Protein 7ZGH (pdb70)

Solvent-accessible surface area: 33742 Å² total; per-residue (Å²): 78,38,73,26,5,7,20,61,12,2,12,41,52,102,32,63,41,208,58,20,5,82,52,20,132,56,26,46,0,17,2,0,0,0,0,0,8,3,0,0,22,0,14,62,144,22,85,13,0,34,40,0,24,116,24,20,34,116,0,114,106,71,102,32,20,34,107,48,0,109,64,0,0,74,11,0,99,55,0,68,63,21,0,75,183,43,20,60,4,59,17,3,23,51,0,122,99,14,0,32,16,0,0,16,43,0,25,159,24,0,81,54,1,7,91,59,3,84,156,92,68,13,43,0,11,2,14,4,0,47,130,98,29,52,2,20,46,0,3,118,31,0,22,59,75,1,13,73,72,22,96,57,0,54,115,30,25,77,149,62,85,58,54,78,68,11,0,31,0,34,120,25,163,87,0,110,63,10,82,69,23,36,121,88,46,128,100,19,76,98,0,22,135,110,0,136,94,59,141,17,25,108,78,0,0,22,38,0,0,72,30,0,0,34,81,55,6,1,118,152,19,106,85,79,19,5,34,116,0,0,70,11,0,6,64,8,11,8,4,16,35,0,0,54,78,60,24,112,27,111,4,80,99,0,0,36,45,34,0,2,14,39,6,3,20,16,34,3,0,58,19,0,1,90,55,0,2,2,6,95,83,33,76,50,3,21,42,12,0,41,44,0,17,69,16,1,0,125,33,1,64,53,6,194,56,39,157,44,2,1,5,0,0,0,0,21,11,13,0,2,3,0,1,1,4,40,3,93,5,65,16,3,92,92,42,4,57,54,136,100,33,1,53,80,55,32,5,59,1,63,2,40,60,0,0,7,0,0,0,0,2,1,0,0,0,2,71,63,64,132,31,40,0,0,6,0,0,13,8,0,108,7,6,65,10,28,102,86,4,85,42,64,28,19,18,5,34,2,3,92,18,64,26,0,5,92,12,39,66,93,71,76,213,83,30,85,27,5,9,20,54,11,2,13,42,52,101,31,66,23,192,57,18,5,86,48,21,124,59,19,74,1,17,1,0,0,0,0,0,8,4,0,0,23,0,13,57,139,14,98,22,0,55,66,0,27,130,21,20,32,115,0,119,111,80,103,31,21,36,104,46,0,106,64,0,0,68,12,0,96,55,0,74,59,14,0,79,175,44,17,64,5,60,17,4,9,48,0,113,105,13,0,45,16,0,0,43,37,1,18,143,25,0,73,60,1,6,102,83,2,63,183,71,67,18,43,0,12,3,15,3,0,40,139,105,26,52,2,21,63,0,3,134,27,0,18,47,65,1,14,78,82,22,93,58,0,51,114,31,26,84,149,68,85,65,53,76,57,11,0,47,0,30,111,30,125,104,0,109,65,11,55,78,26,29,130,99,47,124,91,18,84,88,0,24,134,104,1,130,91,61,137,21,18,167,80,0,0,28,36,0,0,88,28,0,0,29,82,51,7,6,146,166,24,115,94,62,20,10,53,124,0,0,60,12,0,7,67,8,7,7,5,20,35,0,0,56,81,63,27,110,36,109,4,78,103,0,0,36,50,34,0,1,13,38,5,3,21,14,35,4,0,52,16,0,1,92,54,0,2,2,4,96,84,32,79,46,3,25,42,11,0,42,31,0,16,49,24,0,0,119,42,0,56,61,6,91,76,26,146,47,2,1,4,0,0,0,0,25,12,12,0,2,4,0,2,1,4,43,2,91,5,66,15,4,90,98,44,5,56,50,140,103,32,2,54,81,54,34,5,60,1,63,2,37,60,0,0,8,0,0,0,0,2,0,0,1,0,2,106,59,48,125,32,15,0,0,6,0,0,12,8,0,107,5,6,65,8,30,101,84,4,85,48,62,30,20,18,5,28,2,4,103,1,69,28,0,13,82,10,36,67,87,63,101,237

Sequence (826 aa):
TAQQYSTSSKTPYSPQQDIRTYQPPPPGFTAVFTELLVSRHGSRTPTKIDGADLLLQLWAKARDESELTSAGQDFGPTMEESYRAAIQKVGLGQETGRGRQELQGMADRMQRRLPELFEKIKKKDATPIAVVLSQQTGRIADTAKFFTARLGATDPALAPLIQQPVVDQDLLYFHKTERGKAYRDYLENDQRYQETVKRIKNRDGTREAATDILKTIFTPAFVERMEPSAVTKAAQALYDLDAIAPDLSVEGNWHLDRFVPRHAAAWFASIDDAKSFYKKGPGFEGSDITFAMASILLDDFFKQAEEAARAGKLGADLRFTHAEEIIPLAALMQLPGSEKKQADPDEDYTYANNPWRGASSVSSPMAANLQWDIYRNGTTYLVRMLYQEKEIPFKPDCTPFTPGSHYYRRLDELSSRCFGRTARTAQYSTSSKTPYSPQQDIRTYQPPPPGFTAVFTELVSRHGSRTPTKIDGADLLLQLWAKARDESELTSAGQDFGPTMMESYRAAIQKVGLGQETGRGRQELQGMADRMQRRLPELFEKIKKDATPIAVVLSQQTGRIADTAKFFTARLGATDPALAPLIQQPVVDQDLLYFHKTERGKAYRDYLENDQRYQETVKRIKNRDGTREAATDILKTIFTPAFVERMEPSAVTKAAQALYDLDAIAPDLSVEGNWHLDRFVPRHAAAWFASIDDAKSFYKKGPGFEGSDITFAMASILLDDDFFKQAEAARAGKLGADLRFTHAEEIIPLAALMQLPGSEKQADPDEDYTYANNPWRGASSVSSPMAANLQWDIYRNGTTYLVRMLYQEKEIPFKPDCTPFTPGSHYYRLDELSSRCFGRTAR

Structure (mmCIF, N/CA/C/O backbone):
data_7ZGH
#
_entry.id   7ZGH
#
_cell.length_a   67.840
_cell.length_b   86.420
_cell.length_c   70.110
_cell.angle_alpha   90.000
_cell.angle_beta   98.290
_cell.angle_gamma   90.000
#
_symmetry.space_group_name_H-M   'P 1 21 1'
#
loop_
_entity.id
_entity.type
_entity.pdbx_description
1 polymer 'Multiple inositol-polyphosphate phosphatase'
2 non-polymer D-MYO-INOSITOL-HEXASULPHATE
3 non-polymer GLYCEROL
4 water water
#
loop_
_atom_site.group_PDB
_atom_site.id
_atom_site.type_symbol
_atom_site.label_atom_id
_atom_site.label_alt_id
_atom_site.label_comp_id
_atom_site.label_asym_id
_atom_site.label_entity_id
_atom_site.label_seq_id
_atom_site.pdbx_PDB_ins_code
_atom_site.Cartn_x
_atom_site.Cartn_y
_atom_site.Cartn_z
_atom_site.occupancy
_atom_site.B_iso_or_equiv
_atom_site.auth_seq_id
_atom_site.auth_comp_id
_atom_site.auth_asym_id
_atom_site.auth_atom_id
_atom_site.pdbx_PDB_model_num
ATOM 1 N N . THR A 1 5 ? 73.01190 -9.22159 14.92730 1.000 34.65104 5 THR A N 1
ATOM 2 C CA . THR A 1 5 ? 73.01713 -10.08649 13.74953 1.000 34.87117 5 THR A CA 1
ATOM 3 C C . THR A 1 5 ? 74.38037 -10.12526 13.06401 1.000 34.26550 5 THR A C 1
ATOM 4 O O . THR A 1 5 ? 74.61225 -10.94417 12.17444 1.000 36.61162 5 THR A O 1
ATOM 8 N N . ALA A 1 6 ? 75.27706 -9.23407 13.48492 1.000 30.19213 6 ALA A N 1
ATOM 9 C CA . ALA A 1 6 ? 76.59884 -9.08718 12.88305 1.000 27.20933 6 ALA A CA 1
ATOM 10 C C . ALA A 1 6 ? 77.25381 -7.88054 13.53626 1.000 22.93272 6 ALA A C 1
ATOM 11 O O . ALA A 1 6 ? 76.56387 -6.91753 13.88195 1.000 25.16963 6 ALA A O 1
ATOM 13 N N A GLN A 1 7 ? 78.57608 -7.91135 13.68997 0.531 18.68161 7 GLN A N 1
ATOM 14 N N B GLN A 1 7 ? 78.57292 -7.92052 13.73993 0.469 19.40527 7 GLN A N 1
ATOM 15 C CA A GLN A 1 7 ? 79.24772 -6.91687 14.51245 0.531 17.98876 7 GLN A CA 1
ATOM 16 C CA B GLN A 1 7 ? 79.22194 -6.87670 14.52657 0.469 18.66437 7 GLN A CA 1
ATOM 17 C C A GLN A 1 7 ? 79.79051 -5.74309 13.70836 0.531 16.02707 7 GLN A C 1
ATOM 18 C C B GLN A 1 7 ? 79.74709 -5.71939 13.68464 0.469 16.31304 7 GLN A C 1
ATOM 19 O O A GLN A 1 7 ? 79.75699 -4.60279 14.17859 0.531 16.77715 7 GLN A O 1
ATOM 20 O O B GLN A 1 7 ? 79.65561 -4.56250 14.10460 0.469 16.91845 7 GLN A O 1
ATOM 31 N N . TYR A 1 8 ? 80.31368 -6.00219 12.51749 1.000 13.76855 8 TYR A N 1
ATOM 32 C CA . TYR A 1 8 ? 81.03784 -5.00651 11.73576 1.000 12.36016 8 TYR A CA 1
ATOM 33 C C . TYR A 1 8 ? 80.49662 -4.87655 10.32297 1.000 11.07744 8 TYR A C 1
ATOM 34 O O . TYR A 1 8 ? 81.24928 -4.63226 9.37549 1.000 13.59043 8 TYR A O 1
ATOM 43 N N . SER A 1 9 ? 79.18387 -5.02437 10.15073 1.000 10.59779 9 SER A N 1
ATOM 44 C CA . SER A 1 9 ? 78.59138 -5.08662 8.82184 1.000 11.63949 9 SER A CA 1
ATOM 45 C C . SER A 1 9 ? 77.97204 -3.76586 8.37341 1.000 10.89266 9 SER A C 1
ATOM 46 O O . SER A 1 9 ? 77.45340 -3.69449 7.25706 1.000 11.30718 9 SER A O 1
ATOM 49 N N . THR A 1 10 ? 78.02209 -2.72014 9.20611 1.000 11.06990 10 THR A N 1
ATOM 50 C CA . THR A 1 10 ? 77.44468 -1.41838 8.86357 1.000 11.27229 10 THR A CA 1
ATOM 51 C C . THR A 1 10 ? 76.08709 -1.53896 8.16507 1.000 10.91419 10 THR A C 1
ATOM 52 O O . THR A 1 10 ? 75.17094 -2.16528 8.70903 1.000 11.45384 10 THR A O 1
ATOM 56 N N A SER A 1 11 ? 75.96317 -0.95481 6.96403 0.642 12.25513 11 SER A N 1
ATOM 57 N N B SER A 1 11 ? 75.92170 -0.93783 6.98782 0.358 11.37738 11 SER A N 1
ATOM 58 C CA A SER A 1 11 ? 74.71730 -0.92161 6.20244 0.642 13.06590 11 SER A CA 1
ATOM 59 C CA B SER A 1 11 ? 74.61319 -0.96526 6.34098 0.358 11.49901 11 SER A CA 1
ATOM 60 C C A SER A 1 11 ? 74.32938 -2.28005 5.62494 0.642 13.01553 11 SER A C 1
ATOM 61 C C B SER A 1 11 ? 74.31407 -2.28627 5.63031 0.358 11.86097 11 SER A C 1
ATOM 62 O O A SER A 1 11 ? 73.25115 -2.40413 5.03176 0.642 12.23592 11 SER A O 1
ATOM 63 O O B SER A 1 11 ? 73.28854 -2.39111 4.94562 0.358 11.25430 11 SER A O 1
ATOM 68 N N . LYS A 1 12 ? 75.17284 -3.29158 5.78245 1.000 11.31260 12 LYS A N 1
ATOM 69 C CA . LYS A 1 12 ? 74.84193 -4.65253 5.37081 1.000 11.84898 12 LYS A CA 1
ATOM 70 C C . LYS A 1 12 ? 74.35104 -5.50553 6.53470 1.000 10.45734 12 LYS A C 1
ATOM 71 O O . LYS A 1 12 ? 74.07583 -6.69513 6.34351 1.000 11.03200 12 LYS A O 1
ATOM 77 N N . THR A 1 13 ? 74.21698 -4.93062 7.71945 1.000 9.81225 13 THR A N 1
ATOM 78 C CA . THR A 1 13 ? 73.78776 -5.69257 8.88415 1.000 11.03408 13 THR A CA 1
ATOM 79 C C . THR A 1 13 ? 72.36986 -6.22719 8.66838 1.000 11.49925 13 THR A C 1
ATOM 80 O O . THR A 1 13 ? 71.46150 -5.44617 8.35382 1.000 12.52367 13 THR A O 1
ATOM 84 N N . PRO A 1 14 ? 72.12994 -7.53292 8.83356 1.000 10.76644 14 PRO A N 1
ATOM 85 C CA . PRO A 1 14 ? 70.76154 -8.03755 8.68744 1.000 10.67212 14 PRO A CA 1
ATOM 86 C C . PRO A 1 14 ? 69.83772 -7.40914 9.72274 1.000 11.78123 14 PRO A C 1
ATOM 87 O O . PRO A 1 14 ? 70.26197 -6.96006 10.79275 1.000 11.82540 14 PRO A O 1
ATOM 91 N N . TYR A 1 15 ? 68.54758 -7.39663 9.39580 1.000 10.89537 15 TYR A N 1
ATOM 92 C CA . TYR A 1 15 ? 67.56104 -6.75136 10.25027 1.000 11.29265 15 TYR A CA 1
ATOM 93 C C . TYR A 1 15 ? 67.27623 -7.57527 11.49565 1.000 12.53573 15 TYR A C 1
ATOM 94 O O . TYR A 1 15 ? 67.16405 -8.80386 11.43879 1.000 14.73776 15 TYR A O 1
ATOM 103 N N . SER A 1 16 ? 67.07350 -6.87657 12.61274 1.000 13.56391 16 SER A N 1
ATOM 104 C CA . SER A 1 16 ? 66.40114 -7.48366 13.74057 1.000 15.70283 16 SER A CA 1
ATOM 105 C C . SER A 1 16 ? 65.57247 -6.40035 14.40905 1.000 14.11770 16 SER A C 1
ATOM 106 O O . SER A 1 16 ? 66.04353 -5.25520 14.54031 1.000 14.02200 16 SER A O 1
ATOM 109 N N . PRO A 1 17 ? 64.33933 -6.70697 14.81053 1.000 13.47977 17 PRO A N 1
ATOM 110 C CA . PRO A 1 17 ? 63.53800 -5.69571 15.50803 1.000 13.37535 17 PRO A CA 1
ATOM 111 C C . PRO A 1 17 ? 64.20611 -5.33367 16.82199 1.000 14.26442 17 PRO A C 1
ATOM 112 O O . PRO A 1 17 ? 64.76443 -6.18475 17.51298 1.000 15.13448 17 PRO A O 1
ATOM 116 N N . GLN A 1 18 ? 64.17293 -4.04442 17.15268 1.000 13.27757 18 GLN A N 1
ATOM 117 C CA . GLN A 1 18 ? 64.94062 -3.53741 18.27635 1.000 13.44839 18 GLN A CA 1
ATOM 118 C C . GLN A 1 18 ? 64.13378 -3.41162 19.56057 1.000 14.42156 18 GLN A C 1
ATOM 119 O O . GLN A 1 18 ? 64.64099 -2.86220 20.54491 1.000 17.70768 18 GLN A O 1
ATOM 125 N N . GLN A 1 19 ? 62.89871 -3.90231 19.57909 1.000 12.64311 19 GLN A N 1
ATOM 126 C CA . GLN A 1 19 ? 62.11039 -3.92739 20.80348 1.000 12.85822 19 GLN A CA 1
ATOM 127 C C . GLN A 1 19 ? 61.08518 -5.03925 20.66931 1.000 14.24901 19 GLN A C 1
ATOM 128 O O . GLN A 1 19 ? 60.63191 -5.34593 19.56573 1.000 16.47939 19 GLN A O 1
ATOM 134 N N . ASP A 1 20 ? 60.72542 -5.64999 21.79625 1.000 15.29993 20 ASP A N 1
ATOM 135 C CA . ASP A 1 20 ? 59.65674 -6.64175 21.79626 1.000 18.09982 20 ASP A CA 1
ATOM 136 C C . ASP A 1 20 ? 58.33087 -5.89895 21.85507 1.000 16.17978 20 ASP A C 1
ATOM 137 O O . ASP A 1 20 ? 58.17344 -4.97834 22.66520 1.000 15.29819 20 ASP A O 1
ATOM 142 N N . ILE A 1 21 ? 57.38390 -6.27623 20.98676 1.000 16.19626 21 ILE A N 1
ATOM 143 C CA . ILE A 1 21 ? 56.14090 -5.51121 20.89912 1.000 17.31137 21 ILE A CA 1
ATOM 144 C C . ILE A 1 21 ? 55.33181 -5.58466 22.18711 1.000 17.69609 21 ILE A C 1
ATOM 145 O O . ILE A 1 21 ? 54.48362 -4.71561 22.43271 1.000 18.68499 21 ILE A O 1
ATOM 150 N N . ARG A 1 22 ? 55.55015 -6.61094 23.01579 1.000 18.10099 22 ARG A N 1
ATOM 151 C CA . ARG A 1 22 ? 54.84116 -6.67557 24.28650 1.000 19.61949 22 ARG A CA 1
ATOM 152 C C . ARG A 1 22 ? 55.23812 -5.56433 25.24729 1.000 18.78112 22 ARG A C 1
ATOM 153 O O . ARG A 1 22 ? 54.53811 -5.35289 26.24309 1.000 19.66912 22 ARG A O 1
ATOM 161 N N . THR A 1 23 ? 56.33312 -4.85692 24.98019 1.000 17.21702 23 THR A N 1
ATOM 162 C CA . THR A 1 23 ? 56.81506 -3.81372 25.87318 1.000 16.13215 23 THR A CA 1
ATOM 163 C C . THR A 1 23 ? 56.58719 -2.40517 25.33314 1.000 14.53907 23 THR A C 1
ATOM 164 O O . THR A 1 23 ? 57.04500 -1.43862 25.95320 1.000 16.02445 23 THR A O 1
ATOM 168 N N . TYR A 1 24 ? 55.90399 -2.25552 24.20070 1.000 13.36464 24 TYR A N 1
ATOM 169 C CA . TYR A 1 24 ? 55.50726 -0.92192 23.77130 1.000 13.45735 24 TYR A CA 1
ATOM 170 C C . TYR A 1 24 ? 54.56451 -0.31265 24.80826 1.000 13.37493 24 TYR A C 1
ATOM 171 O O . TYR A 1 24 ? 53.83135 -1.01783 25.50908 1.000 14.82997 24 TYR A O 1
ATOM 180 N N . GLN A 1 25 ? 54.56021 1.01288 24.90010 1.000 14.15353 25 GLN A N 1
ATOM 181 C CA . GLN A 1 25 ? 53.56408 1.63378 25.75946 1.000 13.99708 25 GLN A CA 1
ATOM 182 C C . GLN A 1 25 ? 52.17044 1.35775 25.20151 1.000 15.10829 25 GLN A C 1
ATOM 183 O O . GLN A 1 25 ? 51.95878 1.43641 23.98667 1.000 16.20935 25 GLN A O 1
ATOM 189 N N . PRO A 1 26 ? 51.19582 1.04356 26.05179 1.000 17.11641 26 PRO A N 1
ATOM 190 C CA . PRO A 1 26 ? 49.85769 0.76920 25.54602 1.000 18.43832 26 PRO A CA 1
ATOM 191 C C . PRO A 1 26 ? 49.19530 2.05844 25.07498 1.000 19.07791 26 PRO A C 1
ATOM 192 O O . PRO A 1 26 ? 49.52902 3.15077 25.55767 1.000 18.82393 26 PRO A O 1
ATOM 196 N N . PRO A 1 27 ? 48.25380 1.96638 24.14633 1.000 18.75662 27 PRO A N 1
ATOM 197 C CA . PRO A 1 27 ? 47.53941 3.16333 23.70752 1.000 19.67900 27 PRO A CA 1
ATOM 198 C C . PRO A 1 27 ? 46.83819 3.80470 24.88754 1.000 19.08368 27 PRO A C 1
ATOM 199 O O . PRO A 1 27 ? 46.32319 3.09565 25.76307 1.000 19.79940 27 PRO A O 1
ATOM 203 N N . PRO A 1 28 ? 46.81222 5.13238 24.96701 1.000 18.38151 28 PRO A N 1
ATOM 204 C CA . PRO A 1 28 ? 46.11709 5.77139 26.08109 1.000 18.62123 28 PRO A CA 1
ATOM 205 C C . PRO A 1 28 ? 44.67374 5.32871 26.11779 1.000 18.80117 28 PRO A C 1
ATOM 206 O O . PRO A 1 28 ? 44.08857 4.95286 25.08302 1.000 18.23156 28 PRO A O 1
ATOM 210 N N . PRO A 1 29 ? 44.04822 5.35240 27.28852 1.000 21.38085 29 PRO A N 1
ATOM 211 C CA . PRO A 1 29 ? 42.67619 4.84726 27.40378 1.000 22.76830 29 PRO A CA 1
ATOM 212 C C . PRO A 1 29 ? 41.74008 5.51803 26.40601 1.000 23.02789 29 PRO A C 1
ATOM 213 O O . PRO A 1 29 ? 41.76128 6.74037 26.22598 1.000 23.04200 29 PRO A O 1
ATOM 217 N N . GLY A 1 30 ? 40.92474 4.70060 25.73643 1.000 22.87013 30 GLY A N 1
ATOM 218 C CA . GLY A 1 30 ? 39.95447 5.17996 24.77706 1.000 21.74913 30 GLY A CA 1
ATOM 219 C C . GLY A 1 30 ? 40.44209 5.25819 23.34726 1.000 20.84749 30 GLY A C 1
ATOM 220 O O . GLY A 1 30 ? 39.61885 5.44266 22.44198 1.000 23.30185 30 GLY A O 1
ATOM 221 N N . PHE A 1 31 ? 41.74487 5.11864 23.10963 1.000 19.54008 31 PHE A N 1
ATOM 222 C CA . PHE A 1 31 ? 42.30377 5.28782 21.77514 1.000 17.69590 31 PHE A CA 1
ATOM 223 C C . PHE A 1 31 ? 42.40632 3.95451 21.05910 1.000 19.24783 31 PHE A C 1
ATOM 224 O O . PHE A 1 31 ? 42.80062 2.94649 21.65136 1.000 20.73010 31 PHE A O 1
ATOM 232 N N . THR A 1 32 ? 42.05104 3.95988 19.77562 1.000 17.86579 32 THR A N 1
ATOM 233 C CA . THR A 1 32 ? 42.06738 2.75889 18.95486 1.000 18.42753 32 THR A CA 1
ATOM 234 C C . THR A 1 32 ? 42.79453 3.07225 17.65174 1.000 17.38845 32 THR A C 1
ATOM 235 O O . THR A 1 32 ? 42.70768 4.19093 17.13468 1.000 17.44830 32 THR A O 1
ATOM 239 N N . ALA A 1 33 ? 43.52073 2.08748 17.12891 1.000 15.97137 33 ALA A N 1
ATOM 240 C CA . ALA A 1 33 ? 44.30857 2.29416 15.91810 1.000 15.83731 33 ALA A CA 1
ATOM 241 C C . ALA A 1 33 ? 43.40138 2.39411 14.70004 1.000 15.25879 33 ALA A C 1
ATOM 242 O O . ALA A 1 33 ? 42.54399 1.53113 14.47705 1.000 16.66824 33 ALA A O 1
ATOM 244 N N . VAL A 1 34 ? 43.59131 3.44697 13.90747 1.000 14.50602 34 VAL A N 1
ATOM 245 C CA . VAL A 1 34 ? 42.77457 3.68181 12.72067 1.000 13.97940 34 VAL A CA 1
ATOM 246 C C . VAL A 1 34 ? 43.57395 3.73537 11.42768 1.000 13.17305 34 VAL A C 1
ATOM 247 O O . VAL A 1 34 ? 42.97182 3.70590 10.34512 1.000 14.22106 34 VAL A O 1
ATOM 251 N N . PHE A 1 35 ? 44.89957 3.80180 11.48958 1.000 11.93620 35 PHE A N 1
ATOM 252 C CA . PHE A 1 35 ? 45.69858 3.87237 10.27863 1.000 12.88349 35 PHE A CA 1
ATOM 253 C C . PHE A 1 35 ? 47.13300 3.56909 10.66812 1.000 12.75755 35 PHE A C 1
ATOM 254 O O . PHE A 1 35 ? 47.54410 3.84268 11.79678 1.000 15.11532 35 PHE A O 1
ATOM 262 N N . THR A 1 36 ? 47.89040 2.99791 9.73240 1.000 11.55121 36 THR A N 1
ATOM 263 C CA . THR A 1 36 ? 49.32031 2.81564 9.94312 1.000 10.65147 36 THR A CA 1
ATOM 264 C C . THR A 1 36 ? 50.03675 3.08595 8.63651 1.000 10.90955 36 THR A C 1
ATOM 265 O O . THR A 1 36 ? 49.46663 2.93030 7.55604 1.000 11.87401 36 THR A O 1
ATOM 269 N N . GLU A 1 37 ? 51.29501 3.47838 8.74650 1.000 10.35753 37 GLU A N 1
ATOM 270 C CA . GLU A 1 37 ? 52.06814 3.77262 7.54651 1.000 10.35330 37 GLU A CA 1
ATOM 271 C C . GLU A 1 37 ? 53.52412 3.41842 7.79052 1.000 11.15156 37 GLU A C 1
ATOM 272 O O . GLU A 1 37 ? 54.04465 3.56062 8.89733 1.000 12.30621 37 GLU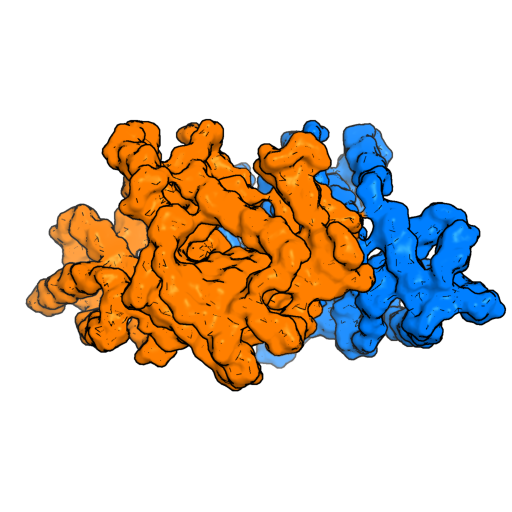 A O 1
ATOM 278 N N . LEU A 1 38 ? 54.18658 2.98407 6.72409 1.000 11.35838 38 LEU A N 1
ATOM 279 C CA A LEU A 1 38 ? 55.51131 2.40843 6.83024 0.588 11.90692 38 LEU A CA 1
ATOM 280 C CA B LEU A 1 38 ? 55.50650 2.37960 6.81031 0.412 10.97837 38 LEU A CA 1
ATOM 281 C C . LEU A 1 38 ? 56.35649 2.88355 5.65680 1.000 10.19206 38 LEU A C 1
ATOM 282 O O . LEU A 1 38 ? 55.85166 3.09612 4.55215 1.000 11.21194 38 LEU A O 1
ATOM 291 N N . VAL A 1 39 ? 57.65181 3.07483 5.91201 1.000 9.48272 39 VAL A N 1
ATOM 292 C CA . VAL A 1 39 ? 58.64178 3.11020 4.83697 1.000 10.14922 39 VAL A CA 1
ATOM 293 C C . VAL A 1 39 ? 59.75906 2.15564 5.22945 1.000 10.10555 39 VAL A C 1
ATOM 294 O O . VAL A 1 39 ? 60.26458 2.21438 6.35372 1.000 10.42793 39 VAL A O 1
ATOM 298 N N . SER A 1 40 ? 60.10208 1.24373 4.32455 1.000 10.53203 40 SER A N 1
ATOM 299 C CA . SER A 1 40 ? 61.09063 0.22316 4.63125 1.000 11.10745 40 SER A CA 1
ATOM 300 C C . SER A 1 40 ? 62.06518 0.07687 3.47906 1.000 10.63882 40 SER A C 1
ATOM 301 O O . SER A 1 40 ? 61.66693 0.04379 2.30863 1.000 10.40551 40 SER A O 1
ATOM 304 N N . ARG A 1 41 ? 63.34136 -0.04596 3.83339 1.000 10.13542 41 ARG A N 1
ATOM 305 C CA . ARG A 1 41 ? 64.33081 -0.53289 2.89392 1.000 9.40742 41 ARG A CA 1
ATOM 306 C C . ARG A 1 41 ? 64.02576 -1.97932 2.51973 1.000 9.41662 41 ARG A C 1
ATOM 307 O O . ARG A 1 41 ? 63.33687 -2.71140 3.23795 1.000 11.31405 41 ARG A O 1
ATOM 315 N N . HIS A 1 42 ? 64.55224 -2.39648 1.37692 1.000 9.73474 42 HIS A N 1
ATOM 316 C CA . HIS A 1 42 ? 64.52070 -3.81231 1.04278 1.000 10.36926 42 HIS A CA 1
ATOM 317 C C . HIS A 1 42 ? 65.20115 -4.62248 2.13519 1.000 10.25463 42 HIS A C 1
ATOM 318 O O . HIS A 1 42 ? 66.01481 -4.11641 2.91189 1.000 10.88874 42 HIS A O 1
ATOM 325 N N . GLY A 1 43 ? 64.86954 -5.91825 2.17688 1.000 10.55796 43 GLY A N 1
ATOM 326 C CA . GLY A 1 43 ? 65.51359 -6.83586 3.09019 1.000 11.20476 43 GLY A CA 1
ATOM 327 C C . GLY A 1 43 ? 66.93597 -7.19651 2.67487 1.000 10.27725 43 GLY A C 1
ATOM 328 O O . GLY A 1 43 ? 67.45433 -6.77473 1.63682 1.000 11.02600 43 GLY A O 1
ATOM 329 N N . SER A 1 44 ? 67.56016 -8.03186 3.51015 1.000 10.32542 44 SER A N 1
ATOM 330 C CA . SER A 1 44 ? 68.88172 -8.59516 3.21823 1.000 11.36894 44 SER A CA 1
ATOM 331 C C . SER A 1 44 ? 68.99738 -9.06146 1.76543 1.000 10.98484 44 SER A C 1
ATOM 332 O O . SER A 1 44 ? 68.05584 -9.61027 1.18216 1.000 10.50916 44 SER A O 1
ATOM 335 N N . ARG A 1 45 ? 70.19114 -8.86914 1.18853 1.000 10.25381 45 ARG A N 1
ATOM 336 C CA . ARG A 1 45 ? 70.39272 -9.08112 -0.23826 1.000 9.93042 45 ARG A CA 1
ATOM 337 C C . ARG A 1 45 ? 71.80950 -9.58035 -0.47920 1.000 10.63632 45 ARG A C 1
ATOM 338 O O . ARG A 1 45 ? 72.66598 -9.53860 0.40269 1.000 11.24178 45 ARG A O 1
ATOM 346 N N . THR A 1 46 ? 72.03976 -10.07399 -1.70372 1.000 11.20102 46 THR A N 1
ATOM 347 C CA . THR A 1 46 ? 73.38775 -10.38131 -2.13877 1.000 10.97101 46 THR A CA 1
ATOM 348 C C . THR A 1 46 ? 74.14379 -9.09437 -2.46523 1.000 10.51587 46 THR A C 1
ATOM 349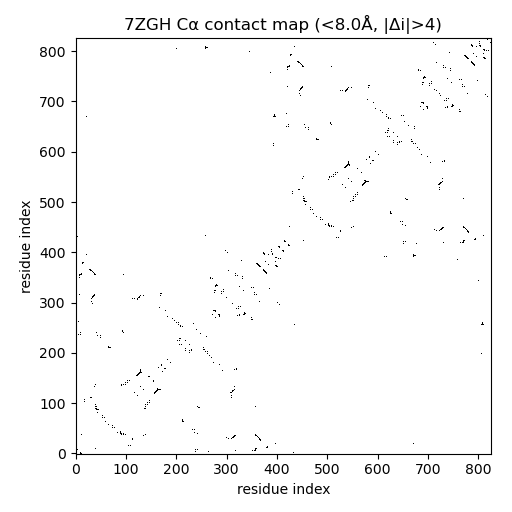 O O . THR A 1 46 ? 73.54189 -8.02920 -2.63928 1.000 11.83339 46 THR A O 1
ATOM 353 N N . PRO A 1 47 ? 75.47286 -9.16795 -2.57698 1.000 11.44239 47 PRO A N 1
ATOM 354 C CA . PRO A 1 47 ? 76.23430 -7.99525 -3.02110 1.000 12.27740 47 PRO A CA 1
ATOM 355 C C . PRO A 1 47 ? 75.81149 -7.55046 -4.41006 1.000 11.22964 47 PRO A C 1
ATOM 356 O O . PRO A 1 47 ? 75.27046 -8.32371 -5.19794 1.000 11.83855 47 PRO A O 1
ATOM 360 N N . THR A 1 48 ? 76.07226 -6.27587 -4.70720 1.000 12.57993 48 THR A N 1
ATOM 361 C CA . THR A 1 48 ? 75.68236 -5.73594 -6.00115 1.000 13.34778 48 THR A CA 1
ATOM 362 C C . THR A 1 48 ? 76.69010 -6.04392 -7.08887 1.000 13.30586 48 THR A C 1
ATOM 363 O O . THR A 1 48 ? 76.34073 -5.96141 -8.26751 1.000 15.23608 48 THR A O 1
ATOM 367 N N . LYS A 1 49 ? 77.92722 -6.35904 -6.71555 1.000 13.03567 49 LYS A N 1
ATOM 368 C CA . LYS A 1 49 ? 79.01146 -6.57179 -7.66136 1.000 14.25685 49 LYS A CA 1
ATOM 369 C C . LYS A 1 49 ? 79.80427 -7.79547 -7.23820 1.000 14.76341 49 LYS A C 1
ATOM 370 O O . LYS A 1 49 ? 79.96172 -8.07570 -6.04669 1.000 15.16825 49 LYS A O 1
ATOM 376 N N . ILE A 1 50 ? 80.31341 -8.52001 -8.22786 1.000 15.01280 50 ILE A N 1
ATOM 377 C CA . ILE A 1 50 ? 81.05354 -9.74923 -7.98326 1.000 15.59449 50 ILE A CA 1
ATOM 378 C C . ILE A 1 50 ? 82.54767 -9.60582 -8.26561 1.000 15.11361 50 ILE A C 1
ATOM 379 O O . ILE A 1 50 ? 83.31369 -10.55116 -8.01605 1.000 14.35133 50 ILE A O 1
ATOM 384 N N . ASP A 1 51 ? 82.99331 -8.44790 -8.76058 1.000 14.78925 51 ASP A N 1
ATOM 385 C CA . ASP A 1 51 ? 84.38454 -8.33142 -9.18069 1.000 15.85207 51 ASP A CA 1
ATOM 386 C C . ASP A 1 51 ? 85.35145 -8.48537 -8.01311 1.000 14.35490 51 ASP A C 1
ATOM 387 O O . ASP A 1 51 ? 86.49117 -8.91388 -8.21713 1.000 14.31998 51 ASP A O 1
ATOM 392 N N . GLY A 1 52 ? 84.92717 -8.14611 -6.79251 1.000 13.30643 52 GLY A N 1
ATOM 393 C CA . GLY A 1 52 ? 85.80902 -8.33878 -5.65056 1.000 14.36044 52 GLY A CA 1
ATOM 394 C C . GLY A 1 52 ? 86.04973 -9.80758 -5.36478 1.000 12.49619 52 GLY A C 1
ATOM 395 O O . GLY A 1 52 ? 87.17695 -10.22028 -5.06901 1.000 12.63760 52 GLY A O 1
ATOM 396 N N . ALA A 1 53 ? 84.99444 -10.61659 -5.45124 1.000 12.19313 53 ALA A N 1
ATOM 397 C CA . ALA A 1 53 ? 85.16004 -12.06051 -5.32106 1.000 12.62538 53 ALA A CA 1
ATOM 398 C C . ALA A 1 53 ? 86.12289 -12.59076 -6.37601 1.000 12.66571 53 ALA A C 1
ATOM 399 O O . ALA A 1 53 ? 86.98315 -13.43223 -6.08489 1.000 12.98277 53 ALA A O 1
ATOM 401 N N . ASP A 1 54 ? 86.01012 -12.08929 -7.60806 1.000 13.33901 54 ASP A N 1
ATOM 402 C CA . ASP A 1 54 ? 86.88426 -12.56431 -8.67067 1.000 13.29557 54 ASP A CA 1
ATOM 403 C C . ASP A 1 54 ? 88.32404 -12.11527 -8.47572 1.000 13.13511 54 ASP A C 1
ATOM 404 O O . ASP A 1 54 ? 89.25532 -12.89001 -8.73200 1.000 14.53042 54 ASP A O 1
ATOM 409 N N . LEU A 1 55 ? 88.53535 -10.87229 -8.04069 1.000 11.51998 55 LEU A N 1
ATOM 410 C CA . LEU A 1 55 ? 89.89245 -10.44094 -7.71932 1.000 13.48292 55 LEU A CA 1
ATOM 411 C C . LEU A 1 55 ? 90.53343 -11.38443 -6.70203 1.000 13.50050 55 LEU A C 1
ATOM 412 O O . LEU A 1 55 ? 91.68263 -11.81367 -6.86745 1.000 14.41654 55 LEU A O 1
ATOM 417 N N . LEU A 1 56 ? 89.79099 -11.72412 -5.64272 1.000 12.58730 56 LEU A N 1
ATOM 418 C CA . LEU A 1 56 ? 90.32007 -12.61198 -4.60850 1.000 11.83371 56 LEU A CA 1
ATOM 419 C C . LEU A 1 56 ? 90.56551 -14.02026 -5.15103 1.000 11.70548 56 LEU A C 1
ATOM 420 O O . LEU A 1 56 ? 91.58670 -14.63673 -4.84456 1.000 12.07906 56 LEU A O 1
ATOM 425 N N . LEU A 1 57 ? 89.63979 -14.54125 -5.95388 1.000 11.88626 57 LEU A N 1
ATOM 426 C CA . LEU A 1 57 ? 89.83831 -15.86705 -6.53557 1.000 11.39187 57 LEU A CA 1
ATOM 427 C C . LEU A 1 57 ? 91.04486 -15.90095 -7.46762 1.000 13.20839 57 LEU A C 1
ATOM 428 O O . LEU A 1 57 ? 91.75592 -16.91546 -7.52429 1.000 13.24851 57 LEU A O 1
ATOM 433 N N . GLN A 1 58 ? 91.30372 -14.80915 -8.18973 1.000 12.92591 58 GLN A N 1
ATOM 434 C CA . GLN A 1 58 ? 92.46102 -14.78673 -9.08581 1.000 14.32534 58 GLN A CA 1
ATOM 435 C C . GLN A 1 58 ? 93.75924 -14.75489 -8.29271 1.000 14.06487 58 GLN A C 1
ATOM 436 O O . GLN A 1 58 ? 94.73273 -15.44395 -8.63819 1.000 14.59335 58 GLN A O 1
ATOM 442 N N . LEU A 1 59 ? 93.80577 -13.94077 -7.23429 1.000 13.33902 59 LEU A N 1
ATOM 443 C CA . LEU A 1 59 ? 94.98809 -13.92575 -6.37664 1.000 13.94646 59 LEU A CA 1
ATOM 444 C C . LEU A 1 59 ? 95.18124 -15.28207 -5.70985 1.000 14.21626 59 LEU A C 1
ATOM 445 O O . LEU A 1 59 ? 96.30941 -15.76925 -5.57407 1.000 14.36098 59 LEU A O 1
ATOM 450 N N . TRP A 1 60 ? 94.08326 -15.90177 -5.27744 1.000 12.94152 60 TRP A N 1
ATOM 451 C CA . TRP A 1 60 ? 94.18145 -17.20244 -4.63007 1.000 13.17006 60 TRP A CA 1
ATOM 452 C C . TRP A 1 60 ? 94.76053 -18.24345 -5.57622 1.000 14.83136 60 TRP A C 1
ATOM 453 O O . TRP A 1 60 ? 95.62390 -19.03748 -5.18605 1.000 15.46674 60 TRP A O 1
ATOM 464 N N . ALA A 1 61 ? 94.29661 -18.25810 -6.83014 1.000 14.38641 61 ALA A N 1
ATOM 465 C CA . ALA A 1 61 ? 94.79178 -19.26135 -7.76924 1.000 16.07374 61 ALA A CA 1
ATOM 466 C C . ALA A 1 61 ? 96.27812 -19.06549 -8.03351 1.000 16.20620 61 ALA A C 1
ATOM 467 O O . ALA A 1 61 ? 97.02710 -20.03782 -8.18246 1.000 17.86276 61 ALA A O 1
ATOM 469 N N . LYS A 1 62 ? 96.72086 -17.81038 -8.07494 1.000 16.11155 62 LYS A N 1
ATOM 470 C CA . LYS A 1 62 ? 98.13614 -17.51632 -8.27514 1.000 16.79983 62 LYS A CA 1
ATOM 471 C C . LYS A 1 62 ? 98.96173 -17.99205 -7.08687 1.000 16.45613 62 LYS A C 1
ATOM 472 O O . LYS A 1 62 ? 100.01078 -18.62935 -7.25812 1.000 18.08465 62 LYS A O 1
ATOM 478 N N . ALA A 1 63 ? 98.50394 -17.68318 -5.86825 1.000 15.46205 63 ALA A N 1
ATOM 479 C CA . ALA A 1 63 ? 99.20709 -18.14197 -4.67500 1.000 16.78666 63 ALA A CA 1
ATOM 480 C C . ALA A 1 63 ? 99.20541 -19.66016 -4.59390 1.000 18.57163 63 ALA A C 1
ATOM 481 O O . ALA A 1 63 ? 100.21394 -20.27321 -4.21780 1.000 18.66095 63 ALA A O 1
ATOM 483 N N . ARG A 1 64 ? 98.08900 -20.28646 -4.96187 1.000 17.77937 64 ARG A N 1
ATOM 484 C CA . ARG A 1 64 ? 98.04601 -21.74181 -4.97645 1.000 19.40670 64 ARG A CA 1
ATOM 485 C C . ARG A 1 64 ? 99.12866 -22.29262 -5.89027 1.000 20.38131 64 ARG A C 1
ATOM 486 O O . ARG A 1 64 ? 99.89565 -23.18181 -5.50304 1.000 21.13173 64 ARG A O 1
ATOM 494 N N . ASP A 1 65 ? 99.22149 -21.74852 -7.10592 1.000 19.81305 65 ASP A N 1
ATOM 495 C CA . ASP A 1 65 ? 100.21179 -22.22424 -8.06577 1.000 21.95094 65 ASP A CA 1
ATOM 496 C C . ASP A 1 65 ? 101.63054 -22.01939 -7.55364 1.000 22.88303 65 ASP A C 1
ATOM 497 O O . ASP A 1 65 ? 102.53015 -22.79745 -7.89262 1.000 25.56583 65 ASP A O 1
ATOM 502 N N . GLU A 1 66 ? 101.85028 -20.98568 -6.74252 1.000 21.80668 66 GLU A N 1
ATOM 503 C CA . GLU A 1 66 ? 103.16902 -20.64672 -6.22739 1.000 23.27607 66 GLU A CA 1
ATOM 504 C C . GLU A 1 66 ? 103.46578 -21.29075 -4.88267 1.000 23.55989 66 GLU A C 1
ATOM 505 O O . GLU A 1 66 ? 104.52994 -21.03062 -4.31027 1.000 24.45973 66 GLU A O 1
ATOM 511 N N . SER A 1 67 ? 102.55655 -22.12181 -4.36497 1.000 22.78764 67 SER A N 1
ATOM 512 C CA . SER A 1 67 ? 102.71408 -22.72660 -3.04189 1.000 22.75465 67 SER A CA 1
ATOM 513 C C . SER A 1 67 ? 102.88431 -21.65868 -1.96503 1.000 21.57596 67 SER A C 1
ATOM 514 O O . SER A 1 67 ? 103.72492 -21.77470 -1.06938 1.000 22.43216 67 SER A O 1
ATOM 517 N N . GLU A 1 68 ? 102.07642 -20.60486 -2.05270 1.000 18.21893 68 GLU A N 1
ATOM 518 C CA . GLU A 1 68 ? 102.15051 -19.48450 -1.12331 1.000 17.18411 68 GLU A CA 1
ATOM 519 C C . GLU A 1 68 ? 100.83375 -19.25357 -0.39148 1.000 16.80976 68 GLU A C 1
ATOM 520 O O . GLU A 1 68 ? 100.45533 -18.12176 -0.09857 1.000 16.84623 68 GLU A O 1
ATOM 526 N N . LEU A 1 69 ? 100.14046 -20.33661 -0.06047 1.000 16.29007 69 LEU A N 1
ATOM 527 C CA . LEU A 1 69 ? 98.94400 -20.28337 0.76927 1.000 15.87563 69 LEU A CA 1
ATOM 528 C C . LEU A 1 69 ? 99.27569 -20.68567 2.20229 1.000 17.24982 69 LEU A C 1
ATOM 529 O O . LEU A 1 69 ? 100.14897 -21.52463 2.44951 1.000 18.94765 69 LEU A O 1
ATOM 534 N N . THR A 1 70 ? 98.58285 -20.06011 3.15190 1.000 15.86334 70 THR A N 1
ATOM 535 C CA . THR A 1 70 ? 98.58419 -20.53028 4.52533 1.000 16.47853 70 THR A CA 1
ATOM 536 C C . THR A 1 70 ? 97.73882 -21.79844 4.63281 1.000 17.62863 70 THR A C 1
ATOM 537 O O . THR A 1 70 ? 97.02319 -22.18755 3.70453 1.000 18.03884 70 THR A O 1
ATOM 541 N N . SER A 1 71 ? 97.82674 -22.45133 5.79472 1.000 18.99089 71 SER A N 1
ATOM 542 C CA . SER A 1 71 ? 96.99747 -23.62882 6.03928 1.000 21.21038 71 SER A CA 1
ATOM 543 C C . SER A 1 71 ? 95.52013 -23.30356 5.85728 1.000 20.28451 71 SER A C 1
ATOM 544 O O . SER A 1 71 ? 94.79418 -24.00663 5.14276 1.000 20.40886 71 SER A O 1
ATOM 547 N N . ALA A 1 72 ? 95.04991 -22.24151 6.51244 1.000 20.32599 72 ALA A N 1
ATOM 548 C CA . ALA A 1 72 ? 93.64793 -21.85661 6.37505 1.000 19.97706 72 ALA A CA 1
ATOM 549 C C . ALA A 1 72 ? 93.34005 -21.42140 4.94942 1.000 17.64448 72 ALA A C 1
ATOM 550 O O . ALA A 1 72 ? 92.23406 -21.64715 4.44418 1.000 17.90623 72 ALA A O 1
ATOM 552 N N . GLY A 1 73 ? 94.30767 -20.79078 4.28606 1.000 15.96943 73 GLY A N 1
ATOM 553 C CA . GLY A 1 73 ? 94.10817 -20.33391 2.92223 1.000 14.90765 73 GLY A CA 1
ATOM 554 C C . GLY A 1 73 ? 93.89411 -21.44546 1.91524 1.000 14.59886 73 GLY A C 1
ATOM 555 O O . GLY A 1 73 ? 93.37060 -21.17923 0.82929 1.000 14.83662 73 GLY A O 1
ATOM 556 N N . GLN A 1 74 ? 94.29442 -22.67920 2.24152 1.000 15.90805 74 GLN A N 1
ATOM 557 C CA . GLN A 1 74 ? 94.01048 -23.78852 1.33758 1.000 16.58664 74 GLN A CA 1
ATOM 558 C C . GLN A 1 74 ? 92.51533 -23.90683 1.06698 1.000 15.48489 74 GLN A C 1
ATOM 559 O O . GLN A 1 74 ? 92.10630 -24.23920 -0.04987 1.000 17.88423 74 GLN A O 1
ATOM 565 N N . ASP A 1 75 ? 91.68459 -23.63187 2.07364 1.000 13.11716 75 ASP A N 1
ATOM 566 C CA . ASP A 1 75 ? 90.24012 -23.72055 1.91437 1.000 12.75558 75 ASP A CA 1
ATOM 567 C C . ASP A 1 75 ? 89.60571 -22.42724 1.40000 1.000 12.44709 75 ASP A C 1
ATOM 568 O O . ASP A 1 75 ? 88.38881 -22.39751 1.17643 1.000 13.08074 75 ASP A O 1
ATOM 573 N N . PHE A 1 76 ? 90.38372 -21.37270 1.15192 1.000 12.42707 76 PHE A N 1
ATOM 574 C CA . PHE A 1 76 ? 89.75853 -20.12658 0.72316 1.000 12.26113 76 PHE A CA 1
ATOM 575 C C . PHE A 1 76 ? 89.15785 -20.24535 -0.67566 1.000 12.51268 76 PHE A C 1
ATOM 576 O O . PHE A 1 76 ? 88.03958 -19.77823 -0.92452 1.000 13.56645 76 PHE A O 1
ATOM 584 N N . GLY A 1 77 ? 89.88347 -20.85805 -1.60598 1.000 12.56017 77 GLY A N 1
ATOM 585 C CA . GLY A 1 77 ? 89.38332 -21.06622 -2.94795 1.000 12.37390 77 GLY A CA 1
ATOM 586 C C . GLY A 1 77 ? 88.04290 -21.78118 -2.97003 1.000 11.64983 77 GLY A C 1
ATOM 587 O O . GLY A 1 77 ? 87.04927 -21.28315 -3.52174 1.000 11.49756 77 GLY A O 1
ATOM 588 N N . PRO A 1 78 ? 87.98312 -22.97413 -2.37564 1.000 11.98523 78 PRO A N 1
ATOM 589 C CA . PRO A 1 78 ? 86.69813 -23.69181 -2.37430 1.000 13.24920 78 PRO A CA 1
ATOM 590 C C . PRO A 1 78 ? 85.59850 -22.92210 -1.66443 1.000 12.09668 78 PRO A C 1
ATOM 591 O O . PRO A 1 78 ? 84.43441 -22.97885 -2.08761 1.000 12.15021 78 PRO A O 1
ATOM 595 N N . THR A 1 79 ? 85.93666 -22.18170 -0.60834 1.000 12.63396 79 THR A N 1
ATOM 596 C CA . THR A 1 79 ? 84.91826 -21.42884 0.11255 1.000 11.49496 79 THR A CA 1
ATOM 597 C C . THR A 1 79 ? 84.38320 -20.29740 -0.74684 1.000 11.13923 79 THR A C 1
ATOM 598 O O . THR A 1 79 ? 83.16822 -20.12435 -0.87896 1.000 12.73681 79 THR A O 1
ATOM 602 N N . MET A 1 80 ? 85.28872 -19.52363 -1.34785 1.000 11.34135 80 MET A N 1
ATOM 603 C CA . MET A 1 80 ? 84.88517 -18.37934 -2.16819 1.000 11.16848 80 MET A CA 1
ATOM 604 C C . MET A 1 80 ? 84.18072 -18.77929 -3.44708 1.000 11.90347 80 MET A C 1
ATOM 605 O O . MET A 1 80 ? 83.26119 -18.08559 -3.87922 1.000 11.26653 80 MET A O 1
ATOM 610 N N A GLU A 1 81 ? 84.57936 -19.89418 -4.05758 0.387 12.36210 81 GLU A N 1
ATOM 611 N N B GLU A 1 81 ? 84.58582 -19.89480 -4.05457 0.613 11.70398 81 GLU A N 1
ATOM 612 C CA A GLU A 1 81 ? 83.85742 -20.37569 -5.23095 0.387 12.39758 81 GLU A CA 1
ATOM 613 C CA B GLU A 1 81 ? 83.87607 -20.40940 -5.22188 0.613 10.73250 81 GLU A CA 1
ATOM 614 C C A GLU A 1 81 ? 82.43004 -20.76254 -4.87207 0.387 11.64188 81 GLU A C 1
ATOM 615 C C B GLU A 1 81 ? 82.43929 -20.76297 -4.86986 0.613 10.66243 81 GLU A C 1
ATOM 616 O O A GLU A 1 81 ? 81.48946 -20.45652 -5.61625 0.387 12.06106 81 GLU A O 1
ATOM 617 O O B GLU A 1 81 ? 81.50155 -20.44263 -5.61244 0.613 11.32762 81 GLU A O 1
ATOM 628 N N . SER A 1 82 ? 82.25391 -21.44179 -3.73450 1.000 11.28818 82 SER A N 1
ATOM 629 C CA . SER A 1 82 ? 80.91517 -21.80193 -3.27398 1.000 11.37008 82 SER A CA 1
ATOM 630 C C . SER A 1 82 ? 80.08007 -20.56053 -2.99759 1.000 11.52265 82 SER A C 1
ATOM 631 O O . SER A 1 82 ? 78.91305 -20.47826 -3.39608 1.000 12.89425 82 SER A O 1
ATOM 634 N N . TYR A 1 83 ? 80.66360 -19.59039 -2.29327 1.000 11.17239 83 TYR A N 1
ATOM 635 C CA . TYR A 1 83 ? 79.95899 -18.35253 -1.96445 1.000 11.00351 83 TYR A CA 1
ATOM 636 C C . TYR A 1 83 ? 79.57323 -17.58976 -3.22762 1.000 11.45845 83 TYR A C 1
ATOM 637 O O . TYR A 1 83 ? 78.42592 -17.14610 -3.36951 1.000 11.98149 83 TYR A O 1
ATOM 646 N N . ARG A 1 84 ? 80.51585 -17.45440 -4.17191 1.000 10.74912 84 ARG A N 1
ATOM 647 C CA . ARG A 1 84 ? 80.22385 -16.80709 -5.45205 1.000 10.86230 84 ARG A CA 1
ATOM 648 C C . ARG A 1 84 ? 79.05997 -17.49000 -6.16292 1.000 11.37311 84 ARG A C 1
ATOM 649 O O . ARG A 1 84 ? 78.14209 -16.82600 -6.66649 1.000 11.85952 84 ARG A O 1
ATOM 657 N N . ALA A 1 85 ? 79.06969 -18.82506 -6.20225 1.000 10.95277 85 ALA A N 1
ATOM 658 C CA . ALA A 1 85 ? 78.00830 -19.53556 -6.90602 1.000 11.17554 85 ALA A CA 1
ATOM 659 C C . ALA A 1 85 ? 76.65430 -19.33303 -6.23389 1.000 11.13167 85 ALA A C 1
ATOM 660 O O . ALA A 1 85 ? 75.62871 -19.22614 -6.92205 1.000 12.23675 85 ALA A O 1
ATOM 662 N N . ALA A 1 86 ? 76.62354 -19.30354 -4.88815 1.000 11.17270 86 ALA A N 1
ATOM 663 C CA . ALA A 1 86 ? 75.36563 -19.05765 -4.19206 1.000 11.63285 86 ALA A CA 1
ATOM 664 C C . ALA A 1 86 ? 74.86460 -17.64235 -4.46399 1.000 10.85085 86 ALA A C 1
ATOM 665 O O . ALA A 1 86 ? 73.65659 -17.42165 -4.64259 1.000 12.47030 86 ALA A O 1
ATOM 667 N N . ILE A 1 87 ? 75.78089 -16.67283 -4.51694 1.000 10.90883 87 ILE A N 1
ATOM 668 C CA . ILE A 1 87 ? 75.40682 -15.30224 -4.85287 1.000 10.92108 87 ILE A CA 1
ATOM 669 C C . ILE A 1 87 ? 74.80429 -15.24252 -6.24900 1.000 11.67940 87 ILE A C 1
ATOM 670 O O . ILE A 1 87 ? 73.76995 -14.60581 -6.47049 1.000 12.52474 87 ILE A O 1
ATOM 675 N N . GLN A 1 88 ? 75.43490 -15.92876 -7.20878 1.000 12.04306 88 GLN A N 1
ATOM 676 C CA . GLN A 1 88 ? 74.95193 -15.88261 -8.58310 1.000 12.89144 88 GLN A CA 1
ATOM 677 C C . GLN A 1 88 ? 73.62771 -16.61103 -8.73863 1.000 13.50153 88 GLN A C 1
ATOM 678 O O . GLN A 1 88 ? 72.81833 -16.24379 -9.59698 1.000 15.57644 88 GLN A O 1
ATOM 684 N N . LYS A 1 89 ? 73.38517 -17.63758 -7.92085 1.000 13.22032 89 LYS A N 1
ATOM 685 C CA . LYS A 1 89 ? 72.11530 -18.35034 -8.00462 1.000 14.60024 89 LYS A CA 1
ATOM 686 C C . LYS A 1 89 ? 70.96499 -17.44979 -7.56792 1.000 14.27608 89 LYS A C 1
ATOM 687 O O . LYS A 1 89 ? 69.89768 -17.44391 -8.19627 1.000 16.65101 89 LYS A O 1
ATOM 693 N N . VAL A 1 90 ? 71.17782 -16.66028 -6.50977 1.000 13.08738 90 VAL A N 1
ATOM 694 C CA . VAL A 1 90 ? 70.17353 -15.68308 -6.10286 1.000 12.89501 90 VAL A CA 1
ATOM 695 C C . VAL A 1 90 ? 70.10879 -14.54596 -7.11099 1.000 13.78030 90 VAL A C 1
ATOM 696 O O . VAL A 1 90 ? 69.02275 -14.05658 -7.44764 1.000 14.87586 90 VAL A O 1
ATOM 700 N N . GLY A 1 91 ? 71.25834 -14.12552 -7.61607 1.000 12.72946 91 GLY A N 1
ATOM 701 C CA . GLY A 1 91 ? 71.36226 -12.97853 -8.49804 1.000 12.12233 91 GLY A CA 1
ATOM 702 C C . GLY A 1 91 ? 71.96457 -11.81365 -7.72851 1.000 11.67804 91 GLY A C 1
ATOM 703 O O . GLY A 1 91 ? 71.63958 -11.59035 -6.55717 1.000 12.27498 91 GLY A O 1
ATOM 704 N N . LEU A 1 92 ? 72.86942 -11.07929 -8.37744 1.000 11.91300 92 LEU A N 1
ATOM 705 C CA . LEU A 1 92 ? 73.47397 -9.91448 -7.74149 1.000 12.10996 92 LEU A CA 1
ATOM 706 C C . LEU A 1 92 ? 72.42255 -8.86506 -7.39900 1.000 12.34389 92 LEU A C 1
ATOM 707 O O . LEU A 1 92 ? 71.52880 -8.57092 -8.19743 1.000 14.44160 92 LEU A O 1
ATOM 712 N N . GLY A 1 93 ? 72.53343 -8.29663 -6.19718 1.000 12.14897 93 GLY A N 1
ATOM 713 C CA . GLY A 1 93 ? 71.62828 -7.23271 -5.79367 1.000 12.78202 93 GLY A CA 1
ATOM 714 C C . GLY A 1 93 ? 70.19976 -7.66926 -5.54679 1.000 13.42968 93 GLY A C 1
ATOM 715 O O . GLY A 1 93 ? 69.28575 -6.83290 -5.56473 1.000 16.80004 93 GLY A O 1
ATOM 716 N N . GLN A 1 94 ? 69.97899 -8.95200 -5.29834 1.000 12.60600 94 GLN A N 1
ATOM 717 C CA . GLN A 1 94 ? 68.64229 -9.51115 -5.14206 1.000 11.78324 94 GLN A CA 1
ATOM 718 C C . GLN A 1 94 ? 68.40605 -9.96025 -3.70793 1.000 11.74872 94 GLN A C 1
ATOM 719 O O . GLN A 1 94 ? 69.34769 -10.24290 -2.96608 1.000 11.12750 94 GLN A O 1
ATOM 725 N N . GLU A 1 95 ? 67.12387 -10.02232 -3.33940 1.000 10.09785 95 GLU A N 1
ATOM 726 C CA . GLU A 1 95 ? 66.73141 -10.45484 -2.00339 1.000 10.47702 95 GLU A CA 1
ATOM 727 C C . GLU A 1 95 ? 67.15572 -11.89620 -1.74087 1.000 11.46043 95 GLU A C 1
ATOM 728 O O . GLU A 1 95 ? 67.01751 -12.77814 -2.59772 1.000 12.48236 95 GLU A O 1
ATOM 734 N N . THR A 1 96 ? 67.61994 -12.14486 -0.52134 1.000 11.10546 96 THR A N 1
ATOM 735 C CA . THR A 1 96 ? 67.95129 -13.49117 -0.07081 1.000 10.67969 96 THR A CA 1
ATOM 736 C C . THR A 1 96 ? 66.78166 -14.07832 0.71154 1.000 11.77806 96 THR A C 1
ATOM 737 O O . THR A 1 96 ? 65.78386 -13.41487 0.99834 1.000 11.94604 96 THR A O 1
ATOM 741 N N . GLY A 1 97 ? 66.92770 -15.34966 1.09206 1.000 11.56820 97 GLY A N 1
ATOM 742 C CA . GLY A 1 97 ? 65.92002 -15.96956 1.93425 1.000 11.54952 97 GLY A CA 1
ATOM 743 C C . GLY A 1 97 ? 65.77184 -15.25951 3.26600 1.000 12.02746 97 GLY A C 1
ATOM 744 O O . GLY A 1 97 ? 64.66886 -15.15566 3.80509 1.000 12.60931 97 GLY A O 1
ATOM 745 N N . ARG A 1 98 ? 66.88034 -14.76457 3.81965 1.000 11.72365 98 ARG A N 1
ATOM 746 C CA . ARG A 1 98 ? 66.79215 -14.00118 5.06274 1.000 10.53615 98 ARG A CA 1
ATOM 747 C C . ARG A 1 98 ? 66.01799 -12.70201 4.86145 1.000 10.73241 98 ARG A C 1
ATOM 748 O O . ARG A 1 98 ? 65.25725 -12.28607 5.74812 1.000 12.34145 98 ARG A O 1
ATOM 756 N N . GLY A 1 99 ? 66.19299 -12.04480 3.71381 1.000 13.01632 99 GLY A N 1
ATOM 757 C CA . GLY A 1 99 ? 65.42497 -10.83627 3.45160 1.000 12.31741 99 GLY A CA 1
ATOM 758 C C . GLY A 1 99 ? 63.93135 -11.10776 3.44642 1.000 11.20069 99 GLY A C 1
ATOM 759 O O . GLY A 1 99 ? 63.13969 -10.32285 3.98394 1.000 12.18358 99 GLY A O 1
ATOM 760 N N . ARG A 1 100 ? 63.52938 -12.23729 2.86568 1.000 11.46831 100 ARG A N 1
ATOM 761 C CA . ARG A 1 100 ? 62.12321 -12.61364 2.89596 1.000 12.09290 100 ARG A CA 1
ATOM 762 C C . ARG A 1 100 ? 61.66364 -12.82149 4.33102 1.000 12.31784 100 ARG A C 1
ATOM 763 O O . ARG A 1 100 ? 60.59110 -12.34386 4.72390 1.000 12.56499 100 ARG A O 1
ATOM 771 N N . GLN A 1 101 ? 62.46432 -13.52816 5.13482 1.000 11.58611 101 GLN A N 1
ATOM 772 C CA . GLN A 1 101 ? 62.08432 -13.74671 6.52813 1.000 12.17211 101 GLN A CA 1
ATOM 773 C C . GLN A 1 101 ? 61.96727 -12.42731 7.28539 1.000 12.47270 101 GLN A C 1
ATOM 774 O O . GLN A 1 101 ? 61.08626 -12.26989 8.14055 1.000 12.39914 101 GLN A O 1
ATOM 780 N N . GLU A 1 102 ? 62.85408 -11.47289 6.99693 1.000 11.94366 102 GLU A N 1
ATOM 781 C CA . GLU A 1 102 ? 62.81178 -10.19338 7.70171 1.000 11.33867 102 GLU A CA 1
ATOM 782 C C . GLU A 1 102 ? 61.47587 -9.50384 7.47970 1.000 11.43224 102 GLU A C 1
ATOM 783 O O . GLU A 1 102 ? 60.83611 -9.03037 8.43122 1.000 12.21015 102 GLU A O 1
ATOM 789 N N . LEU A 1 103 ? 61.04740 -9.42207 6.22062 1.000 11.57571 103 LEU A N 1
ATOM 790 C CA . LEU A 1 103 ? 59.81335 -8.71718 5.90163 1.000 11.54959 103 LEU A CA 1
ATOM 791 C C . LEU A 1 103 ? 58.60119 -9.47654 6.40018 1.000 12.40578 103 LEU A C 1
ATOM 792 O O . LEU A 1 103 ? 57.61342 -8.86106 6.81251 1.000 12.57876 103 LEU A O 1
ATOM 797 N N . GLN A 1 104 ? 58.65857 -10.81015 6.39656 1.000 12.65320 104 GLN A N 1
ATOM 798 C CA . GLN A 1 104 ? 57.55407 -11.57777 6.96109 1.000 12.13841 104 GLN A CA 1
ATOM 799 C C . GLN A 1 104 ? 57.38881 -11.27484 8.44092 1.000 11.43602 104 GLN A C 1
ATOM 800 O O . GLN A 1 104 ? 56.26291 -11.10594 8.92019 1.000 12.81938 104 GLN A O 1
ATOM 806 N N . GLY A 1 105 ? 58.50390 -11.19261 9.18130 1.000 12.08477 105 GLY A N 1
ATOM 807 C CA . GLY A 1 105 ? 58.41697 -10.87485 10.59706 1.000 11.60806 105 GLY A CA 1
ATOM 808 C C . GLY A 1 105 ? 57.85237 -9.48495 10.84549 1.000 12.29682 105 GLY A C 1
ATOM 809 O O . GLY A 1 105 ? 57.05958 -9.27713 11.77022 1.000 13.40350 105 GLY A O 1
ATOM 810 N N . MET A 1 106 ? 58.25246 -8.51354 10.02394 1.000 11.94171 106 MET A N 1
ATOM 811 C CA . MET A 1 106 ? 57.67028 -7.17079 10.10035 1.000 10.96646 106 MET A CA 1
ATOM 812 C C . MET A 1 106 ? 56.16049 -7.17557 9.86611 1.000 10.85216 106 MET A C 1
ATOM 813 O O . MET A 1 106 ? 55.40915 -6.48776 10.57987 1.000 11.88566 106 MET A O 1
ATOM 818 N N . ALA A 1 107 ? 55.69318 -7.93300 8.87704 1.000 11.19256 107 ALA A N 1
ATOM 819 C CA . ALA A 1 107 ? 54.25333 -7.98179 8.64016 1.000 11.92778 107 ALA A CA 1
ATOM 820 C C . ALA A 1 107 ? 53.53508 -8.66324 9.79822 1.000 13.75894 107 ALA A C 1
ATOM 821 O O . ALA A 1 107 ? 52.44553 -8.23996 10.19662 1.000 14.09929 107 ALA A O 1
ATOM 823 N N . ASP A 1 108 ? 54.13927 -9.71861 10.35393 1.000 13.76494 108 ASP A N 1
ATOM 824 C CA . ASP A 1 108 ? 53.52491 -10.41274 11.48232 1.000 14.77322 108 ASP A CA 1
ATOM 825 C C . ASP A 1 108 ? 53.34067 -9.46352 12.65556 1.000 14.05740 108 ASP A C 1
ATOM 826 O O . ASP A 1 108 ? 52.28383 -9.43994 13.30415 1.000 13.99118 108 ASP A O 1
ATOM 831 N N . ARG A 1 109 ? 54.38222 -8.69376 12.96724 1.000 13.86557 109 ARG A N 1
ATOM 832 C CA . ARG A 1 109 ? 54.33036 -7.83931 14.14345 1.000 12.09393 109 ARG A CA 1
ATOM 833 C C . ARG A 1 109 ? 53.41067 -6.64713 13.93107 1.000 12.34854 109 ARG A C 1
ATOM 834 O O . ARG A 1 109 ? 52.75583 -6.21575 14.88082 1.000 13.16719 109 ARG A O 1
ATOM 842 N N . MET A 1 110 ? 53.34325 -6.10859 12.71109 1.000 12.00706 110 MET A N 1
ATOM 843 C CA . MET A 1 110 ? 52.34023 -5.08906 12.40286 1.000 12.91312 110 MET A CA 1
ATOM 844 C C . MET A 1 110 ? 50.93699 -5.58527 12.74060 1.000 12.93880 110 MET A C 1
ATOM 845 O O . MET A 1 110 ? 50.13158 -4.87629 13.34786 1.000 13.22519 110 MET A O 1
ATOM 850 N N . GLN A 1 111 ? 50.59229 -6.78509 12.27229 1.000 13.07869 111 GLN A N 1
ATOM 851 C CA . GLN A 1 111 ? 49.26208 -7.32600 12.53869 1.000 14.47922 111 GLN A CA 1
ATOM 852 C C . GLN A 1 111 ? 49.03735 -7.59863 14.02468 1.000 14.92443 111 GLN A C 1
ATOM 853 O O . GLN A 1 111 ? 47.92309 -7.40725 14.53731 1.000 16.26748 111 GLN A O 1
ATOM 859 N N . ARG A 1 112 ? 50.06795 -8.07482 14.72498 1.000 14.10652 112 ARG A N 1
ATOM 860 C CA . ARG A 1 112 ? 49.91062 -8.42185 16.13429 1.000 14.18067 112 ARG A CA 1
ATOM 861 C C . ARG A 1 112 ? 49.80854 -7.17554 17.00032 1.000 14.20453 112 ARG A C 1
ATOM 862 O O . ARG A 1 112 ? 49.14339 -7.19185 18.04761 1.000 14.52541 112 ARG A O 1
ATOM 870 N N . ARG A 1 113 ? 50.44971 -6.08895 16.57284 1.000 13.93908 113 ARG A N 1
ATOM 871 C CA . ARG A 1 113 ? 50.46613 -4.85094 17.33801 1.000 14.33093 113 ARG A CA 1
ATOM 872 C C . ARG A 1 113 ? 49.21262 -4.00471 17.11252 1.000 13.24096 113 ARG A C 1
ATOM 873 O O . ARG A 1 113 ? 48.84578 -3.22083 17.99982 1.000 13.57840 113 ARG A O 1
ATOM 881 N N . LEU A 1 114 ? 48.52560 -4.18554 15.96997 1.000 12.67615 114 LEU A N 1
ATOM 882 C CA . LEU A 1 114 ? 47.36440 -3.37409 15.58941 1.000 13.06030 114 LEU A CA 1
ATOM 883 C C . LEU A 1 114 ? 46.16827 -4.24966 15.21650 1.000 13.18319 114 LEU A C 1
ATOM 884 O O . LEU A 1 114 ? 45.53443 -4.03895 14.18355 1.000 12.95292 114 LEU A O 1
ATOM 889 N N . PRO A 1 115 ? 45.81091 -5.23481 16.04697 1.000 14.57874 115 PRO A N 1
ATOM 890 C CA . PRO A 1 115 ? 44.70270 -6.11987 15.65059 1.000 15.20780 115 PRO A CA 1
ATOM 891 C C . PRO A 1 115 ? 43.41439 -5.37506 15.38375 1.000 16.56581 115 PRO A C 1
ATOM 892 O O . PRO A 1 115 ? 42.65381 -5.76823 14.48591 1.000 16.49339 115 PRO A O 1
ATOM 896 N N . GLU A 1 116 ? 43.14856 -4.30318 16.13487 1.000 16.40773 116 GLU A N 1
ATOM 897 C CA . GLU A 1 116 ? 41.89873 -3.57946 15.94451 1.000 16.33933 116 GLU A CA 1
ATOM 898 C C . GLU A 1 116 ? 41.89309 -2.80784 14.62928 1.000 15.20441 116 GLU A C 1
ATOM 899 O O . GLU A 1 116 ? 40.82317 -2.58283 14.04339 1.000 17.01372 116 GLU A O 1
ATOM 905 N N . LEU A 1 117 ? 43.06656 -2.41245 14.13482 1.000 13.63754 117 LEU A N 1
ATOM 906 C CA . LEU A 1 117 ? 43.10813 -1.73952 12.84224 1.000 13.33071 117 LEU A CA 1
ATOM 907 C C . LEU A 1 117 ? 42.73752 -2.70767 11.72577 1.000 14.01554 117 LEU A C 1
ATOM 908 O O . LEU A 1 117 ? 41.91572 -2.39185 10.85907 1.000 14.57315 117 LEU A O 1
ATOM 913 N N . PHE A 1 118 ? 43.31985 -3.90935 11.74005 1.000 13.07077 118 PHE A N 1
ATOM 914 C CA . PHE A 1 118 ? 43.02533 -4.84106 10.65906 1.000 13.06795 118 PHE A CA 1
ATOM 915 C C . PHE A 1 118 ? 41.59997 -5.34454 10.72158 1.000 13.80527 118 PHE A C 1
ATOM 916 O O . PHE A 1 118 ? 40.98383 -5.58409 9.67713 1.000 14.48015 118 PHE A O 1
ATOM 924 N N . GLU A 1 119 ? 41.04173 -5.45500 11.92582 1.000 14.91849 119 GLU A N 1
ATOM 925 C CA . GLU A 1 119 ? 39.61955 -5.75619 12.03115 1.000 16.31808 119 GLU A CA 1
ATOM 926 C C . GLU A 1 119 ? 38.78176 -4.65775 11.38481 1.000 15.08818 119 GLU A C 1
ATOM 927 O O . GLU A 1 119 ? 37.84636 -4.93780 10.62548 1.000 15.52811 119 GLU A O 1
ATOM 933 N N . LYS A 1 120 ? 39.11927 -3.38928 11.66219 1.000 14.16208 120 LYS A N 1
ATOM 934 C CA . LYS A 1 120 ? 38.37187 -2.27987 11.07027 1.000 15.21730 120 LYS A CA 1
ATOM 935 C C . LYS A 1 120 ? 38.51211 -2.25504 9.55486 1.000 14.58025 120 LYS A C 1
ATOM 936 O O . LYS A 1 120 ? 37.53337 -2.02905 8.83735 1.000 15.53456 120 LYS A O 1
ATOM 942 N N . ILE A 1 121 ? 39.73294 -2.45544 9.05127 1.000 13.83160 121 ILE A N 1
ATOM 943 C CA . ILE A 1 121 ? 39.96215 -2.52069 7.60728 1.000 14.48829 121 ILE A CA 1
ATOM 944 C C . ILE A 1 121 ? 39.05203 -3.55503 6.95844 1.000 15.63646 121 ILE A C 1
ATOM 945 O O . ILE A 1 121 ? 38.47864 -3.31493 5.88896 1.000 16.48977 121 ILE A O 1
ATOM 950 N N . LYS A 1 122 ? 38.89399 -4.71674 7.60082 1.000 15.00864 122 LYS A N 1
ATOM 951 C CA . LYS A 1 122 ? 38.06488 -5.76844 7.03339 1.000 14.67994 122 LYS A CA 1
ATOM 952 C C . LYS A 1 122 ? 36.57704 -5.45527 7.12853 1.000 15.96323 122 LYS A C 1
ATOM 953 O O . LYS A 1 122 ? 35.81528 -5.83162 6.23217 1.000 18.79242 122 LYS A O 1
ATOM 959 N N A LYS A 1 123 ? 36.14523 -4.77317 8.19154 0.426 16.34427 123 LYS A N 1
ATOM 960 N N B LYS A 1 123 ? 36.14549 -4.78492 8.19991 0.574 15.43267 123 LYS A N 1
ATOM 961 C CA A LYS A 1 123 ? 34.73596 -4.40589 8.30001 0.426 17.61527 123 LYS A CA 1
ATOM 962 C CA B LYS A 1 123 ? 34.74121 -4.39656 8.30908 0.574 16.13363 123 LYS A CA 1
ATOM 963 C C A LYS A 1 123 ? 34.35390 -3.37246 7.24804 0.426 18.01958 123 LYS A C 1
ATOM 964 C C B LYS A 1 123 ? 34.36597 -3.38814 7.23192 0.574 17.46769 123 LYS A C 1
ATOM 965 O O A LYS A 1 123 ? 33.24365 -3.41128 6.70286 0.426 18.10172 123 LYS A O 1
ATOM 966 O O B LYS A 1 123 ? 33.27090 -3.45346 6.65839 0.574 17.69328 123 LYS A O 1
ATOM 977 N N . ASP A 1 124 ? 35.25419 -2.43436 6.95761 1.000 18.04761 124 ASP A N 1
ATOM 978 C CA . ASP A 1 124 ? 34.96797 -1.33795 6.05004 1.000 19.20304 124 ASP A CA 1
ATOM 979 C C . ASP A 1 124 ? 35.47628 -1.57482 4.63632 1.000 18.98219 124 ASP A C 1
ATOM 980 O O . ASP A 1 124 ? 35.27242 -0.71536 3.77420 1.000 19.74017 124 ASP A O 1
ATOM 985 N N . ALA A 1 125 ? 36.13880 -2.70278 4.38210 1.000 18.70744 125 ALA A N 1
ATOM 986 C CA . ALA A 1 125 ? 36.72754 -2.99189 3.07274 1.000 19.03540 125 ALA A CA 1
ATOM 987 C C . ALA A 1 125 ? 37.62961 -1.84735 2.60352 1.000 18.61180 125 ALA A C 1
ATOM 988 O O . ALA A 1 125 ? 37.53872 -1.36486 1.47267 1.000 19.39096 125 ALA A O 1
ATOM 990 N N . THR A 1 126 ? 38.50243 -1.41321 3.48523 1.000 18.28239 126 THR A N 1
ATOM 991 C CA . THR A 1 126 ? 39.36536 -0.26506 3.21590 1.000 18.86420 126 THR A CA 1
ATOM 992 C C . THR A 1 126 ? 40.64032 -0.72445 2.51324 1.000 17.72997 126 THR A C 1
ATOM 993 O O . THR A 1 126 ? 41.25781 -1.70162 2.94611 1.000 18.44491 126 THR A O 1
ATOM 997 N N . PRO A 1 127 ? 41.06071 -0.07316 1.43337 1.000 17.52188 127 PRO A N 1
ATOM 998 C CA . PRO A 1 127 ? 42.26435 -0.52937 0.72170 1.000 17.31063 127 PRO A CA 1
ATOM 999 C C . PRO A 1 127 ? 43.55405 -0.25481 1.48835 1.000 15.98577 127 PRO A C 1
ATOM 1000 O O . PRO A 1 127 ? 43.63769 0.61844 2.35383 1.000 17.18325 127 PRO A O 1
ATOM 1004 N N . ILE A 1 128 ? 44.56988 -1.04839 1.14987 1.000 13.73080 128 ILE A N 1
ATOM 1005 C CA . ILE A 1 128 ? 45.93613 -0.91585 1.64759 1.000 13.16001 128 ILE A CA 1
ATOM 1006 C C . ILE A 1 128 ? 46.80625 -0.56566 0.44642 1.000 13.72341 128 ILE A C 1
ATOM 1007 O O . ILE A 1 128 ? 46.83955 -1.31099 -0.54572 1.000 15.16710 128 ILE A O 1
ATOM 1012 N N . ALA A 1 129 ? 47.48836 0.57426 0.51822 1.000 13.26730 129 ALA A N 1
ATOM 1013 C CA . ALA A 1 129 ? 48.30424 1.04323 -0.59570 1.000 12.69559 129 ALA A CA 1
ATOM 1014 C C . ALA A 1 129 ? 49.73382 0.53166 -0.49033 1.000 13.68101 129 ALA A C 1
ATOM 1015 O O . ALA A 1 129 ? 50.28296 0.37256 0.60585 1.000 12.32302 129 ALA A O 1
ATOM 1017 N N . VAL A 1 130 ? 50.34335 0.30906 -1.65726 1.000 13.30931 130 VAL A N 1
ATOM 1018 C CA . VAL A 1 130 ? 51.73475 -0.11998 -1.76850 1.000 12.20773 130 VAL A CA 1
ATOM 1019 C C . VAL A 1 130 ? 52.45240 0.81120 -2.73793 1.000 11.73619 130 VAL A C 1
ATOM 1020 O O . VAL A 1 130 ? 52.00265 0.99596 -3.87517 1.000 12.63234 130 VAL A O 1
ATOM 1024 N N . VAL A 1 131 ? 53.56787 1.38759 -2.29566 1.000 10.66109 131 VAL A N 1
ATOM 1025 C CA . VAL A 1 131 ? 54.30856 2.36882 -3.08337 1.000 10.98937 131 VAL A CA 1
ATOM 1026 C C . VAL A 1 131 ? 55.77597 1.96817 -3.12848 1.000 11.80897 131 VAL A C 1
ATOM 1027 O O . VAL A 1 131 ? 56.35513 1.58718 -2.10675 1.000 12.22017 131 VAL A O 1
ATOM 1031 N N . LEU A 1 132 ? 56.37797 2.04211 -4.32801 1.000 10.97519 132 LEU A N 1
ATOM 1032 C CA . LEU A 1 132 ? 57.71414 1.52569 -4.57218 1.000 11.87276 132 LEU A CA 1
ATOM 1033 C C . LEU A 1 132 ? 58.60151 2.58336 -5.21375 1.000 12.79634 132 LEU A C 1
ATOM 1034 O O . LEU A 1 132 ? 58.13264 3.45592 -5.94678 1.000 14.01753 132 LEU A O 1
ATOM 1039 N N . SER A 1 133 ? 59.90230 2.47273 -4.96319 1.000 12.77799 133 SER A N 1
ATOM 1040 C CA . SER A 1 133 ? 60.86625 3.29755 -5.69218 1.000 12.86645 133 SER A CA 1
ATOM 1041 C C . SER A 1 133 ? 60.98552 2.87837 -7.15403 1.000 15.23454 133 SER A C 1
ATOM 1042 O O . SER A 1 133 ? 61.29163 3.72067 -8.01379 1.000 16.93655 133 SER A O 1
ATOM 1045 N N . GLN A 1 134 ? 60.80672 1.58723 -7.44187 1.000 16.29645 134 GLN A N 1
ATOM 1046 C CA . GLN A 1 134 ? 61.00704 1.03280 -8.77521 1.000 17.87461 134 GLN A CA 1
ATOM 1047 C C . GLN A 1 134 ? 60.02094 -0.09451 -8.98525 1.000 21.36291 134 GLN A C 1
ATOM 1048 O O . GLN A 1 134 ? 59.57204 -0.73794 -8.03368 1.000 22.27876 134 GLN A O 1
ATOM 1054 N N . GLN A 1 135 ? 59.73078 -0.35135 -10.26187 1.000 24.14721 135 GLN A N 1
ATOM 1055 C CA . GLN A 1 135 ? 58.69772 -1.30386 -10.64546 1.000 26.06665 135 GLN A CA 1
ATOM 1056 C C . GLN A 1 135 ? 59.13504 -2.74983 -10.41531 1.000 25.37701 135 GLN A C 1
ATOM 1057 O O . GLN A 1 135 ? 58.29462 -3.61779 -10.15560 1.000 25.91859 135 GLN A O 1
ATOM 1063 N N . THR A 1 136 ? 60.43426 -3.02710 -10.49593 1.000 23.89438 136 THR A N 1
ATOM 1064 C CA . THR A 1 136 ? 60.95242 -4.38589 -10.43025 1.000 24.77526 136 THR A CA 1
ATOM 1065 C C . THR A 1 136 ? 62.25072 -4.39004 -9.63682 1.000 23.64669 136 THR A C 1
ATOM 1066 O O . THR A 1 136 ? 62.84662 -3.34022 -9.38956 1.000 24.54230 136 THR A O 1
ATOM 1070 N N . GLY A 1 137 ? 62.68611 -5.58146 -9.24228 1.000 22.01272 137 GLY A N 1
ATOM 1071 C CA . GLY A 1 137 ? 63.93711 -5.74740 -8.51880 1.000 19.62592 137 GLY A CA 1
ATOM 1072 C C . GLY A 1 137 ? 63.73772 -6.00008 -7.03506 1.000 17.75395 137 GLY A C 1
ATOM 1073 O O . GLY A 1 137 ? 62.65557 -6.37662 -6.57195 1.000 17.44692 137 GLY A O 1
ATOM 1074 N N . ARG A 1 138 ? 64.81026 -5.75154 -6.26981 1.000 15.81835 138 ARG A N 1
ATOM 1075 C CA . ARG A 1 138 ? 64.78468 -6.07689 -4.84320 1.000 14.48310 138 ARG A CA 1
ATOM 1076 C C . ARG A 1 138 ? 63.71756 -5.28637 -4.09316 1.000 13.78033 138 ARG A C 1
ATOM 1077 O O . ARG A 1 138 ? 63.16811 -5.78026 -3.10020 1.000 13.57773 138 ARG A O 1
ATOM 1085 N N . ILE A 1 139 ? 63.39562 -4.06930 -4.54463 1.000 13.97508 139 ILE A N 1
ATOM 1086 C CA . ILE A 1 139 ? 62.36660 -3.28118 -3.86648 1.000 13.30290 139 ILE A CA 1
ATOM 1087 C C . ILE A 1 139 ? 60.99431 -3.90941 -4.07716 1.000 12.40699 139 ILE A C 1
ATOM 1088 O O . ILE A 1 139 ? 60.20786 -4.06388 -3.12939 1.000 12.75227 139 ILE A O 1
ATOM 1093 N N . ALA A 1 140 ? 60.69290 -4.30256 -5.31792 1.000 14.23933 140 ALA A N 1
ATOM 1094 C CA . ALA A 1 140 ? 59.39420 -4.90782 -5.59509 1.000 14.05600 140 ALA A CA 1
ATOM 1095 C C . ALA A 1 140 ? 59.25654 -6.25920 -4.89573 1.000 13.76418 140 ALA A C 1
ATOM 1096 O O . ALA A 1 140 ? 58.18887 -6.59076 -4.36892 1.000 14.39843 140 ALA A O 1
ATOM 1098 N N . ASP A 1 141 ? 60.33452 -7.05144 -4.87754 1.000 13.13430 141 ASP A N 1
ATOM 1099 C CA . ASP A 1 141 ? 60.28472 -8.33768 -4.18941 1.000 13.74278 141 ASP A CA 1
ATOM 1100 C C . ASP A 1 141 ? 60.07981 -8.15556 -2.69112 1.000 11.93389 141 ASP A C 1
ATOM 1101 O O . ASP A 1 141 ? 59.34743 -8.92758 -2.05698 1.000 12.19963 141 ASP A O 1
ATOM 1106 N N . THR A 1 142 ? 60.72046 -7.13874 -2.10579 1.000 11.45423 142 THR A N 1
ATOM 1107 C CA . THR A 1 142 ? 60.54932 -6.86628 -0.68357 1.000 10.98879 142 THR A CA 1
ATOM 1108 C C . THR A 1 142 ? 59.08523 -6.57378 -0.37533 1.000 11.32548 142 THR A C 1
ATOM 1109 O O . THR A 1 142 ? 58.52393 -7.08978 0.59569 1.000 11.48630 142 THR A O 1
ATOM 1113 N N . ALA A 1 143 ? 58.45762 -5.71305 -1.18253 1.000 11.80869 143 ALA A N 1
ATOM 1114 C CA . ALA A 1 143 ? 57.05104 -5.39244 -0.97363 1.000 11.92544 143 ALA A CA 1
ATOM 1115 C C . ALA A 1 143 ? 56.20044 -6.65013 -1.03076 1.000 12.69624 143 ALA A C 1
ATOM 1116 O O . ALA A 1 143 ? 55.28529 -6.83526 -0.21680 1.000 13.25525 143 ALA A O 1
ATOM 1118 N N . LYS A 1 144 ? 56.49109 -7.52726 -1.98874 1.000 13.04092 144 LYS A N 1
ATOM 1119 C CA . LYS A 1 144 ? 55.68811 -8.73479 -2.13647 1.000 15.14045 144 LYS A CA 1
ATOM 1120 C C . LYS A 1 144 ? 55.86175 -9.67603 -0.94619 1.000 13.80173 144 LYS A C 1
ATOM 1121 O O . LYS A 1 144 ? 54.88723 -10.29462 -0.50187 1.000 13.40514 144 LYS A O 1
ATOM 1127 N N . PHE A 1 145 ? 57.08039 -9.78582 -0.39616 1.000 12.34856 145 PHE A N 1
ATOM 1128 C CA . PHE A 1 145 ? 57.25512 -10.55986 0.83590 1.000 12.54100 145 PHE A CA 1
ATOM 1129 C C . PHE A 1 145 ? 56.28593 -10.07867 1.90950 1.000 11.41584 145 PHE A C 1
ATOM 1130 O O . PHE A 1 145 ? 55.62523 -10.87993 2.58630 1.000 12.89077 145 PHE A O 1
ATOM 1138 N N . PHE A 1 146 ? 56.22105 -8.75667 2.09339 1.000 11.73256 146 PHE A N 1
ATOM 1139 C CA . PHE A 1 146 ? 55.38647 -8.16607 3.14058 1.000 10.78978 146 PHE A CA 1
ATOM 1140 C C . PHE A 1 146 ? 53.89871 -8.38655 2.86601 1.000 12.12361 146 PHE A C 1
ATOM 1141 O O . PHE A 1 146 ? 53.15709 -8.86835 3.73303 1.000 13.24772 146 PHE A O 1
ATOM 1149 N N . THR A 1 147 ? 53.44197 -8.04280 1.65910 1.000 13.19803 147 THR A N 1
ATOM 1150 C CA . THR A 1 147 ? 52.01344 -8.14179 1.36186 1.000 13.74345 147 THR A CA 1
ATOM 1151 C C . THR A 1 147 ? 51.55560 -9.58756 1.23399 1.000 13.47474 147 THR A C 1
ATOM 1152 O O . THR A 1 147 ? 50.40871 -9.90135 1.57301 1.000 14.07936 147 THR A O 1
ATOM 1156 N N . ALA A 1 148 ? 52.41099 -10.47288 0.72916 1.000 13.38793 148 ALA A N 1
ATOM 1157 C CA . ALA A 1 148 ? 52.03668 -11.88454 0.69222 1.000 13.04630 148 ALA A CA 1
ATOM 1158 C C . ALA A 1 148 ? 51.86148 -12.42864 2.09851 1.000 13.25315 148 ALA A C 1
ATOM 1159 O O . ALA A 1 148 ? 50.97226 -13.25201 2.34788 1.000 14.78688 148 ALA A O 1
ATOM 1161 N N . ARG A 1 149 ? 52.69672 -11.97668 3.03058 1.000 12.86263 149 ARG A N 1
ATOM 1162 C CA . ARG A 1 149 ? 52.57373 -12.45078 4.40092 1.000 11.84996 149 ARG A CA 1
ATOM 1163 C C . ARG A 1 149 ? 51.28728 -11.95459 5.04391 1.000 12.97678 149 ARG A C 1
ATOM 1164 O O . ARG A 1 149 ? 50.60726 -12.71431 5.73664 1.000 14.19557 149 ARG A O 1
ATOM 1172 N N . LEU A 1 150 ? 50.94078 -10.67722 4.83409 1.000 13.28674 150 LEU A N 1
ATOM 1173 C CA . LEU A 1 150 ? 49.65989 -10.18277 5.34172 1.000 12.96882 150 LEU A CA 1
ATOM 1174 C C . LEU A 1 150 ? 48.51791 -11.07337 4.87965 1.000 14.34416 150 LEU A C 1
ATOM 1175 O O . LEU A 1 150 ? 47.65002 -11.46151 5.67348 1.000 16.09015 150 LEU A O 1
ATOM 1180 N N . GLY A 1 151 ? 48.50488 -11.40737 3.58724 1.000 15.03630 151 GLY A N 1
ATOM 1181 C CA . GLY A 1 151 ? 47.43513 -12.22949 3.04561 1.000 16.51858 151 GLY A CA 1
ATOM 1182 C C . GLY A 1 151 ? 47.50169 -13.68896 3.45963 1.000 16.07770 151 GLY A C 1
ATOM 1183 O O . GLY A 1 151 ? 46.47396 -14.37797 3.47774 1.000 18.75266 151 GLY A O 1
ATOM 1184 N N . ALA A 1 152 ? 48.69379 -14.18183 3.79943 1.000 15.81407 152 ALA A N 1
ATOM 1185 C CA . ALA A 1 152 ? 48.81158 -15.56461 4.25931 1.000 15.87255 152 ALA A CA 1
ATOM 1186 C C . ALA A 1 152 ? 48.23455 -15.71288 5.65893 1.000 16.87962 152 ALA A C 1
ATOM 1187 O O . ALA A 1 152 ? 47.51254 -16.67518 5.94276 1.000 19.67263 152 ALA A O 1
ATOM 1189 N N . THR A 1 153 ? 48.54256 -14.76697 6.54424 1.000 15.94609 153 THR A N 1
ATOM 1190 C CA . THR A 1 153 ? 48.08236 -14.85944 7.92367 1.000 17.48680 153 THR A CA 1
ATOM 1191 C C . THR A 1 153 ? 46.64098 -14.39935 8.07778 1.000 17.45756 153 THR A C 1
ATOM 1192 O O . THR A 1 153 ? 45.95207 -14.84610 9.00018 1.000 19.86167 153 THR A O 1
ATOM 1196 N N . ASP A 1 154 ? 46.17695 -13.51245 7.20180 1.000 15.59747 154 ASP A N 1
ATOM 1197 C CA . ASP A 1 154 ? 44.83178 -12.93656 7.29126 1.000 14.97252 154 ASP A CA 1
ATOM 1198 C C . ASP A 1 154 ? 44.27809 -12.87244 5.87129 1.000 16.51115 154 ASP A C 1
ATOM 1199 O O . ASP A 1 154 ? 44.37228 -11.84500 5.18786 1.000 15.48533 154 ASP A O 1
ATOM 1204 N N . PRO A 1 155 ? 43.70630 -13.97574 5.37982 1.000 16.81493 155 PRO A N 1
ATOM 1205 C CA . PRO A 1 155 ? 43.36890 -14.04005 3.94578 1.000 18.01517 155 PRO A CA 1
ATOM 1206 C C . PRO A 1 155 ? 42.40400 -12.96611 3.47496 1.000 17.60324 155 PRO A C 1
ATOM 1207 O O . PRO A 1 155 ? 42.42330 -12.61504 2.28798 1.000 18.12861 155 PRO A O 1
ATOM 1211 N N . ALA A 1 156 ? 41.56285 -12.42315 4.36177 1.000 17.20370 156 ALA A N 1
ATOM 1212 C CA . ALA A 1 156 ? 40.64185 -11.37111 3.94420 1.000 15.99911 156 ALA A CA 1
ATOM 1213 C C . ALA A 1 156 ? 41.36268 -10.09436 3.51412 1.000 15.79383 156 ALA A C 1
ATOM 1214 O O . ALA A 1 156 ? 40.77549 -9.28020 2.79342 1.000 15.79287 156 ALA A O 1
ATOM 1216 N N . LEU A 1 157 ? 42.61626 -9.89374 3.93865 1.000 15.06293 157 LEU A N 1
ATOM 1217 C CA . LEU A 1 157 ? 43.34703 -8.69064 3.54504 1.000 15.91937 157 LEU A CA 1
ATOM 1218 C C . LEU A 1 157 ? 43.82005 -8.73969 2.09906 1.000 16.37133 157 LEU A C 1
ATOM 1219 O O . LEU A 1 157 ? 44.02736 -7.68801 1.48607 1.000 17.13598 157 LEU A O 1
ATOM 1224 N N . ALA A 1 158 ? 44.01350 -9.93560 1.54581 1.000 15.76047 158 ALA A N 1
ATOM 1225 C CA . ALA A 1 158 ? 44.62559 -10.03837 0.22275 1.000 15.78516 158 ALA A CA 1
ATOM 1226 C C . ALA A 1 158 ? 43.90910 -9.22243 -0.85008 1.000 15.87204 158 ALA A C 1
ATOM 1227 O O . ALA A 1 158 ? 44.59707 -8.50810 -1.60549 1.000 16.65173 158 ALA A O 1
ATOM 1229 N N . PRO A 1 159 ? 42.57986 -9.27459 -0.98455 1.000 15.79888 159 PRO A N 1
ATOM 1230 C CA . PRO A 1 159 ? 41.92356 -8.47393 -2.03117 1.000 16.93187 159 PRO A CA 1
ATOM 1231 C C . PRO A 1 159 ? 41.99174 -6.98074 -1.78090 1.000 16.78913 159 PRO A C 1
ATOM 1232 O O . PRO A 1 159 ? 41.74973 -6.20630 -2.71533 1.000 18.11486 159 PRO A O 1
ATOM 1236 N N . LEU A 1 160 ? 42.27839 -6.55537 -0.55301 1.000 15.36990 160 LEU A N 1
ATOM 1237 C CA . LEU A 1 160 ? 42.30917 -5.13777 -0.21748 1.000 14.70350 160 LEU A CA 1
ATOM 1238 C C . LEU A 1 160 ? 43.65742 -4.49999 -0.50966 1.000 15.05778 160 LEU A C 1
ATOM 1239 O O . LEU A 1 160 ? 43.75704 -3.26553 -0.55248 1.000 15.33938 160 LEU A O 1
ATOM 1244 N N . ILE A 1 161 ? 44.69472 -5.30085 -0.71725 1.000 14.32737 161 ILE A N 1
ATOM 1245 C CA . ILE A 1 161 ? 46.02796 -4.76238 -0.95488 1.000 15.91279 161 ILE A CA 1
ATOM 1246 C C . ILE A 1 161 ? 46.10629 -4.36681 -2.42171 1.000 16.11583 161 ILE A C 1
ATOM 1247 O O . ILE A 1 161 ? 45.94544 -5.20872 -3.31020 1.000 18.16159 161 ILE A O 1
ATOM 1252 N N . GLN A 1 162 ? 46.32086 -3.07578 -2.67591 1.000 15.97328 162 GLN A N 1
ATOM 1253 C CA . GLN A 1 162 ? 46.31537 -2.56457 -4.03853 1.000 16.10836 162 GLN A CA 1
ATOM 1254 C C . GLN A 1 162 ? 47.58554 -2.95872 -4.79108 1.000 16.38634 162 GLN A C 1
ATOM 1255 O O . GLN A 1 162 ? 48.64576 -3.21674 -4.20489 1.000 16.39783 162 GLN A O 1
ATOM 1261 N N . GLN A 1 163 ? 47.46378 -3.00378 -6.11346 1.000 18.01372 163 GLN A N 1
ATOM 1262 C CA . GLN A 1 163 ? 48.64651 -3.21339 -6.94008 1.000 19.75446 163 GLN A CA 1
ATOM 1263 C C . GLN A 1 163 ? 49.64322 -2.08332 -6.69734 1.000 17.91686 163 GLN A C 1
ATOM 1264 O O . GLN A 1 163 ? 49.23991 -0.93821 -6.47275 1.000 17.16197 163 GLN A O 1
ATOM 1270 N N . PRO A 1 164 ? 50.94306 -2.36639 -6.71127 1.000 17.64605 164 PRO A N 1
ATOM 1271 C CA . PRO A 1 164 ? 51.91457 -1.33288 -6.35347 1.000 17.22981 164 PRO A CA 1
ATOM 1272 C C . PRO A 1 164 ? 51.92045 -0.19042 -7.35818 1.000 18.25647 164 PRO A C 1
ATOM 1273 O O . PRO A 1 164 ? 51.68848 -0.37231 -8.55824 1.000 19.06710 164 PRO A O 1
ATOM 1277 N N . VAL A 1 165 ? 52.18607 1.00155 -6.84454 1.000 16.29484 165 VAL A N 1
ATOM 1278 C CA . VAL A 1 165 ? 52.43709 2.17355 -7.67092 1.000 18.07885 165 VAL A CA 1
ATOM 1279 C C . VAL A 1 165 ? 53.86789 2.62579 -7.43872 1.000 15.65256 165 VAL A C 1
ATOM 1280 O O . VAL A 1 165 ? 54.41268 2.50463 -6.33659 1.000 15.95678 165 VAL A O 1
ATOM 1284 N N . VAL A 1 166 ? 54.48972 3.12807 -8.49662 1.000 14.45002 166 VAL A N 1
ATOM 1285 C CA . VAL A 1 166 ? 55.86618 3.59131 -8.43848 1.000 14.08955 166 VAL A CA 1
ATOM 1286 C C . VAL A 1 166 ? 55.85866 5.10307 -8.27572 1.000 14.36163 166 VAL A C 1
ATOM 1287 O O . VAL A 1 166 ? 55.12137 5.81224 -8.97248 1.000 17.18401 166 VAL A O 1
ATOM 1291 N N . ASP A 1 167 ? 56.67537 5.60277 -7.34974 1.000 13.40205 167 ASP A N 1
ATOM 1292 C CA . ASP A 1 167 ? 56.77085 7.03987 -7.09632 1.000 14.05372 167 ASP A CA 1
ATOM 1293 C C . ASP A 1 167 ? 58.24906 7.34749 -6.85945 1.000 14.70490 167 ASP A C 1
ATOM 1294 O O . ASP A 1 167 ? 58.73836 7.25410 -5.73141 1.000 13.97846 167 ASP A O 1
ATOM 1299 N N . GLN A 1 168 ? 58.96231 7.69581 -7.93150 1.000 14.58132 168 GLN A N 1
ATOM 1300 C CA . GLN A 1 168 ? 60.40920 7.83947 -7.78885 1.000 15.47566 168 GLN A CA 1
ATOM 1301 C C . GLN A 1 168 ? 60.80742 9.11839 -7.05508 1.000 15.22949 168 GLN A C 1
ATOM 1302 O O . GLN A 1 168 ? 61.83858 9.13677 -6.37255 1.000 15.31993 168 GLN A O 1
ATOM 1308 N N . ASP A 1 169 ? 60.01165 10.18287 -7.15166 1.000 14.72553 169 ASP A N 1
ATOM 1309 C CA . ASP A 1 169 ? 60.33930 11.38368 -6.38307 1.000 13.51332 169 ASP A CA 1
ATOM 1310 C C . ASP A 1 169 ? 60.18390 11.13469 -4.88301 1.000 12.75112 169 ASP A C 1
ATOM 1311 O O . ASP A 1 169 ? 60.96376 11.64981 -4.07117 1.000 13.10848 169 ASP A O 1
ATOM 1316 N N . LEU A 1 170 ? 59.17647 10.34985 -4.49824 1.000 13.12563 170 LEU A N 1
ATOM 1317 C CA . LEU A 1 170 ? 58.92240 10.07399 -3.08628 1.000 12.85878 170 LEU A CA 1
ATOM 1318 C C . LEU A 1 170 ? 59.94899 9.10441 -2.50813 1.000 12.78881 170 LEU A C 1
ATOM 1319 O O . LEU A 1 170 ? 60.38485 9.25883 -1.35693 1.000 12.81017 170 LEU A O 1
ATOM 1324 N N . LEU A 1 171 ? 60.34638 8.09329 -3.28868 1.000 11.32459 171 LEU A N 1
ATOM 1325 C CA . LEU A 1 171 ? 61.07141 6.94355 -2.75663 1.000 11.53253 171 LEU A CA 1
ATOM 1326 C C . LEU A 1 171 ? 62.38426 6.69083 -3.47203 1.000 10.96514 171 LEU A C 1
ATOM 1327 O O . LEU A 1 171 ? 63.01909 5.65372 -3.23195 1.000 12.27285 171 LEU A O 1
ATOM 1332 N N . TYR A 1 172 ? 62.80450 7.59228 -4.34409 1.000 11.94406 172 TYR A N 1
ATOM 1333 C CA . TYR A 1 172 ? 64.04123 7.39923 -5.09455 1.000 11.55522 172 TYR A CA 1
ATOM 1334 C C . TYR A 1 172 ? 64.68203 8.75479 -5.35407 1.000 12.74614 172 TYR A C 1
ATOM 1335 O O . TYR A 1 172 ? 65.34782 8.97564 -6.37122 1.000 13.06079 172 TYR A O 1
ATOM 1344 N N . PHE A 1 173 ? 64.50042 9.67876 -4.40289 1.000 12.27965 173 PHE A N 1
ATOM 1345 C CA . PHE A 1 173 ? 64.80642 11.08342 -4.65860 1.000 11.60123 173 PHE A CA 1
ATOM 1346 C C . PHE A 1 173 ? 66.29569 11.33422 -4.87730 1.000 13.11847 173 PHE A C 1
ATOM 1347 O O . PHE A 1 173 ? 66.65573 12.29602 -5.56536 1.000 13.81398 173 PHE A O 1
ATOM 1355 N N . HIS A 1 174 ? 67.17702 10.49478 -4.32612 1.000 13.00429 174 HIS A N 1
ATOM 1356 C CA . HIS A 1 174 ? 68.59799 10.70963 -4.58961 1.000 13.72129 174 HIS A CA 1
ATOM 1357 C C . HIS A 1 174 ? 68.94277 10.55286 -6.06518 1.000 15.04128 174 HIS A C 1
ATOM 1358 O O . HIS A 1 174 ? 70.01062 11.01607 -6.49167 1.000 16.85624 174 HIS A O 1
ATOM 1365 N N . LYS A 1 175 ? 68.06405 9.94484 -6.85856 1.000 15.28548 175 LYS A N 1
ATOM 1366 C CA . LYS A 1 175 ? 68.32249 9.75805 -8.27928 1.000 17.21908 175 LYS A CA 1
ATOM 1367 C C . LYS A 1 175 ? 67.46304 10.62931 -9.18736 1.000 18.31420 175 LYS A C 1
ATOM 1368 O O . LYS A 1 175 ? 67.65758 10.59113 -10.40797 1.000 21.28349 175 LYS A O 1
ATOM 1374 N N . THR A 1 176 ? 66.53320 11.41257 -8.64422 1.000 16.54258 176 THR A N 1
ATOM 1375 C CA . THR A 1 176 ? 65.67266 12.23234 -9.48233 1.000 16.07829 176 THR A CA 1
ATOM 1376 C C . THR A 1 176 ? 66.13483 13.68495 -9.43049 1.000 15.83919 176 THR A C 1
ATOM 1377 O O . THR A 1 176 ? 67.17365 14.01205 -8.84728 1.000 15.75976 176 THR A O 1
ATOM 1381 N N . GLU A 1 177 ? 65.35249 14.57133 -10.05304 1.000 16.97936 177 GLU A N 1
ATOM 1382 C CA . GLU A 1 177 ? 65.66834 15.99510 -9.99387 1.000 19.89781 177 GLU A CA 1
ATOM 1383 C C . GLU A 1 177 ? 65.75633 16.49748 -8.55777 1.000 18.03339 177 GLU A C 1
ATOM 1384 O O . GLU A 1 177 ? 66.47409 17.46558 -8.29151 1.000 18.29311 177 GLU A O 1
ATOM 1390 N N . ARG A 1 178 ? 65.04082 15.86089 -7.61870 1.000 16.33285 178 ARG A N 1
ATOM 1391 C CA . ARG A 1 178 ? 65.11732 16.28601 -6.22087 1.000 15.76581 178 ARG A CA 1
ATOM 1392 C C . ARG A 1 178 ? 66.53208 16.18389 -5.68564 1.000 15.12859 178 ARG A C 1
ATOM 1393 O O . ARG A 1 178 ? 66.89343 16.89454 -4.74090 1.000 15.14930 178 ARG A O 1
ATOM 1401 N N . GLY A 1 179 ? 67.33108 15.28342 -6.24601 1.000 14.08618 179 GLY A N 1
ATOM 1402 C CA . GLY A 1 179 ? 68.68038 15.06687 -5.78011 1.000 14.46717 179 GLY A CA 1
ATOM 1403 C C . GLY A 1 179 ? 69.75334 15.80338 -6.54665 1.000 15.91762 179 GLY A C 1
ATOM 1404 O O . GLY A 1 179 ? 70.93721 15.53090 -6.32034 1.000 16.57659 179 GLY A O 1
ATOM 1405 N N . LYS A 1 180 ? 69.38888 16.74691 -7.42065 1.000 16.54913 180 LYS A N 1
ATOM 1406 C CA . LYS A 1 180 ? 70.38999 17.39166 -8.27264 1.000 17.10592 180 LYS A CA 1
ATOM 1407 C C . LYS A 1 180 ? 71.40786 18.17323 -7.44179 1.000 15.85978 180 LYS A C 1
ATOM 1408 O O . LYS A 1 180 ? 72.62326 18.03335 -7.63803 1.000 15.51956 180 LYS A O 1
ATOM 1414 N N . ALA A 1 181 ? 70.93386 19.00479 -6.50674 1.000 15.34584 181 ALA A N 1
ATOM 1415 C CA . ALA A 1 181 ? 71.86469 19.76635 -5.67622 1.000 15.28853 181 ALA A CA 1
ATOM 1416 C C . ALA A 1 181 ? 72.73070 18.83999 -4.82939 1.000 15.23490 181 ALA A C 1
ATOM 1417 O O . ALA A 1 181 ? 73.92997 19.09105 -4.64786 1.000 15.33376 181 ALA A O 1
ATOM 1419 N N . TYR A 1 182 ? 72.12753 17.77877 -4.27953 1.000 13.70599 182 TYR A N 1
ATOM 1420 C CA . TYR A 1 182 ? 72.86396 16.79314 -3.50076 1.000 12.80003 182 TYR A CA 1
ATOM 1421 C C . TYR A 1 182 ? 73.97155 16.15686 -4.33179 1.000 14.11102 182 TYR A C 1
ATOM 1422 O O . TYR A 1 182 ? 75.12484 16.06908 -3.88902 1.000 14.03685 182 TYR A O 1
ATOM 1431 N N . ARG A 1 183 ? 73.64009 15.70084 -5.54634 1.000 14.78803 183 ARG A N 1
ATOM 1432 C CA . ARG A 1 183 ? 74.65795 15.05552 -6.37098 1.000 15.12739 183 ARG A CA 1
ATOM 1433 C C . ARG A 1 183 ? 75.75552 16.03540 -6.76507 1.000 15.07949 183 ARG A C 1
ATOM 1434 O O . ARG A 1 183 ? 76.93964 15.66948 -6.81059 1.000 17.29550 183 ARG A O 1
ATOM 1442 N N . ASP A 1 184 ? 75.38287 17.28480 -7.05642 1.000 14.95449 184 ASP A N 1
ATOM 1443 C CA . ASP A 1 184 ? 76.38430 18.29874 -7.37331 1.000 16.66359 184 ASP A CA 1
ATOM 1444 C C . ASP A 1 184 ? 77.31578 18.53272 -6.19134 1.000 15.41976 184 ASP A C 1
ATOM 1445 O O . ASP A 1 184 ? 78.52524 18.72919 -6.36392 1.000 14.75347 184 ASP A O 1
ATOM 1450 N N . TYR A 1 185 ? 76.76946 18.51677 -4.98086 1.000 14.03494 185 TYR A N 1
ATOM 1451 C CA . TYR A 1 185 ? 77.58211 18.65028 -3.77828 1.000 13.15343 185 TYR A CA 1
ATOM 1452 C C . TYR A 1 185 ? 78.61622 17.52942 -3.68211 1.000 13.12086 185 TYR A C 1
ATOM 1453 O O . TYR A 1 185 ? 79.81285 17.79087 -3.49756 1.000 14.45258 185 TYR A O 1
ATOM 1462 N N . LEU A 1 186 ? 78.17908 16.26924 -3.82139 1.000 14.71599 186 LEU A N 1
ATOM 1463 C CA . LEU A 1 186 ? 79.11947 15.15341 -3.70109 1.000 14.76751 186 LEU A CA 1
ATOM 1464 C C . LEU A 1 186 ? 80.22941 15.25247 -4.73213 1.000 16.39233 186 LEU A C 1
ATOM 1465 O O . LEU A 1 186 ? 81.37152 14.85374 -4.47009 1.000 18.32919 186 LEU A O 1
ATOM 1470 N N . GLU A 1 187 ? 79.90579 15.75203 -5.91959 1.000 17.44693 187 GLU A N 1
ATOM 1471 C CA . GLU A 1 187 ? 80.85641 15.75885 -7.01771 1.000 21.16491 187 GLU A CA 1
ATOM 1472 C C . GLU A 1 187 ? 81.84440 16.91040 -6.89666 1.000 19.18794 187 GLU A C 1
ATOM 1473 O O . GLU A 1 187 ? 83.00775 16.76825 -7.29034 1.000 21.25946 187 GLU A O 1
ATOM 1479 N N . ASN A 1 188 ? 81.41621 18.04207 -6.32459 1.000 18.73600 188 ASN A N 1
ATOM 1480 C CA . ASN A 1 188 ? 82.16737 19.28237 -6.47453 1.000 18.15991 188 ASN A CA 1
ATOM 1481 C C . ASN A 1 188 ? 82.56407 19.97130 -5.17762 1.000 18.50110 188 ASN A C 1
ATOM 1482 O O . ASN A 1 188 ? 83.45624 20.82990 -5.21621 1.000 19.82325 188 ASN A O 1
ATOM 1487 N N . ASP A 1 189 ? 81.96018 19.63006 -4.04172 1.000 17.65985 189 ASP A N 1
ATOM 1488 C CA . ASP A 1 189 ? 82.22221 20.37625 -2.81749 1.000 16.52691 189 ASP A CA 1
ATOM 1489 C C . ASP A 1 189 ? 83.60961 20.04326 -2.28066 1.000 16.30170 189 ASP A C 1
ATOM 1490 O O . ASP A 1 189 ? 83.90654 18.87861 -1.98937 1.000 15.62894 189 ASP A O 1
ATOM 1495 N N . GLN A 1 190 ? 84.45079 21.06814 -2.12400 1.000 16.78066 190 GLN A N 1
ATOM 1496 C CA . GLN A 1 190 ? 85.84303 20.82389 -1.75590 1.000 17.34523 190 GLN A CA 1
ATOM 1497 C C . GLN A 1 190 ? 85.98637 20.37528 -0.30608 1.000 17.09040 190 GLN A C 1
ATOM 1498 O O . GLN A 1 190 ? 86.81125 19.50179 -0.00720 1.000 17.68068 190 GLN A O 1
ATOM 1504 N N . ARG A 1 191 ? 85.21685 20.96603 0.61560 1.000 17.18070 191 ARG A N 1
ATOM 1505 C CA . ARG A 1 191 ? 85.28802 20.51617 2.00148 1.000 16.14807 191 ARG A CA 1
ATOM 1506 C C . ARG A 1 191 ? 84.91649 19.04792 2.10865 1.000 14.70475 191 ARG A C 1
ATOM 1507 O O . ARG A 1 191 ? 85.57722 18.28142 2.81822 1.000 16.56660 191 ARG A O 1
ATOM 1515 N N . TYR A 1 192 ? 83.84499 18.64412 1.42341 1.000 14.76113 192 TYR A N 1
ATOM 1516 C CA . TYR A 1 192 ? 83.46573 17.23473 1.38782 1.000 14.14245 192 TYR A CA 1
ATOM 1517 C C . TYR A 1 192 ? 84.58883 16.37190 0.82158 1.000 14.78855 192 TYR A C 1
ATOM 1518 O O . TYR A 1 192 ? 84.97412 15.36303 1.42477 1.000 15.66370 192 TYR A O 1
ATOM 1527 N N . GLN A 1 193 ? 85.14136 16.76002 -0.33142 1.000 15.96022 193 GLN A N 1
ATOM 1528 C CA . GLN A 1 193 ? 86.17931 15.93954 -0.95297 1.000 17.88606 193 GLN A CA 1
ATOM 1529 C C . GLN A 1 193 ? 87.39571 15.80200 -0.04594 1.000 18.32428 193 GLN A C 1
ATOM 1530 O O . GLN A 1 193 ? 87.97070 14.71259 0.07213 1.000 18.11248 193 GLN A O 1
ATOM 1536 N N . GLU A 1 194 ? 87.80531 16.89439 0.60081 1.000 18.48419 194 GLU A N 1
ATOM 1537 C CA . GLU A 1 194 ? 88.97191 16.83884 1.47445 1.000 20.51037 194 GLU A CA 1
ATOM 1538 C C . GLU A 1 194 ? 88.71676 15.96618 2.69089 1.000 17.66443 194 GLU A C 1
ATOM 1539 O O . GLU A 1 194 ? 89.61995 15.25871 3.15218 1.000 17.85350 194 GLU A O 1
ATOM 1545 N N . THR A 1 195 ? 87.49678 15.99943 3.21870 1.000 16.86011 195 THR A N 1
ATOM 1546 C CA . THR A 1 195 ? 87.15622 15.15434 4.35562 1.000 17.74556 195 THR A CA 1
ATOM 1547 C C . THR A 1 195 ? 87.18329 13.67865 3.97424 1.000 17.54131 195 THR A C 1
ATOM 1548 O O . THR A 1 195 ? 87.73890 12.85361 4.71290 1.000 17.74823 195 THR A O 1
ATOM 1552 N N . VAL A 1 196 ? 86.59982 13.32569 2.82482 1.000 18.10878 196 VAL A N 1
ATOM 1553 C CA . VAL A 1 196 ? 86.64291 11.93363 2.37624 1.000 19.82707 196 VAL A CA 1
ATOM 1554 C C . VAL A 1 196 ? 88.08492 11.49140 2.16581 1.000 19.32499 196 VAL A C 1
ATOM 1555 O O . VAL A 1 196 ? 88.46088 10.36224 2.50292 1.000 18.46042 196 VAL A O 1
ATOM 1559 N N . LYS A 1 197 ? 88.91836 12.37619 1.61312 1.000 19.34700 197 LYS A N 1
ATOM 1560 C CA . LYS A 1 197 ? 90.32544 12.03450 1.41591 1.000 20.23929 197 LYS A CA 1
ATOM 1561 C C . LYS A 1 197 ? 91.02074 11.75932 2.74368 1.000 18.25318 197 LYS A C 1
ATOM 1562 O O . LYS A 1 197 ? 91.81515 10.81364 2.85523 1.000 18.01281 197 LYS A O 1
ATOM 1568 N N . ARG A 1 198 ? 90.74073 12.57389 3.76457 1.000 17.84162 198 ARG A N 1
ATOM 1569 C CA . ARG A 1 198 ? 91.32931 12.31447 5.07542 1.000 18.46117 198 ARG A CA 1
ATOM 1570 C C . ARG A 1 198 ? 90.90635 10.95346 5.60682 1.000 17.52663 198 ARG A C 1
ATOM 1571 O O . ARG A 1 198 ? 91.71869 10.22594 6.19191 1.000 18.31932 198 ARG A O 1
ATOM 1579 N N . ILE A 1 199 ? 89.63477 10.59641 5.42117 1.000 17.21604 199 ILE A N 1
ATOM 1580 C CA . ILE A 1 199 ? 89.16006 9.30593 5.91379 1.000 17.84497 199 ILE A CA 1
ATOM 1581 C C . ILE A 1 199 ? 89.86728 8.16782 5.19073 1.000 20.14596 199 ILE A C 1
ATOM 1582 O O . ILE A 1 199 ? 90.32497 7.20190 5.81453 1.000 21.78473 199 ILE A O 1
ATOM 1587 N N . LYS A 1 200 ? 89.94437 8.25484 3.85779 1.000 20.32302 200 LYS A N 1
ATOM 1588 C CA . LYS A 1 200 ? 90.59960 7.21073 3.08125 1.000 23.37309 200 LYS A CA 1
ATOM 1589 C C . LYS A 1 200 ? 92.07300 7.08994 3.43189 1.000 22.71839 200 LYS A C 1
ATOM 1590 O O . LYS A 1 200 ? 92.66858 6.02419 3.22847 1.000 25.06078 200 LYS A O 1
ATOM 1596 N N . ASN A 1 201 ? 92.67588 8.14949 3.96133 1.000 21.81743 201 ASN A N 1
ATOM 1597 C CA . ASN A 1 201 ? 94.10645 8.17285 4.22056 1.000 22.20377 201 ASN A CA 1
ATOM 1598 C C . ASN A 1 201 ? 94.44541 7.96352 5.68831 1.000 20.49278 201 ASN A C 1
ATOM 1599 O O . ASN A 1 201 ? 95.60973 8.10019 6.06601 1.000 20.55258 201 ASN A O 1
ATOM 1604 N N . ARG A 1 202 ? 93.46374 7.62827 6.52359 1.000 19.20741 202 ARG A N 1
ATOM 1605 C CA . ARG A 1 202 ? 93.74147 7.43960 7.93880 1.000 18.37865 202 ARG A CA 1
ATOM 1606 C C . ARG A 1 202 ? 94.81768 6.38087 8.12661 1.000 17.29951 202 ARG A C 1
ATOM 1607 O O . ARG A 1 202 ? 94.80885 5.33383 7.46897 1.000 17.81575 202 ARG A O 1
ATOM 1615 N N . ASP A 1 203 ? 95.73902 6.65181 9.03923 1.000 18.39158 203 ASP A N 1
ATOM 1616 C CA . ASP A 1 203 ? 96.79100 5.69240 9.32652 1.000 20.77479 203 ASP A CA 1
ATOM 1617 C C . ASP A 1 203 ? 96.17866 4.46385 9.98614 1.000 18.30542 203 ASP A C 1
ATOM 1618 O O . ASP A 1 203 ? 95.41956 4.57380 10.95694 1.000 19.15851 203 ASP A O 1
ATOM 1623 N N . GLY A 1 204 ? 96.51498 3.28907 9.45628 1.000 17.73605 204 GLY A N 1
ATOM 1624 C CA . GLY A 1 204 ? 95.99319 2.04622 9.98075 1.000 15.86911 204 GLY A CA 1
ATOM 1625 C C . GLY A 1 204 ? 95.41376 1.16439 8.89691 1.000 15.12895 204 GLY A C 1
ATOM 1626 O O . GLY A 1 204 ? 95.37880 -0.05702 9.06313 1.000 15.16940 204 GLY A O 1
ATOM 1627 N N . THR A 1 205 ? 94.95514 1.74799 7.78227 1.000 15.94627 205 THR A N 1
ATOM 1628 C CA . THR A 1 205 ? 94.29210 0.93141 6.76585 1.000 15.37647 205 THR A CA 1
ATOM 1629 C C . THR A 1 205 ? 95.26001 -0.05426 6.12599 1.000 14.76790 205 THR A C 1
ATOM 1630 O O . THR A 1 205 ? 94.90656 -1.22059 5.89987 1.000 15.76948 205 THR A O 1
ATOM 1634 N N . ARG A 1 206 ? 96.48658 0.38251 5.83082 1.000 14.48175 206 ARG A N 1
ATOM 1635 C CA . ARG A 1 206 ? 97.44719 -0.54330 5.23225 1.000 16.38493 206 ARG A CA 1
ATOM 1636 C C . ARG A 1 206 ? 97.68617 -1.74631 6.13724 1.000 14.73235 206 ARG A C 1
ATOM 1637 O O . ARG A 1 206 ? 97.73765 -2.89158 5.66394 1.000 15.35521 206 ARG A O 1
ATOM 1645 N N . GLU A 1 207 ? 97.83665 -1.50891 7.44260 1.000 12.96679 207 GLU A N 1
ATOM 1646 C CA . GLU A 1 207 ? 98.08213 -2.60377 8.37949 1.000 12.91411 207 GLU A CA 1
ATOM 1647 C C . GLU A 1 207 ? 96.87377 -3.52708 8.47875 1.000 11.54654 207 GLU A C 1
ATOM 1648 O O . GLU A 1 207 ? 97.01462 -4.76149 8.47117 1.000 12.12568 207 GLU A O 1
ATOM 1654 N N . ALA A 1 208 ? 95.66909 -2.96070 8.56292 1.000 12.12947 208 ALA A N 1
ATOM 1655 C CA . ALA A 1 208 ? 94.48206 -3.80817 8.58906 1.000 12.43662 208 ALA A CA 1
ATOM 1656 C C . ALA A 1 208 ? 94.36856 -4.63390 7.31123 1.000 13.16045 208 ALA A C 1
ATOM 1657 O O . ALA A 1 208 ? 93.97166 -5.80655 7.34993 1.000 13.11974 208 ALA A O 1
ATOM 1659 N N . ALA A 1 209 ? 94.70897 -4.03891 6.16601 1.000 13.41871 209 ALA A N 1
ATOM 1660 C CA . ALA A 1 209 ? 94.60553 -4.73495 4.88653 1.000 12.39317 209 ALA A CA 1
ATOM 1661 C C . ALA A 1 209 ? 95.60446 -5.88696 4.78889 1.000 12.73641 209 ALA A C 1
ATOM 1662 O O . ALA A 1 209 ? 95.24865 -6.99374 4.36151 1.000 13.40248 209 ALA A O 1
ATOM 1664 N N . THR A 1 210 ? 96.86459 -5.65385 5.17395 1.000 14.39272 210 THR A N 1
ATOM 1665 C CA . THR A 1 210 ? 97.81651 -6.75632 5.11344 1.000 15.64212 210 THR A CA 1
ATOM 1666 C C . THR A 1 210 ? 97.44464 -7.83738 6.11714 1.000 14.79955 210 THR A C 1
ATOM 1667 O O . THR A 1 210 ? 97.61736 -9.03408 5.84279 1.000 14.81473 210 THR A O 1
ATOM 1671 N N . ASP A 1 211 ? 96.90579 -7.44512 7.27643 1.000 13.58165 211 ASP A N 1
ATOM 1672 C CA . ASP A 1 211 ? 96.45767 -8.44883 8.23659 1.000 13.21814 211 ASP A CA 1
ATOM 1673 C C . ASP A 1 211 ? 95.37950 -9.33742 7.63236 1.000 14.10435 211 ASP A C 1
ATOM 1674 O O . ASP A 1 211 ? 95.36153 -10.55385 7.87022 1.000 15.45740 211 ASP A O 1
ATOM 1679 N N . ILE A 1 212 ? 94.43797 -8.74494 6.89761 1.000 12.79719 212 ILE A N 1
ATOM 1680 C CA . ILE A 1 212 ? 93.39382 -9.54472 6.25809 1.000 12.08098 212 ILE A CA 1
ATOM 1681 C C . ILE A 1 212 ? 94.00883 -10.52612 5.26421 1.000 12.03294 212 ILE A C 1
ATOM 1682 O O . ILE A 1 212 ? 93.73801 -11.73053 5.30721 1.000 12.75201 212 ILE A O 1
ATOM 1687 N N . LEU A 1 213 ? 94.85322 -10.02984 4.35100 1.000 11.80048 213 LEU A N 1
ATOM 1688 C CA . LEU A 1 213 ? 95.36904 -10.91928 3.31375 1.000 11.95923 213 LEU A CA 1
ATOM 1689 C C . LEU A 1 213 ? 96.28878 -11.99898 3.86868 1.000 12.57669 213 LEU A C 1
ATOM 1690 O O . LEU A 1 213 ? 96.35791 -13.09263 3.29756 1.000 13.87430 213 LEU A O 1
ATOM 1695 N N . LYS A 1 214 ? 96.98998 -11.72226 4.96606 1.000 13.64101 214 LYS A N 1
ATOM 1696 C CA . LYS A 1 214 ? 97.87826 -12.71311 5.56159 1.000 13.40380 214 LYS A CA 1
ATOM 1697 C C . LYS A 1 214 ? 97.13778 -13.87903 6.22170 1.000 13.79447 214 LYS A C 1
ATOM 1698 O O . LYS A 1 214 ? 97.79413 -14.84781 6.63465 1.000 15.63359 214 LYS A O 1
ATOM 1704 N N . THR A 1 215 ? 95.80380 -13.83478 6.32526 1.000 12.98893 215 THR A N 1
ATOM 1705 C CA . THR A 1 215 ? 95.09664 -15.04584 6.74623 1.000 12.61321 215 THR A CA 1
ATOM 1706 C C . THR A 1 215 ? 95.11058 -16.10958 5.66019 1.000 12.77335 215 THR A C 1
ATOM 1707 O O . THR A 1 215 ? 95.01794 -17.30232 5.97700 1.000 14.63693 215 THR A O 1
ATOM 1711 N N . ILE A 1 216 ? 95.21675 -15.69914 4.39380 1.000 12.31550 216 ILE A N 1
ATOM 1712 C CA . ILE A 1 216 ? 95.09014 -16.58972 3.24371 1.000 13.80868 216 ILE A CA 1
ATOM 1713 C C . ILE A 1 216 ? 96.43768 -16.86833 2.59475 1.000 13.72285 216 ILE A C 1
ATOM 1714 O O . ILE A 1 216 ? 96.67830 -17.97859 2.11525 1.000 13.78419 216 ILE A O 1
ATOM 1719 N N . PHE A 1 217 ? 97.29381 -15.85358 2.51054 1.000 14.64302 217 PHE A N 1
ATOM 1720 C CA . PHE A 1 217 ? 98.51502 -15.88793 1.71826 1.000 14.76604 217 PHE A CA 1
ATOM 1721 C C . PHE A 1 217 ? 99.72548 -15.77308 2.62956 1.000 15.09787 217 PHE A C 1
ATOM 1722 O O . PHE A 1 217 ? 99.66969 -15.12078 3.67777 1.000 16.02689 217 PHE A O 1
ATOM 1730 N N . THR A 1 218 ? 100.84208 -16.36954 2.20968 1.000 15.48307 218 THR A N 1
ATOM 1731 C CA . THR A 1 218 ? 102.06045 -16.21162 2.98381 1.000 16.19035 218 THR A CA 1
ATOM 1732 C C . THR A 1 218 ? 102.44519 -14.73344 3.01723 1.000 15.76960 218 THR A C 1
ATOM 1733 O O . THR A 1 218 ? 102.11505 -13.97245 2.09748 1.000 14.78619 218 THR A O 1
ATOM 1737 N N . PRO A 1 219 ? 103.14554 -14.29798 4.06541 1.000 16.38654 219 PRO A N 1
ATOM 1738 C CA . PRO A 1 219 ? 103.52650 -12.88035 4.13007 1.000 17.64361 219 PRO A CA 1
ATOM 1739 C C . PRO A 1 219 ? 104.28044 -12.41301 2.89728 1.000 16.26992 219 PRO A C 1
ATOM 1740 O O . PRO A 1 219 ? 104.01677 -11.30631 2.40536 1.000 16.78871 219 PRO A O 1
ATOM 1744 N N . ALA A 1 220 ? 105.18832 -13.23532 2.35830 1.000 15.53100 220 ALA A N 1
ATOM 1745 C CA . ALA A 1 220 ? 105.93396 -12.80391 1.17829 1.000 16.49195 220 ALA A CA 1
ATOM 1746 C C . ALA A 1 220 ? 105.01336 -12.55032 -0.01110 1.000 15.92129 220 ALA A C 1
ATOM 1747 O O . ALA A 1 220 ? 105.22778 -11.59817 -0.78032 1.000 15.85801 220 ALA A O 1
ATOM 1749 N N . PHE A 1 221 ? 103.96802 -13.37280 -0.17060 1.000 15.09526 221 PHE A N 1
ATOM 1750 C CA . PHE A 1 221 ? 103.04834 -13.16163 -1.27899 1.000 14.81111 221 PHE A CA 1
ATOM 1751 C C . PHE A 1 221 ? 102.35877 -11.80948 -1.15060 1.000 15.27096 221 PHE A C 1
ATOM 1752 O O . PHE A 1 221 ? 102.20259 -11.08354 -2.14089 1.000 16.72666 221 PHE A O 1
ATOM 1760 N N . VAL A 1 222 ? 101.96260 -11.44546 0.07393 1.000 14.98756 222 VAL A N 1
ATOM 1761 C CA . VAL A 1 222 ? 101.28762 -10.17354 0.29173 1.000 15.22341 222 VAL A CA 1
ATOM 1762 C C . VAL A 1 222 ? 102.23816 -9.01053 0.04810 1.000 15.24282 222 VAL A C 1
ATOM 1763 O O . VAL A 1 222 ? 101.85767 -8.01170 -0.57042 1.000 16.12501 222 VAL A O 1
ATOM 1767 N N . GLU A 1 223 ? 103.49146 -9.11734 0.52078 1.000 14.21411 223 GLU A N 1
ATOM 1768 C CA . GLU A 1 223 ? 104.44098 -8.02884 0.30778 1.000 15.04244 223 GLU A CA 1
ATOM 1769 C C . GLU A 1 223 ? 104.80391 -7.87671 -1.16385 1.000 16.18967 223 GLU A C 1
ATOM 1770 O O . GLU A 1 223 ? 105.25210 -6.80336 -1.57307 1.000 18.37451 223 GLU A O 1
ATOM 1776 N N . ARG A 1 224 ? 104.63786 -8.93385 -1.96414 1.000 15.51849 224 ARG A N 1
ATOM 1777 C CA . ARG A 1 224 ? 104.91816 -8.85400 -3.39170 1.000 16.47430 224 ARG A CA 1
ATOM 1778 C C . ARG A 1 224 ? 103.79800 -8.17661 -4.17609 1.000 17.61185 224 ARG A C 1
ATOM 1779 O O . ARG A 1 224 ? 104.01629 -7.79845 -5.33578 1.000 19.89955 224 ARG A O 1
ATOM 1787 N N . MET A 1 225 ? 102.61720 -7.99859 -3.58265 1.000 18.97796 225 MET A N 1
ATOM 1788 C CA . MET A 1 225 ? 101.55318 -7.28491 -4.27815 1.000 20.24229 225 MET A CA 1
ATOM 1789 C C . MET A 1 225 ? 101.81797 -5.78111 -4.26807 1.000 26.18910 225 MET A C 1
ATOM 1790 O O . MET A 1 225 ? 102.40811 -5.23486 -3.33682 1.000 27.03045 225 MET A O 1
ATOM 1795 N N . GLU A 1 226 ? 101.37020 -5.10031 -5.31606 1.000 31.86554 226 GLU A N 1
ATOM 1796 C CA . GLU A 1 226 ? 101.44014 -3.64752 -5.27141 1.000 37.61689 226 GLU A CA 1
ATOM 1797 C C . GLU A 1 226 ? 100.49294 -3.14310 -4.18790 1.000 37.14120 226 GLU A C 1
ATOM 1798 O O . GLU A 1 226 ? 99.38531 -3.67953 -4.03137 1.000 36.02635 226 GLU A O 1
ATOM 1804 N N . PRO A 1 227 ? 100.91002 -2.15216 -3.39451 1.000 38.78245 227 PRO A N 1
ATOM 1805 C CA . PRO A 1 227 ? 100.07469 -1.73504 -2.25529 1.000 39.85172 227 PRO A CA 1
ATOM 1806 C C . PRO A 1 227 ? 98.64311 -1.38351 -2.62660 1.000 39.78748 227 PRO A C 1
ATOM 1807 O O . PRO A 1 227 ? 97.74321 -1.57576 -1.80243 1.000 39.84647 227 PRO A O 1
ATOM 1811 N N . SER A 1 228 ? 98.39640 -0.88433 -3.84054 1.000 39.32267 228 SER A N 1
ATOM 1812 C CA . SER A 1 228 ? 97.02220 -0.59936 -4.24472 1.000 38.68984 228 SER A CA 1
ATOM 1813 C C . SER A 1 228 ? 96.20594 -1.88143 -4.38165 1.000 34.71071 228 SER A C 1
ATOM 1814 O O . SER A 1 228 ? 95.00777 -1.89716 -4.07092 1.000 34.64030 228 SER A O 1
ATOM 1817 N N . ALA A 1 229 ? 96.83174 -2.96246 -4.85612 1.000 31.64548 229 ALA A N 1
ATOM 1818 C CA . ALA A 1 229 ? 96.13759 -4.23726 -4.95790 1.000 27.35909 229 ALA A CA 1
ATOM 1819 C C . ALA A 1 229 ? 95.84002 -4.80161 -3.57943 1.000 23.27335 229 ALA A C 1
ATOM 1820 O O . ALA A 1 229 ? 94.79879 -5.43240 -3.37734 1.000 21.35282 229 ALA A O 1
ATOM 1822 N N . VAL A 1 230 ? 96.74868 -4.57711 -2.63217 1.000 22.68856 230 VAL A N 1
ATOM 1823 C CA . VAL A 1 230 ? 96.53405 -5.01569 -1.25925 1.000 20.72964 230 VAL A CA 1
ATOM 1824 C C . VAL A 1 230 ? 95.28772 -4.36292 -0.68075 1.000 20.09750 230 VAL A C 1
ATOM 1825 O O . VAL A 1 230 ? 94.42918 -5.03213 -0.09270 1.000 18.60362 230 VAL A O 1
ATOM 1829 N N . THR A 1 231 ? 95.17476 -3.03713 -0.80688 1.000 21.75793 231 THR A N 1
ATOM 1830 C CA . THR A 1 231 ? 94.01139 -2.39979 -0.19938 1.000 23.88490 231 THR A CA 1
ATOM 1831 C C . THR A 1 231 ? 92.72497 -2.76647 -0.93392 1.000 21.25664 231 THR A C 1
ATOM 1832 O O . THR A 1 231 ? 91.68266 -2.95388 -0.29630 1.000 19.14779 231 THR A O 1
ATOM 1836 N N . LYS A 1 232 ? 92.78738 -2.92521 -2.25568 1.000 19.71654 232 LYS A N 1
ATOM 1837 C CA . LYS A 1 232 ? 91.59673 -3.27838 -3.01938 1.000 21.12246 232 LYS A CA 1
ATOM 1838 C C . LYS A 1 232 ? 91.13255 -4.69511 -2.68229 1.000 18.43784 232 LYS A C 1
ATOM 1839 O O . LYS A 1 232 ? 89.93445 -4.93144 -2.48673 1.000 18.00582 232 LYS A O 1
ATOM 1845 N N . ALA A 1 233 ? 92.07086 -5.64593 -2.57211 1.000 15.59377 233 ALA A N 1
ATOM 1846 C CA . ALA A 1 233 ? 91.69763 -7.02393 -2.25057 1.000 14.46474 233 ALA A CA 1
ATOM 1847 C C . ALA A 1 233 ? 91.20764 -7.14321 -0.81224 1.000 13.78126 233 ALA A C 1
ATOM 1848 O O . ALA A 1 233 ? 90.23744 -7.86161 -0.53470 1.000 12.04172 233 ALA A O 1
ATOM 1850 N N . ALA A 1 234 ? 91.86153 -6.44480 0.11612 1.000 12.39777 234 ALA A N 1
ATOM 1851 C CA . ALA A 1 234 ? 91.39673 -6.47091 1.50122 1.000 11.83016 234 ALA A CA 1
ATOM 1852 C C . ALA A 1 234 ? 90.00828 -5.85010 1.62859 1.000 11.65160 234 ALA A C 1
ATOM 1853 O O . ALA A 1 234 ? 89.14494 -6.37871 2.35000 1.000 12.77222 234 ALA A O 1
ATOM 1855 N N . GLN A 1 235 ? 89.77681 -4.72381 0.94917 1.000 11.90375 235 GLN A N 1
ATOM 1856 C CA . GLN A 1 235 ? 88.44693 -4.12531 0.96210 1.000 11.97817 235 GLN A CA 1
ATOM 1857 C C . GLN A 1 235 ? 87.40401 -5.08431 0.41308 1.000 12.41417 235 GLN A C 1
ATOM 1858 O O . GLN A 1 235 ? 86.31754 -5.23622 0.98872 1.000 13.05627 235 GLN A O 1
ATOM 1864 N N . ALA A 1 236 ? 87.71551 -5.74145 -0.70675 1.000 12.13188 236 ALA A N 1
ATOM 1865 C CA . ALA A 1 236 ? 86.77068 -6.68439 -1.29805 1.000 12.02851 236 ALA A CA 1
ATOM 1866 C C . ALA A 1 236 ? 86.43827 -7.81062 -0.32436 1.000 10.78982 236 ALA A C 1
ATOM 1867 O O . ALA A 1 236 ? 85.27408 -8.22213 -0.21276 1.000 12.71119 236 ALA A O 1
ATOM 1869 N N . LEU A 1 237 ? 87.44837 -8.33592 0.37730 1.000 11.41723 237 LEU A N 1
ATOM 1870 C CA . LEU A 1 237 ? 87.20747 -9.45115 1.29380 1.000 12.03702 237 LEU A CA 1
ATOM 1871 C C . LEU A 1 237 ? 86.43431 -8.98180 2.52607 1.000 10.77347 237 LEU A C 1
ATOM 1872 O O . LEU A 1 237 ? 85.48384 -9.64669 2.97243 1.000 12.05055 237 LEU A O 1
ATOM 1877 N N . TYR A 1 238 ? 86.80435 -7.82313 3.07812 1.000 11.64527 238 TYR A N 1
ATOM 1878 C CA . TYR A 1 238 ? 86.00518 -7.25680 4.15962 1.000 10.86326 238 TYR A CA 1
ATOM 1879 C C . TYR A 1 238 ? 84.54694 -7.10959 3.72425 1.000 11.08436 238 TYR A C 1
ATOM 1880 O O . TYR A 1 238 ? 83.62096 -7.49608 4.45306 1.000 12.37330 238 TYR A O 1
ATOM 1889 N N . ASP A 1 239 ? 84.32086 -6.54835 2.53109 1.000 10.22185 239 ASP A N 1
ATOM 1890 C CA . ASP A 1 239 ? 82.94918 -6.34971 2.06251 1.000 10.55320 239 ASP A CA 1
ATOM 1891 C C . ASP A 1 239 ? 82.19928 -7.67535 1.95002 1.000 11.38938 239 ASP A C 1
ATOM 1892 O O . ASP A 1 239 ? 81.02114 -7.77252 2.32000 1.000 11.17422 239 ASP A O 1
ATOM 1897 N N . LEU A 1 240 ? 82.84710 -8.70362 1.39811 1.000 11.37451 240 LEU A N 1
ATOM 1898 C CA . LEU A 1 240 ? 82.17401 -9.99351 1.23786 1.000 11.09355 240 LEU A CA 1
ATOM 1899 C C . LEU A 1 240 ? 81.88201 -10.63594 2.58596 1.000 12.16426 240 LEU A C 1
ATOM 1900 O O . LEU A 1 240 ? 80.82376 -11.25896 2.76850 1.000 11.28673 240 LEU A O 1
ATOM 1905 N N . ASP A 1 241 ? 82.80976 -10.49596 3.53509 1.000 11.36769 241 ASP A N 1
ATOM 1906 C CA . ASP A 1 241 ? 82.58976 -10.95939 4.90362 1.000 12.10165 241 ASP A CA 1
ATOM 1907 C C . ASP A 1 241 ? 81.44655 -10.19380 5.55249 1.000 12.04945 241 ASP A C 1
ATOM 1908 O O . ASP A 1 241 ? 80.58618 -10.78310 6.21784 1.000 12.05160 241 ASP A O 1
ATOM 1913 N N . ALA A 1 242 ? 81.40524 -8.87559 5.34271 1.000 10.86034 242 ALA A N 1
ATOM 1914 C CA . ALA A 1 242 ? 80.37660 -8.05157 5.97571 1.000 10.75480 242 ALA A CA 1
ATOM 1915 C C . ALA A 1 242 ? 78.96976 -8.42189 5.51088 1.000 10.83522 242 ALA A C 1
ATOM 1916 O O . ALA A 1 242 ? 78.01954 -8.37967 6.30321 1.000 12.22617 242 ALA A O 1
ATOM 1918 N N . ILE A 1 243 ? 78.80430 -8.81694 4.24193 1.000 10.41226 243 ILE A N 1
ATOM 1919 C CA . ILE A 1 243 ? 77.47102 -9.12403 3.72633 1.000 10.18587 243 ILE A CA 1
ATOM 1920 C C . ILE A 1 243 ? 77.11173 -10.60671 3.83883 1.000 10.59736 243 ILE A C 1
ATOM 1921 O O . ILE A 1 243 ? 75.94743 -10.97608 3.61460 1.000 11.55659 243 ILE A O 1
ATOM 1926 N N . ALA A 1 244 ? 78.06663 -11.46927 4.19464 1.000 10.56700 244 ALA A N 1
ATOM 1927 C CA . ALA A 1 244 ? 77.78134 -12.90024 4.27104 1.000 10.56306 244 ALA A CA 1
ATOM 1928 C C . ALA A 1 244 ? 76.59304 -13.22363 5.16890 1.000 11.57947 244 ALA A C 1
ATOM 1929 O O . ALA A 1 244 ? 75.82580 -14.13499 4.81662 1.000 11.45364 244 ALA A O 1
ATOM 1931 N N . PRO A 1 245 ? 76.37188 -12.54013 6.30270 1.000 11.93438 245 PRO A N 1
ATOM 1932 C CA . PRO A 1 245 ? 75.18642 -12.85610 7.12226 1.000 11.14491 245 PRO A CA 1
ATOM 1933 C C . PRO A 1 245 ? 73.87726 -12.65041 6.38025 1.000 11.43449 245 PRO A C 1
ATOM 1934 O O . PRO A 1 245 ? 72.86898 -13.28835 6.72750 1.000 12.25108 245 PRO A O 1
ATOM 1938 N N . ASP A 1 246 ? 73.84735 -11.77485 5.36637 1.000 10.77389 246 ASP A N 1
ATOM 1939 C CA . ASP A 1 246 ? 72.62180 -11.62784 4.57560 1.000 10.96532 246 ASP A CA 1
ATOM 1940 C C . ASP A 1 246 ? 72.25642 -12.92662 3.87207 1.000 10.73464 246 ASP A C 1
ATOM 1941 O O . ASP A 1 246 ? 71.07990 -13.14961 3.55705 1.000 11.37784 246 ASP A O 1
ATOM 1946 N N . LEU A 1 247 ? 73.24390 -13.78715 3.59242 1.000 11.08557 247 LEU A N 1
ATOM 1947 C CA . LEU A 1 247 ? 73.01598 -15.05694 2.90794 1.000 10.76519 247 LEU A CA 1
ATOM 1948 C C . LEU A 1 247 ? 72.88814 -16.23170 3.87508 1.000 11.38758 247 LEU A C 1
ATOM 1949 O O . LEU A 1 247 ? 73.12893 -17.38134 3.48913 1.000 11.37008 247 LEU A O 1
ATOM 1954 N N . SER A 1 248 ? 72.48140 -15.98537 5.11708 1.000 10.82386 248 SER A N 1
ATOM 1955 C CA . SER A 1 248 ? 72.47238 -17.06057 6.10365 1.000 12.07103 248 SER A CA 1
ATOM 1956 C C . SER A 1 248 ? 71.56409 -18.21693 5.70459 1.000 12.86641 248 SER A C 1
ATOM 1957 O O . SER A 1 248 ? 71.84113 -19.36748 6.06954 1.000 14.33858 248 SER A O 1
ATOM 1960 N N . VAL A 1 249 ? 70.45683 -17.94590 5.00499 1.000 12.21984 249 VAL A N 1
ATOM 1961 C CA . VAL A 1 249 ? 69.57633 -19.04361 4.60147 1.000 12.48601 249 VAL A CA 1
ATOM 1962 C C . VAL A 1 249 ? 70.25685 -19.89910 3.54317 1.000 12.98746 249 VAL A C 1
ATOM 1963 O O . VAL A 1 249 ? 70.06089 -21.12246 3.49325 1.000 14.95605 249 VAL A O 1
ATOM 1967 N N . GLU A 1 250 ? 71.09900 -19.28375 2.71155 1.000 11.88521 250 GLU A N 1
ATOM 1968 C CA . GLU A 1 250 ? 71.77867 -20.00335 1.64498 1.000 11.36494 250 GLU A CA 1
ATOM 1969 C C . GLU A 1 250 ? 73.03274 -20.72994 2.12425 1.000 12.01424 250 GLU A C 1
ATOM 1970 O O . GLU A 1 250 ? 73.44118 -21.71151 1.49504 1.000 14.34921 250 GLU A O 1
ATOM 1976 N N . GLY A 1 251 ? 73.63821 -20.30392 3.22203 1.000 12.43543 251 GLY A N 1
ATOM 1977 C CA . GLY A 1 251 ? 74.79804 -21.01952 3.71243 1.000 13.40098 251 GLY A CA 1
ATOM 1978 C C . GLY A 1 251 ? 75.50003 -20.24551 4.80206 1.000 13.46623 251 GLY A C 1
ATOM 1979 O O . GLY A 1 251 ? 75.15924 -19.09806 5.11258 1.000 13.13802 251 GLY A O 1
ATOM 1980 N N . ASN A 1 252 ? 76.48747 -20.91001 5.38833 1.000 13.89780 252 ASN A N 1
ATOM 1981 C CA . ASN A 1 252 ? 77.41423 -20.30131 6.33485 1.000 13.27277 252 ASN A CA 1
ATOM 1982 C C . ASN A 1 252 ? 78.80731 -20.68032 5.85771 1.000 13.78673 252 ASN A C 1
ATOM 1983 O O . ASN A 1 252 ? 79.18984 -21.85796 5.90322 1.000 15.46689 252 ASN A O 1
ATOM 1988 N N . TRP A 1 253 ? 79.54418 -19.69682 5.36251 1.000 13.01567 253 TRP A N 1
ATOM 1989 C CA . TRP A 1 253 ? 80.85180 -19.92502 4.77393 1.000 11.58316 253 TRP A CA 1
ATOM 1990 C C . TRP A 1 253 ? 81.98795 -19.60687 5.73471 1.000 12.31398 253 TRP A C 1
ATOM 1991 O O . TRP A 1 253 ? 83.15522 -19.71792 5.35053 1.000 14.22954 253 TRP A O 1
ATOM 2002 N N . HIS A 1 254 ? 81.67676 -19.16659 6.95740 1.000 12.89233 254 HIS A N 1
ATOM 2003 C CA . HIS A 1 254 ? 82.69838 -18.85670 7.95244 1.000 13.14489 254 HIS A CA 1
ATOM 2004 C C . HIS A 1 254 ? 83.79370 -17.96321 7.37091 1.000 13.45788 254 HIS A C 1
ATOM 2005 O O . HIS A 1 254 ? 84.99153 -18.21310 7.52952 1.000 13.64113 254 HIS A O 1
ATOM 2012 N N . LEU A 1 255 ? 83.36313 -16.89162 6.70382 1.000 13.59371 255 LEU A N 1
ATOM 2013 C CA . LEU A 1 255 ? 84.31733 -15.95397 6.12194 1.000 12.37089 255 LEU A CA 1
ATOM 2014 C C . LEU A 1 255 ? 85.09407 -15.18403 7.17661 1.000 13.00950 255 LEU A C 1
ATOM 2015 O O . LEU A 1 255 ? 86.14509 -14.62235 6.84793 1.000 13.35401 255 LEU A O 1
ATOM 2020 N N . ASP A 1 256 ? 84.62796 -15.16057 8.42888 1.000 13.04113 256 ASP A N 1
ATOM 2021 C CA . ASP A 1 256 ? 85.40469 -14.50115 9.47104 1.000 12.94655 256 ASP A CA 1
ATOM 2022 C C . ASP A 1 256 ? 86.77598 -15.13642 9.65217 1.000 13.40946 256 ASP A C 1
ATOM 2023 O O . ASP A 1 256 ? 87.66905 -14.50027 10.21360 1.000 13.93804 256 ASP A O 1
ATOM 2028 N N . ARG A 1 257 ? 86.96404 -16.37931 9.18785 1.000 11.78739 257 ARG A N 1
ATOM 2029 C CA . ARG A 1 257 ? 88.28300 -17.00408 9.25403 1.000 12.22798 257 ARG A CA 1
ATOM 2030 C C . ARG A 1 257 ? 89.32915 -16.13614 8.58055 1.000 12.34412 257 ARG A C 1
ATOM 2031 O O . ARG A 1 257 ? 90.51158 -16.18517 8.94045 1.000 13.92723 257 ARG A O 1
ATOM 2039 N N . PHE A 1 258 ? 88.91135 -15.34826 7.59658 1.000 12.70649 258 PHE A N 1
ATOM 2040 C CA . PHE A 1 258 ? 89.81714 -14.63651 6.71253 1.000 12.63890 258 PHE A CA 1
ATOM 2041 C C . PHE A 1 258 ? 89.85336 -13.13796 6.96640 1.000 12.71010 258 PHE A C 1
ATOM 2042 O O . PHE A 1 258 ? 90.57798 -12.42280 6.26375 1.000 13.95162 258 PHE A O 1
ATOM 2050 N N . VAL A 1 259 ? 89.11341 -12.65036 7.95863 1.000 11.78049 259 VAL A N 1
ATOM 2051 C CA . VAL A 1 259 ? 89.07445 -11.22584 8.27499 1.000 12.11367 259 VAL A CA 1
ATOM 2052 C C . VAL A 1 259 ? 89.22906 -11.09593 9.78393 1.000 12.26849 259 VAL A C 1
ATOM 2053 O O . VAL A 1 259 ? 88.24080 -11.27106 10.51930 1.000 13.70355 259 VAL A O 1
ATOM 2057 N N . PRO A 1 260 ? 90.42378 -10.78641 10.28943 1.000 12.16078 260 PRO A N 1
ATOM 2058 C CA . PRO A 1 260 ? 90.59818 -10.65734 11.74098 1.000 11.58629 260 PRO A CA 1
ATOM 2059 C C . PRO A 1 260 ? 89.61463 -9.63234 12.28137 1.000 12.29889 260 PRO A C 1
ATOM 2060 O O . PRO A 1 260 ? 89.31263 -8.63501 11.62725 1.000 13.55776 260 PRO A O 1
ATOM 2064 N N . ARG A 1 261 ? 89.09769 -9.89961 13.48159 1.000 13.32054 261 ARG A N 1
ATOM 2065 C CA . ARG A 1 261 ? 88.03288 -9.05980 14.02129 1.000 13.24044 261 ARG A CA 1
ATOM 2066 C C . ARG A 1 261 ? 88.46199 -7.60248 14.13881 1.000 12.60888 261 ARG A C 1
ATOM 2067 O O . ARG A 1 261 ? 87.68379 -6.69826 13.82267 1.000 13.42793 261 ARG A O 1
ATOM 2075 N N . HIS A 1 262 ? 89.69075 -7.33985 14.58868 1.000 12.43617 262 HIS A N 1
ATOM 2076 C CA . HIS A 1 262 ? 90.10345 -5.93812 14.69940 1.000 11.75934 262 HIS A CA 1
ATOM 2077 C C . HIS A 1 262 ? 90.15113 -5.25662 13.33086 1.000 12.12728 262 HIS A C 1
ATOM 2078 O O . HIS A 1 262 ? 89.84210 -4.06002 13.21195 1.000 12.38800 262 HIS A O 1
ATOM 2085 N N . ALA A 1 263 ? 90.53549 -5.99448 12.28357 1.000 11.39303 263 ALA A N 1
ATOM 2086 C CA . ALA A 1 263 ? 90.56524 -5.40475 10.94675 1.000 11.23175 263 ALA A CA 1
ATOM 2087 C C . ALA A 1 263 ? 89.15578 -5.13240 10.43673 1.000 10.99431 263 ALA A C 1
ATOM 2088 O O . ALA A 1 263 ? 88.90702 -4.10446 9.80010 1.000 11.60640 263 ALA A O 1
ATOM 2090 N N . ALA A 1 264 ? 88.20923 -6.02841 10.72203 1.000 11.31076 264 ALA A N 1
ATOM 2091 C CA . ALA A 1 264 ? 86.82550 -5.75485 10.36325 1.000 11.54493 264 ALA A CA 1
ATOM 2092 C C . ALA A 1 264 ? 86.31160 -4.51879 11.09238 1.000 11.36402 264 ALA A C 1
ATOM 2093 O O . ALA A 1 264 ? 85.58753 -3.70615 10.50705 1.000 13.19230 264 ALA A O 1
ATOM 2095 N N . ALA A 1 265 ? 86.64665 -4.37561 12.38030 1.000 11.36739 265 ALA A N 1
ATOM 2096 C CA . ALA A 1 265 ? 86.23238 -3.18435 13.11967 1.000 11.65938 265 ALA A CA 1
ATOM 2097 C C . ALA A 1 265 ? 86.80399 -1.92180 12.48449 1.000 10.89828 265 ALA A C 1
ATOM 2098 O O . ALA A 1 265 ? 86.11466 -0.89005 12.39052 1.000 11.73234 265 ALA A O 1
ATOM 2100 N N . TRP A 1 266 ? 88.07046 -1.97474 12.06571 1.000 11.14231 266 TRP A N 1
ATOM 2101 C CA . TRP A 1 266 ? 88.67388 -0.82335 11.40163 1.000 10.52072 266 TRP A CA 1
ATOM 2102 C C . TRP A 1 266 ? 87.92623 -0.48308 10.11684 1.000 11.15136 266 TRP A C 1
ATOM 2103 O O . TRP A 1 266 ? 87.53851 0.67744 9.89482 1.000 12.02648 266 TRP A O 1
ATOM 2114 N N . PHE A 1 267 ? 87.73703 -1.47348 9.23893 1.000 11.13614 267 PHE A N 1
ATOM 2115 C CA . PHE A 1 267 ? 87.08460 -1.18874 7.96247 1.000 12.15031 267 PHE A CA 1
ATOM 2116 C C . PHE A 1 267 ? 85.64051 -0.74635 8.15314 1.000 11.23541 267 PHE A C 1
ATOM 2117 O O . PHE A 1 267 ? 85.14637 0.09061 7.39150 1.000 12.20820 267 PHE A O 1
ATOM 2125 N N . ALA A 1 268 ? 84.94739 -1.26949 9.17168 1.000 10.73789 268 ALA A N 1
ATOM 2126 C CA . ALA A 1 268 ? 83.60493 -0.78696 9.45165 1.000 12.02443 268 ALA A CA 1
ATOM 2127 C C . ALA A 1 268 ? 83.63287 0.68427 9.83965 1.000 11.36063 268 ALA A C 1
ATOM 2128 O O . ALA A 1 268 ? 82.77637 1.46732 9.40583 1.000 11.83385 268 ALA A O 1
ATOM 2130 N N . SER A 1 269 ? 84.61527 1.08377 10.65321 1.000 9.65993 269 SER A N 1
ATOM 2131 C CA . SER A 1 269 ? 84.66932 2.48392 11.07462 1.000 11.64570 269 SER A CA 1
ATOM 2132 C C . SER A 1 269 ? 84.92177 3.40427 9.89271 1.000 11.97926 269 SER A C 1
ATOM 2133 O O . SER A 1 269 ? 84.41532 4.53157 9.87660 1.000 12.46335 269 SER A O 1
ATOM 2136 N N . ILE A 1 270 ? 85.69801 2.94961 8.90382 1.000 11.96644 270 ILE A N 1
ATOM 2137 C CA . ILE A 1 270 ? 85.93286 3.75833 7.70748 1.000 11.51792 270 ILE A CA 1
ATOM 2138 C C . ILE A 1 270 ? 84.66067 3.86129 6.87359 1.000 11.99995 270 ILE A C 1
ATOM 2139 O O . ILE A 1 270 ? 84.29862 4.94402 6.39110 1.000 12.61203 270 ILE A O 1
ATOM 2144 N N . ASP A 1 271 ? 83.97271 2.73385 6.67034 1.000 12.38779 271 ASP A N 1
ATOM 2145 C CA . ASP A 1 271 ? 82.72903 2.75645 5.90791 1.000 10.90427 271 ASP A CA 1
ATOM 2146 C C . ASP A 1 271 ? 81.70087 3.67513 6.56105 1.000 11.55284 271 ASP A C 1
ATOM 2147 O O . ASP A 1 271 ? 81.00626 4.43365 5.87143 1.000 11.72253 271 ASP A O 1
ATOM 2152 N N . ASP A 1 272 ? 81.58444 3.61557 7.88833 1.000 12.41809 272 ASP A N 1
ATOM 2153 C CA . ASP A 1 272 ? 80.62798 4.48218 8.57503 1.000 12.05524 272 ASP A CA 1
ATOM 2154 C C . ASP A 1 272 ? 81.01220 5.95527 8.45446 1.000 11.47878 272 ASP A C 1
ATOM 2155 O O . ASP A 1 272 ? 80.14187 6.80359 8.26979 1.000 12.14891 272 ASP A O 1
ATOM 2160 N N . ALA A 1 273 ? 82.30286 6.28586 8.56253 1.000 11.22638 273 ALA A N 1
ATOM 2161 C CA . ALA A 1 273 ? 82.70119 7.68646 8.40968 1.000 11.64438 273 ALA A CA 1
ATOM 2162 C C . ALA A 1 273 ? 82.37536 8.20284 7.01083 1.000 12.44387 273 ALA A C 1
ATOM 2163 O O . ALA A 1 273 ? 81.85419 9.31341 6.84819 1.000 13.61132 273 ALA A O 1
ATOM 2165 N N . LYS A 1 274 ? 82.70189 7.41994 5.97551 1.000 12.70867 274 LYS A N 1
ATOM 2166 C CA . LYS A 1 274 ? 82.37118 7.82361 4.60937 1.000 13.20173 274 LYS A CA 1
ATOM 2167 C C . LYS A 1 274 ? 80.86873 8.02601 4.45296 1.000 13.33225 274 LYS A C 1
ATOM 2168 O O . LYS A 1 274 ? 80.40883 9.01608 3.85832 1.000 14.82886 274 LYS A O 1
ATOM 2173 N N . SER A 1 275 ? 80.08082 7.11069 5.00947 1.000 12.09383 275 SER A N 1
ATOM 2174 C CA . SER A 1 275 ? 78.63965 7.18499 4.81861 1.000 11.55161 275 SER A CA 1
ATOM 2175 C C . SER A 1 275 ? 78.03734 8.33290 5.61322 1.000 12.14081 275 SER A C 1
ATOM 2176 O O . SER A 1 275 ? 77.05792 8.95355 5.17655 1.000 13.03403 275 SER A O 1
ATOM 2179 N N . PHE A 1 276 ? 78.61165 8.63203 6.77773 1.000 12.13036 276 PHE A N 1
ATOM 2180 C CA . PHE A 1 276 ? 78.10009 9.72261 7.59253 1.000 12.78575 276 PHE A CA 1
ATOM 2181 C C . PHE A 1 276 ? 78.07761 11.02734 6.80807 1.000 11.74680 276 PHE A C 1
ATOM 2182 O O . PHE A 1 276 ? 77.08827 11.77285 6.85994 1.000 13.01483 276 PHE A O 1
ATOM 2190 N N . TYR A 1 277 ? 79.14557 11.31437 6.06080 1.000 11.55215 277 TYR A N 1
ATOM 2191 C CA . TYR A 1 277 ? 79.21955 12.54857 5.29176 1.000 12.57835 277 TYR A CA 1
ATOM 2192 C C . TYR A 1 277 ? 78.52036 12.45603 3.94183 1.000 11.72731 277 TYR A C 1
ATOM 2193 O O . TYR A 1 277 ? 77.98880 13.46769 3.45454 1.000 13.36700 277 TYR A O 1
ATOM 2202 N N . LYS A 1 278 ? 78.52493 11.28050 3.31021 1.000 11.84151 278 LYS A N 1
ATOM 2203 C CA . LYS A 1 278 ? 77.91450 11.14481 1.99772 1.000 12.10903 278 LYS A CA 1
ATOM 2204 C C . LYS A 1 278 ? 76.39569 11.09805 2.08476 1.000 12.58006 278 LYS A C 1
ATOM 2205 O O . LYS A 1 278 ? 75.71544 11.66394 1.22498 1.000 14.18990 278 LYS A O 1
ATOM 2211 N N . LYS A 1 279 ? 75.85582 10.43036 3.11696 1.000 12.28236 279 LYS A N 1
ATOM 2212 C CA . LYS A 1 279 ? 74.42888 10.14049 3.18608 1.000 12.90452 279 LYS A CA 1
ATOM 2213 C C . LYS A 1 279 ? 73.76067 10.64719 4.45618 1.000 14.05600 279 LYS A C 1
ATOM 2214 O O . LYS A 1 279 ? 72.55730 10.93278 4.44228 1.000 13.39596 279 LYS A O 1
ATOM 2220 N N . GLY A 1 280 ? 74.51734 10.73793 5.54995 1.000 13.86616 280 GLY A N 1
ATOM 2221 C CA . GLY A 1 280 ? 73.95230 11.01037 6.85374 1.000 13.69951 280 GLY A CA 1
ATOM 2222 C C . GLY A 1 280 ? 73.97698 12.47841 7.22164 1.000 13.31535 280 GLY A C 1
ATOM 2223 O O . GLY A 1 280 ? 73.96705 13.35696 6.35584 1.000 14.56951 280 GLY A O 1
ATOM 2224 N N . PRO A 1 281 ? 73.99632 12.76351 8.52966 1.000 12.23517 281 PRO A N 1
ATOM 2225 C CA . PRO A 1 281 ? 73.84679 14.16240 8.98809 1.000 12.67893 281 PRO A CA 1
ATOM 2226 C C . PRO A 1 281 ? 74.89053 15.11128 8.42821 1.000 13.75878 281 PRO A C 1
ATOM 2227 O O . PRO A 1 281 ? 74.59213 16.29972 8.23619 1.000 14.00430 281 PRO A O 1
ATOM 2231 N N . GLY A 1 282 ? 76.10482 14.63967 8.16656 1.000 13.51089 282 GLY A N 1
ATOM 2232 C CA . GLY A 1 282 ? 77.09064 15.54547 7.59127 1.000 13.49276 282 GLY A CA 1
ATOM 2233 C C . GLY A 1 282 ? 77.52015 16.67055 8.52334 1.000 13.11348 282 GLY A C 1
ATOM 2234 O O . GLY A 1 282 ? 77.59286 16.51729 9.75231 1.000 14.34293 282 GLY A O 1
ATOM 2235 N N . PHE A 1 283 ? 77.78604 17.83362 7.91750 1.000 13.64510 283 PHE A N 1
ATOM 2236 C CA . PHE A 1 283 ? 78.41110 18.96913 8.59895 1.000 13.81931 283 PHE A CA 1
ATOM 2237 C C . PHE A 1 283 ? 77.38681 19.85177 9.30162 1.000 14.85901 283 PHE A C 1
ATOM 2238 O O . PHE A 1 283 ? 76.33255 20.16248 8.74360 1.000 15.71681 283 PHE A O 1
ATOM 2246 N N . GLU A 1 284 ? 77.73067 20.28403 10.51674 1.000 15.03641 284 GLU A N 1
ATOM 2247 C CA . GLU A 1 284 ? 76.89703 21.21637 11.26679 1.000 16.95553 284 GLU A CA 1
ATOM 2248 C C . GLU A 1 284 ? 76.47686 22.39167 10.39328 1.000 18.35878 284 GLU A C 1
ATOM 2249 O O . GLU A 1 284 ? 77.30928 23.01840 9.72730 1.000 19.95888 284 GLU A O 1
ATOM 2255 N N . GLY A 1 285 ? 75.17906 22.69188 10.40972 1.000 17.74650 285 GLY A N 1
ATOM 2256 C CA . GLY A 1 285 ? 74.65006 23.84470 9.71220 1.000 17.77393 285 GLY A CA 1
ATOM 2257 C C . GLY A 1 285 ? 74.26067 23.62197 8.26609 1.000 18.36703 285 GLY A C 1
ATOM 2258 O O . GLY A 1 285 ? 73.72493 24.54433 7.63673 1.000 21.60571 285 GLY A O 1
ATOM 2259 N N . SER A 1 286 ? 74.50766 22.44172 7.71077 1.000 15.79053 286 SER A N 1
ATOM 2260 C CA . SER A 1 286 ? 74.18130 22.16356 6.32202 1.000 15.20613 286 SER A CA 1
ATOM 2261 C C . SER A 1 286 ? 73.15477 21.04761 6.25522 1.000 13.84131 286 SER A C 1
ATOM 2262 O O . SER A 1 286 ? 73.29697 20.02209 6.93127 1.000 15.25690 286 SER A O 1
ATOM 2265 N N . ASP A 1 287 ? 72.12317 21.24371 5.43637 1.000 13.75534 287 ASP A N 1
ATOM 2266 C CA . ASP A 1 287 ? 71.16554 20.17625 5.18091 1.000 13.19109 287 ASP A CA 1
ATOM 2267 C C . ASP A 1 287 ? 71.25081 19.64112 3.75424 1.000 12.88910 287 ASP A C 1
ATOM 2268 O O . ASP A 1 287 ? 70.29787 19.03003 3.26196 1.000 14.16802 287 ASP A O 1
ATOM 2273 N N . ILE A 1 288 ? 72.39588 19.84112 3.09064 1.000 12.05945 288 ILE A N 1
ATOM 2274 C CA . ILE A 1 288 ? 72.54062 19.40988 1.70175 1.000 12.67392 288 ILE A CA 1
ATOM 2275 C C . ILE A 1 288 ? 72.35076 17.90785 1.53437 1.000 13.33901 288 ILE A C 1
ATOM 2276 O O . ILE A 1 288 ? 71.86437 17.46073 0.49092 1.000 14.13781 288 ILE A O 1
ATOM 2281 N N . THR A 1 289 ? 72.72902 17.10358 2.53336 1.000 12.24138 289 THR A N 1
ATOM 2282 C CA . THR A 1 289 ? 72.59886 15.65868 2.36050 1.000 11.75693 289 THR A CA 1
ATOM 2283 C C . THR A 1 289 ? 71.18414 15.15697 2.60511 1.000 11.60659 289 THR A C 1
ATOM 2284 O O . THR A 1 289 ? 70.89647 14.00714 2.25760 1.000 12.31916 289 THR A O 1
ATOM 2288 N N . PHE A 1 290 ? 70.30026 15.96855 3.20567 1.000 11.33977 290 PHE A N 1
ATOM 2289 C CA . PHE A 1 290 ? 69.01789 15.41378 3.61552 1.000 12.16792 290 PHE A CA 1
ATOM 2290 C C . PHE A 1 290 ? 67.77728 16.26038 3.34605 1.000 11.66278 290 PHE A C 1
ATOM 2291 O O . PHE A 1 290 ? 66.66288 15.74742 3.50998 1.000 11.87098 290 PHE A O 1
ATOM 2299 N N . ALA A 1 291 ? 67.90292 17.51280 2.89406 1.000 11.75475 291 ALA A N 1
ATOM 2300 C CA . ALA A 1 291 ? 66.70199 18.28160 2.58024 1.000 12.88731 291 ALA A CA 1
ATOM 2301 C C . ALA A 1 291 ? 65.84220 17.58035 1.53749 1.000 13.18539 291 ALA A C 1
ATOM 2302 O O . ALA A 1 291 ? 64.61004 17.68832 1.56743 1.000 13.30722 291 ALA A O 1
ATOM 2304 N N . MET A 1 292 ? 66.47527 16.86108 0.60403 1.000 13.16066 292 MET A N 1
ATOM 2305 C CA . MET A 1 292 ? 65.72968 16.17513 -0.44333 1.000 12.82957 292 MET A CA 1
ATOM 2306 C C . MET A 1 292 ? 64.70758 15.18988 0.12354 1.000 12.63822 292 MET A C 1
ATOM 2307 O O . MET A 1 292 ? 63.71919 14.87453 -0.55626 1.000 12.55810 292 MET A O 1
ATOM 2311 N N . ALA A 1 293 ? 64.92653 14.68501 1.34516 1.000 12.13339 293 ALA A N 1
ATOM 2312 C CA . ALA A 1 293 ? 63.98794 13.74701 1.95579 1.000 11.54662 293 ALA A CA 1
ATOM 2313 C C . ALA A 1 293 ? 62.72253 14.41397 2.47857 1.000 10.94471 293 ALA A C 1
ATOM 2314 O O . ALA A 1 293 ? 61.83555 13.71957 2.98197 1.000 11.72694 293 ALA A O 1
ATOM 2316 N N . SER A 1 294 ? 62.61853 15.73558 2.37286 1.000 10.93109 294 SER A N 1
ATOM 2317 C CA . SER A 1 294 ? 61.43609 16.41098 2.89510 1.000 12.30055 294 SER A CA 1
ATOM 2318 C C . SER A 1 294 ? 60.14822 15.89721 2.26291 1.000 12.12329 294 SER A C 1
ATOM 2319 O O . SER A 1 294 ? 59.10379 15.89621 2.91748 1.000 13.22866 294 SER A O 1
ATOM 2322 N N . ILE A 1 295 ? 60.19680 15.44662 1.00596 1.000 11.03814 295 ILE A N 1
ATOM 2323 C CA . ILE A 1 295 ? 58.98998 14.93933 0.34950 1.000 11.33568 295 ILE A CA 1
ATOM 2324 C C . ILE A 1 295 ? 58.45106 13.71702 1.08836 1.000 11.65073 295 ILE A C 1
ATOM 2325 O O . ILE A 1 295 ? 57.22974 13.49722 1.14712 1.000 12.21521 295 ILE A O 1
ATOM 2330 N N . LEU A 1 296 ? 59.33924 12.89825 1.64813 1.000 11.64652 296 LEU A N 1
ATOM 2331 C CA . LEU A 1 296 ? 58.92331 11.67418 2.33026 1.000 11.05092 296 LEU A CA 1
ATOM 2332 C C . LEU A 1 296 ? 58.40775 11.97782 3.73641 1.000 11.36561 296 LEU A C 1
ATOM 2333 O O . LEU A 1 296 ? 57.39781 11.40474 4.17126 1.000 11.74999 296 LEU A O 1
ATOM 2338 N N . LEU A 1 297 ? 59.06857 12.88501 4.46047 1.000 11.36909 297 LEU A N 1
ATOM 2339 C CA . LEU A 1 297 ? 58.51887 13.35102 5.72322 1.000 10.81034 297 LEU A CA 1
ATOM 2340 C C . LEU A 1 297 ? 57.15061 13.99120 5.50526 1.000 10.37724 297 LEU A C 1
ATOM 2341 O O . LEU A 1 297 ? 56.19683 13.73119 6.25519 1.000 12.03970 297 LEU A O 1
ATOM 2346 N N . ASP A 1 298 ? 57.03732 14.84164 4.48468 1.000 10.82269 298 ASP A N 1
ATOM 2347 C CA . ASP A 1 298 ? 55.74931 15.44500 4.15257 1.000 11.79517 298 ASP A CA 1
ATOM 2348 C C . ASP A 1 298 ? 54.68291 14.37846 3.99595 1.000 10.92188 298 ASP A C 1
ATOM 2349 O O . ASP A 1 298 ? 53.53973 14.55876 4.43280 1.000 11.57477 298 ASP A O 1
ATOM 2354 N N . ASP A 1 299 ? 55.02973 13.27405 3.32372 1.000 11.19948 299 ASP A N 1
ATOM 2355 C CA . ASP A 1 299 ? 54.03117 12.26760 2.99420 1.000 11.21243 299 ASP A CA 1
ATOM 2356 C C . ASP A 1 299 ? 53.59373 11.50658 4.23294 1.000 11.92688 299 ASP A C 1
ATOM 2357 O O . ASP A 1 299 ? 52.44070 11.07420 4.31355 1.000 12.74656 299 ASP A O 1
ATOM 2362 N N . PHE A 1 300 ? 54.48822 11.34033 5.20512 1.000 10.22392 300 PHE A N 1
ATOM 2363 C CA . PHE A 1 300 ? 54.05679 10.74999 6.46905 1.000 10.84227 300 PHE A CA 1
ATOM 2364 C C . PHE A 1 300 ? 52.97168 11.61034 7.11244 1.000 10.36841 300 PHE A C 1
ATOM 2365 O O . PHE A 1 300 ? 51.96778 11.08832 7.61725 1.000 11.18279 300 PHE A O 1
ATOM 2373 N N . PHE A 1 301 ? 53.14740 12.93871 7.08564 1.000 10.72545 301 PHE A N 1
ATOM 2374 C CA . PHE A 1 301 ? 52.12768 13.83232 7.62000 1.000 11.17410 301 PHE A CA 1
ATOM 2375 C C . PHE A 1 301 ? 50.87700 13.80270 6.76087 1.000 10.93978 301 PHE A C 1
ATOM 2376 O O . PHE A 1 301 ? 49.76341 13.73711 7.27873 1.000 12.07053 301 PHE A O 1
ATOM 2384 N N . LYS A 1 302 ? 51.03591 13.88675 5.43951 1.000 10.36513 302 LYS A N 1
ATOM 2385 C CA . LYS A 1 302 ? 49.86598 13.94036 4.56917 1.000 11.90197 302 LYS A CA 1
ATOM 2386 C C . LYS A 1 302 ? 48.96929 12.72705 4.78113 1.000 12.57281 302 LYS A C 1
ATOM 2387 O O . LYS A 1 302 ? 47.74069 12.86255 4.90856 1.000 12.68190 302 LYS A O 1
ATOM 2393 N N . GLN A 1 303 ? 49.56332 11.52787 4.83237 1.000 12.72499 303 GLN A N 1
ATOM 2394 C CA . GLN A 1 303 ? 48.75455 10.32369 5.01766 1.000 13.81729 303 GLN A CA 1
ATOM 2395 C C . GLN A 1 303 ? 48.09368 10.29157 6.39327 1.000 12.90257 303 GLN A C 1
ATOM 2396 O O . GLN A 1 303 ? 46.92084 9.91829 6.51400 1.000 15.13369 303 GLN A O 1
ATOM 2402 N N . ALA A 1 304 ? 48.82272 10.68404 7.43919 1.000 11.21256 304 ALA A N 1
ATOM 2403 C CA . ALA A 1 304 ? 48.24091 10.72212 8.77968 1.000 12.74166 304 ALA A CA 1
ATOM 2404 C C . ALA A 1 304 ? 47.07693 11.70136 8.84180 1.000 14.84549 304 ALA A C 1
ATOM 2405 O O . ALA A 1 304 ? 46.03189 11.41505 9.44588 1.000 15.67011 304 ALA A O 1
ATOM 2407 N N . GLU A 1 305 ? 47.25608 12.88254 8.24775 1.000 15.19821 305 GLU A N 1
ATOM 2408 C CA A GLU A 1 305 ? 46.18607 13.87123 8.23848 0.526 16.44098 305 GLU A CA 1
ATOM 2409 C CA B GLU A 1 305 ? 46.18818 13.87649 8.22903 0.474 15.53054 305 GLU A CA 1
ATOM 2410 C C . GLU A 1 305 ? 44.98181 13.38018 7.44757 1.000 16.53691 305 GLU A C 1
ATOM 2411 O O . GLU A 1 305 ? 43.83871 13.68789 7.80748 1.000 19.57663 305 GLU A O 1
ATOM 2422 N N . ALA A 1 306 ? 45.21129 12.60918 6.38353 1.000 15.65924 306 ALA A N 1
ATOM 2423 C CA . ALA A 1 306 ? 44.10767 12.09264 5.58983 1.000 17.88752 306 ALA A CA 1
ATOM 2424 C C . ALA A 1 306 ? 43.36431 10.97206 6.30410 1.000 19.85051 306 ALA A C 1
ATOM 2425 O O . ALA A 1 306 ? 42.26801 10.60581 5.86978 1.000 21.21345 306 ALA A O 1
ATOM 2427 N N . ALA A 1 307 ? 43.93060 10.42780 7.38519 1.000 21.59988 307 ALA A N 1
ATOM 2428 C CA . ALA A 1 307 ? 43.27763 9.31755 8.08040 1.000 24.63900 307 ALA A CA 1
ATOM 2429 C C . ALA A 1 307 ? 41.90017 9.70295 8.59992 1.000 27.50401 307 ALA A C 1
ATOM 2430 O O . ALA A 1 307 ? 41.04073 8.83432 8.77529 1.000 27.97793 307 ALA A O 1
ATOM 2432 N N . ARG A 1 308 ? 41.66163 10.99091 8.84839 1.000 29.70942 308 ARG A N 1
ATOM 2433 C CA . ARG A 1 308 ? 40.33472 11.39257 9.30616 1.000 33.12777 308 ARG A CA 1
ATOM 2434 C C . ARG A 1 308 ? 39.26325 11.06947 8.27221 1.000 33.09847 308 ARG A C 1
ATOM 2435 O O . ARG A 1 308 ? 38.09430 10.87257 8.62717 1.000 34.62718 308 ARG A O 1
ATOM 2443 N N . ALA A 1 309 ? 39.63437 11.01305 6.99415 1.000 32.49523 309 ALA A N 1
ATOM 2444 C CA . ALA A 1 309 ? 38.70167 10.60387 5.95368 1.000 33.62964 309 ALA A CA 1
ATOM 2445 C C . ALA A 1 309 ? 38.57278 9.09038 5.85499 1.000 35.17676 309 ALA A C 1
ATOM 2446 O O . ALA A 1 309 ? 37.60293 8.59879 5.26566 1.000 35.60864 309 ALA A O 1
ATOM 2448 N N . GLY A 1 310 ? 39.52713 8.34875 6.41060 1.000 36.20091 310 GLY A N 1
ATOM 2449 C CA . GLY A 1 310 ? 39.40844 6.90242 6.50099 1.000 37.79095 310 GLY A CA 1
ATOM 2450 C C . GLY A 1 310 ? 39.28266 6.18254 5.17765 1.000 38.01381 310 GLY A C 1
ATOM 2451 O O . GLY A 1 310 ? 38.67011 5.10972 5.11880 1.000 39.31872 310 GLY A O 1
ATOM 2452 N N . LYS A 1 311 ? 39.85911 6.72456 4.11232 1.000 36.71430 311 LYS A N 1
ATOM 2453 C CA . LYS A 1 311 ? 39.78089 6.06266 2.81930 1.000 35.78955 311 LYS A CA 1
ATOM 2454 C C . LYS A 1 311 ? 40.92555 5.08170 2.58427 1.000 29.68875 311 LYS A C 1
ATOM 2455 O O . LYS A 1 311 ? 40.92486 4.37335 1.57406 1.000 29.57029 311 LYS A O 1
ATOM 2461 N N . LEU A 1 312 ? 41.88718 5.01260 3.49762 1.000 25.18880 312 LEU A N 1
ATOM 2462 C CA . LEU A 1 312 ? 43.00591 4.08897 3.39278 1.000 23.13411 312 LEU A CA 1
ATOM 2463 C C . LEU A 1 312 ? 43.25124 3.47485 4.76267 1.000 20.03137 312 LEU A C 1
ATOM 2464 O O . LEU A 1 312 ? 43.20114 4.17488 5.77596 1.000 21.91055 312 LEU A O 1
ATOM 2469 N N . GLY A 1 313 ? 43.49938 2.16510 4.79246 1.000 16.69544 313 GLY A N 1
ATOM 2470 C CA . GLY A 1 313 ? 43.79161 1.48896 6.04389 1.000 15.18740 313 GLY A CA 1
ATOM 2471 C C . GLY A 1 313 ? 45.26331 1.52913 6.41246 1.000 13.95109 313 GLY A C 1
ATOM 2472 O O . GLY A 1 313 ? 45.62080 1.66321 7.58740 1.000 13.93452 313 GLY A O 1
ATOM 2473 N N . ALA A 1 314 ? 46.13210 1.41677 5.40557 1.000 13.16807 314 ALA A N 1
ATOM 2474 C CA . ALA A 1 314 ? 47.56834 1.45633 5.62748 1.000 12.83493 314 ALA A CA 1
ATOM 2475 C C . ALA A 1 314 ? 48.23760 1.91860 4.34299 1.000 12.88014 314 ALA A C 1
ATOM 2476 O O . ALA A 1 314 ? 47.68410 1.76354 3.25319 1.000 13.98349 314 ALA A O 1
ATOM 2478 N N . ASP A 1 315 ? 49.44326 2.47500 4.48039 1.000 11.49814 315 ASP A N 1
ATOM 2479 C CA . ASP A 1 315 ? 50.25419 2.90346 3.34126 1.000 11.08183 315 ASP A CA 1
ATOM 2480 C C . ASP A 1 315 ? 51.63801 2.30234 3.53296 1.000 12.14174 315 ASP A C 1
ATOM 2481 O O . ASP A 1 315 ? 52.30983 2.60691 4.52680 1.000 12.78058 315 ASP A O 1
ATOM 2486 N N . LEU A 1 316 ? 52.04666 1.41885 2.61201 1.000 11.64223 316 LEU A N 1
ATOM 2487 C CA . LEU A 1 316 ? 53.27216 0.63477 2.74815 1.000 10.99827 316 LEU A CA 1
ATOM 2488 C C . LEU A 1 316 ? 54.24075 1.04043 1.64595 1.000 11.34936 316 LEU A C 1
ATOM 2489 O O . LEU A 1 316 ? 53.95027 0.82025 0.46593 1.000 12.37686 316 LEU A O 1
ATOM 2494 N N . ARG A 1 317 ? 55.38901 1.61630 2.03002 1.000 11.55673 317 ARG A N 1
ATOM 2495 C CA . ARG A 1 317 ? 56.34673 2.17347 1.07827 1.000 10.24579 317 ARG A CA 1
ATOM 2496 C C . ARG A 1 317 ? 57.66271 1.41825 1.17788 1.000 10.35054 317 ARG A C 1
ATOM 2497 O O . ARG A 1 317 ? 58.10524 1.08226 2.28478 1.000 10.95953 317 ARG A O 1
ATOM 2505 N N . PHE A 1 318 ? 58.29162 1.16834 0.02536 1.000 10.70289 318 PHE A N 1
ATOM 2506 C CA . PHE A 1 318 ? 59.52006 0.38211 -0.01518 1.000 10.63128 318 PHE A CA 1
ATOM 2507 C C . PHE A 1 318 ? 60.57367 1.08567 -0.85823 1.000 11.28273 318 PHE A C 1
ATOM 2508 O O . PHE A 1 318 ? 60.26367 1.60872 -1.93331 1.000 11.51183 318 PHE A O 1
ATOM 2516 N N . THR A 1 319 ? 61.82028 1.09094 -0.37165 1.000 11.58339 319 THR A N 1
ATOM 2517 C CA . THR A 1 319 ? 62.84227 2.00597 -0.89271 1.000 10.91666 319 THR A CA 1
ATOM 2518 C C . THR A 1 319 ? 64.23979 1.49078 -0.53952 1.000 10.63468 319 THR A C 1
ATOM 2519 O O . THR A 1 319 ? 64.43150 0.31557 -0.19583 1.000 11.01746 319 THR A O 1
ATOM 2523 N N . HIS A 1 320 ? 65.23067 2.37040 -0.69254 1.000 11.08817 320 HIS A N 1
ATOM 2524 C CA . HIS A 1 320 ? 66.63905 2.07243 -0.48257 1.000 10.77791 320 HIS A CA 1
ATOM 2525 C C . HIS A 1 320 ? 67.16802 2.75449 0.77425 1.000 12.06274 320 HIS A C 1
ATOM 2526 O O . HIS A 1 320 ? 66.53085 3.64748 1.35179 1.000 12.53460 320 HIS A O 1
ATOM 2533 N N . ALA A 1 321 ? 68.38119 2.34525 1.17053 1.000 11.91152 321 ALA A N 1
ATOM 2534 C CA . ALA A 1 321 ? 69.02453 2.96175 2.32948 1.000 10.54536 321 ALA A CA 1
ATOM 2535 C C . ALA A 1 321 ? 69.21242 4.45852 2.12567 1.000 11.09097 321 ALA A C 1
ATOM 2536 O O . ALA A 1 321 ? 69.11200 5.23786 3.08290 1.000 12.09653 321 ALA A O 1
ATOM 2538 N N . GLU A 1 322 ? 69.49501 4.88166 0.88684 1.000 11.78493 322 GLU A N 1
ATOM 2539 C CA . GLU A 1 322 ? 69.76986 6.29212 0.61912 1.000 12.25681 322 GLU A CA 1
ATOM 2540 C C . GLU A 1 322 ? 68.53710 7.17426 0.74371 1.000 11.47267 322 GLU A C 1
ATOM 2541 O O . GLU A 1 322 ? 68.67356 8.40213 0.69397 1.000 13.00487 322 GLU A O 1
ATOM 2547 N N . GLU A 1 323 ? 67.35098 6.59885 0.90262 1.000 10.38056 323 GLU A N 1
ATOM 2548 C CA . GLU A 1 323 ? 66.17037 7.36529 1.27539 1.000 10.85600 323 GLU A CA 1
ATOM 2549 C C . GLU A 1 323 ? 65.90999 7.34417 2.78073 1.000 11.83559 323 GLU A C 1
ATOM 2550 O O . GLU A 1 323 ? 65.55684 8.37768 3.35192 1.000 13.56890 323 GLU A O 1
ATOM 2556 N N . ILE A 1 324 ? 66.14181 6.20404 3.44062 1.000 12.42629 324 ILE A N 1
ATOM 2557 C CA . ILE A 1 324 ? 65.93400 6.08294 4.88663 1.000 11.88115 324 ILE A CA 1
ATOM 2558 C C . ILE A 1 324 ? 66.94433 6.93507 5.65000 1.000 11.13002 324 ILE A C 1
ATOM 2559 O O . ILE A 1 324 ? 66.60680 7.57058 6.65313 1.000 12.68562 324 ILE A O 1
ATOM 2564 N N . ILE A 1 325 ? 68.21279 6.90805 5.22017 1.000 11.07026 325 ILE A N 1
ATOM 2565 C CA . ILE A 1 325 ? 69.26416 7.61649 5.95267 1.000 9.91837 325 ILE A CA 1
ATOM 2566 C C . ILE A 1 325 ? 68.99749 9.11498 6.02593 1.000 10.44865 325 ILE A C 1
ATOM 2567 O O . ILE A 1 325 ? 69.00313 9.66908 7.13840 1.000 11.21366 325 ILE A O 1
ATOM 2572 N N . PRO A 1 326 ? 68.76888 9.82444 4.91629 1.000 10.14274 326 PRO A N 1
ATOM 2573 C CA . PRO A 1 326 ? 68.45480 11.26142 5.02895 1.000 10.42435 326 PRO A CA 1
ATOM 2574 C C . PRO A 1 326 ? 67.12856 11.53572 5.71165 1.000 10.73225 326 PRO A C 1
ATOM 2575 O O . PRO A 1 326 ? 67.01233 12.56925 6.37624 1.000 11.64706 326 PRO A O 1
ATOM 2579 N N . LEU A 1 327 ? 66.12826 10.65964 5.59389 1.000 10.78789 327 LEU A N 1
ATOM 2580 C CA . LEU A 1 327 ? 64.90432 10.85637 6.36757 1.000 11.58983 327 LEU A CA 1
ATOM 2581 C C . LEU A 1 327 ? 65.20702 10.89878 7.85984 1.000 11.47531 327 LEU A C 1
ATOM 2582 O O . LEU A 1 327 ? 64.69472 11.76620 8.58380 1.000 11.36874 327 LEU A O 1
ATOM 2587 N N . ALA A 1 328 ? 66.05908 9.98784 8.33461 1.000 11.20467 328 ALA A N 1
ATOM 2588 C CA . ALA A 1 328 ? 66.40568 9.96706 9.75304 1.000 11.17984 328 ALA A CA 1
ATOM 2589 C C . ALA A 1 328 ? 67.14967 11.23510 10.15453 1.000 10.86439 328 ALA A C 1
ATOM 2590 O O . ALA A 1 328 ? 66.93303 11.77149 11.24629 1.000 11.53877 328 ALA A O 1
ATOM 2592 N N . ALA A 1 329 ? 68.07314 11.70305 9.30830 1.000 11.78193 329 ALA A N 1
ATOM 2593 C CA . ALA A 1 329 ? 68.78565 12.94010 9.61195 1.000 11.73615 329 ALA A CA 1
ATOM 2594 C C . ALA A 1 329 ? 67.83978 14.14333 9.62435 1.000 11.91507 329 ALA A C 1
ATOM 2595 O O . ALA A 1 329 ? 67.93578 15.01675 10.50056 1.000 13.89557 329 ALA A O 1
ATOM 2597 N N . LEU A 1 330 ? 66.91141 14.21015 8.66221 1.000 11.44859 330 LEU A N 1
ATOM 2598 C CA . LEU A 1 330 ? 65.98081 15.34007 8.62168 1.000 11.43135 330 LEU A CA 1
ATOM 2599 C C . LEU A 1 330 ? 65.09508 15.37011 9.86442 1.000 12.50952 330 LEU A C 1
ATOM 2600 O O . LEU A 1 330 ? 64.82258 16.44550 10.41927 1.000 13.24056 330 LEU A O 1
ATOM 2605 N N . MET A 1 331 ? 64.64952 14.20245 10.33078 1.000 12.45286 331 MET A N 1
ATOM 2606 C CA . MET A 1 331 ? 63.77900 14.11720 11.50118 1.000 12.24322 331 MET A CA 1
ATOM 2607 C C . MET A 1 331 ? 64.55613 14.14683 12.80907 1.000 13.10578 331 MET A C 1
ATOM 2608 O O . MET A 1 331 ? 63.93238 14.19755 13.88154 1.000 13.37542 331 MET A O 1
ATOM 2612 N N . GLN A 1 332 ? 65.89222 14.10426 12.75598 1.000 13.16055 332 GLN A N 1
ATOM 2613 C CA . GLN A 1 332 ? 66.71971 14.05116 13.96341 1.000 13.83054 332 GLN A CA 1
ATOM 2614 C C . GLN A 1 332 ? 66.37906 12.82127 14.81527 1.000 13.45233 332 GLN A C 1
ATOM 2615 O O . GLN A 1 332 ? 66.30879 12.89206 16.04351 1.000 14.65644 332 GLN A O 1
ATOM 2621 N N . LEU A 1 333 ? 66.17385 11.68004 14.15259 1.000 12.00131 333 LEU A N 1
ATOM 2622 C CA . LEU A 1 333 ? 65.92471 10.43340 14.85826 1.000 11.39995 333 LEU A CA 1
ATOM 2623 C C . LEU A 1 333 ? 67.14823 10.02040 15.67176 1.000 11.93374 333 LEU A C 1
ATOM 2624 O O . LEU A 1 333 ? 68.27559 10.42566 15.36724 1.000 11.90431 333 LEU A O 1
ATOM 2629 N N . PRO A 1 334 ? 66.95379 9.21212 16.71838 1.000 12.66218 334 PRO A N 1
ATOM 2630 C CA . PRO A 1 334 ? 68.09496 8.78800 17.53770 1.000 12.99016 334 PRO A CA 1
ATOM 2631 C C . PRO A 1 334 ? 69.18404 8.16394 16.68479 1.000 12.39665 334 PRO A C 1
ATOM 2632 O O . PRO A 1 334 ? 68.92388 7.31684 15.82848 1.000 12.80191 334 PRO A O 1
ATOM 2636 N N . GLY A 1 335 ? 70.41857 8.58356 16.94596 1.000 13.41676 335 GLY A N 1
ATOM 2637 C CA . GLY A 1 335 ? 71.56543 8.22038 16.14778 1.000 13.46698 335 GLY A CA 1
ATOM 2638 C C . GLY A 1 335 ? 71.90324 9.20459 15.04899 1.000 13.43497 335 GLY A C 1
ATOM 2639 O O . GLY A 1 335 ? 73.05453 9.23658 14.60589 1.000 13.64973 335 GLY A O 1
ATOM 2640 N N . SER A 1 336 ? 70.92672 10.00125 14.59866 1.000 11.41574 336 SER A N 1
ATOM 2641 C CA . SER A 1 336 ? 71.09971 10.94323 13.49411 1.000 11.84818 336 SER A CA 1
ATOM 2642 C C . SER A 1 336 ? 70.97774 12.39326 13.93754 1.000 12.89776 336 SER A C 1
ATOM 2643 O O . SER A 1 336 ? 70.86087 13.28505 13.08247 1.000 14.93958 336 SER A O 1
ATOM 2646 N N . GLU A 1 337 ? 71.03850 12.65493 15.24043 1.000 13.63986 337 GLU A N 1
ATOM 2647 C CA . GLU A 1 337 ? 70.80417 13.98873 15.76532 1.000 14.62774 337 GLU A CA 1
ATOM 2648 C C . GLU A 1 337 ? 72.06695 14.84026 15.86867 1.000 15.19276 337 GLU A C 1
ATOM 2649 O O . GLU A 1 337 ? 71.95535 16.03787 16.17189 1.000 16.67999 337 GLU A O 1
ATOM 2655 N N . LYS A 1 338 ? 73.25843 14.28594 15.63265 1.000 14.36567 338 LYS A N 1
ATOM 2656 C CA A LYS A 1 338 ? 74.51082 15.01180 15.83654 0.534 14.49988 338 LYS A CA 1
ATOM 2657 C CA B LYS A 1 338 ? 74.51028 15.01341 15.83409 0.466 14.57849 338 LYS A CA 1
ATOM 2658 C C . LYS A 1 338 ? 75.24694 15.18785 14.51060 1.000 14.11576 338 LYS A C 1
ATOM 2659 O O . LYS A 1 338 ? 75.82374 14.22779 13.97329 1.000 14.32531 338 LYS A O 1
ATOM 2670 N N . GLN A 1 339 ? 75.24032 16.41273 13.99558 1.000 13.33587 339 GLN A N 1
ATOM 2671 C CA . GLN A 1 339 ? 76.09868 16.72512 12.86708 1.000 13.43062 339 GLN A CA 1
ATOM 2672 C C . GLN A 1 339 ? 77.52681 16.94416 13.35611 1.000 15.27825 339 GLN A C 1
ATOM 2673 O O . GLN A 1 339 ? 77.78393 17.18545 14.54070 1.000 17.35352 339 GLN A O 1
ATOM 2679 N N . ALA A 1 340 ? 78.46564 16.84928 12.42681 1.000 14.82869 340 ALA A N 1
ATOM 2680 C CA . ALA A 1 340 ? 79.88144 16.94685 12.75784 1.000 15.73600 340 ALA A CA 1
ATOM 2681 C C . ALA A 1 340 ? 80.35728 18.38966 12.70138 1.000 16.75431 340 ALA A C 1
ATOM 2682 O O . ALA A 1 340 ? 79.97104 19.15924 11.81629 1.000 16.90957 340 ALA A O 1
ATOM 2684 N N . ASP A 1 341 ? 81.21011 18.73613 13.63793 1.000 18.96152 341 ASP A N 1
ATOM 2685 C CA . ASP A 1 341 ? 81.89218 20.01732 13.59625 1.000 21.87126 341 ASP A CA 1
ATOM 2686 C C . ASP A 1 341 ? 82.93981 19.94772 12.48963 1.000 20.51136 341 ASP A C 1
ATOM 2687 O O . ASP A 1 341 ? 83.69782 18.97343 12.42472 1.000 18.94042 341 ASP A O 1
ATOM 2692 N N . PRO A 1 342 ? 82.99168 20.92467 11.58224 1.000 21.10726 342 PRO A N 1
ATOM 2693 C CA . PRO A 1 342 ? 83.99520 20.86293 10.50871 1.000 22.32083 342 PRO A CA 1
ATOM 2694 C C . PRO A 1 342 ? 85.41526 20.73005 11.02106 1.000 24.28849 342 PRO A C 1
ATOM 2695 O O . PRO A 1 342 ? 86.27220 20.23424 10.28280 1.000 24.98236 342 PRO A O 1
ATOM 2699 N N . ASP A 1 343 ? 85.69254 21.15758 12.25182 1.000 25.19260 343 ASP A N 1
ATOM 2700 C CA . ASP A 1 343 ? 87.03271 21.08505 12.82238 1.000 27.21607 343 ASP A CA 1
ATOM 2701 C C . ASP A 1 343 ? 87.32793 19.76627 13.52555 1.000 25.28530 343 ASP A C 1
ATOM 2702 O O . ASP A 1 343 ? 88.44517 19.59128 14.02254 1.000 25.16802 343 ASP A O 1
ATOM 2707 N N . GLU A 1 344 ? 86.36839 18.84584 13.59730 1.000 23.05879 344 GLU A N 1
ATOM 2708 C CA . GLU A 1 344 ? 86.61252 17.54939 14.22920 1.000 23.29822 344 GLU A CA 1
ATOM 2709 C C . GLU A 1 344 ? 85.89259 16.47534 13.41904 1.000 20.30903 344 GLU A C 1
ATOM 2710 O O . GLU A 1 344 ? 84.67124 16.31724 13.53314 1.000 20.33465 344 GLU A O 1
ATOM 2716 N N . ASP A 1 345 ? 86.65082 15.74706 12.59915 1.000 18.69761 345 ASP A N 1
ATOM 2717 C CA . ASP A 1 345 ? 86.05743 14.70609 11.76576 1.000 18.76078 345 ASP A CA 1
ATOM 2718 C C . ASP A 1 345 ? 85.31171 13.67547 12.61563 1.000 17.61599 345 ASP A C 1
ATOM 2719 O O . ASP A 1 345 ? 85.73372 13.32068 13.72343 1.000 17.28161 345 ASP A O 1
ATOM 2724 N N . TYR A 1 346 ? 84.20186 13.17605 12.06769 1.000 16.08862 346 TYR A N 1
ATOM 2725 C CA . TYR A 1 346 ? 83.45899 12.06138 12.65937 1.000 16.15214 346 TYR A CA 1
ATOM 2726 C C . TYR A 1 346 ? 84.38609 10.93500 13.10712 1.000 16.11900 346 TYR A C 1
ATOM 2727 O O . TYR A 1 346 ? 85.30252 10.53416 12.38081 1.000 17.03434 346 TYR A O 1
ATOM 2736 N N . THR A 1 347 ? 84.11777 10.40667 14.30032 1.000 14.82072 347 THR A N 1
ATOM 2737 C CA . THR A 1 347 ? 84.67947 9.14425 14.76371 1.000 14.68421 347 THR A CA 1
ATOM 2738 C C . THR A 1 347 ? 83.59963 8.42878 15.55445 1.000 14.30150 347 THR A C 1
ATOM 2739 O O . THR A 1 347 ? 82.60020 9.02644 15.95809 1.000 14.92875 347 THR A O 1
ATOM 2743 N N . TYR A 1 348 ? 83.82058 7.13674 15.79950 1.000 13.64666 348 TYR A N 1
ATOM 2744 C CA . TYR A 1 348 ? 82.91222 6.39959 16.66957 1.000 13.96406 348 TYR A CA 1
ATOM 2745 C C . TYR A 1 348 ? 82.83795 7.01071 18.06444 1.000 14.50428 348 TYR A C 1
ATOM 2746 O O . TYR A 1 348 ? 81.78932 6.94310 18.71733 1.000 16.34947 348 TYR A O 1
ATOM 2755 N N . ALA A 1 349 ? 83.93612 7.60125 18.54761 1.000 13.72293 349 ALA A N 1
ATOM 2756 C CA . ALA A 1 349 ? 83.94346 8.15505 19.89649 1.000 14.79842 349 ALA A CA 1
ATOM 2757 C C . ALA A 1 349 ? 83.16418 9.45865 19.98777 1.000 16.11475 349 ALA A C 1
ATOM 2758 O O . ALA A 1 349 ? 82.64569 9.78500 21.06123 1.000 18.69924 349 ALA A O 1
ATOM 2760 N N . ASN A 1 350 ? 83.07613 10.22107 18.89861 1.000 14.66807 350 ASN A N 1
ATOM 2761 C CA . ASN A 1 350 ? 82.47165 11.55119 18.97479 1.000 14.93413 350 ASN A CA 1
ATOM 2762 C C . ASN A 1 350 ? 81.09905 11.65284 18.32110 1.000 14.83491 350 ASN A C 1
ATOM 2763 O O . ASN A 1 350 ? 80.52392 12.74677 18.30075 1.000 16.14554 350 ASN A O 1
ATOM 2768 N N . ASN A 1 351 ? 80.53603 10.54903 17.82193 1.000 13.99325 351 ASN A N 1
ATOM 2769 C CA . ASN A 1 351 ? 79.25670 10.64761 17.14885 1.000 13.62055 351 ASN A CA 1
ATOM 2770 C C . ASN A 1 351 ? 78.52609 9.31912 17.29047 1.000 14.05379 351 ASN A C 1
ATOM 2771 O O . ASN A 1 351 ? 79.15982 8.26380 17.18185 1.000 14.36898 351 ASN A O 1
ATOM 2776 N N . PRO A 1 352 ? 77.21157 9.33299 17.53060 1.000 12.52486 352 PRO A N 1
ATOM 2777 C CA . PRO A 1 352 ? 76.46912 8.07645 17.70445 1.000 13.01243 352 PRO A CA 1
ATOM 2778 C C . PRO A 1 352 ? 76.01919 7.42443 16.40389 1.000 12.19308 352 PRO A C 1
ATOM 2779 O O . PRO A 1 352 ? 75.53616 6.28090 16.44500 1.000 13.99288 352 PRO A O 1
ATOM 2783 N N . TRP A 1 353 ? 76.16241 8.09662 15.26291 1.000 11.94246 353 TRP A N 1
ATOM 2784 C CA . TRP A 1 353 ? 75.65026 7.56267 14.00250 1.000 11.55828 353 TRP A CA 1
ATOM 2785 C C . TRP A 1 353 ? 76.39489 6.28588 13.60771 1.000 10.90705 353 TRP A C 1
ATOM 2786 O O . TRP A 1 353 ? 77.62564 6.23755 13.64913 1.000 12.18461 353 TRP A O 1
ATOM 2797 N N . ARG A 1 354 ? 75.64006 5.25254 13.22311 1.000 11.72733 354 ARG A N 1
ATOM 2798 C CA . ARG A 1 354 ? 76.19223 3.97295 12.77194 1.000 11.46966 354 ARG A CA 1
ATOM 2799 C C . ARG A 1 354 ? 75.30376 3.43747 11.66522 1.000 11.37707 354 ARG A C 1
ATOM 2800 O O . ARG A 1 354 ? 74.07861 3.47051 11.78009 1.000 12.15628 354 ARG A O 1
ATOM 2808 N N . GLY A 1 355 ? 75.91405 2.91994 10.60014 1.000 11.38892 355 GLY A N 1
ATOM 2809 C CA . GLY A 1 355 ? 75.11287 2.30753 9.55513 1.000 11.47536 355 GLY A CA 1
ATOM 2810 C C . GLY A 1 355 ? 74.26534 1.15676 10.06920 1.000 11.88205 355 GLY A C 1
ATOM 2811 O O . GLY A 1 355 ? 73.13066 0.96186 9.62191 1.000 13.16830 355 GLY A O 1
ATOM 2812 N N . ALA A 1 356 ? 74.79294 0.39206 11.03650 1.000 11.25821 356 ALA A N 1
ATOM 2813 C CA . ALA A 1 356 ? 74.08001 -0.78891 11.52792 1.000 11.67096 356 ALA A CA 1
ATOM 2814 C C . ALA A 1 356 ? 72.79164 -0.41543 12.24521 1.000 12.11069 356 ALA A C 1
ATOM 2815 O O . ALA A 1 356 ? 71.82639 -1.19186 12.23219 1.000 13.21916 356 ALA A O 1
ATOM 2817 N N A SER A 1 357 ? 72.74870 0.74840 12.88679 0.606 12.62120 357 SER A N 1
ATOM 2818 N N B SER A 1 357 ? 72.75738 0.76333 12.87094 0.394 12.25982 357 SER A N 1
ATOM 2819 C CA A SER A 1 357 ? 71.53175 1.12567 13.58980 0.606 12.78001 357 SER A CA 1
ATOM 2820 C CA B SER A 1 357 ? 71.60445 1.20545 13.64460 0.394 12.28873 357 SER A CA 1
ATOM 2821 C C A SER A 1 357 ? 70.66633 2.08884 12.80046 0.606 12.30233 357 SER A C 1
ATOM 2822 C C B SER A 1 357 ? 70.69010 2.10883 12.83411 0.394 12.10485 357 SER A C 1
ATOM 2823 O O A SER A 1 357 ? 69.44136 2.07797 12.95833 0.606 13.04245 357 SER A O 1
ATOM 2824 O O B SER A 1 357 ? 69.46774 2.08880 13.01664 0.394 12.54702 357 SER A O 1
ATOM 2829 N N . VAL A 1 358 ? 71.26644 2.91046 11.94698 1.000 12.75550 358 VAL A N 1
ATOM 2830 C CA . VAL A 1 358 ? 70.48497 3.85569 11.16796 1.000 12.62033 358 VAL A CA 1
ATOM 2831 C C . VAL A 1 358 ? 69.91379 3.19240 9.93087 1.000 13.19023 358 VAL A C 1
ATOM 2832 O O . VAL A 1 358 ? 68.75666 3.43069 9.56568 1.000 15.99465 358 VAL A O 1
ATOM 2836 N N A SER A 1 359 ? 70.68709 2.33689 9.26506 0.490 13.47052 359 SER A N 1
ATOM 2837 N N B SER A 1 359 ? 70.69617 2.30313 9.30936 0.510 13.84903 359 SER A N 1
ATOM 2838 C CA A SER A 1 359 ? 70.24567 1.72951 8.00801 0.490 14.15706 359 SER A CA 1
ATOM 2839 C CA B SER A 1 359 ? 70.38020 1.74716 7.99301 0.510 15.00802 359 SER A CA 1
ATOM 2840 C C A SER A 1 359 ? 70.73362 0.29549 7.87929 0.490 12.78061 359 SER A C 1
ATOM 2841 C C B SER A 1 359 ? 70.82309 0.28969 7.90934 0.510 13.24292 359 SER A C 1
ATOM 2842 O O A SER A 1 359 ? 71.46761 -0.05176 6.95100 0.490 12.89494 359 SER A O 1
ATOM 2843 O O B SER A 1 359 ? 71.63028 -0.07895 7.05089 0.510 13.95669 359 SER A O 1
ATOM 2848 N N . PRO A 1 360 ? 70.31066 -0.57512 8.78310 1.000 11.67766 360 PRO A N 1
ATOM 2849 C CA . PRO A 1 360 ? 70.48444 -2.01150 8.55369 1.000 10.61950 360 PRO A CA 1
ATOM 2850 C C . PRO A 1 360 ? 69.67931 -2.40848 7.32620 1.000 9.93391 360 PRO A C 1
ATOM 2851 O O . PRO A 1 360 ? 68.92259 -1.61185 6.75009 1.000 10.96115 360 PRO A O 1
ATOM 2855 N N . MET A 1 361 ? 69.82791 -3.66332 6.92960 1.000 9.59234 361 MET A N 1
ATOM 2856 C CA . MET A 1 361 ? 68.87622 -4.18541 5.96373 1.000 8.79451 361 MET A CA 1
ATOM 2857 C C . MET A 1 361 ? 67.47790 -4.09051 6.55840 1.000 8.87459 361 MET A C 1
ATOM 2858 O O . MET A 1 361 ? 67.30056 -4.16497 7.78289 1.000 10.34488 361 MET A O 1
ATOM 2863 N N . ALA A 1 362 ? 66.47401 -3.88079 5.69734 1.000 9.33270 362 ALA A N 1
ATOM 2864 C CA . ALA A 1 362 ? 65.08000 -3.68917 6.11844 1.000 10.00835 362 ALA A CA 1
ATOM 2865 C C . ALA A 1 362 ? 64.89843 -2.52398 7.10401 1.000 10.29077 362 ALA A C 1
ATOM 2866 O O . ALA A 1 362 ? 63.91338 -2.49825 7.85580 1.000 11.87275 362 ALA A O 1
ATOM 2868 N N . ALA A 1 363 ? 65.82170 -1.55522 7.13351 1.000 10.68007 363 ALA A N 1
ATOM 2869 C CA . ALA A 1 363 ? 65.64032 -0.35366 7.94096 1.000 10.38037 363 ALA A CA 1
ATOM 2870 C C . ALA A 1 363 ? 64.26185 0.22596 7.68446 1.000 10.47466 363 ALA A C 1
ATOM 2871 O O . ALA A 1 363 ? 63.83711 0.35435 6.53833 1.000 10.57570 363 ALA A O 1
ATOM 2873 N N . ASN A 1 364 ? 63.56781 0.60370 8.75310 1.000 10.04526 364 ASN A N 1
ATOM 2874 C CA . ASN A 1 364 ? 62.18960 1.02252 8.51406 1.000 9.41258 364 ASN A CA 1
ATOM 2875 C C . ASN A 1 364 ? 61.69766 1.98686 9.58600 1.000 10.07569 364 ASN A C 1
ATOM 2876 O O . ASN A 1 364 ? 62.12118 1.93919 10.74496 1.000 11.72508 364 ASN A O 1
ATOM 2881 N N . LEU A 1 365 ? 60.78720 2.86098 9.16735 1.000 9.91849 365 LEU A N 1
ATOM 2882 C CA . LEU A 1 365 ? 60.09349 3.77679 10.05518 1.000 9.97980 365 LEU A CA 1
ATOM 2883 C C . LEU A 1 365 ? 58.59710 3.55041 9.89083 1.000 10.27856 365 LEU A C 1
ATOM 2884 O O . LEU A 1 365 ? 58.10604 3.39227 8.76665 1.000 11.12327 365 LEU A O 1
ATOM 2889 N N . GLN A 1 366 ? 57.86851 3.50938 11.00904 1.000 10.57544 366 GLN A N 1
ATOM 2890 C CA . GLN A 1 366 ? 56.43020 3.27748 10.99170 1.000 10.10490 366 GLN A CA 1
ATOM 2891 C C . GLN A 1 366 ? 55.76387 4.29110 11.91087 1.000 10.50881 366 GLN A C 1
ATOM 2892 O O . GLN A 1 366 ? 56.31289 4.64111 12.95789 1.000 11.44596 366 GLN A O 1
ATOM 2898 N N . TRP A 1 367 ? 54.59363 4.78031 11.50531 1.000 10.91801 367 TRP A N 1
ATOM 2899 C CA . TRP A 1 367 ? 53.74104 5.59145 12.36907 1.000 10.77391 367 TRP A CA 1
ATOM 2900 C C . TRP A 1 367 ? 52.40905 4.88471 12.49273 1.000 9.91259 367 TRP A C 1
ATOM 2901 O O . TRP A 1 367 ? 51.81689 4.50642 11.47658 1.000 11.79520 367 TRP A O 1
ATOM 2912 N N . ASP A 1 368 ? 51.93662 4.72399 13.72957 1.000 10.16432 368 ASP A N 1
ATOM 2913 C CA . ASP A 1 368 ? 50.60340 4.21406 14.00608 1.000 11.35550 368 ASP A CA 1
ATOM 2914 C C . ASP A 1 368 ? 49.74304 5.39562 14.42359 1.000 12.03899 368 ASP A C 1
ATOM 2915 O O . ASP A 1 368 ? 50.15786 6.19641 15.26858 1.000 12.33239 368 ASP A O 1
ATOM 2920 N N . ILE A 1 369 ? 48.55755 5.51411 13.83374 1.000 12.18101 369 ILE A N 1
ATOM 2921 C CA . ILE A 1 369 ? 47.66413 6.64385 14.09335 1.000 13.37994 369 ILE A CA 1
ATOM 2922 C C . ILE A 1 369 ? 46.49013 6.11477 14.90737 1.000 13.73944 369 ILE A C 1
ATOM 2923 O O . ILE A 1 369 ? 45.82072 5.15978 14.48962 1.000 13.60955 369 ILE A O 1
ATOM 2928 N N . TYR A 1 370 ? 46.25426 6.72702 16.07048 1.000 14.06040 370 TYR A N 1
ATOM 2929 C CA . TYR A 1 370 ? 45.22631 6.30147 17.01171 1.000 14.20890 370 TYR A CA 1
ATOM 2930 C C . TYR A 1 370 ? 44.19465 7.40675 17.14785 1.000 15.15746 370 TYR A C 1
ATOM 2931 O O . TYR A 1 370 ? 44.52774 8.59052 17.06175 1.000 16.62023 370 TYR A O 1
ATOM 2940 N N . ARG A 1 371 ? 42.93826 7.01612 17.37680 1.000 15.86186 371 ARG A N 1
ATOM 2941 C CA . ARG A 1 371 ? 41.83896 7.96666 17.47359 1.000 17.40161 371 ARG A CA 1
ATOM 2942 C C . ARG A 1 371 ? 40.99972 7.72049 18.71998 1.000 17.86131 371 ARG A C 1
ATOM 2943 O O . ARG A 1 371 ? 40.74435 6.57242 19.09862 1.000 17.89895 371 ARG A O 1
ATOM 2951 N N . ASN A 1 372 ? 40.58414 8.81562 19.35495 1.000 17.56845 372 ASN A N 1
ATOM 2952 C CA . ASN A 1 372 ? 39.51093 8.80602 20.34537 1.000 18.94215 372 ASN A CA 1
ATOM 2953 C C . ASN A 1 372 ? 38.68959 10.05829 20.10456 1.000 19.69719 372 ASN A C 1
ATOM 2954 O O . ASN A 1 372 ? 39.22065 11.16760 20.18321 1.000 20.43458 372 ASN A O 1
ATOM 2959 N N . GLY A 1 373 ? 37.41619 9.89063 19.78921 1.000 21.39108 373 GLY A N 1
ATOM 2960 C CA . GLY A 1 373 ? 36.61494 11.05907 19.46887 1.000 22.75965 373 GLY A CA 1
ATOM 2961 C C . GLY A 1 373 ? 37.16517 11.73864 18.23039 1.000 24.19433 373 GLY A C 1
ATOM 2962 O O . GLY A 1 373 ? 37.28228 11.13093 17.15780 1.000 26.32837 373 GLY A O 1
ATOM 2963 N N . THR A 1 374 ? 37.52948 13.01167 18.36380 1.000 22.92097 374 THR A N 1
ATOM 2964 C CA . THR A 1 374 ? 38.16684 13.74992 17.28046 1.000 24.19974 374 THR A CA 1
ATOM 2965 C C . THR A 1 374 ? 39.66654 13.93538 17.49816 1.000 22.79446 374 THR A C 1
ATOM 2966 O O . THR A 1 374 ? 40.29394 14.71364 16.76929 1.000 23.70061 374 THR A O 1
ATOM 2970 N N . THR A 1 375 ? 40.24718 13.26019 18.48974 1.000 21.10156 375 THR A N 1
ATOM 2971 C CA . THR A 1 375 ? 41.65880 13.40429 18.82744 1.000 19.32439 375 THR A CA 1
ATOM 2972 C C . THR A 1 375 ? 42.45765 12.30738 18.13356 1.000 16.57016 375 THR A C 1
ATOM 2973 O O . THR A 1 375 ? 42.16731 11.12116 18.31384 1.000 16.12764 375 THR A O 1
ATOM 2977 N N . TYR A 1 376 ? 43.48795 12.70347 17.37835 1.000 16.15184 376 TYR A N 1
ATOM 2978 C CA . TYR A 1 376 ? 44.37426 11.76581 16.68963 1.000 15.54159 376 TYR A CA 1
ATOM 2979 C C . TYR A 1 376 ? 45.77923 11.83972 17.27385 1.000 13.86223 376 TYR A C 1
ATOM 2980 O O . TYR A 1 376 ? 46.34274 12.93388 17.40749 1.000 15.08057 376 TYR A O 1
ATOM 2989 N N . LEU A 1 377 ? 46.32953 10.67442 17.62896 1.000 13.48228 377 LEU A N 1
ATOM 2990 C CA . LEU A 1 377 ? 47.68054 10.53931 18.15690 1.000 12.42740 377 LEU A CA 1
ATOM 2991 C C . LEU A 1 377 ? 48.52443 9.69779 17.21213 1.000 12.94967 377 LEU A C 1
ATOM 2992 O O . LEU A 1 377 ? 48.00404 8.84650 16.48240 1.000 14.34987 377 LEU A O 1
ATOM 2997 N N . VAL A 1 378 ? 49.83047 9.92900 17.26741 1.000 12.43898 378 VAL A N 1
ATOM 2998 C CA . VAL A 1 378 ? 50.82188 9.17703 16.50852 1.000 12.03618 378 VAL A CA 1
ATOM 2999 C C . VAL A 1 378 ? 51.78870 8.52736 17.48708 1.000 11.62615 378 VAL A C 1
ATOM 3000 O O . VAL A 1 378 ? 52.21519 9.15319 18.46693 1.000 12.14118 378 VAL A O 1
ATOM 3004 N N . ARG A 1 379 ? 52.15795 7.27670 17.20364 1.000 11.36901 379 ARG A N 1
ATOM 3005 C CA . ARG A 1 379 ? 53.24598 6.58586 17.87664 1.000 12.01298 379 ARG A CA 1
ATOM 3006 C C . ARG A 1 379 ? 54.22549 6.14567 16.79372 1.000 11.00036 379 ARG A C 1
ATOM 3007 O O . ARG A 1 379 ? 53.81337 5.55630 15.78470 1.000 12.02550 379 ARG A O 1
ATOM 3015 N N . MET A 1 380 ? 55.51055 6.44764 16.98984 1.000 10.18947 380 MET A N 1
ATOM 3016 C CA . MET A 1 380 ? 56.54961 6.19438 15.99094 1.000 9.65204 380 MET A CA 1
ATOM 3017 C C . MET A 1 380 ? 57.41848 5.00427 16.40099 1.000 10.76076 380 MET A C 1
ATOM 3018 O O . MET A 1 380 ? 57.84068 4.90443 17.55696 1.000 12.98354 380 MET A O 1
ATOM 3023 N N . LEU A 1 381 ? 57.67084 4.09931 15.44870 1.000 9.75647 381 LEU A N 1
ATOM 3024 C CA . LEU A 1 381 ? 58.59831 2.97743 15.61840 1.000 10.15273 381 LEU A CA 1
ATOM 3025 C C . LEU A 1 381 ? 59.73405 3.10998 14.61987 1.000 10.30219 381 LEU A C 1
ATOM 3026 O O . LEU A 1 381 ? 59.49594 3.37709 13.43395 1.000 11.32148 381 LEU A O 1
ATOM 3031 N N . TYR A 1 382 ? 60.96242 2.90433 15.09266 1.000 9.78057 382 TYR A N 1
ATOM 3032 C CA . TYR A 1 382 ? 62.16008 2.99998 14.26101 1.000 10.54589 382 TYR A CA 1
ATOM 3033 C C . TYR A 1 382 ? 62.95615 1.72230 14.46772 1.000 10.89016 382 TYR A C 1
ATOM 3034 O O . TYR A 1 382 ? 63.39453 1.44282 15.58771 1.000 11.72520 382 TYR A O 1
ATOM 3043 N N . GLN A 1 383 ? 63.12170 0.93639 13.39937 1.000 9.97557 383 GLN A N 1
ATOM 3044 C CA . GLN A 1 383 ? 63.60967 -0.44760 13.54496 1.000 9.51796 383 GLN A CA 1
ATOM 3045 C C . GLN A 1 383 ? 62.76090 -1.18636 14.57252 1.000 10.95783 383 GLN A C 1
ATOM 3046 O O . GLN A 1 383 ? 63.25048 -2.06040 15.29902 1.000 11.70884 383 GLN A O 1
ATOM 3052 N N . GLU A 1 384 ? 61.47724 -0.83497 14.62800 1.000 11.02587 384 GLU A N 1
ATOM 3053 C CA . GLU A 1 384 ? 60.49795 -1.43281 15.53976 1.000 11.82507 384 GLU A CA 1
ATOM 3054 C C . GLU A 1 384 ? 60.77877 -1.17872 17.02135 1.000 11.28219 384 GLU A C 1
ATOM 3055 O O . GLU A 1 384 ? 60.20859 -1.84808 17.89438 1.000 12.86866 384 GLU A O 1
ATOM 3061 N N . LYS A 1 385 ? 61.64618 -0.21912 17.32378 1.000 11.10291 385 LYS A N 1
ATOM 3062 C CA . LYS A 1 385 ? 61.74368 0.33847 18.66534 1.000 10.70178 385 LYS A CA 1
ATOM 3063 C C . LYS A 1 385 ? 60.84687 1.56631 18.75308 1.000 10.99954 385 LYS A C 1
ATOM 3064 O O . LYS A 1 385 ? 60.86692 2.42596 17.86656 1.000 11.29974 385 LYS A O 1
ATOM 3070 N N . GLU A 1 386 ? 60.03770 1.63483 19.80599 1.000 11.30753 386 GLU A N 1
ATOM 3071 C CA . GLU A 1 386 ? 59.17156 2.78811 20.02177 1.000 12.06971 386 GLU A CA 1
ATOM 3072 C C . GLU A 1 386 ? 60.01809 3.93909 20.55053 1.000 12.41065 386 GLU A C 1
ATOM 3073 O O . GLU A 1 386 ? 60.68851 3.79762 21.58165 1.000 13.52230 386 GLU A O 1
ATOM 3079 N N . ILE A 1 387 ? 60.01800 5.06659 19.83539 1.000 11.74245 387 ILE A N 1
ATOM 3080 C CA . ILE A 1 387 ? 60.96889 6.13891 20.12696 1.000 10.80778 387 ILE A CA 1
ATOM 3081 C C . ILE A 1 387 ? 60.23925 7.46441 20.27409 1.000 11.22832 387 ILE A C 1
ATOM 3082 O O . ILE A 1 387 ? 59.16986 7.65443 19.67238 1.000 11.71758 387 ILE A O 1
ATOM 3087 N N . PRO A 1 388 ? 60.78717 8.39328 21.05403 1.000 11.89559 388 PRO A N 1
ATOM 3088 C CA . PRO A 1 388 ? 60.25254 9.75522 21.07812 1.000 11.33953 388 PRO A CA 1
ATOM 3089 C C . PRO A 1 388 ? 60.55272 10.46051 19.76975 1.000 11.35425 388 PRO A C 1
ATOM 3090 O O . PRO A 1 388 ? 61.42889 10.05782 18.99972 1.000 12.81185 388 PRO A O 1
ATOM 3094 N N . PHE A 1 389 ? 59.80315 11.53864 19.53178 1.000 10.61280 389 PHE A N 1
ATOM 3095 C CA . PHE A 1 389 ? 60.17640 12.52995 18.53420 1.000 11.25671 389 PHE A CA 1
ATOM 3096 C C . PHE A 1 389 ? 61.22494 13.47763 19.11845 1.000 12.33514 389 PHE A C 1
ATOM 3097 O O . PHE A 1 389 ? 61.50723 13.47298 20.32242 1.000 13.79680 389 PHE A O 1
ATOM 3105 N N . LYS A 1 390 ? 61.80106 14.30947 18.24511 1.000 13.01001 390 LYS A N 1
ATOM 3106 C CA . LYS A 1 390 ? 62.75449 15.33032 18.66194 1.000 12.23890 390 LYS A CA 1
ATOM 3107 C C . LYS A 1 390 ? 62.19332 16.16276 19.81623 1.000 13.06334 390 LYS A C 1
ATOM 3108 O O . LYS A 1 390 ? 60.97132 16.32960 19.94180 1.000 13.25213 390 LYS A O 1
ATOM 3114 N N . PRO A 1 391 ? 63.06231 16.71739 20.66420 1.000 12.91575 391 PRO A N 1
ATOM 3115 C CA . PRO A 1 391 ? 62.61608 17.15105 21.99863 1.000 14.98026 391 PRO A CA 1
ATOM 3116 C C . PRO A 1 391 ? 61.71252 18.37210 22.01554 1.000 15.74411 391 PRO A C 1
ATOM 3117 O O . PRO A 1 391 ? 61.05079 18.59457 23.04098 1.000 17.87558 391 PRO A O 1
ATOM 3121 N N . ASP A 1 392 ? 61.66320 19.17791 20.95070 1.000 15.16226 392 ASP A N 1
ATOM 3122 C CA . ASP A 1 392 ? 60.71098 20.28677 20.95080 1.000 15.21735 392 ASP A CA 1
ATOM 3123 C C . ASP A 1 392 ? 59.28342 19.84048 20.64801 1.000 14.43303 392 ASP A C 1
ATOM 3124 O O . ASP A 1 392 ? 58.36166 20.65985 20.71005 1.000 15.99330 392 ASP A O 1
ATOM 3129 N N . CYS A 1 393 ? 59.07312 18.55753 20.36668 1.000 12.96191 393 CYS A N 1
ATOM 3130 C CA . CYS A 1 393 ? 57.73504 18.00355 20.22197 1.000 12.77571 393 CYS A CA 1
ATOM 3131 C C . CYS A 1 393 ? 57.27815 17.48549 21.57971 1.000 13.38606 393 CYS A C 1
ATOM 3132 O O . CYS A 1 393 ? 57.98314 16.69668 22.21572 1.000 14.33024 393 CYS A O 1
ATOM 3135 N N . THR A 1 394 ? 56.08005 17.90895 22.00747 1.000 13.87019 394 THR A N 1
ATOM 3136 C CA . THR A 1 394 ? 55.61983 17.57693 23.35442 1.000 14.29277 394 THR A CA 1
ATOM 3137 C C . THR A 1 394 ? 54.70282 16.36965 23.31927 1.000 13.32399 394 THR A C 1
ATOM 3138 O O . THR A 1 394 ? 53.72850 16.36232 22.55829 1.000 13.93974 394 THR A O 1
ATOM 3142 N N . PRO A 1 395 ? 54.96750 15.34806 24.13008 1.000 13.77359 395 PRO A N 1
ATOM 3143 C CA . PRO A 1 395 ? 54.09805 14.16768 24.14268 1.000 15.32223 395 PRO A CA 1
ATOM 3144 C C . PRO A 1 395 ? 52.70296 14.45933 24.69434 1.000 14.41080 395 PRO A C 1
ATOM 3145 O O . PRO A 1 395 ? 52.44492 15.46988 25.35593 1.000 14.12996 395 PRO A O 1
ATOM 3149 N N . PHE A 1 396 ? 51.80106 13.51398 24.41880 1.000 14.15372 396 PHE A N 1
ATOM 3150 C CA . PHE A 1 396 ? 50.39628 13.60812 24.81990 1.000 13.86183 396 PHE A CA 1
ATOM 3151 C C . PHE A 1 396 ? 50.23896 13.74271 26.33530 1.000 14.31598 396 PHE A C 1
ATOM 3152 O O . PHE A 1 396 ? 49.38956 14.51018 26.81271 1.000 16.36361 396 PHE A O 1
ATOM 3160 N N . THR A 1 397 ? 51.01550 12.98204 27.10034 1.000 14.36882 397 THR A N 1
ATOM 3161 C CA . THR A 1 397 ? 51.09566 13.09958 28.55165 1.000 15.69338 397 THR A CA 1
ATOM 3162 C C . THR A 1 397 ? 52.56332 12.94029 28.90942 1.000 16.09213 397 THR A C 1
ATOM 3163 O O . THR A 1 397 ? 53.34415 12.43401 28.09830 1.000 14.92947 397 THR A O 1
ATOM 3167 N N . PRO A 1 398 ? 52.97147 13.35464 30.10972 1.000 16.60678 398 PRO A N 1
ATOM 3168 C CA . PRO A 1 398 ? 54.40243 13.30858 30.44621 1.000 16.93427 398 PRO A CA 1
ATOM 3169 C C . PRO A 1 398 ? 54.93529 11.88592 30.35201 1.000 16.58835 398 PRO A C 1
ATOM 3170 O O . PRO A 1 398 ? 54.33297 10.94374 30.87109 1.000 17.22204 398 PRO A O 1
ATOM 3174 N N . GLY A 1 399 ? 56.06901 11.73605 29.66963 1.000 14.98232 399 GLY A N 1
ATOM 3175 C CA . GLY A 1 399 ? 56.67911 10.43457 29.47780 1.000 14.81308 399 GLY A CA 1
ATOM 3176 C C . GLY A 1 399 ? 56.06193 9.58277 28.38660 1.000 13.00275 399 GLY A C 1
ATOM 3177 O O . GLY A 1 399 ? 56.54950 8.47021 28.14760 1.000 13.99383 399 GLY A O 1
ATOM 3178 N N . SER A 1 400 ? 55.00516 10.04942 27.72632 1.000 13.20732 400 SER A N 1
ATOM 3179 C CA . SER A 1 400 ? 54.34044 9.26448 26.70083 1.000 13.05803 400 SER A CA 1
ATOM 3180 C C . SER A 1 400 ? 55.16242 9.21151 25.41323 1.000 12.93699 400 SER A C 1
ATOM 3181 O O . SER A 1 400 ? 55.86290 10.16434 25.05144 1.000 13.82273 400 SER A O 1
ATOM 3184 N N . HIS A 1 401 ? 55.04968 8.08544 24.70665 1.000 12.66890 401 HIS A N 1
ATOM 3185 C CA . HIS A 1 401 ? 55.53020 7.97234 23.33411 1.000 12.04370 401 HIS A CA 1
ATOM 3186 C C . HIS A 1 401 ? 54.43157 8.24443 22.31618 1.000 12.00753 401 HIS A C 1
ATOM 3187 O O . HIS A 1 401 ? 54.67625 8.11997 21.10803 1.000 12.89700 401 HIS A O 1
ATOM 3194 N N . TYR A 1 402 ? 53.24274 8.64364 22.76810 1.000 11.99278 402 TYR A N 1
ATOM 3195 C CA . TYR A 1 402 ? 52.15733 9.06033 21.88899 1.000 12.24266 402 TYR A CA 1
ATOM 3196 C C . TYR A 1 402 ? 52.12627 10.58352 21.81655 1.000 11.76464 402 TYR A C 1
ATOM 3197 O O . TYR A 1 402 ? 52.34579 11.27152 22.82296 1.000 12.67844 402 TYR A O 1
ATOM 3206 N N . TYR A 1 403 ? 51.86524 11.11006 20.61902 1.000 11.06269 403 TYR A N 1
ATOM 3207 C CA . TYR A 1 403 ? 51.87715 12.54292 20.35747 1.000 11.36151 403 TYR A CA 1
ATOM 3208 C C . TYR A 1 403 ? 50.62783 12.94126 19.59033 1.000 11.57387 403 TYR A C 1
ATOM 3209 O O . TYR A 1 403 ? 50.21776 12.24630 18.65764 1.000 12.47397 403 TYR A O 1
ATOM 3218 N N . ARG A 1 404 ? 50.03300 14.07960 19.95016 1.000 11.96006 404 ARG A N 1
ATOM 3219 C CA A ARG A 1 404 ? 48.95224 14.61431 19.13761 0.435 12.27949 404 ARG A CA 1
ATOM 3220 C CA B ARG A 1 404 ? 48.95151 14.60871 19.13536 0.565 12.71146 404 ARG A CA 1
ATOM 3221 C C . ARG A 1 404 ? 49.46697 14.92721 17.73851 1.000 11.98455 404 ARG A C 1
ATOM 3222 O O . ARG A 1 404 ? 50.54949 15.49230 17.57062 1.000 12.21731 404 ARG A O 1
ATOM 3237 N N . LEU A 1 405 ? 48.68456 14.55208 16.72640 1.000 12.12814 405 LEU A N 1
ATOM 3238 C CA . LEU A 1 405 ? 49.07674 14.86943 15.35928 1.000 11.94544 405 LEU A CA 1
ATOM 3239 C C . LEU A 1 405 ? 49.22828 16.37622 15.17542 1.000 12.98788 405 LEU A C 1
ATOM 3240 O O . LEU A 1 405 ? 50.13307 16.83641 14.47022 1.000 13.13592 405 LEU A O 1
ATOM 3245 N N . ASP A 1 406 ? 48.35043 17.16518 15.79548 1.000 13.67969 406 ASP A N 1
ATOM 3246 C CA . ASP A 1 406 ? 48.47998 18.61347 15.63244 1.000 14.94465 406 ASP A CA 1
ATOM 3247 C C . ASP A 1 406 ? 49.71869 19.16132 16.33715 1.000 14.06249 406 ASP A C 1
ATOM 3248 O O . ASP A 1 406 ? 50.28218 20.16623 15.88850 1.000 15.09427 406 ASP A O 1
ATOM 3253 N N . GLU A 1 407 ? 50.17692 18.51324 17.40675 1.000 12.81198 407 GLU A N 1
ATOM 3254 C CA . GLU A 1 407 ? 51.45124 18.90893 17.99958 1.000 12.06279 407 GLU A CA 1
ATOM 3255 C C . GLU A 1 407 ? 52.61710 18.56190 17.07447 1.000 11.84942 407 GLU A C 1
ATOM 3256 O O . GLU A 1 407 ? 53.55531 19.35260 16.93012 1.000 13.46011 407 GLU A O 1
ATOM 3262 N N . LEU A 1 408 ? 52.58607 17.37663 16.44842 1.000 12.20069 408 LEU A N 1
ATOM 3263 C CA . LEU A 1 408 ? 53.65482 17.02651 15.51399 1.000 10.85031 408 LEU A CA 1
ATOM 3264 C C . LEU A 1 408 ? 53.68410 18.00273 14.34235 1.000 11.91565 408 LEU A C 1
ATOM 3265 O O . LEU A 1 408 ? 54.75876 18.42809 13.90053 1.000 12.66307 408 LEU A O 1
ATOM 3270 N N A SER A 1 409 ? 52.50872 18.36570 13.82629 0.591 11.86779 409 SER A N 1
ATOM 3271 N N B SER A 1 409 ? 52.51167 18.36141 13.81798 0.409 12.11028 409 SER A N 1
ATOM 3272 C CA A SER A 1 409 ? 52.43659 19.35623 12.75777 0.591 11.51997 409 SER A CA 1
ATOM 3273 C CA B SER A 1 409 ? 52.46453 19.35333 12.74959 0.409 12.09945 409 SER A CA 1
ATOM 3274 C C A SER A 1 409 ? 53.10386 20.65828 13.18680 0.591 12.03869 409 SER A C 1
ATOM 3275 C C B SER A 1 409 ? 53.11554 20.65673 13.18958 0.409 12.26191 409 SER A C 1
ATOM 3276 O O A SER A 1 409 ? 53.86388 21.27026 12.42482 0.591 12.93531 409 SER A O 1
ATOM 3277 O O B SER A 1 409 ? 53.87693 21.27128 12.43101 0.409 12.95118 409 SER A O 1
ATOM 3282 N N . ARG A 1 410 ? 52.82290 21.09849 14.41162 1.000 11.79107 410 ARG A N 1
ATOM 3283 C CA . ARG A 1 410 ? 53.39438 22.34716 14.90516 1.000 11.76542 410 ARG A CA 1
ATOM 3284 C C . ARG A 1 410 ? 54.90559 22.22634 15.08262 1.000 11.93527 410 ARG A C 1
ATOM 3285 O O . ARG A 1 410 ? 55.66721 23.08059 14.60342 1.000 12.60265 410 ARG A O 1
ATOM 3293 N N . CYS A 1 411 ? 55.36929 21.15360 15.73644 1.000 12.08881 411 CYS A N 1
ATOM 3294 C CA . CYS A 1 411 ? 56.79900 21.07607 16.03803 1.000 13.67616 411 CYS A CA 1
ATOM 3295 C C . CYS A 1 411 ? 57.65279 20.80202 14.80122 1.000 13.43465 411 CYS A C 1
ATOM 3296 O O . CYS A 1 411 ? 58.86939 21.02904 14.84510 1.000 14.49353 411 CYS A O 1
ATOM 3299 N N . PHE A 1 412 ? 57.05241 20.33710 13.70519 1.000 10.95959 412 PHE A N 1
ATOM 3300 C CA . PHE A 1 412 ? 57.75933 20.20485 12.43815 1.000 11.27298 412 PHE A CA 1
ATOM 3301 C C . PHE A 1 412 ? 57.53746 21.39788 11.50589 1.000 13.00206 412 PHE A C 1
ATOM 3302 O O . PHE A 1 412 ? 57.94376 21.35386 10.33910 1.000 14.14547 412 PHE A O 1
ATOM 3310 N N . GLY A 1 413 ? 56.90230 22.46552 11.99381 1.000 12.26112 413 GLY A N 1
ATOM 3311 C CA . GLY A 1 413 ? 56.78122 23.70906 11.25189 1.000 13.01135 413 GLY A CA 1
ATOM 3312 C C . GLY A 1 413 ? 55.69325 23.73677 10.20052 1.000 12.51507 413 GLY A C 1
ATOM 3313 O O . GLY A 1 413 ? 55.66076 24.67640 9.39497 1.000 12.54550 413 GLY A O 1
ATOM 3314 N N . ARG A 1 414 ? 54.81019 22.73152 10.17247 1.000 12.05732 414 ARG A N 1
ATOM 3315 C CA . ARG A 1 414 ? 53.76267 22.63712 9.15652 1.000 11.58974 414 ARG A CA 1
ATOM 3316 C C . ARG A 1 414 ? 52.56296 23.52227 9.47203 1.000 11.60823 414 ARG A C 1
ATOM 3317 O O . ARG A 1 414 ? 51.82225 23.90247 8.56224 1.000 12.77358 414 ARG A O 1
ATOM 3325 N N . THR A 1 415 ? 52.34906 23.84405 10.74444 1.000 12.15620 415 THR A N 1
ATOM 3326 C CA . THR A 1 415 ? 51.24340 24.67973 11.18841 1.000 13.04744 415 THR A CA 1
ATOM 3327 C C . THR A 1 415 ? 51.75864 25.52579 12.33553 1.000 13.32573 415 THR A C 1
ATOM 3328 O O . THR A 1 415 ? 52.82297 25.25223 12.89532 1.000 13.62422 415 THR A O 1
ATOM 3332 N N . ALA A 1 416 ? 50.98545 26.56227 12.68996 1.000 12.65966 416 ALA A N 1
ATOM 3333 C CA . ALA A 1 416 ? 51.36726 27.43546 13.79335 1.000 13.86796 416 ALA A CA 1
ATOM 3334 C C . ALA A 1 416 ? 51.02643 26.82888 15.14183 1.000 16.12466 416 ALA A C 1
ATOM 3335 O O . ALA A 1 416 ? 51.71257 27.10505 16.13186 1.000 17.63610 416 ALA A O 1
ATOM 3337 N N . ARG A 1 417 ? 49.97553 26.02231 15.18883 1.000 17.70221 417 ARG A N 1
ATOM 3338 C CA . ARG A 1 417 ? 49.40121 25.56623 16.43682 1.000 20.66540 417 ARG A CA 1
ATOM 3339 C C . ARG A 1 417 ? 48.40737 24.45584 16.13382 1.000 22.36378 417 ARG A C 1
ATOM 3340 O O . ARG A 1 417 ? 47.80140 23.87755 17.05068 1.000 28.83831 417 ARG A O 1
ATOM 3348 N N . THR B 1 5 ? 66.04106 -5.73615 30.61778 1.000 22.73970 5 THR B N 1
ATOM 3349 C CA . THR B 1 5 ? 65.46313 -6.41165 31.78301 1.000 22.41301 5 THR B CA 1
ATOM 3350 C C . THR B 1 5 ? 64.35158 -5.55624 32.39663 1.000 23.47942 5 THR B C 1
ATOM 3351 O O . THR B 1 5 ? 63.49248 -6.05103 33.13679 1.000 25.50725 5 THR B O 1
ATOM 3355 N N . ALA B 1 6 ? 64.38251 -4.26151 32.09137 1.000 22.45573 6 ALA B N 1
ATOM 3356 C CA . ALA B 1 6 ? 63.40044 -3.30936 32.59196 1.000 21.74173 6 ALA B CA 1
ATOM 3357 C C . ALA B 1 6 ? 63.60926 -1.99969 31.85365 1.000 20.05094 6 ALA B C 1
ATOM 3358 O O . ALA B 1 6 ? 64.74165 -1.65215 31.52093 1.000 21.69645 6 ALA B O 1
ATOM 3360 N N . GLN B 1 7 ? 62.52059 -1.27910 31.60700 1.000 18.66411 7 GLN B N 1
ATOM 3361 C CA . GLN B 1 7 ? 62.60859 -0.08099 30.78180 1.000 17.66045 7 GLN B CA 1
ATOM 3362 C C . GLN B 1 7 ? 62.77336 1.19605 31.58523 1.000 16.75610 7 GLN B C 1
ATOM 3363 O O . GLN B 1 7 ? 63.41601 2.14030 31.10689 1.000 17.59598 7 GLN B O 1
ATOM 3369 N N . TYR B 1 8 ? 62.20108 1.25798 32.78475 1.000 15.18239 8 TYR B N 1
ATOM 3370 C CA . TYR B 1 8 ? 62.06489 2.51942 33.50298 1.000 14.25280 8 TYR B CA 1
ATOM 3371 C C . TYR B 1 8 ? 62.58037 2.40071 34.92722 1.000 15.10028 8 TYR B C 1
ATOM 3372 O O . TYR B 1 8 ? 62.06423 3.05371 35.83706 1.000 16.16641 8 TYR B O 1
ATOM 3381 N N . SER B 1 9 ? 63.60281 1.57906 35.13892 1.000 15.34948 9 SER B N 1
ATOM 3382 C CA . SER B 1 9 ? 64.05807 1.25670 36.47907 1.000 14.94956 9 SER B CA 1
ATOM 3383 C C . SER B 1 9 ? 65.37946 1.90653 36.84953 1.000 15.95721 9 SER B C 1
ATOM 3384 O O . SER B 1 9 ? 65.86660 1.66334 37.95695 1.000 16.60810 9 SER B O 1
ATOM 3387 N N . THR B 1 10 ? 65.97171 2.71673 35.95817 1.000 15.54244 10 THR B N 1
ATOM 3388 C CA . THR B 1 10 ? 67.24883 3.39058 36.20371 1.000 14.87187 10 THR B CA 1
ATOM 3389 C C . THR B 1 10 ? 68.24241 2.51717 36.97584 1.000 16.22620 10 THR B C 1
ATOM 3390 O O . THR B 1 10 ? 68.61736 1.43720 36.50133 1.000 15.47972 10 THR B O 1
ATOM 3394 N N A SER B 1 11 ? 68.65514 2.97591 38.16208 0.696 16.31342 11 SER B N 1
ATOM 3395 N N B SER B 1 11 ? 68.68768 2.96396 38.14638 0.304 16.39975 11 SER B N 1
ATOM 3396 C CA A SER B 1 11 ? 69.67609 2.30584 38.96221 0.696 17.47549 11 SER B CA 1
ATOM 3397 C CA B SER B 1 11 ? 69.72193 2.22339 38.86019 0.304 17.03204 11 SER B CA 1
ATOM 3398 C C A SER B 1 11 ? 69.20094 0.98768 39.56853 0.696 16.35416 11 SER B C 1
ATOM 3399 C C B SER B 1 11 ? 69.20278 0.97946 39.57388 0.304 16.19619 11 SER B C 1
ATOM 3400 O O A SER B 1 11 ? 70.01521 0.26952 40.16912 0.696 16.02779 11 SER B O 1
ATOM 3401 O O B SER B 1 11 ? 69.98500 0.30661 40.25843 0.304 15.82189 11 SER B O 1
ATOM 3406 N N . LYS B 1 12 ? 67.92084 0.65104 39.43011 1.000 15.94980 12 LYS B N 1
ATOM 3407 C CA . LYS B 1 12 ? 67.39515 -0.62838 39.89352 1.000 16.26246 12 LYS B CA 1
ATOM 3408 C C . LYS B 1 12 ? 67.23651 -1.63440 38.76107 1.000 15.83628 12 LYS B C 1
ATOM 3409 O O . LYS B 1 12 ? 66.72226 -2.73539 38.98890 1.000 16.10365 12 LYS B O 1
ATOM 3415 N N . THR B 1 13 ? 67.64841 -1.28464 37.55431 1.000 15.39937 13 THR B N 1
ATOM 3416 C CA . THR B 1 13 ? 67.53063 -2.19399 36.42504 1.000 15.18615 13 THR B CA 1
ATOM 3417 C C . THR B 1 13 ? 68.33663 -3.46757 36.66946 1.000 14.69997 13 THR B C 1
ATOM 3418 O O . THR B 1 13 ? 69.53868 -3.38784 36.95418 1.000 14.81211 13 THR B O 1
ATOM 3422 N N . PRO B 1 14 ? 67.72769 -4.64747 36.58994 1.000 14.50827 14 PRO B N 1
ATOM 3423 C CA . PRO B 1 14 ? 68.51041 -5.87520 36.76097 1.000 16.02932 14 PRO B CA 1
ATOM 3424 C C . PRO B 1 14 ? 69.57712 -6.00966 35.68057 1.000 15.88371 14 PRO B C 1
ATOM 3425 O O . PRO B 1 14 ? 69.46382 -5.44590 34.58790 1.000 16.66220 14 PRO B O 1
ATOM 3429 N N . TYR B 1 15 ? 70.62362 -6.76634 36.00366 1.000 15.93695 15 TYR B N 1
ATOM 3430 C CA . TYR B 1 15 ? 71.79158 -6.87524 35.14131 1.000 16.09210 15 TYR B CA 1
ATOM 3431 C C . TYR B 1 15 ? 71.53469 -7.81809 33.97980 1.000 17.24931 15 TYR B C 1
ATOM 3432 O O . TYR B 1 15 ? 70.88769 -8.85943 34.12679 1.000 19.20612 15 TYR B O 1
ATOM 3441 N N . SER B 1 16 ? 72.08654 -7.46016 32.82389 1.000 17.24383 16 SER B N 1
ATOM 3442 C CA . SER B 1 16 ? 72.28924 -8.40908 31.74970 1.000 17.27590 16 SER B CA 1
ATOM 3443 C C . SER B 1 16 ? 73.60598 -8.06252 31.06891 1.000 16.18037 16 SER B C 1
ATOM 3444 O O . SER B 1 16 ? 73.91407 -6.87397 30.88405 1.000 16.79156 16 SER B O 1
ATOM 3447 N N . PRO B 1 17 ? 74.39609 -9.05778 30.69623 1.000 15.83481 17 PRO B N 1
ATOM 3448 C CA . PRO B 1 17 ? 75.64042 -8.77965 29.97004 1.000 16.41764 17 PRO B CA 1
ATOM 3449 C C . PRO B 1 17 ? 75.31577 -8.16668 28.61390 1.000 16.70368 17 PRO B C 1
ATOM 3450 O O . PRO B 1 17 ? 74.32882 -8.53203 27.96943 1.000 18.07532 17 PRO B O 1
ATOM 3454 N N . GLN B 1 18 ? 76.14792 -7.21989 28.17995 1.000 15.13141 18 GLN B N 1
ATOM 3455 C CA . GLN B 1 18 ? 75.81376 -6.39948 27.02450 1.000 16.03600 18 GLN B CA 1
ATOM 3456 C C . GLN B 1 18 ? 76.52376 -6.83021 25.75089 1.000 17.78598 18 GLN B C 1
ATOM 3457 O O . GLN B 1 18 ? 76.51175 -6.07703 24.76443 1.000 19.75255 18 GLN B O 1
ATOM 3463 N N . GLN B 1 19 ? 77.13574 -8.01390 25.74708 1.000 17.36190 19 GLN B N 1
ATOM 3464 C CA . GLN B 1 19 ? 77.75116 -8.58166 24.55430 1.000 17.51758 19 GLN B CA 1
ATOM 3465 C C . GLN B 1 19 ? 77.91674 -10.07655 24.77493 1.000 19.53184 19 GLN B C 1
ATOM 3466 O O . GLN B 1 19 ? 78.13306 -10.52449 25.90188 1.000 20.22310 19 GLN B O 1
ATOM 3472 N N . ASP B 1 20 ? 77.77195 -10.84096 23.69102 1.000 20.17686 20 ASP B N 1
ATOM 3473 C CA . ASP B 1 20 ? 78.03844 -12.27605 23.70285 1.000 21.65819 20 ASP B CA 1
ATOM 3474 C C . ASP B 1 20 ? 79.54813 -12.50152 23.70631 1.000 20.98771 20 ASP B C 1
ATOM 3475 O O . ASP B 1 20 ? 80.26402 -11.95221 22.86155 1.000 20.64809 20 ASP B O 1
ATOM 3480 N N . ILE B 1 21 ? 80.04062 -13.30834 24.65142 1.000 21.98597 21 ILE B N 1
ATOM 3481 C CA . ILE B 1 21 ? 81.49025 -13.45637 24.77798 1.000 21.42912 21 ILE B CA 1
ATOM 3482 C C . ILE B 1 21 ? 82.10558 -14.06758 23.52716 1.000 22.04165 21 ILE B C 1
ATOM 3483 O O . ILE B 1 21 ? 83.30955 -13.91309 23.28972 1.000 21.11755 21 ILE B O 1
ATOM 3488 N N . ARG B 1 22 ? 81.30704 -14.75282 22.70746 1.000 21.94362 22 ARG B N 1
ATOM 3489 C CA . ARG B 1 22 ? 81.87010 -15.32827 21.49639 1.000 24.50534 22 ARG B CA 1
ATOM 3490 C C . ARG B 1 22 ? 82.24270 -14.27222 20.46860 1.000 23.23171 22 ARG B C 1
ATOM 3491 O O . ARG B 1 22 ? 82.96041 -14.59119 19.51281 1.000 24.05859 22 ARG B O 1
ATOM 3499 N N . THR B 1 23 ? 81.78492 -13.03393 20.64077 1.000 21.61316 23 THR B N 1
ATOM 3500 C CA . THR B 1 23 ? 82.14338 -11.95083 19.73780 1.000 20.62647 23 THR B CA 1
ATOM 3501 C C . THR B 1 23 ? 83.21731 -11.02624 20.29693 1.000 19.32624 23 THR B C 1
ATOM 3502 O O . THR B 1 23 ? 83.55326 -10.03715 19.64425 1.000 19.95961 23 THR B O 1
ATOM 3506 N N . TYR B 1 24 ? 83.79424 -11.33758 21.45835 1.000 19.51088 24 TYR B N 1
ATOM 3507 C CA . TYR B 1 24 ? 84.96089 -10.58982 21.91261 1.000 18.07455 24 TYR B CA 1
ATOM 3508 C C . TYR B 1 24 ? 86.10633 -10.79300 20.92285 1.000 18.61934 24 TYR B C 1
ATOM 3509 O O . TYR B 1 24 ? 86.22264 -11.84096 20.27790 1.000 20.24911 24 TYR B O 1
ATOM 3518 N N . GLN B 1 25 ? 86.96029 -9.78473 20.80292 1.000 17.85792 25 GLN B N 1
ATOM 3519 C CA . GLN B 1 25 ? 88.14619 -9.94138 19.96066 1.000 19.39432 25 GLN B CA 1
ATOM 3520 C C . GLN B 1 25 ? 89.10638 -10.92234 20.62197 1.000 20.82552 25 GLN B C 1
ATOM 3521 O O . GLN B 1 25 ? 89.34421 -10.83104 21.82906 1.000 20.71124 25 GLN B O 1
ATOM 3527 N N . PRO B 1 26 ? 89.66712 -11.86870 19.87875 1.000 21.73383 26 PRO B N 1
ATOM 3528 C CA . PRO B 1 26 ? 90.64437 -12.79386 20.45834 1.000 22.13817 26 PRO B CA 1
ATOM 3529 C C . PRO B 1 26 ? 91.94693 -12.07258 20.74532 1.000 23.16000 26 PRO B C 1
ATOM 3530 O O . PRO B 1 26 ? 92.23443 -11.03211 20.13918 1.000 22.46689 26 PRO B O 1
ATOM 3534 N N . PRO B 1 27 ? 92.75774 -12.57710 21.67028 1.000 24.73227 27 PRO B N 1
ATOM 3535 C CA . PRO B 1 27 ? 94.03116 -11.92269 21.94349 1.000 26.17550 27 PRO B CA 1
ATOM 3536 C C . PRO B 1 27 ? 94.91378 -11.95751 20.71364 1.000 26.56971 27 PRO B C 1
ATOM 3537 O O . PRO B 1 27 ? 94.86442 -12.91488 19.91689 1.000 26.19454 27 PRO B O 1
ATOM 3541 N N . PRO B 1 28 ? 95.72752 -10.92882 20.50650 1.000 27.70301 28 PRO B N 1
ATOM 3542 C CA . PRO B 1 28 ? 96.65994 -10.94233 19.37373 1.000 28.19064 28 PRO B CA 1
ATOM 3543 C C . PRO B 1 28 ? 97.56682 -12.15573 19.46179 1.000 28.73814 28 PRO B C 1
ATOM 3544 O O . PRO B 1 28 ? 97.69401 -12.77133 20.53102 1.000 27.95377 28 PRO B O 1
ATOM 3548 N N . PRO B 1 29 ? 98.20335 -12.54543 18.36175 1.000 31.17562 29 PRO B N 1
ATOM 3549 C CA . PRO B 1 29 ? 98.96403 -13.79971 18.36664 1.000 31.69650 29 PRO B CA 1
ATOM 3550 C C . PRO B 1 29 ? 100.10561 -13.77086 19.37611 1.000 31.54921 29 PRO B C 1
ATOM 3551 O O . PRO B 1 29 ? 100.82294 -12.77634 19.50840 1.000 30.41338 29 PRO B O 1
ATOM 3555 N N . GLY B 1 30 ? 100.25641 -14.88091 20.10416 1.000 31.60221 30 GLY B N 1
ATOM 3556 C CA . GLY B 1 30 ? 101.29844 -15.02321 21.10223 1.000 31.54229 30 GLY B CA 1
ATOM 3557 C C . GLY B 1 30 ? 100.96928 -14.46547 22.47036 1.000 31.40588 30 GLY B C 1
ATOM 3558 O O . GLY B 1 30 ? 101.76780 -14.64443 23.40255 1.000 32.61390 30 GLY B O 1
ATOM 3559 N N . PHE B 1 31 ? 99.83358 -13.80028 22.62789 1.000 29.00387 31 PHE B N 1
ATOM 3560 C CA . PHE B 1 31 ? 99.43368 -13.22625 23.90673 1.000 28.27473 31 PHE B CA 1
ATOM 3561 C C . PHE B 1 31 ? 98.54038 -14.19464 24.67506 1.000 29.31179 31 PHE B C 1
ATOM 3562 O O . PHE B 1 31 ? 97.61077 -14.78359 24.11301 1.000 30.49978 31 PHE B O 1
ATOM 3570 N N . THR B 1 32 ? 98.83088 -14.36183 25.96481 1.000 28.33997 32 THR B N 1
ATOM 3571 C CA . THR B 1 32 ? 98.02813 -15.20857 26.83565 1.000 28.42297 32 THR B CA 1
ATOM 3572 C C . THR B 1 32 ? 97.66080 -14.44025 28.09458 1.000 26.14059 32 THR B C 1
ATOM 3573 O O . THR B 1 32 ? 98.42168 -13.59428 28.57008 1.000 25.85280 32 THR B O 1
ATOM 3577 N N . ALA B 1 33 ? 96.48827 -14.75186 28.63513 1.000 25.41039 33 ALA B N 1
ATOM 3578 C CA . ALA B 1 33 ? 96.00070 -14.04594 29.81330 1.000 24.91238 33 ALA B CA 1
ATOM 3579 C C . ALA B 1 33 ? 96.82090 -14.42154 31.04125 1.000 24.09743 33 ALA B C 1
ATOM 3580 O O . ALA B 1 33 ? 97.06977 -15.60366 31.29909 1.000 26.13359 33 ALA B O 1
ATOM 3582 N N . VAL B 1 34 ? 97.23596 -13.41027 31.80229 1.000 21.34818 34 VAL B N 1
ATOM 3583 C CA . VAL B 1 34 ? 98.03029 -13.62105 33.00850 1.000 21.90813 34 VAL B CA 1
ATOM 3584 C C . VAL B 1 34 ? 97.40620 -13.01049 34.25871 1.000 20.87398 34 VAL B C 1
ATOM 3585 O O . VAL B 1 34 ? 97.87832 -13.29487 35.37132 1.000 21.79364 34 VAL B O 1
ATOM 3589 N N . PHE B 1 35 ? 96.35668 -12.20393 34.13079 1.000 20.00237 35 PHE B N 1
ATOM 3590 C CA . PHE B 1 35 ? 95.76587 -11.54762 35.28616 1.000 19.51394 35 PHE B CA 1
ATOM 3591 C C . PHE B 1 35 ? 94.41925 -10.98777 34.86318 1.000 19.21815 35 PHE B C 1
ATOM 3592 O O . PHE B 1 35 ? 94.24083 -10.60250 33.70225 1.000 18.53721 35 PHE B O 1
ATOM 3600 N N . THR B 1 36 ? 93.47268 -10.96007 35.80088 1.000 17.95136 36 THR B N 1
ATOM 3601 C CA . THR B 1 36 ? 92.21881 -10.25473 35.56649 1.000 17.62642 36 THR B CA 1
ATOM 3602 C C . THR B 1 36 ? 91.81387 -9.52409 36.83935 1.000 16.75358 36 THR B C 1
ATOM 3603 O O . THR B 1 36 ? 92.13344 -9.95081 37.95292 1.000 17.69346 36 THR B O 1
ATOM 3607 N N . GLU B 1 37 ? 91.11992 -8.40276 36.66611 1.000 16.68720 37 GLU B N 1
ATOM 3608 C CA . GLU B 1 37 ? 90.67181 -7.62197 37.80724 1.000 15.70791 37 GLU B CA 1
ATOM 3609 C C . GLU B 1 37 ? 89.29157 -7.05227 37.52477 1.000 16.07537 37 GLU B C 1
ATOM 3610 O O . GLU B 1 37 ? 88.94919 -6.72935 36.38158 1.000 17.45222 37 GLU B O 1
ATOM 3616 N N . LEU B 1 38 ? 88.49788 -6.94107 38.59044 1.000 15.38349 38 LEU B N 1
ATOM 3617 C CA . LEU B 1 38 ? 87.07870 -6.68118 38.48468 1.000 15.04586 38 LEU B CA 1
ATOM 3618 C C . LEU B 1 38 ? 86.68333 -5.72057 39.59152 1.000 14.72698 38 LEU B C 1
ATOM 3619 O O . LEU B 1 38 ? 87.21202 -5.79151 40.70093 1.000 15.96784 38 LEU B O 1
ATOM 3624 N N . VAL B 1 39 ? 85.75913 -4.81382 39.28753 1.000 14.33864 39 VAL B N 1
ATOM 3625 C CA . VAL B 1 39 ? 84.99302 -4.13294 40.32358 1.000 14.27809 39 VAL B CA 1
ATOM 3626 C C . VAL B 1 39 ? 83.53198 -4.26673 39.93347 1.000 14.16264 39 VAL B C 1
ATOM 3627 O O . VAL B 1 39 ? 83.16933 -4.00647 38.78399 1.000 14.53167 39 VAL B O 1
ATOM 3631 N N . SER B 1 40 ? 82.70046 -4.71767 40.87156 1.000 13.86331 40 SER B N 1
ATOM 3632 C CA . SER B 1 40 ? 81.30067 -4.94754 40.56956 1.000 13.68300 40 SER B CA 1
ATOM 3633 C C . SER B 1 40 ? 80.43997 -4.44137 41.70745 1.000 13.82008 40 SER B C 1
ATOM 3634 O O . SER B 1 40 ? 80.75200 -4.65542 42.88326 1.000 14.50701 40 SER B O 1
ATOM 3637 N N . ARG B 1 41 ? 79.33225 -3.79701 41.34353 1.000 13.27586 41 ARG B N 1
ATOM 3638 C CA . ARG B 1 41 ? 78.25078 -3.56255 42.28208 1.000 13.49822 41 ARG B CA 1
ATOM 3639 C C . ARG B 1 41 ? 77.63229 -4.89489 42.71814 1.000 13.81429 41 ARG B C 1
ATOM 3640 O O . ARG B 1 41 ? 77.72279 -5.91274 42.02442 1.000 15.34180 41 ARG B O 1
ATOM 3648 N N . HIS B 1 42 ? 76.98407 -4.87316 43.88319 1.000 15.08422 42 HIS B N 1
ATOM 3649 C CA . HIS B 1 42 ? 76.13392 -5.99297 44.28294 1.000 15.53611 42 HIS B CA 1
ATOM 3650 C C . HIS B 1 42 ? 75.08516 -6.24411 43.20347 1.000 14.85934 42 HIS B C 1
ATOM 3651 O O . HIS B 1 42 ? 74.77910 -5.37515 42.38326 1.000 15.54783 42 HIS B O 1
ATOM 3658 N N . GLY B 1 43 ? 74.50830 -7.44561 43.21589 1.000 14.97166 43 GLY B N 1
ATOM 3659 C CA . GLY B 1 43 ? 73.42514 -7.76917 42.31012 1.000 14.45671 43 GLY B CA 1
ATOM 3660 C C . GLY B 1 43 ? 72.08143 -7.22845 42.76105 1.000 14.67309 43 GLY B C 1
ATOM 3661 O O . GLY B 1 43 ? 71.95593 -6.56012 43.78509 1.000 14.90722 43 GLY B O 1
ATOM 3662 N N . SER B 1 44 ? 71.05069 -7.56404 41.97707 1.000 14.36843 44 SER B N 1
ATOM 3663 C CA . SER B 1 44 ? 69.68250 -7.16002 42.28147 1.000 14.89170 44 SER B CA 1
ATOM 3664 C C . SER B 1 44 ? 69.35019 -7.39964 43.74959 1.000 15.36452 44 SER B C 1
ATOM 3665 O O . SER B 1 44 ? 69.77635 -8.38928 44.35725 1.000 16.35645 44 SER B O 1
ATOM 3668 N N . ARG B 1 45 ? 68.57620 -6.47502 44.31578 1.000 15.87017 45 ARG B N 1
ATOM 3669 C CA . ARG B 1 45 ? 68.32326 -6.43597 45.74837 1.000 16.01009 45 ARG B CA 1
ATOM 3670 C C . ARG B 1 45 ? 66.89596 -5.96394 46.01425 1.000 17.95689 45 ARG B C 1
ATOM 3671 O O . ARG B 1 45 ? 66.20116 -5.46473 45.12163 1.000 18.21499 45 ARG B O 1
ATOM 3679 N N . THR B 1 46 ? 66.45836 -6.14375 47.25936 1.000 17.52806 46 THR B N 1
ATOM 3680 C CA . THR B 1 46 ? 65.19558 -5.56821 47.70955 1.000 18.16725 46 THR B CA 1
ATOM 3681 C C . THR B 1 46 ? 65.37049 -4.08224 47.99467 1.000 19.34488 46 THR B C 1
ATOM 3682 O O . THR B 1 46 ? 66.49038 -3.58814 48.12581 1.000 19.60471 46 THR B O 1
ATOM 3686 N N . PRO B 1 47 ? 64.26638 -3.34667 48.12900 1.000 18.88947 47 PRO B N 1
ATOM 3687 C CA . PRO B 1 47 ? 64.35793 -1.94654 48.57212 1.000 20.23284 47 PRO B CA 1
ATOM 3688 C C . PRO B 1 47 ? 65.03607 -1.85003 49.92960 1.000 21.35923 47 PRO B C 1
ATOM 3689 O O . PRO B 1 47 ? 64.96612 -2.76847 50.74551 1.000 22.13991 47 PRO B O 1
ATOM 3693 N N . THR B 1 48 ? 65.67892 -0.70502 50.17627 1.000 23.13982 48 THR B N 1
ATOM 3694 C CA . THR B 1 48 ? 66.37119 -0.48588 51.44282 1.000 24.53752 48 THR B CA 1
ATOM 3695 C C . THR B 1 48 ? 65.42900 -0.06140 52.55609 1.000 26.14776 48 THR B C 1
ATOM 3696 O O . THR B 1 48 ? 65.76742 -0.22517 53.73276 1.000 26.33544 48 THR B O 1
ATOM 3700 N N . LYS B 1 49 ? 64.26792 0.48256 52.20537 1.000 26.92210 49 LYS B N 1
ATOM 3701 C CA . LYS B 1 49 ? 63.32242 1.02142 53.16687 1.000 29.98894 49 LYS B CA 1
ATOM 3702 C C . LYS B 1 49 ? 61.93191 0.55427 52.78917 1.000 28.88409 49 LYS B C 1
ATOM 3703 O O . LYS B 1 49 ? 61.60175 0.44391 51.60503 1.000 27.96127 49 LYS B O 1
ATOM 3709 N N . ILE B 1 50 ? 61.11871 0.29577 53.80700 1.000 30.10467 50 ILE B N 1
ATOM 3710 C CA . ILE B 1 50 ? 59.73224 -0.10016 53.63038 1.000 32.31749 50 ILE B CA 1
ATOM 3711 C C . ILE B 1 50 ? 58.76816 1.02823 53.95777 1.000 30.64129 50 ILE B C 1
ATOM 3712 O O . ILE B 1 50 ? 57.54797 0.83490 53.86868 1.000 30.27604 50 ILE B O 1
ATOM 3717 N N . ASP B 1 51 ? 59.28118 2.21529 54.30161 1.000 29.60188 51 ASP B N 1
ATOM 3718 C CA . ASP B 1 51 ? 58.41849 3.32512 54.69540 1.000 31.60160 51 ASP B CA 1
ATOM 3719 C C . ASP B 1 51 ? 57.48580 3.74997 53.56926 1.000 30.11621 51 ASP B C 1
ATOM 3720 O O . ASP B 1 51 ? 56.35655 4.18218 53.82935 1.000 29.24114 51 ASP B O 1
ATOM 3725 N N . GLY B 1 52 ? 57.93844 3.65911 52.31895 1.000 29.73546 52 GLY B N 1
ATOM 3726 C CA . GLY B 1 52 ? 57.06910 4.00580 51.20609 1.000 30.02861 52 GLY B CA 1
ATOM 3727 C C . GLY B 1 52 ? 55.87381 3.07986 51.09375 1.000 28.76229 52 GLY B C 1
ATOM 3728 O O . GLY B 1 52 ? 54.74948 3.52685 50.84907 1.000 28.24391 52 GLY B O 1
ATOM 3729 N N . ALA B 1 53 ? 56.09752 1.77642 51.27689 1.000 28.61701 53 ALA B N 1
ATOM 3730 C CA . ALA B 1 53 ? 54.98438 0.83328 51.26835 1.000 29.55776 53 ALA B CA 1
ATOM 3731 C C . ALA B 1 53 ? 54.01984 1.08939 52.41844 1.000 29.44636 53 ALA B C 1
ATOM 3732 O O . ALA B 1 53 ? 52.80838 0.90822 52.25448 1.000 30.43993 53 ALA B O 1
ATOM 3734 N N . ASP B 1 54 ? 54.53442 1.48828 53.58504 1.000 28.60593 54 ASP B N 1
ATOM 3735 C CA . ASP B 1 54 ? 53.65692 1.80105 54.71112 1.000 28.96564 54 ASP B CA 1
ATOM 3736 C C . ASP B 1 54 ? 52.82118 3.04237 54.42992 1.000 30.09327 54 ASP B C 1
ATOM 3737 O O . ASP B 1 54 ? 51.61679 3.06954 54.71612 1.000 31.99466 54 ASP B O 1
ATOM 3742 N N . LEU B 1 55 ? 53.45417 4.09489 53.90052 1.000 29.24410 55 LEU B N 1
ATOM 3743 C CA . LEU B 1 55 ? 52.71764 5.29667 53.52080 1.000 30.27356 55 LEU B CA 1
ATOM 3744 C C . LEU B 1 55 ? 51.57818 4.96402 52.56960 1.000 30.56046 55 LEU B C 1
ATOM 3745 O O . LEU B 1 55 ? 50.45662 5.46888 52.72503 1.000 28.99177 55 LEU B O 1
ATOM 3750 N N . LEU B 1 56 ? 51.84567 4.10367 51.58128 1.000 30.56557 56 LEU B N 1
ATOM 3751 C CA . LEU B 1 56 ? 50.82206 3.75557 50.60178 1.000 29.03199 56 LEU B CA 1
ATOM 3752 C C . LEU B 1 56 ? 49.71362 2.92652 51.23222 1.000 30.33399 56 LEU B C 1
ATOM 3753 O O . LEU B 1 56 ? 48.53585 3.10478 50.89964 1.000 30.65104 56 LEU B O 1
ATOM 3758 N N . LEU B 1 57 ? 50.06724 2.02142 52.15184 1.000 31.28623 57 LEU B N 1
ATOM 3759 C CA . LEU B 1 57 ? 49.04478 1.21948 52.81585 1.000 33.79761 57 LEU B CA 1
ATOM 3760 C C . LEU B 1 57 ? 48.16306 2.07127 53.72401 1.000 36.73630 57 LEU B C 1
ATOM 3761 O O . LEU B 1 57 ? 46.94764 1.85878 53.78757 1.000 37.11327 57 LEU B O 1
ATOM 3766 N N . GLN B 1 58 ? 48.74368 3.05460 54.41616 1.000 39.22768 58 GLN B N 1
ATOM 3767 C CA . GLN B 1 58 ? 47.91230 3.97293 55.19120 1.000 40.43238 58 GLN B CA 1
ATOM 3768 C C . GLN B 1 58 ? 46.96745 4.76418 54.29620 1.000 38.03724 58 GLN B C 1
ATOM 3769 O O . GLN B 1 58 ? 45.78626 4.93158 54.62511 1.000 37.67122 58 GLN B O 1
ATOM 3775 N N . LEU B 1 59 ? 47.46590 5.27230 53.16575 1.000 36.24938 59 LEU B N 1
ATOM 3776 C CA . LEU B 1 59 ? 46.58323 5.98333 52.24717 1.000 36.40616 59 LEU B CA 1
ATOM 3777 C C . LEU B 1 59 ? 45.50531 5.06140 51.69760 1.000 34.02986 59 LEU B C 1
ATOM 3778 O O . LEU B 1 59 ? 44.34534 5.46354 51.55577 1.000 33.59723 59 LEU B O 1
ATOM 3783 N N . TRP B 1 60 ? 45.87072 3.81973 51.37802 1.000 32.78273 60 TRP B N 1
ATOM 3784 C CA . TRP B 1 60 ? 44.90656 2.88839 50.80732 1.000 33.07516 60 TRP B CA 1
ATOM 3785 C C . TRP B 1 60 ? 43.77721 2.60335 51.78654 1.000 33.41255 60 TRP B C 1
ATOM 3786 O O . TRP B 1 60 ? 42.59433 2.69536 51.43274 1.000 34.19778 60 TRP B O 1
ATOM 3797 N N . ALA B 1 61 ? 44.12619 2.25650 53.02811 1.000 33.85486 61 ALA B N 1
ATOM 3798 C CA . ALA B 1 61 ? 43.10654 1.91898 54.01734 1.000 35.30114 61 ALA B CA 1
ATOM 3799 C C . ALA B 1 61 ? 42.16639 3.08968 54.26249 1.000 36.45216 61 ALA B C 1
ATOM 3800 O O . ALA B 1 61 ? 40.96935 2.89487 54.51087 1.000 36.31197 61 ALA B O 1
ATOM 3802 N N . LYS B 1 62 ? 42.68703 4.31661 54.21121 1.000 37.14519 62 LYS B N 1
ATOM 3803 C CA . LYS B 1 62 ? 41.82512 5.48076 54.39064 1.000 39.65065 62 LYS B CA 1
ATOM 3804 C C . LYS B 1 62 ? 40.83645 5.60918 53.23721 1.000 39.23065 62 LYS B C 1
ATOM 3805 O O . LYS B 1 62 ? 39.63689 5.83357 53.45151 1.000 38.30854 62 LYS B O 1
ATOM 3811 N N . ALA B 1 63 ? 41.32349 5.46315 52.00270 1.000 40.64408 63 ALA B N 1
ATOM 3812 C CA . ALA B 1 63 ? 40.43682 5.50008 50.84504 1.000 41.03463 63 ALA B CA 1
ATOM 3813 C C . ALA B 1 63 ? 39.44637 4.34357 50.87702 1.000 42.72976 63 ALA B C 1
ATOM 3814 O O . ALA B 1 63 ? 38.25450 4.52838 50.59613 1.000 42.56953 63 ALA B O 1
ATOM 3816 N N . ARG B 1 64 ? 39.91699 3.14312 51.22887 1.000 44.02209 64 ARG B N 1
ATOM 3817 C CA . ARG B 1 64 ? 39.00973 2.00608 51.34679 1.000 45.66830 64 ARG B CA 1
ATOM 3818 C C . ARG B 1 64 ? 37.88830 2.30403 52.33224 1.000 45.37486 64 ARG B C 1
ATOM 3819 O O . ARG B 1 64 ? 36.71866 2.00566 52.06319 1.000 44.95001 64 ARG B O 1
ATOM 3827 N N . ASP B 1 65 ? 38.22582 2.89415 53.48285 1.000 44.78732 65 ASP B N 1
ATOM 3828 C CA . ASP B 1 65 ? 37.20542 3.19138 54.48278 1.000 45.73339 65 ASP B CA 1
ATOM 3829 C C . ASP B 1 65 ? 36.24017 4.26384 53.99689 1.000 46.06409 65 ASP B C 1
ATOM 3830 O O . ASP B 1 65 ? 35.09175 4.31477 54.45325 1.000 46.35480 65 ASP B O 1
ATOM 3835 N N . GLU B 1 66 ? 36.68360 5.11938 53.08117 1.000 46.55980 66 GLU B N 1
ATOM 3836 C CA . GLU B 1 66 ? 35.85080 6.15107 52.48350 1.000 47.72074 66 GLU B CA 1
ATOM 3837 C C . GLU B 1 66 ? 35.14047 5.67489 51.22366 1.000 47.11671 66 GLU B C 1
ATOM 3838 O O . GLU B 1 66 ? 34.42505 6.46234 50.59613 1.000 46.99926 66 GLU B O 1
ATOM 3844 N N . SER B 1 67 ? 35.31064 4.40809 50.85013 1.000 47.04680 67 SER B N 1
ATOM 3845 C CA . SER B 1 67 ? 34.77095 3.87567 49.60147 1.000 47.66009 67 SER B CA 1
ATOM 3846 C C . SER B 1 67 ? 35.19616 4.73766 48.41125 1.000 46.81207 67 SER B C 1
ATOM 3847 O O . SER B 1 67 ? 34.37955 5.19730 47.60902 1.000 46.89155 67 SER B O 1
ATOM 3850 N N . GLU B 1 68 ? 36.50398 4.95837 48.30227 1.000 45.57291 68 GLU B N 1
ATOM 3851 C CA . GLU B 1 68 ? 37.07495 5.83432 47.28755 1.000 44.56317 68 GLU B CA 1
ATOM 3852 C C . GLU B 1 68 ? 38.18143 5.13198 46.51628 1.000 41.54666 68 GLU B C 1
ATOM 3853 O O . GLU B 1 68 ? 39.17613 5.74821 46.12107 1.000 40.37086 68 GLU B O 1
ATOM 3859 N N . LEU B 1 69 ? 38.02293 3.83340 46.28487 1.000 39.87111 69 LEU B N 1
ATOM 3860 C CA . LEU B 1 69 ? 38.98571 3.04503 45.53210 1.000 38.01535 69 LEU B CA 1
ATOM 3861 C C . LEU B 1 69 ? 38.42265 2.71172 44.15998 1.000 37.35724 69 LEU B C 1
ATOM 3862 O O . LEU B 1 69 ? 37.23155 2.41724 44.01974 1.000 37.32814 69 LEU B O 1
ATOM 3867 N N . THR B 1 70 ? 39.28493 2.76085 43.14996 1.000 36.28863 70 THR B N 1
ATOM 3868 C CA . THR B 1 70 ? 38.92229 2.24756 41.84415 1.000 35.75843 70 THR B CA 1
ATOM 3869 C C . THR B 1 70 ? 38.73019 0.73668 41.92099 1.000 36.00540 70 THR B C 1
ATOM 3870 O O . THR B 1 70 ? 39.01674 0.09526 42.93602 1.000 34.86605 70 THR B O 1
ATOM 3874 N N . SER B 1 71 ? 38.24181 0.16430 40.81953 1.000 37.15398 71 SER B N 1
ATOM 3875 C CA . SER B 1 71 ? 38.12068 -1.28649 40.73381 1.000 38.02843 71 SER B CA 1
ATOM 3876 C C . SER B 1 71 ? 39.47061 -1.95069 40.97277 1.000 37.22720 71 SER B C 1
ATOM 3877 O O . SER B 1 71 ? 39.61321 -2.80006 41.85850 1.000 37.31070 71 SER B O 1
ATOM 3880 N N . ALA B 1 72 ? 40.48279 -1.56533 40.18875 1.000 36.81495 72 ALA B N 1
ATOM 3881 C CA . ALA B 1 72 ? 41.82381 -2.08904 40.41564 1.000 37.24458 72 ALA B CA 1
ATOM 3882 C C . ALA B 1 72 ? 42.32258 -1.73179 41.80757 1.000 37.33724 72 ALA B C 1
ATOM 3883 O O . ALA B 1 72 ? 43.07136 -2.49956 42.42412 1.000 37.74808 72 ALA B O 1
ATOM 3885 N N . GLY B 1 73 ? 41.92345 -0.56278 42.31751 1.000 36.86126 73 GLY B N 1
ATOM 3886 C CA . GLY B 1 73 ? 42.37579 -0.14634 43.63243 1.000 36.89129 73 GLY B CA 1
ATOM 3887 C C . GLY B 1 73 ? 42.00598 -1.12937 44.72280 1.000 38.06876 73 GLY B C 1
ATOM 3888 O O . GLY B 1 73 ? 42.68657 -1.20852 45.75080 1.000 37.38995 73 GLY B O 1
ATOM 3889 N N . GLN B 1 74 ? 40.92308 -1.88678 44.51926 1.000 38.60052 74 GLN B N 1
ATOM 3890 C CA . GLN B 1 74 ? 40.52467 -2.90740 45.48321 1.000 41.42641 74 GLN B CA 1
ATOM 3891 C C . GLN B 1 74 ? 41.69291 -3.81261 45.84485 1.000 39.02385 74 GLN B C 1
ATOM 3892 O O . GLN B 1 74 ? 41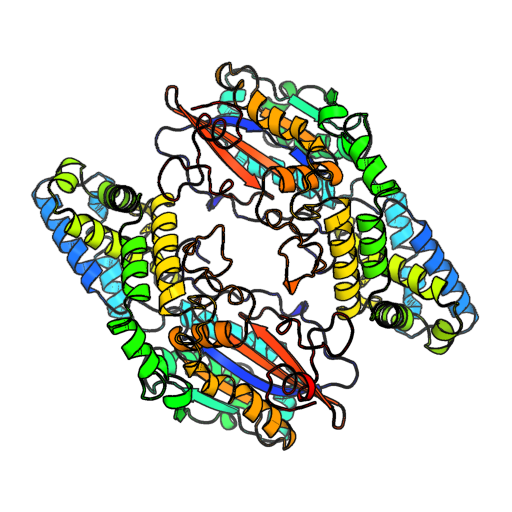.94051 -4.08681 47.02536 1.000 38.26717 74 GLN B O 1
ATOM 3898 N N . ASP B 1 75 ? 42.42384 -4.28560 44.83737 1.000 37.65249 75 ASP B N 1
ATOM 3899 C CA . ASP B 1 75 ? 43.45941 -5.29110 45.03588 1.000 36.80012 75 ASP B CA 1
ATOM 3900 C C . ASP B 1 75 ? 44.80457 -4.69666 45.42999 1.000 34.08022 75 ASP B C 1
ATOM 3901 O O . ASP B 1 75 ? 45.74204 -5.45229 45.70786 1.000 32.68779 75 ASP B O 1
ATOM 3906 N N . PHE B 1 76 ? 44.92235 -3.37008 45.47302 1.000 32.72123 76 PHE B N 1
ATOM 3907 C CA . PHE B 1 76 ? 46.21573 -2.77146 45.78366 1.000 31.42430 76 PHE B CA 1
ATOM 3908 C C . PHE B 1 76 ? 46.65081 -3.08416 47.20988 1.000 31.01735 76 PHE B C 1
ATOM 3909 O O . PHE B 1 76 ? 47.81791 -3.41817 47.44829 1.000 31.25167 76 PHE B O 1
ATOM 3917 N N . GLY B 1 77 ? 45.74168 -2.94959 48.17249 1.000 30.78146 77 GLY B N 1
ATOM 3918 C CA . GLY B 1 77 ? 46.05529 -3.22893 49.55195 1.000 30.57292 77 GLY B CA 1
ATOM 3919 C C . GLY B 1 77 ? 46.62329 -4.62139 49.70814 1.000 30.36185 77 GLY B C 1
ATOM 3920 O O . GLY B 1 77 ? 47.72008 -4.81603 50.24806 1.000 30.76088 77 GLY B O 1
ATOM 3921 N N . PRO B 1 78 ? 45.88596 -5.62406 49.22008 1.000 30.39033 78 PRO B N 1
ATOM 3922 C CA . PRO B 1 78 ? 46.39794 -7.00156 49.30046 1.000 29.88658 78 PRO B CA 1
ATOM 3923 C C . PRO B 1 78 ? 47.72716 -7.19157 48.60160 1.000 29.76208 78 PRO B C 1
ATOM 3924 O O . PRO B 1 78 ? 48.60900 -7.87917 49.13010 1.000 30.50051 78 PRO B O 1
ATOM 3928 N N . THR B 1 79 ? 47.88618 -6.61211 47.40897 1.000 29.09685 79 THR B N 1
ATOM 3929 C CA . THR B 1 79 ? 49.11956 -6.79994 46.65184 1.000 29.01370 79 THR B CA 1
ATOM 3930 C C . THR B 1 79 ? 50.30675 -6.19298 47.38150 1.000 28.98978 79 THR B C 1
ATOM 3931 O O . THR B 1 79 ? 51.35655 -6.83107 47.52147 1.000 29.41908 79 THR B O 1
ATOM 3935 N N . MET B 1 80 ? 50.16276 -4.94953 47.84432 1.000 29.88303 80 MET B N 1
ATOM 3936 C CA A MET B 1 80 ? 51.26949 -4.29065 48.52861 0.336 30.74364 80 MET B CA 1
ATOM 3937 C CA B MET B 1 80 ? 51.27014 -4.29115 48.52749 0.664 29.51069 80 MET B CA 1
ATOM 3938 C C . MET B 1 80 ? 51.57864 -4.95020 49.86533 1.000 30.97020 80 MET B C 1
ATOM 3939 O O . MET B 1 80 ? 52.72690 -4.91795 50.31844 1.000 31.18262 80 MET B O 1
ATOM 3948 N N . GLU B 1 81 ? 50.57618 -5.55374 50.50804 1.000 31.11712 81 GLU B N 1
ATOM 3949 C CA . GLU B 1 81 ? 50.85491 -6.29736 51.72664 1.000 33.19405 81 GLU B CA 1
ATOM 3950 C C . GLU B 1 81 ? 51.69629 -7.52971 51.41662 1.000 32.30455 81 GLU B C 1
ATOM 3951 O O . GLU B 1 81 ? 52.65267 -7.83602 52.13870 1.000 31.07885 81 GLU B O 1
ATOM 3957 N N . SER B 1 82 ? 51.37568 -8.22660 50.32259 1.000 32.55787 82 SER B N 1
ATOM 3958 C CA . SER B 1 82 ? 52.14916 -9.40035 49.91944 1.000 33.11052 82 SER B CA 1
ATOM 3959 C C . SER B 1 82 ? 53.56663 -9.01374 49.49861 1.000 32.47795 82 SER B C 1
ATOM 3960 O O . SER B 1 82 ? 54.54241 -9.68072 49.86062 1.000 32.68766 82 SER B O 1
ATOM 3963 N N . TYR B 1 83 ? 53.69473 -7.93810 48.72334 1.000 30.33972 83 TYR B N 1
ATOM 3964 C CA . TYR B 1 83 ? 55.01165 -7.47111 48.29801 1.000 28.30257 83 TYR B CA 1
ATOM 3965 C C . TYR B 1 83 ? 55.86531 -7.08380 49.50106 1.000 28.22290 83 TYR B C 1
ATOM 3966 O O . TYR B 1 83 ? 57.02683 -7.50175 49.61673 1.000 28.42258 83 TYR B O 1
ATOM 3975 N N . ARG B 1 84 ? 55.30238 -6.27932 50.41059 1.000 30.16142 84 ARG B N 1
ATOM 3976 C CA . ARG B 1 84 ? 56.00370 -5.91563 51.64102 1.000 31.15145 84 ARG B CA 1
ATOM 3977 C C . ARG B 1 84 ? 56.47836 -7.15356 52.39050 1.000 31.29918 84 ARG B C 1
ATOM 3978 O O . ARG B 1 84 ? 57.61713 -7.20709 52.87009 1.000 31.61703 84 ARG B O 1
ATOM 3986 N N . ALA B 1 85 ? 55.61067 -8.15884 52.51515 1.000 31.18105 85 ALA B N 1
ATOM 3987 C CA . ALA B 1 85 ? 55.98417 -9.36639 53.24015 1.000 32.60615 85 ALA B CA 1
ATOM 3988 C C . ALA B 1 85 ? 57.15209 -10.08142 52.56724 1.000 33.75396 85 ALA B C 1
ATOM 3989 O O . ALA B 1 85 ? 58.08506 -10.53839 53.24061 1.000 34.66462 85 ALA B O 1
ATOM 3991 N N . ALA B 1 86 ? 57.10827 -10.20502 51.23627 1.000 32.25266 86 ALA B N 1
ATOM 3992 C CA . ALA B 1 86 ? 58.19811 -10.85490 50.51288 1.000 31.83878 86 ALA B CA 1
ATOM 3993 C C . ALA B 1 86 ? 59.49619 -10.07459 50.66844 1.000 30.64670 86 ALA B C 1
ATOM 3994 O O . ALA B 1 86 ? 60.57911 -10.66376 50.80999 1.000 29.75068 86 ALA B O 1
ATOM 3996 N N . ILE B 1 87 ? 59.40552 -8.74312 50.64099 1.000 30.09860 87 ILE B N 1
ATOM 3997 C CA . ILE B 1 87 ? 60.57702 -7.90889 50.89269 1.000 28.98979 87 ILE B CA 1
ATOM 3998 C C . ILE B 1 87 ? 61.12900 -8.16885 52.28841 1.000 29.95431 87 ILE B C 1
ATOM 3999 O O . ILE B 1 87 ? 62.33249 -8.37729 52.46978 1.000 29.22273 87 ILE B O 1
ATOM 4004 N N . GLN B 1 88 ? 60.25385 -8.15523 53.30038 1.000 31.28288 88 GLN B N 1
ATOM 4005 C CA . GLN B 1 88 ? 60.71652 -8.37009 54.66731 1.000 33.67606 88 GLN B CA 1
ATOM 4006 C C . GLN B 1 88 ? 61.31758 -9.75991 54.84004 1.000 32.97885 88 GLN B C 1
ATOM 4007 O O . GLN B 1 88 ? 62.22515 -9.94334 55.65994 1.000 34.28670 88 GLN B O 1
ATOM 4013 N N . LYS B 1 89 ? 60.83244 -10.74650 54.07960 1.000 32.00464 89 LYS B N 1
ATOM 4014 C CA . LYS B 1 89 ? 61.38449 -12.09726 54.17046 1.000 32.97424 89 LYS B CA 1
ATOM 4015 C C . LYS B 1 89 ? 62.82540 -12.13999 53.68658 1.000 31.19160 89 LYS B C 1
ATOM 4016 O O . LYS B 1 89 ? 63.70578 -12.66971 54.37477 1.000 31.65762 89 LYS B O 1
ATOM 4022 N N . VAL B 1 90 ? 63.07219 -11.62680 52.47891 1.000 28.91777 90 VAL B N 1
ATOM 4023 C CA . VAL B 1 90 ? 64.43509 -11.55722 51.95922 1.000 28.15358 90 VAL B CA 1
ATOM 4024 C C . VAL B 1 90 ? 65.29682 -10.69488 52.86842 1.000 27.86706 90 VAL B C 1
ATOM 4025 O O . VAL B 1 90 ? 66.48601 -10.97440 53.07399 1.000 28.40485 90 VAL B O 1
ATOM 4029 N N . GLY B 1 91 ? 64.71412 -9.64810 53.43077 1.000 26.73058 91 GLY B N 1
ATOM 4030 C CA . GLY B 1 91 ? 65.44354 -8.67875 54.23122 1.000 25.73845 91 GLY B CA 1
ATOM 4031 C C . GLY B 1 91 ? 65.63168 -7.40242 53.43912 1.000 24.50733 91 GLY B C 1
ATOM 4032 O O . GLY B 1 91 ? 65.83678 -7.43248 52.22135 1.000 24.05791 91 GLY B O 1
ATOM 4033 N N . LEU B 1 92 ? 65.56097 -6.26427 54.13396 1.000 24.11259 92 LEU B N 1
ATOM 4034 C CA . LEU B 1 92 ? 65.69171 -4.97431 53.46724 1.000 23.96313 92 LEU B CA 1
ATOM 4035 C C . LEU B 1 92 ? 67.11265 -4.76997 52.95282 1.000 20.56906 92 LEU B C 1
ATOM 4036 O O . LEU B 1 92 ? 68.08883 -5.00945 53.67075 1.000 20.81216 92 LEU B O 1
ATOM 4041 N N . GLY B 1 93 ? 67.23207 -4.30839 51.70898 1.000 18.82457 93 GLY B N 1
ATOM 4042 C CA . GLY B 1 93 ? 68.54653 -4.04028 51.16191 1.000 18.15225 93 GLY B CA 1
ATOM 4043 C C . GLY B 1 93 ? 69.41795 -5.26091 50.97104 1.000 18.73816 93 GLY B C 1
ATOM 4044 O O . GLY B 1 93 ? 70.64799 -5.14097 51.00788 1.000 19.74133 93 GLY B O 1
ATOM 4045 N N . GLN B 1 94 ? 68.81821 -6.42950 50.75101 1.000 19.10440 94 GLN B N 1
ATOM 4046 C CA . GLN B 1 94 ? 69.55510 -7.67661 50.61065 1.000 18.39486 94 GLN B CA 1
ATOM 4047 C C . GLN B 1 94 ? 69.41487 -8.23402 49.19802 1.000 18.10211 94 GLN B C 1
ATOM 4048 O O . GLN B 1 94 ? 68.46546 -7.92849 48.47064 1.000 17.74477 94 GLN B O 1
ATOM 4054 N N . GLU B 1 95 ? 70.37717 -9.08277 48.83415 1.000 18.33840 95 GLU B N 1
ATOM 4055 C CA . GLU B 1 95 ? 70.37568 -9.74805 47.53444 1.000 17.72973 95 GLU B CA 1
ATOM 4056 C C . GLU B 1 95 ? 69.14087 -10.62415 47.35392 1.000 18.90851 95 GLU B C 1
ATOM 4057 O O . GLU B 1 95 ? 68.71050 -11.32236 48.27837 1.000 20.27916 95 GLU B O 1
ATOM 4063 N N . THR B 1 96 ? 68.59546 -10.61005 46.13994 1.000 18.09610 96 THR B N 1
ATOM 4064 C CA . THR B 1 96 ? 67.50338 -11.48460 45.74086 1.000 18.58277 96 THR B CA 1
ATOM 4065 C C . THR B 1 96 ? 68.03671 -12.67494 44.95015 1.000 18.77843 96 THR B C 1
ATOM 4066 O O . THR B 1 96 ? 69.22432 -12.76343 44.62361 1.000 19.17717 96 THR B O 1
ATOM 4070 N N . GLY B 1 97 ? 67.13007 -13.59943 44.62992 1.000 18.99323 97 GLY B N 1
ATOM 4071 C CA . GLY B 1 97 ? 67.50917 -14.73028 43.79989 1.000 18.62068 97 GLY B CA 1
ATOM 4072 C C . GLY B 1 97 ? 68.05860 -14.30238 42.45409 1.000 19.11135 97 GLY B C 1
ATOM 4073 O O . GLY B 1 97 ? 68.96533 -14.94752 41.90886 1.000 20.72871 97 GLY B O 1
ATOM 4074 N N . ARG B 1 98 ? 67.54009 -13.19964 41.91061 1.000 18.23797 98 ARG B N 1
ATOM 4075 C CA . ARG B 1 98 ? 68.05667 -12.68855 40.64535 1.000 17.23646 98 ARG B CA 1
ATOM 4076 C C . ARG B 1 98 ? 69.47214 -12.16179 40.82300 1.000 17.14174 98 ARG B C 1
ATOM 4077 O O . ARG B 1 98 ? 70.32364 -12.35042 39.94720 1.000 17.29484 98 ARG B O 1
ATOM 4085 N N . GLY B 1 99 ? 69.74850 -11.51377 41.95640 1.000 16.62873 99 GLY B N 1
ATOM 4086 C CA . GLY B 1 99 ? 71.11219 -11.09019 42.22715 1.000 17.23760 99 GLY B CA 1
ATOM 4087 C C . GLY B 1 99 ? 72.08719 -12.24858 42.17359 1.000 15.63240 99 GLY B C 1
ATOM 4088 O O . GLY B 1 99 ? 73.18353 -12.13256 41.61730 1.000 15.68959 99 GLY B O 1
ATOM 4089 N N . ARG B 1 100 ? 71.70448 -13.38348 42.76586 1.000 17.32597 100 ARG B N 1
ATOM 4090 C CA . ARG B 1 100 ? 72.54587 -14.57367 42.70055 1.000 17.38351 100 ARG B CA 1
ATOM 4091 C C . ARG B 1 100 ? 72.78913 -15.00316 41.25463 1.000 19.34908 100 ARG B C 1
ATOM 4092 O O . ARG B 1 100 ? 73.93542 -15.23658 40.85036 1.000 19.83975 100 ARG B O 1
ATOM 4100 N N . GLN B 1 101 ? 71.71900 -15.10119 40.45759 1.000 18.92519 101 GLN B N 1
ATOM 4101 C CA . GLN B 1 101 ? 71.86778 -15.49570 39.05891 1.000 20.09843 101 GLN B CA 1
ATOM 4102 C C . GLN B 1 101 ? 72.80046 -14.55091 38.30935 1.000 18.46679 101 GLN B C 1
ATOM 4103 O O . GLN B 1 101 ? 73.61168 -14.98892 37.48570 1.000 18.46968 101 GLN B O 1
ATOM 4109 N N . GLU B 1 102 ? 72.68448 -13.24744 38.57032 1.000 16.69960 102 GLU B N 1
ATOM 4110 C CA . GLU B 1 102 ? 73.51663 -12.26313 37.87923 1.000 16.10629 102 GLU B CA 1
ATOM 4111 C C . GLU B 1 102 ? 74.99795 -12.53103 38.10498 1.000 16.68672 102 GLU B C 1
ATOM 4112 O O . GLU B 1 102 ? 75.79157 -12.56474 37.15535 1.000 16.91793 102 GLU B O 1
ATOM 4118 N N . LEU B 1 103 ? 75.39199 -12.71319 39.36469 1.000 16.76614 103 LEU B N 1
ATOM 4119 C CA . LEU B 1 103 ? 76.80563 -12.90437 39.67059 1.000 16.67217 103 LEU B CA 1
ATOM 4120 C C . LEU B 1 103 ? 77.29729 -14.27675 39.22601 1.000 17.76568 103 LEU B C 1
ATOM 4121 O O . LEU B 1 103 ? 78.46305 -14.42453 38.83643 1.000 18.28703 103 LEU B O 1
ATOM 4126 N N . GLN B 1 104 ? 76.43718 -15.29050 39.27665 1.000 18.47202 104 GLN B N 1
ATOM 4127 C CA . GLN B 1 104 ? 76.85604 -16.59816 38.78697 1.000 18.90705 104 GLN B CA 1
ATOM 4128 C C . GLN B 1 104 ? 77.15765 -16.55365 37.29617 1.000 19.56778 104 GLN B C 1
ATOM 4129 O O . GLN B 1 104 ? 78.14614 -17.14510 36.83823 1.000 19.18421 104 GLN B O 1
ATOM 4135 N N . GLY B 1 105 ? 76.34092 -15.82568 36.52782 1.000 18.51480 105 GLY B N 1
ATOM 4136 C CA . GLY B 1 105 ? 76.61356 -15.68829 35.10851 1.000 17.96472 105 GLY B CA 1
ATOM 4137 C C . GLY B 1 105 ? 77.91532 -14.96060 34.85500 1.000 17.94651 105 GLY B C 1
ATOM 4138 O O . GLY B 1 105 ? 78.66153 -15.30158 33.93487 1.000 20.00858 105 GLY B O 1
ATOM 4139 N N . MET B 1 106 ? 78.19709 -13.93652 35.66094 1.000 17.53978 106 MET B N 1
ATOM 4140 C CA . MET B 1 106 ? 79.44611 -13.19337 35.50669 1.000 16.87168 106 MET B CA 1
ATOM 4141 C C . MET B 1 106 ? 80.65450 -14.07804 35.77875 1.000 16.31378 106 MET B C 1
ATOM 4142 O O . MET B 1 106 ? 81.65306 -14.03770 35.04657 1.000 17.29488 106 MET B O 1
ATOM 4147 N N . ALA B 1 107 ? 80.58261 -14.89326 36.83084 1.000 17.01246 107 ALA B N 1
ATOM 4148 C CA . ALA B 1 107 ? 81.67635 -15.81626 37.09653 1.000 17.41924 107 ALA B CA 1
ATOM 4149 C C . ALA B 1 107 ? 81.79117 -16.86048 35.99036 1.000 18.77056 107 ALA B C 1
ATOM 4150 O O . ALA B 1 107 ? 82.90116 -17.22259 35.58455 1.000 18.85583 107 ALA B O 1
ATOM 4152 N N . ASP B 1 108 ? 80.64973 -17.35713 35.49672 1.000 19.27702 108 ASP B N 1
ATOM 4153 C CA . ASP B 1 108 ? 80.67381 -18.33263 34.40990 1.000 20.90620 108 ASP B CA 1
ATOM 4154 C C . ASP B 1 108 ? 81.40997 -17.77105 33.20992 1.000 20.15259 108 ASP B C 1
ATOM 4155 O O . ASP B 1 108 ? 82.22937 -18.45779 32.58704 1.000 20.79357 108 ASP B O 1
ATOM 4160 N N . ARG B 1 109 ? 81.11427 -16.52653 32.85580 1.000 18.55198 109 ARG B N 1
ATOM 4161 C CA . ARG B 1 109 ? 81.69204 -15.97448 31.64151 1.000 18.15856 109 ARG B CA 1
ATOM 4162 C C . ARG B 1 109 ? 83.15986 -15.60528 31.82300 1.000 17.96488 109 ARG B C 1
ATOM 4163 O O . ARG B 1 109 ? 83.93969 -15.73190 30.87501 1.000 18.31604 109 ARG B O 1
ATOM 4171 N N . MET B 1 110 ? 83.56375 -15.17824 33.02367 1.000 17.64628 110 MET B N 1
ATOM 4172 C CA . MET B 1 110 ? 84.98591 -14.96130 33.27655 1.000 17.61871 110 MET B CA 1
ATOM 4173 C C . MET B 1 110 ? 85.76536 -16.24429 33.04565 1.000 18.73398 110 MET B C 1
ATOM 4174 O O . MET B 1 110 ? 86.82456 -16.24090 32.40495 1.000 18.27576 110 MET B O 1
ATOM 4179 N N . GLN B 1 111 ? 85.25798 -17.35537 33.57171 1.000 19.55572 111 GLN B N 1
ATOM 4180 C CA . GLN B 1 111 ? 85.96571 -18.61684 33.43686 1.000 21.43685 111 GLN B CA 1
ATOM 4181 C C . GLN B 1 111 ? 85.96540 -19.10008 31.99335 1.000 22.96213 111 GLN B C 1
ATOM 4182 O O . GLN B 1 111 ? 86.96152 -19.66439 31.52444 1.000 24.02691 111 GLN B O 1
ATOM 4188 N N . ARG B 1 112 ? 84.87041 -18.86812 31.26310 1.000 22.27778 112 ARG B N 1
ATOM 4189 C CA . ARG B 1 112 ? 84.82576 -19.29597 29.86798 1.000 23.95888 112 ARG B CA 1
ATOM 4190 C C . ARG B 1 112 ? 85.73684 -18.44973 28.99119 1.000 22.72506 112 ARG B C 1
ATOM 4191 O O . ARG B 1 112 ? 86.28163 -18.95328 28.00033 1.000 22.98754 112 ARG B O 1
ATOM 4199 N N . ARG B 1 113 ? 85.91065 -17.17056 29.32293 1.000 21.78362 113 ARG B N 1
ATOM 4200 C CA . ARG B 1 113 ? 86.69642 -16.29076 28.47006 1.000 21.47658 113 ARG B CA 1
ATOM 4201 C C . ARG B 1 113 ? 88.18992 -16.32452 28.77871 1.000 20.82980 113 ARG B C 1
ATOM 4202 O O . ARG B 1 113 ? 88.99696 -15.98624 27.90015 1.000 20.61572 113 ARG B O 1
ATOM 4210 N N . LEU B 1 114 ? 88.57762 -16.77353 29.97914 1.000 20.96891 114 LEU B N 1
ATOM 4211 C CA . LEU B 1 114 ? 89.98012 -16.78803 30.40305 1.000 22.26708 114 LEU B CA 1
ATOM 4212 C C . LEU B 1 114 ? 90.40239 -18.18106 30.87137 1.000 24.06062 114 LEU B C 1
ATOM 4213 O O . LEU B 1 114 ? 91.01372 -18.33137 31.93012 1.000 23.57485 114 LEU B O 1
ATOM 4218 N N . PRO B 1 115 ? 90.11472 -19.22773 30.08954 1.000 24.75940 115 PRO B N 1
ATOM 4219 C CA . PRO B 1 115 ? 90.42974 -20.58307 30.57600 1.000 25.66244 115 PRO B CA 1
ATOM 4220 C C . PRO B 1 115 ? 91.91077 -20.78072 30.84072 1.000 26.68319 115 PRO B C 1
ATOM 4221 O O . PRO B 1 115 ? 92.28542 -21.50816 31.76851 1.000 27.45563 115 PRO B O 1
ATOM 4225 N N . GLU B 1 116 ? 92.76581 -20.13357 30.04499 1.000 28.09144 116 GLU B N 1
ATOM 4226 C CA . GLU B 1 116 ? 94.20653 -20.28363 30.21031 1.000 28.45315 116 GLU B CA 1
ATOM 4227 C C . GLU B 1 116 ? 94.70781 -19.59961 31.47921 1.000 27.63723 116 GLU B C 1
ATOM 4228 O O . GLU B 1 116 ? 95.66735 -20.07672 32.09868 1.000 28.25313 116 GLU B O 1
ATOM 4234 N N . LEU B 1 117 ? 94.08028 -18.49024 31.88282 1.000 25.82169 117 LEU B N 1
ATOM 4235 C CA . LEU B 1 117 ? 94.45092 -17.85128 33.14522 1.000 25.30836 117 LEU B CA 1
ATOM 4236 C C . LEU B 1 117 ? 94.20684 -18.77727 34.32728 1.000 25.96501 117 LEU B C 1
ATOM 4237 O O . LEU B 1 117 ? 95.06928 -18.93156 35.19607 1.000 26.38878 117 LEU B O 1
ATOM 4242 N N . PHE B 1 118 ? 93.02857 -19.39469 34.38484 1.000 25.39030 118 PHE B N 1
ATOM 4243 C CA . PHE B 1 118 ? 92.71499 -20.24217 35.53069 1.000 25.76034 118 PHE B CA 1
ATOM 4244 C C . PHE B 1 118 ? 93.54715 -21.51932 35.55563 1.000 28.09884 118 PHE B C 1
ATOM 4245 O O . PHE B 1 118 ? 93.88414 -22.00268 36.63979 1.000 28.41123 118 PHE B O 1
ATOM 4253 N N . GLU B 1 119 ? 93.91629 -22.05935 34.39168 1.000 29.06204 119 GLU B N 1
ATOM 4254 C CA . GLU B 1 119 ? 94.89335 -23.14589 34.38129 1.000 33.32358 119 GLU B CA 1
ATOM 4255 C C . GLU B 1 119 ? 96.22549 -22.68527 34.95953 1.000 32.45035 119 GLU B C 1
ATOM 4256 O O . GLU B 1 119 ? 96.86803 -23.41724 35.72361 1.000 32.87553 119 GLU B O 1
ATOM 4262 N N . LYS B 1 120 ? 96.65192 -21.46808 34.61085 1.000 32.23129 120 LYS B N 1
ATOM 4263 C CA . LYS B 1 120 ? 97.93174 -20.95169 35.08974 1.000 32.93622 120 LYS B CA 1
ATOM 4264 C C . LYS B 1 120 ? 97.88685 -20.65643 36.58530 1.000 32.12569 120 LYS B C 1
ATOM 4265 O O . LYS B 1 120 ? 98.86232 -20.91276 37.30461 1.000 32.15566 120 LYS B O 1
ATOM 4271 N N . ILE B 1 121 ? 96.75836 -20.13642 37.07235 1.000 30.89666 121 ILE B N 1
ATOM 4272 C CA . ILE B 1 121 ? 96.62466 -19.83443 38.49658 1.000 31.49290 121 ILE B CA 1
ATOM 4273 C C . ILE B 1 121 ? 96.78957 -21.09738 39.32916 1.000 33.26551 121 ILE B C 1
ATOM 4274 O O . ILE B 1 121 ? 97.45174 -21.09284 40.37397 1.000 34.85510 121 ILE B O 1
ATOM 4279 N N . LYS B 1 122 ? 96.18708 -22.19694 38.88392 1.000 33.40224 122 LYS B N 1
ATOM 4280 C CA . LYS B 1 122 ? 96.32382 -23.45545 39.60631 1.000 34.29777 122 LYS B CA 1
ATOM 4281 C C . LYS B 1 122 ? 97.74906 -23.98974 39.51940 1.000 36.62803 122 LYS B C 1
ATOM 4282 O O . LYS B 1 122 ? 98.30451 -24.45551 40.52208 1.000 36.39568 122 LYS B O 1
ATOM 4288 N N . LYS B 1 123 ? 98.36217 -23.91360 38.33404 1.000 38.76060 123 LYS B N 1
ATOM 4289 C CA . LYS B 1 123 ? 99.73085 -24.39801 38.17319 1.000 41.19899 123 LYS B CA 1
ATOM 4290 C C . LYS B 1 123 ? 100.70149 -23.63064 39.05924 1.000 41.66060 123 LYS B C 1
ATOM 4291 O O . LYS B 1 123 ? 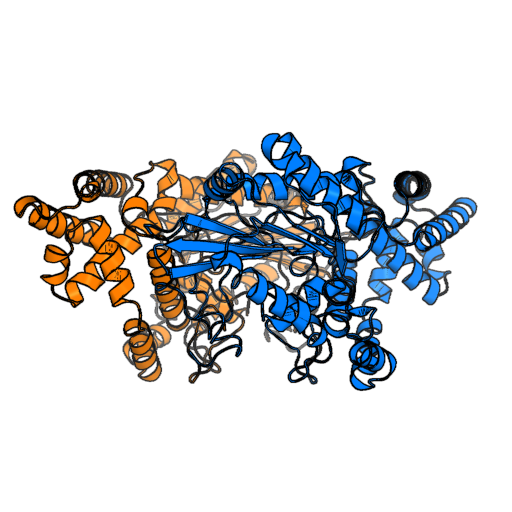101.62338 -24.21609 39.64017 1.000 42.68804 123 LYS B O 1
ATOM 4297 N N . ASP B 1 124 ? 100.52167 -22.32141 39.16831 1.000 40.84881 124 ASP B N 1
ATOM 4298 C CA . ASP B 1 124 ? 101.42839 -21.49738 39.95139 1.000 41.12918 124 ASP B CA 1
ATOM 4299 C C . ASP B 1 124 ? 100.94933 -21.28205 41.37933 1.000 40.09525 124 ASP B C 1
ATOM 4300 O O . ASP B 1 124 ? 101.64992 -20.63019 42.16166 1.000 40.29570 124 ASP B O 1
ATOM 4305 N N . ALA B 1 125 ? 99.78751 -21.83186 41.73651 1.000 39.13850 125 ALA B N 1
ATOM 4306 C CA . ALA B 1 125 ? 99.21410 -21.66695 43.06932 1.000 38.63670 125 ALA B CA 1
ATOM 4307 C C . ALA B 1 125 ? 99.11142 -20.19091 43.44628 1.000 37.98946 125 ALA B C 1
ATOM 4308 O O . ALA B 1 125 ? 99.36190 -19.80049 44.58527 1.000 38.12320 125 ALA B O 1
ATOM 4310 N N . THR B 1 126 ? 98.72642 -19.32140 42.43251 1.000 36.52122 126 THR B N 1
ATOM 4311 C CA . THR B 1 126 ? 98.71040 -17.94487 42.87207 1.000 35.69660 126 THR B CA 1
ATOM 4312 C C . THR B 1 126 ? 97.34211 -17.56776 43.41925 1.000 34.48010 126 THR B C 1
ATOM 4313 O O . THR B 1 126 ? 96.32286 -18.17428 43.06642 1.000 33.27383 126 THR B O 1
ATOM 4317 N N . PRO B 1 127 ? 97.30074 -16.57810 44.29595 1.000 33.60157 127 PRO B N 1
ATOM 4318 C CA . PRO B 1 127 ? 96.06017 -16.22511 44.98614 1.000 32.16473 127 PRO B CA 1
ATOM 4319 C C . PRO B 1 127 ? 95.09548 -15.42878 44.12195 1.000 28.99822 127 PRO B C 1
ATOM 4320 O O . PRO B 1 127 ? 95.48687 -14.71383 43.19261 1.000 29.12936 127 PRO B O 1
ATOM 4324 N N . ILE B 1 128 ? 93.81278 -15.58789 44.43162 1.000 26.34377 128 ILE B N 1
ATOM 4325 C CA . ILE B 1 128 ? 92.74404 -14.74412 43.90579 1.000 24.00635 128 ILE B CA 1
ATOM 4326 C C . ILE B 1 128 ? 92.23936 -13.91990 45.07999 1.000 23.48136 128 ILE B C 1
ATOM 4327 O O . ILE B 1 128 ? 91.71225 -14.47120 46.05681 1.000 25.90201 128 ILE B O 1
ATOM 4332 N N . ALA B 1 129 ? 92.38842 -12.60450 44.98557 1.000 22.16243 129 ALA B N 1
ATOM 4333 C CA . ALA B 1 129 ? 92.05861 -11.71054 46.08164 1.000 22.59732 129 ALA B CA 1
ATOM 4334 C C . ALA B 1 129 ? 90.61025 -11.24578 45.98434 1.000 20.93709 129 ALA B C 1
ATOM 4335 O O . ALA B 1 129 ? 90.06765 -11.08426 44.89065 1.000 20.62081 129 ALA B O 1
ATOM 4337 N N . VAL B 1 130 ? 89.98522 -11.03901 47.14434 1.000 20.34425 130 VAL B N 1
ATOM 4338 C CA . VAL B 1 130 ? 88.59965 -10.57784 47.24282 1.000 20.09391 130 VAL B CA 1
ATOM 4339 C C . VAL B 1 130 ? 88.57133 -9.35719 48.15414 1.000 19.87604 130 VAL B C 1
ATOM 4340 O O . VAL B 1 130 ? 88.97674 -9.44196 49.31963 1.000 21.58101 130 VAL B O 1
ATOM 4344 N N . VAL B 1 131 ? 88.06571 -8.23348 47.64278 1.000 18.64792 131 VAL B N 1
ATOM 4345 C CA . VAL B 1 131 ? 88.05841 -6.97083 48.37275 1.000 18.04548 131 VAL B CA 1
ATOM 4346 C C . VAL B 1 131 ? 86.63318 -6.43240 48.39762 1.000 17.84105 131 VAL B C 1
ATOM 4347 O O . VAL B 1 131 ? 85.95826 -6.39678 47.36117 1.000 18.32441 131 VAL B O 1
ATOM 4351 N N . LEU B 1 132 ? 86.18079 -6.00494 49.58111 1.000 17.75533 132 LEU B N 1
ATOM 4352 C CA . LEU B 1 132 ? 84.79422 -5.61299 49.79832 1.000 16.50949 132 LEU B CA 1
ATOM 4353 C C . LEU B 1 132 ? 84.73403 -4.21157 50.38564 1.000 16.90911 132 LEU B C 1
ATOM 4354 O O . LEU B 1 132 ? 85.65671 -3.77183 51.07801 1.000 19.36837 132 LEU B O 1
ATOM 4359 N N . SER B 1 133 ? 83.61781 -3.52376 50.13206 1.000 16.04887 133 SER B N 1
ATOM 4360 C CA . SER B 1 133 ? 83.34006 -2.28010 50.84280 1.000 17.31687 133 SER B CA 1
ATOM 4361 C C . SER B 1 133 ? 82.83570 -2.51878 52.25942 1.000 18.95542 133 SER B C 1
ATOM 4362 O O . SER B 1 133 ? 82.99586 -1.63972 53.11611 1.000 20.56169 133 SER B O 1
ATOM 4365 N N . GLN B 1 134 ? 82.21316 -3.67141 52.50699 1.000 19.96446 134 GLN B N 1
ATOM 4366 C CA . GLN B 1 134 ? 81.59788 -4.00894 53.77870 1.000 22.57268 134 GLN B CA 1
ATOM 4367 C C . GLN B 1 134 ? 81.72127 -5.51080 53.93709 1.000 22.57851 134 GLN B C 1
ATOM 4368 O O . GLN B 1 134 ? 81.72768 -6.24179 52.94944 1.000 23.23497 134 GLN B O 1
ATOM 4374 N N . GLN B 1 135 ? 81.74575 -5.98517 55.17870 1.000 24.32325 135 GLN B N 1
ATOM 4375 C CA . GLN B 1 135 ? 81.93353 -7.41518 55.37501 1.000 26.87786 135 GLN B CA 1
ATOM 4376 C C . GLN B 1 135 ? 80.64529 -8.19822 55.62133 1.000 23.11860 135 GLN B C 1
ATOM 4377 O O . GLN B 1 135 ? 80.68989 -9.43090 55.69310 1.000 22.90236 135 GLN B O 1
ATOM 4383 N N . THR B 1 136 ? 79.49441 -7.52929 55.69873 1.000 21.92874 136 THR B N 1
ATOM 4384 C CA . THR B 1 136 ? 78.20450 -8.20574 55.75122 1.000 21.74041 136 THR B CA 1
ATOM 4385 C C . THR B 1 136 ? 77.24772 -7.51286 54.79444 1.000 21.48181 136 THR B C 1
ATOM 4386 O O . THR B 1 136 ? 77.51706 -6.41813 54.29389 1.000 23.03294 136 THR B O 1
ATOM 4390 N N . GLY B 1 137 ? 76.11457 -8.15692 54.55332 1.000 19.54436 137 GLY B N 1
ATOM 4391 C CA . GLY B 1 137 ? 75.06647 -7.55483 53.74985 1.000 17.95119 137 GLY B CA 1
ATOM 4392 C C . GLY B 1 137 ? 75.21415 -7.88382 52.27635 1.000 17.14692 137 GLY B C 1
ATOM 4393 O O . GLY B 1 137 ? 75.90523 -8.83517 51.87738 1.000 17.76421 137 GLY B O 1
ATOM 4394 N N . ARG B 1 138 ? 74.56662 -7.05456 51.44839 1.000 16.09152 138 ARG B N 1
ATOM 4395 C CA . ARG B 1 138 ? 74.47761 -7.36509 50.02475 1.000 15.70166 138 ARG B CA 1
ATOM 4396 C C . ARG B 1 138 ? 75.85155 -7.43920 49.36133 1.000 16.33481 138 ARG B C 1
ATOM 4397 O O . ARG B 1 138 ? 76.03149 -8.21376 48.41588 1.000 15.91880 138 ARG B O 1
ATOM 4405 N N . ILE B 1 139 ? 76.82924 -6.66507 49.84371 1.000 16.83844 139 ILE B N 1
ATOM 4406 C CA . ILE B 1 139 ? 78.16434 -6.67875 49.24021 1.000 17.86800 139 ILE B CA 1
ATOM 4407 C C . ILE B 1 139 ? 78.84658 -8.01939 49.48243 1.000 17.87435 139 ILE B C 1
ATOM 4408 O O . ILE B 1 139 ? 79.43916 -8.61025 48.57117 1.000 16.54094 139 ILE B O 1
ATOM 4413 N N . ALA B 1 140 ? 78.80275 -8.49628 50.72886 1.000 17.38971 140 ALA B N 1
ATOM 4414 C CA . ALA B 1 140 ? 79.45237 -9.75749 51.07379 1.000 16.16284 140 ALA B CA 1
ATOM 4415 C C . ALA B 1 140 ? 78.74800 -10.93461 50.41053 1.000 16.78162 140 ALA B C 1
ATOM 4416 O O . ALA B 1 140 ? 79.39959 -11.88058 49.95012 1.000 17.07593 140 ALA B O 1
ATOM 4418 N N . ASP B 1 141 ? 77.41487 -10.89036 50.34460 1.000 16.30351 141 ASP B N 1
ATOM 4419 C CA . ASP B 1 141 ? 76.68604 -11.97383 49.69804 1.000 17.88486 141 ASP B CA 1
ATOM 4420 C C . ASP B 1 141 ? 76.98954 -11.99383 48.20425 1.000 18.29478 141 ASP B C 1
ATOM 4421 O O . ASP B 1 141 ? 77.14639 -13.06615 47.60629 1.000 19.58270 141 ASP B O 1
ATOM 4426 N N . THR B 1 142 ? 77.08894 -10.80925 47.58929 1.000 17.13857 142 THR B N 1
ATOM 4427 C CA . THR B 1 142 ? 77.43707 -10.72097 46.17283 1.000 16.70839 142 THR B CA 1
ATOM 4428 C C . THR B 1 142 ? 78.78461 -11.37704 45.90022 1.000 15.97039 142 THR B C 1
ATOM 4429 O O . THR B 1 142 ? 78.92660 -12.17998 44.96704 1.000 16.55600 142 THR B O 1
ATOM 4433 N N . ALA B 1 143 ? 79.78787 -11.04673 46.70677 1.000 15.88538 143 ALA B N 1
ATOM 4434 C CA . ALA B 1 143 ? 81.11494 -11.62016 46.50917 1.000 15.69125 143 ALA B CA 1
ATOM 4435 C C . ALA B 1 143 ? 81.07140 -13.14201 46.58633 1.000 16.26991 143 ALA B C 1
ATOM 4436 O O . ALA B 1 143 ? 81.69073 -13.83761 45.76734 1.000 17.40892 143 ALA B O 1
ATOM 4438 N N . LYS B 1 144 ? 80.33577 -13.67680 47.56444 1.000 18.25400 144 LYS B N 1
ATOM 4439 C CA . LYS B 1 144 ? 80.23721 -15.12586 47.71533 1.000 20.20747 144 LYS B CA 1
ATOM 4440 C C . LYS B 1 144 ? 79.53447 -15.77774 46.52855 1.000 19.33676 144 LYS B C 1
ATOM 4441 O O . LYS B 1 144 ? 79.92987 -16.86863 46.09660 1.000 19.33378 144 LYS B O 1
ATOM 4447 N N . PHE B 1 145 ? 78.47093 -15.15490 46.00221 1.000 18.21306 145 PHE B N 1
ATOM 4448 C CA . PHE B 1 145 ? 77.85203 -15.70648 44.79896 1.000 18.84300 145 PHE B CA 1
ATOM 4449 C C . PHE B 1 145 ? 78.91607 -15.95801 43.74183 1.000 18.25393 145 PHE B C 1
ATOM 4450 O O . PHE B 1 145 ? 78.92806 -17.00974 43.08320 1.000 19.80856 145 PHE B O 1
ATOM 4458 N N . PHE B 1 146 ? 79.82400 -14.99068 43.56987 1.000 18.96321 146 PHE B N 1
ATOM 4459 C CA . PHE B 1 146 ? 80.82311 -15.05013 42.51004 1.000 17.79094 146 PHE B CA 1
ATOM 4460 C C . PHE B 1 146 ? 81.90548 -16.08004 42.82066 1.000 18.57853 146 PHE B C 1
ATOM 4461 O O . PHE B 1 146 ? 82.20786 -16.94846 41.99169 1.000 20.04517 146 PHE B O 1
ATOM 4469 N N . THR B 1 147 ? 82.49928 -16.00739 44.01503 1.000 19.19940 147 THR B N 1
ATOM 4470 C CA . THR B 1 147 ? 83.58062 -16.93609 44.34217 1.000 21.13242 147 THR B CA 1
ATOM 4471 C C . THR B 1 147 ? 83.08298 -18.36201 44.54206 1.000 22.73804 147 THR B C 1
ATOM 4472 O O . THR B 1 147 ? 83.79893 -19.31217 44.20651 1.000 23.66960 147 THR B O 1
ATOM 4476 N N . ALA B 1 148 ? 81.87674 -18.54324 45.08275 1.000 22.13779 148 ALA B N 1
ATOM 4477 C CA . ALA B 1 148 ? 81.34239 -19.89827 45.20598 1.000 22.14557 148 ALA B CA 1
ATOM 4478 C C . ALA B 1 148 ? 81.14312 -20.52684 43.83002 1.000 23.62477 148 ALA B C 1
ATOM 4479 O O . ALA B 1 148 ? 81.36661 -21.72789 43.64843 1.000 24.26792 148 ALA B O 1
ATOM 4481 N N . ARG B 1 149 ? 80.73946 -19.72369 42.84285 1.000 22.55373 149 ARG B N 1
ATOM 4482 C CA . ARG B 1 149 ? 80.56944 -20.24039 41.48564 1.000 22.77398 149 ARG B CA 1
ATOM 4483 C C . ARG B 1 149 ? 81.91068 -20.61699 40.85904 1.000 23.17991 149 ARG B C 1
ATOM 4484 O O . ARG B 1 149 ? 82.02726 -21.66497 40.20972 1.000 24.44895 149 ARG B O 1
ATOM 4492 N N . LEU B 1 150 ? 82.93770 -19.78125 41.03546 1.000 22.13424 150 LEU B N 1
ATOM 4493 C CA . LEU B 1 150 ? 84.26813 -20.16576 40.56392 1.000 22.08240 150 LEU B CA 1
ATOM 4494 C C . LEU B 1 150 ? 84.66599 -21.53641 41.09795 1.000 24.44909 150 LEU B C 1
ATOM 4495 O O . LEU B 1 150 ? 85.14219 -22.39499 40.34685 1.000 25.64247 150 LEU B O 1
ATOM 4500 N N . GLY B 1 151 ? 84.48140 -21.75419 42.40461 1.000 25.80434 151 GLY B N 1
ATOM 4501 C CA . GLY B 1 151 ? 84.89863 -23.00824 43.01089 1.000 27.22041 151 GLY B CA 1
ATOM 4502 C C . GLY B 1 151 ? 83.99367 -24.18021 42.70032 1.000 28.35671 151 GLY B C 1
ATOM 4503 O O . GLY B 1 151 ? 84.43856 -25.33086 42.72964 1.000 29.29543 151 GLY B O 1
ATOM 4504 N N . ALA B 1 152 ? 82.71646 -23.92241 42.42177 1.000 27.95885 152 ALA B N 1
ATOM 4505 C CA . ALA B 1 152 ? 81.83723 -24.99743 41.97781 1.000 28.32420 152 ALA B CA 1
ATOM 4506 C C . ALA B 1 152 ? 82.23015 -25.48857 40.59066 1.000 28.41113 152 ALA B C 1
ATOM 4507 O O . ALA B 1 152 ? 82.20754 -26.69355 40.31546 1.000 28.70391 152 ALA B O 1
ATOM 4509 N N . THR B 1 153 ? 82.59759 -24.56214 39.70669 1.000 28.24207 153 THR B N 1
ATOM 4510 C CA . THR B 1 153 ? 83.00556 -24.91698 38.35341 1.000 29.90833 153 THR B CA 1
ATOM 4511 C C . THR B 1 153 ? 84.40690 -25.50594 38.32562 1.000 30.78022 153 THR B C 1
ATOM 4512 O O . THR B 1 153 ? 84.68064 -26.41672 37.53597 1.000 32.62871 153 THR B O 1
ATOM 4516 N N . ASP B 1 154 ? 85.29284 -25.02036 39.18790 1.000 30.56655 154 ASP B N 1
ATOM 4517 C CA . ASP B 1 154 ? 86.71105 -25.37736 39.16090 1.000 30.46412 154 ASP B CA 1
ATOM 4518 C C . ASP B 1 154 ? 87.13315 -25.60032 40.60419 1.000 30.18590 154 ASP B C 1
ATOM 4519 O O . ASP B 1 154 ? 87.73762 -24.72514 41.23577 1.000 30.10713 154 ASP B O 1
ATOM 4524 N N . PRO B 1 155 ? 86.81861 -26.76801 41.16785 1.000 29.81151 155 PRO B N 1
ATOM 4525 C CA . PRO B 1 155 ? 87.11336 -27.00384 42.59280 1.000 30.13191 155 PRO B CA 1
ATOM 4526 C C . PRO B 1 155 ? 88.55976 -26.76935 42.98866 1.000 31.60210 155 PRO B C 1
ATOM 4527 O O . PRO B 1 155 ? 88.81965 -26.34380 44.12360 1.000 31.90513 155 PRO B O 1
ATOM 4531 N N . ALA B 1 156 ? 89.51381 -27.04440 42.09519 1.000 31.42430 156 ALA B N 1
ATOM 4532 C CA . ALA B 1 156 ? 90.91362 -26.78304 42.40879 1.000 33.04191 156 ALA B CA 1
ATOM 4533 C C . ALA B 1 156 ? 91.20235 -25.30126 42.61195 1.000 33.68875 156 ALA B C 1
ATOM 4534 O O . ALA B 1 156 ? 92.24309 -24.96490 43.18531 1.000 34.35973 156 ALA B O 1
ATOM 4536 N N . LEU B 1 157 ? 90.31272 -24.41365 42.15260 1.000 33.64838 157 LEU B N 1
ATOM 4537 C CA . LEU B 1 157 ? 90.48408 -22.98474 42.40693 1.000 33.61180 157 LEU B CA 1
ATOM 4538 C C . LEU B 1 157 ? 90.20173 -22.63043 43.85603 1.000 33.74844 157 LEU B C 1
ATOM 4539 O O . LEU B 1 157 ? 90.80391 -21.69646 44.39817 1.000 33.89276 157 LEU B O 1
ATOM 4544 N N . ALA B 1 158 ? 89.24812 -23.32684 44.48132 1.000 33.55818 158 ALA B N 1
ATOM 4545 C CA . ALA B 1 158 ? 88.75897 -22.93183 45.80237 1.000 34.67667 158 ALA B CA 1
ATOM 4546 C C . ALA B 1 158 ? 89.86953 -22.62304 46.79709 1.000 33.64482 158 ALA B C 1
ATOM 4547 O O . ALA B 1 158 ? 89.85081 -21.53201 47.37796 1.000 34.00032 158 ALA B O 1
ATOM 4549 N N . PRO B 1 159 ? 90.85608 -23.49208 47.02436 1.000 32.66251 159 PRO B N 1
ATOM 4550 C CA . PRO B 1 159 ? 91.89346 -23.16959 48.01756 1.000 32.23437 159 PRO B CA 1
ATOM 4551 C C . PRO B 1 159 ? 92.72005 -21.93856 47.67183 1.000 31.28042 159 PRO B C 1
ATOM 4552 O O . PRO B 1 159 ? 93.43098 -21.43021 48.54882 1.000 31.53555 159 PRO B O 1
ATOM 4556 N N . LEU B 1 160 ? 92.64795 -21.44379 46.43582 1.000 29.12299 160 LEU B N 1
ATOM 4557 C CA . LEU B 1 160 ? 93.42674 -20.28497 46.02108 1.000 28.49153 160 LEU B CA 1
ATOM 4558 C C . LEU B 1 160 ? 92.66620 -18.97436 46.15940 1.000 27.10850 160 LEU B C 1
ATOM 4559 O O . LEU B 1 160 ? 93.27164 -17.90617 46.01968 1.000 28.74132 160 LEU B O 1
ATOM 4564 N N . ILE B 1 161 ? 91.36547 -19.02892 46.42108 1.000 25.12461 161 ILE B N 1
ATOM 4565 C CA . ILE B 1 161 ? 90.57526 -17.81818 46.61950 1.000 25.17958 161 ILE B CA 1
ATOM 4566 C C . ILE B 1 161 ? 90.72316 -17.36595 48.06532 1.000 25.59251 161 ILE B C 1
ATOM 4567 O O . ILE B 1 161 ? 90.40194 -18.10983 49.00009 1.000 25.59543 161 ILE B O 1
ATOM 4572 N N . GLN B 1 162 ? 91.24171 -16.15752 48.24868 1.000 25.56965 162 GLN B N 1
ATOM 4573 C CA . GLN B 1 162 ? 91.49965 -15.63777 49.58313 1.000 26.13678 162 GLN B CA 1
ATOM 4574 C C . GLN B 1 162 ? 90.19529 -15.24107 50.26701 1.000 25.81889 162 GLN B C 1
ATOM 4575 O O . GLN B 1 162 ? 89.19721 -14.92318 49.61645 1.000 25.37338 162 GLN B O 1
ATOM 4581 N N . GLN B 1 163 ? 90.19873 -15.30511 51.59812 1.000 25.68832 163 GLN B N 1
ATOM 4582 C CA . GLN B 1 163 ? 89.07507 -14.78001 52.35575 1.000 26.32346 163 GLN B CA 1
ATOM 4583 C C . GLN B 1 163 ? 88.99104 -13.27119 52.13258 1.000 25.65002 163 GLN B C 1
ATOM 4584 O O . GLN B 1 163 ? 90.01271 -12.61204 51.92932 1.000 24.97768 163 GLN B O 1
ATOM 4590 N N . PRO B 1 164 ? 87.79024 -12.69984 52.16389 1.000 26.50114 164 PRO B N 1
ATOM 4591 C CA . PRO B 1 164 ? 87.63849 -11.28904 51.78876 1.000 26.01539 164 PRO B CA 1
ATOM 4592 C C . PRO B 1 164 ? 88.30934 -10.35103 52.78008 1.000 26.31259 164 PRO B C 1
ATOM 4593 O O . PRO B 1 164 ? 88.37258 -10.61387 53.98211 1.000 27.30816 164 PRO B O 1
ATOM 4597 N N . VAL B 1 165 ? 88.81324 -9.23620 52.25606 1.000 25.87002 165 VAL B N 1
ATOM 4598 C CA . VAL B 1 165 ? 89.30508 -8.13128 53.06741 1.000 25.36117 165 VAL B CA 1
ATOM 4599 C C . VAL B 1 165 ? 88.44986 -6.91119 52.76470 1.000 24.16229 165 VAL B C 1
ATOM 4600 O O . VAL B 1 165 ? 87.93505 -6.75310 51.65513 1.000 24.34302 165 VAL B O 1
ATOM 4604 N N . VAL B 1 166 ? 88.28101 -6.05625 53.76201 1.000 23.24071 166 VAL B N 1
ATOM 4605 C CA . VAL B 1 166 ? 87.51187 -4.83021 53.59879 1.000 23.87414 166 VAL B CA 1
ATOM 4606 C C . VAL B 1 166 ? 88.48787 -3.69195 53.34537 1.000 22.68543 166 VAL B C 1
ATOM 4607 O O . VAL B 1 166 ? 89.54004 -3.60885 53.98996 1.000 23.26724 166 VAL B O 1
ATOM 4611 N N . ASP B 1 167 ? 88.16105 -2.83221 52.37594 1.000 20.69977 167 ASP B N 1
ATOM 4612 C CA . ASP B 1 167 ? 88.96335 -1.64562 52.06311 1.000 20.89950 167 ASP B CA 1
ATOM 4613 C C . ASP B 1 167 ? 87.97667 -0.52228 51.74674 1.000 21.00407 167 ASP B C 1
ATOM 4614 O O . ASP B 1 167 ? 87.58041 -0.32958 50.59303 1.000 21.30721 167 ASP B O 1
ATOM 4619 N N . GLN B 1 168 ? 87.59083 0.22462 52.78146 1.000 21.38913 168 GLN B N 1
ATOM 4620 C CA . GLN B 1 168 ? 86.55899 1.23983 52.60030 1.000 21.56734 168 GLN B CA 1
ATOM 4621 C C . GLN B 1 168 ? 87.07716 2.46573 51.86459 1.000 21.05387 168 GLN B C 1
ATOM 4622 O O . GLN B 1 168 ? 86.30871 3.13511 51.16781 1.000 21.41348 168 GLN B O 1
ATOM 4628 N N . ASP B 1 169 ? 88.36809 2.76464 51.97820 1.000 21.51707 169 ASP B N 1
ATOM 4629 C CA . ASP B 1 169 ? 88.88463 3.90243 51.23325 1.000 23.05484 169 ASP B CA 1
ATOM 4630 C C . ASP B 1 169 ? 88.82327 3.63608 49.73307 1.000 20.83271 169 ASP B C 1
ATOM 4631 O O . ASP B 1 169 ? 88.53484 4.54828 48.95045 1.000 22.22065 169 ASP B O 1
ATOM 4636 N N . LEU B 1 170 ? 89.02665 2.37966 49.32543 1.000 19.22113 170 LEU B N 1
ATOM 4637 C CA . LEU B 1 170 ? 89.03157 2.02095 47.90978 1.000 18.67787 170 LEU B CA 1
ATOM 4638 C C . LEU B 1 170 ? 87.62570 1.80261 47.37024 1.000 18.04366 170 LEU B C 1
ATOM 4639 O O . LEU B 1 170 ? 87.35174 2.11340 46.20279 1.000 17.59237 170 LEU B O 1
ATOM 4644 N N . LEU B 1 171 ? 86.72608 1.25232 48.19089 1.000 16.49495 171 LEU B N 1
ATOM 4645 C CA . LEU B 1 171 ? 85.44126 0.75525 47.70400 1.000 16.07150 171 LEU B CA 1
ATOM 4646 C C . LEU B 1 171 ? 84.25106 1.39493 48.40195 1.000 16.83580 171 LEU B C 1
ATOM 4647 O O . LEU B 1 171 ? 83.11175 0.97306 48.17683 1.000 17.15794 171 LEU B O 1
ATOM 4652 N N . TYR B 1 172 ? 84.47768 2.39766 49.24007 1.000 17.61086 172 TYR B N 1
ATOM 4653 C CA . TYR B 1 172 ? 83.37004 3.07290 49.90007 1.000 18.96411 172 TYR B CA 1
ATOM 4654 C C . TYR B 1 172 ? 83.68127 4.55083 50.04846 1.000 19.00021 172 TYR B C 1
ATOM 4655 O O . TYR B 1 172 ? 83.27455 5.18189 51.02932 1.000 20.29868 172 TYR B O 1
ATOM 4664 N N . PHE B 1 173 ? 84.41108 5.11307 49.08018 1.000 18.85700 173 PHE B N 1
ATOM 4665 C CA . PHE B 1 173 ? 84.94997 6.45740 49.24605 1.000 19.82365 173 PHE B CA 1
ATOM 4666 C C . PHE B 1 173 ? 83.86523 7.52441 49.34875 1.000 22.15031 173 PHE B C 1
ATOM 4667 O O . PHE B 1 173 ? 84.10160 8.57446 49.95781 1.000 23.99958 173 PHE B O 1
ATOM 4675 N N . HIS B 1 174 ? 82.67378 7.29760 48.78353 1.000 22.50117 174 HIS B N 1
ATOM 4676 C CA . HIS B 1 174 ? 81.67335 8.35925 48.87905 1.000 26.18616 174 HIS B CA 1
ATOM 4677 C C . HIS B 1 174 ? 81.24514 8.60909 50.32003 1.000 29.34847 174 HIS B C 1
ATOM 4678 O O . HIS B 1 174 ? 80.72186 9.68858 50.62314 1.000 30.83208 174 HIS B O 1
ATOM 4685 N N . LYS B 1 175 ? 81.48455 7.65045 51.21633 1.000 30.93902 175 LYS B N 1
ATOM 4686 C CA . LYS B 1 175 ? 81.08096 7.75261 52.61202 1.000 33.79188 175 LYS B CA 1
ATOM 4687 C C . LYS B 1 175 ? 82.25214 7.92979 53.57146 1.000 34.04332 175 LYS B C 1
ATOM 4688 O O . LYS B 1 175 ? 82.02462 8.07753 54.77723 1.000 35.94726 175 LYS B O 1
ATOM 4694 N N . THR B 1 176 ? 83.49183 7.92102 53.08227 1.000 32.99760 176 THR B N 1
ATOM 4695 C CA . THR B 1 176 ? 84.66909 8.05856 53.92834 1.000 34.45830 176 THR B CA 1
ATOM 4696 C C . THR B 1 176 ? 85.33616 9.41837 53.70724 1.000 34.31244 176 THR B C 1
ATOM 4697 O O . THR B 1 176 ? 84.80255 10.29727 53.02178 1.000 32.96858 176 THR B O 1
ATOM 4701 N N . GLU B 1 177 ? 86.52809 9.58490 54.28709 1.000 36.33179 177 GLU B N 1
ATOM 4702 C CA . GLU B 1 177 ? 87.18231 10.89028 54.26785 1.000 37.76331 177 GLU B CA 1
ATOM 4703 C C . GLU B 1 177 ? 87.47466 11.36459 52.84992 1.000 34.26288 177 GLU B C 1
ATOM 4704 O O . GLU B 1 177 ? 87.44554 12.57034 52.57945 1.000 32.53407 177 GLU B O 1
ATOM 4710 N N . ARG B 1 178 ? 87.75406 10.43897 51.93474 1.000 33.18047 178 ARG B N 1
ATOM 4711 C CA . ARG B 1 178 ? 88.05695 10.81539 50.55847 1.000 32.13754 178 ARG B CA 1
ATOM 4712 C C . ARG B 1 178 ? 86.88076 11.51286 49.88450 1.000 29.66295 178 ARG B C 1
ATOM 4713 O O . ARG B 1 178 ? 87.07799 12.30262 48.95303 1.000 28.87186 178 ARG B O 1
ATOM 4721 N N . GLY B 1 179 ? 85.65885 11.23717 50.33020 1.000 28.70175 179 GLY B N 1
ATOM 4722 C CA . GLY B 1 179 ? 84.48669 11.85771 49.74230 1.000 28.46297 179 GLY B CA 1
ATOM 4723 C C . GLY B 1 179 ? 83.97190 13.04794 50.53080 1.000 27.84880 179 GLY B C 1
ATOM 4724 O O . GLY B 1 179 ? 82.84377 13.50187 50.31578 1.000 26.88950 179 GLY B O 1
ATOM 4725 N N . LYS B 1 180 ? 84.79627 13.56393 51.44741 1.000 28.38588 180 LYS B N 1
ATOM 4726 C CA . LYS B 1 180 ? 84.37332 14.67430 52.29846 1.000 31.29552 180 LYS B CA 1
ATOM 4727 C C . LYS B 1 180 ? 84.01094 15.90550 51.47426 1.000 29.55201 180 LYS B C 1
ATOM 4728 O O . LYS B 1 180 ? 82.94468 16.50398 51.66728 1.000 29.11822 180 LYS B O 1
ATOM 4734 N N . ALA B 1 181 ? 84.89799 16.31671 50.56357 1.000 27.60856 181 ALA B N 1
ATOM 4735 C CA . ALA B 1 181 ? 84.60539 17.49050 49.74412 1.000 26.61603 181 ALA B CA 1
ATOM 4736 C C . ALA B 1 181 ? 83.36601 17.26292 48.88920 1.000 25.01326 181 ALA B C 1
ATOM 4737 O O . ALA B 1 181 ? 82.53785 18.16628 48.72706 1.000 26.45401 181 ALA B O 1
ATOM 4739 N N . TYR B 1 182 ? 83.22494 16.05697 48.33495 1.000 23.02570 182 TYR B N 1
ATOM 4740 C CA . TYR B 1 182 ? 82.04403 15.71996 47.54689 1.000 22.07233 182 TYR B CA 1
ATOM 4741 C C . TYR B 1 182 ? 80.76953 15.88586 48.36526 1.000 23.20691 182 TYR B C 1
ATOM 4742 O O . TYR B 1 182 ? 79.79764 16.49911 47.90718 1.000 22.82451 182 TYR B O 1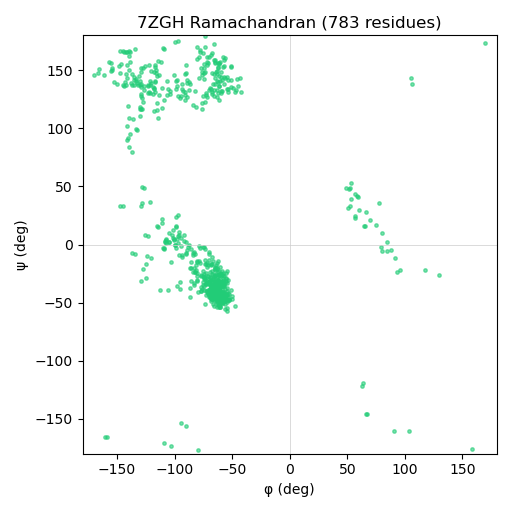
ATOM 4751 N N . ARG B 1 183 ? 80.75101 15.33256 49.58248 1.000 25.15316 183 ARG B N 1
ATOM 4752 C CA . ARG B 1 183 ? 79.56148 15.44406 50.42123 1.000 26.60836 183 ARG B CA 1
ATOM 4753 C C . ARG B 1 183 ? 79.28766 16.88969 50.81756 1.000 27.98571 183 ARG B C 1
ATOM 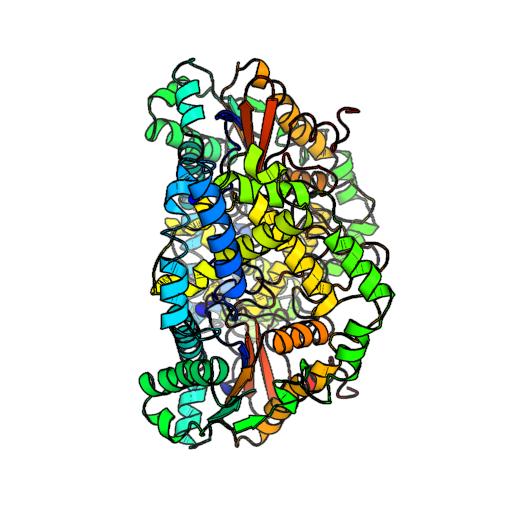4754 O O . ARG B 1 183 ? 78.12418 17.30102 50.90285 1.000 27.91821 183 ARG B O 1
ATOM 4762 N N . ASP B 1 184 ? 80.34063 17.67175 51.07078 1.000 28.62735 184 ASP B N 1
ATOM 4763 C CA . ASP B 1 184 ? 80.14714 19.08999 51.36615 1.000 31.44204 184 ASP B CA 1
ATOM 4764 C C . ASP B 1 184 ? 79.58513 19.83140 50.15867 1.000 29.04402 184 ASP B C 1
ATOM 4765 O O . ASP B 1 184 ? 78.77240 20.75215 50.30982 1.000 29.23822 184 ASP B O 1
ATOM 4770 N N . TYR B 1 185 ? 80.00905 19.44787 48.95257 1.000 26.52987 185 TYR B N 1
ATOM 4771 C CA . TYR B 1 185 ? 79.45813 20.05005 47.74156 1.000 25.05197 185 TYR B CA 1
ATOM 4772 C C . TYR B 1 185 ? 77.95788 19.79906 47.63440 1.000 25.12444 185 TYR B C 1
ATOM 4773 O O . TYR B 1 185 ? 77.18146 20.71840 47.34274 1.000 24.12782 185 TYR B O 1
ATOM 4782 N N . LEU B 1 186 ? 77.53038 18.55368 47.86139 1.000 25.67089 186 LEU B N 1
ATOM 4783 C CA . LEU B 1 186 ? 76.11191 18.23078 47.75092 1.000 26.11611 186 LEU B CA 1
ATOM 4784 C C . LEU B 1 186 ? 75.27628 19.00731 48.75359 1.000 28.22584 186 LEU B C 1
ATOM 4785 O O . LEU B 1 186 ? 74.12774 19.35825 48.46256 1.000 27.23592 186 LEU B O 1
ATOM 4790 N N . GLU B 1 187 ? 75.82561 19.27247 49.93600 1.000 30.55958 187 GLU B N 1
ATOM 4791 C CA . GLU B 1 187 ? 75.05381 19.92250 50.98506 1.000 34.03680 187 GLU B CA 1
ATOM 4792 C C . GLU B 1 187 ? 75.03111 21.43856 50.85716 1.000 33.78580 187 GLU B C 1
ATOM 4793 O O . GLU B 1 187 ? 74.09175 22.07450 51.35037 1.000 34.49030 187 GLU B O 1
ATOM 4799 N N . ASN B 1 188 ? 76.01895 22.03114 50.19309 1.000 33.44002 188 ASN B N 1
ATOM 4800 C CA . ASN B 1 188 ? 76.23498 23.46945 50.28212 1.000 33.73244 188 ASN B CA 1
ATOM 4801 C C . ASN B 1 188 ? 76.32286 24.20179 48.95169 1.000 32.75021 188 ASN B C 1
ATOM 4802 O O . ASN B 1 188 ? 76.12873 25.42405 48.93973 1.000 32.90932 188 ASN B O 1
ATOM 4807 N N . ASP B 1 189 ? 76.61688 23.52695 47.84475 1.000 31.33738 189 ASP B N 1
ATOM 4808 C CA . ASP B 1 189 ? 76.84489 24.23875 46.59404 1.000 30.42784 189 ASP B CA 1
ATOM 4809 C C . ASP B 1 189 ? 75.52916 24.78394 46.05099 1.000 30.87307 189 ASP B C 1
ATOM 4810 O O . ASP B 1 189 ? 74.55047 24.04733 45.90224 1.000 30.38313 189 ASP B O 1
ATOM 4815 N N . GLN B 1 190 ? 75.49792 26.08765 45.76686 1.000 31.68722 190 GLN B N 1
ATOM 4816 C CA . GLN B 1 190 ? 74.22180 26.69994 45.41268 1.000 33.86905 190 GLN B CA 1
ATOM 4817 C C . GLN B 1 190 ? 73.80570 26.38405 43.97734 1.000 31.51564 190 GLN B C 1
ATOM 4818 O O . GLN B 1 190 ? 72.62395 26.12517 43.72163 1.000 31.35924 190 GLN B O 1
ATOM 4824 N N . ARG B 1 191 ? 74.74766 26.38845 43.02660 1.000 29.38135 191 ARG B N 1
ATOM 4825 C CA . ARG B 1 191 ? 74.39267 25.99655 41.66511 1.000 28.00145 191 ARG B CA 1
ATOM 4826 C C . ARG B 1 191 ? 73.81023 24.59322 41.64537 1.000 26.78763 191 ARG B C 1
ATOM 4827 O O . ARG B 1 191 ? 72.83358 24.32631 40.93464 1.000 27.36380 191 ARG B O 1
ATOM 4835 N N . TYR B 1 192 ? 74.40087 23.67937 42.41880 1.000 25.59924 192 TYR B N 1
ATOM 4836 C CA . TYR B 1 192 ? 73.84575 22.33381 42.51858 1.000 24.85337 192 TYR B CA 1
ATOM 4837 C C . TYR B 1 192 ? 72.44094 22.35472 43.11535 1.000 26.50529 192 TYR B C 1
ATOM 4838 O O . TYR B 1 192 ? 71.51326 21.75508 42.56276 1.000 26.20295 192 TYR B O 1
ATOM 4847 N N . GLN B 1 193 ? 72.25956 23.04798 44.24146 1.000 28.29759 193 GLN B N 1
ATOM 4848 C CA . GLN B 1 193 ? 70.92880 23.11242 44.84084 1.000 31.05489 193 GLN B CA 1
ATOM 4849 C C . GLN B 1 193 ? 69.91015 23.71107 43.87759 1.000 29.64423 193 GLN B C 1
ATOM 4850 O O . GLN B 1 193 ? 68.78321 23.21355 43.77034 1.000 28.74180 193 GLN B O 1
ATOM 4856 N N . GLU B 1 194 ? 70.28140 24.79287 43.18481 1.000 29.70268 194 GLU B N 1
ATOM 4857 C CA . GLU B 1 194 ? 69.37272 25.40100 42.21644 1.000 29.45611 194 GLU B CA 1
ATOM 4858 C C . GLU B 1 194 ? 68.99444 24.40661 41.12637 1.000 27.86804 194 GLU B C 1
ATOM 4859 O O . GLU B 1 194 ? 67.82718 24.31574 40.73069 1.000 27.58206 194 GLU B O 1
ATOM 4865 N N . THR B 1 195 ? 69.96878 23.64421 40.63622 1.000 26.77159 195 THR B N 1
ATOM 4866 C CA . THR B 1 195 ? 69.69039 22.68130 39.57667 1.000 26.67649 195 THR B CA 1
ATOM 4867 C C . THR B 1 195 ? 68.76517 21.56902 40.05881 1.000 26.32723 195 THR B C 1
ATOM 4868 O O . THR B 1 195 ? 67.81862 21.19498 39.35519 1.000 25.72673 195 THR B O 1
ATOM 4872 N N . VAL B 1 196 ? 69.03340 21.01525 41.24442 1.000 25.91340 196 VAL B N 1
ATOM 4873 C CA . VAL B 1 196 ? 68.14213 20.00679 41.81475 1.000 25.34729 196 VAL B CA 1
ATOM 4874 C C . VAL B 1 196 ? 66.71890 20.54026 41.91052 1.000 26.71989 196 VAL B C 1
ATOM 4875 O O . VAL B 1 196 ? 65.75190 19.82787 41.60979 1.000 26.07741 196 VAL B O 1
ATOM 4879 N N . LYS B 1 197 ? 66.56662 21.79912 42.33783 1.000 27.23513 197 LYS B N 1
ATOM 4880 C CA . LYS B 1 197 ? 65.23591 22.38671 42.44904 1.000 28.81979 197 LYS B CA 1
ATOM 4881 C C . LYS B 1 197 ? 64.55000 22.46378 41.09046 1.000 28.13817 197 LYS B C 1
ATOM 4882 O O . LYS B 1 197 ? 63.35366 22.17091 40.97565 1.000 28.05351 197 LYS B O 1
ATOM 4888 N N . ARG B 1 198 ? 65.28671 22.86707 40.04751 1.000 26.84519 198 ARG B N 1
ATOM 4889 C CA . ARG B 1 198 ? 64.68998 22.92958 38.71562 1.000 26.68784 198 ARG B CA 1
ATOM 4890 C C . ARG B 1 198 ? 64.16803 21.56445 38.29640 1.000 25.01488 198 ARG B C 1
ATOM 4891 O O . ARG B 1 198 ? 63.06894 21.45191 37.74117 1.000 25.82588 198 ARG B O 1
ATOM 4899 N N . ILE B 1 199 ? 64.94009 20.51367 38.56761 1.000 23.03422 199 ILE B N 1
ATOM 4900 C CA . ILE B 1 199 ? 64.49816 19.16386 38.22310 1.000 23.02527 199 ILE B CA 1
ATOM 4901 C C . ILE B 1 199 ? 63.24221 18.80196 39.00694 1.000 25.56033 199 ILE B C 1
ATOM 4902 O O . ILE B 1 199 ? 62.26510 18.28721 38.45114 1.000 26.04843 199 ILE B O 1
ATOM 4907 N N . LYS B 1 200 ? 63.24824 19.07565 40.31299 1.000 28.33488 200 LYS B N 1
ATOM 4908 C CA . LYS B 1 200 ? 62.09717 18.73505 41.14341 1.000 32.66560 200 LYS B CA 1
ATOM 4909 C C . LYS B 1 200 ? 60.84231 19.49545 40.72628 1.000 32.72564 200 LYS B C 1
ATOM 4910 O O . LYS B 1 200 ? 59.72658 19.00387 40.92911 1.000 33.43784 200 LYS B O 1
ATOM 4916 N N . ASN B 1 201 ? 60.99092 20.68574 40.14833 1.000 32.14489 201 ASN B N 1
ATOM 4917 C CA . ASN B 1 201 ? 59.84467 21.48565 39.72939 1.000 33.10527 201 ASN B CA 1
ATOM 4918 C C . ASN B 1 201 ? 59.53268 21.36338 38.24403 1.000 31.05060 201 ASN B C 1
ATOM 4919 O O . ASN B 1 201 ? 58.77277 22.17887 37.70978 1.000 30.36783 201 ASN B O 1
ATOM 4924 N N . ARG B 1 202 ? 60.07986 20.35503 37.57001 1.000 29.97481 202 ARG B N 1
ATOM 4925 C CA . ARG B 1 202 ? 59.83285 20.19715 36.14560 1.000 28.75537 202 ARG B CA 1
ATOM 4926 C C . ARG B 1 202 ? 58.34440 20.05720 35.85804 1.000 28.47521 202 ARG B C 1
ATOM 4927 O O . ARG B 1 202 ? 57.64405 19.27223 36.50389 1.000 27.56273 202 ARG B O 1
ATOM 4935 N N . ASP B 1 203 ? 57.86653 20.81457 34.87334 1.000 27.85558 203 ASP B N 1
ATOM 4936 C CA . ASP B 1 203 ? 56.46792 20.72360 34.48539 1.000 29.09506 203 ASP B CA 1
ATOM 4937 C C . ASP B 1 203 ? 56.16399 19.32335 33.97757 1.000 27.77895 203 ASP B C 1
ATOM 4938 O O . ASP B 1 203 ? 56.88221 18.78409 33.12840 1.000 27.73748 203 ASP B O 1
ATOM 4943 N N . GLY B 1 204 ? 55.09383 18.73648 34.50273 1.000 25.89700 204 GLY B N 1
ATOM 4944 C CA . GLY B 1 204 ? 54.69948 17.37877 34.18201 1.000 24.54861 204 GLY B CA 1
ATOM 4945 C C . GLY B 1 204 ? 54.71868 16.43107 35.35989 1.000 23.69073 204 GLY B C 1
ATOM 4946 O O . GLY B 1 204 ? 54.02761 15.40340 35.32436 1.000 23.01468 204 GLY B O 1
ATOM 4947 N N . THR B 1 205 ? 55.47522 16.74179 36.41680 1.000 23.05862 205 THR B N 1
ATOM 4948 C CA . THR B 1 205 ? 55.57795 15.80375 37.52760 1.000 23.84696 205 THR B CA 1
ATOM 4949 C C . THR B 1 205 ? 54.24903 15.66173 38.26426 1.000 24.36170 205 THR B C 1
ATOM 4950 O O . THR B 1 205 ? 53.84819 14.54617 38.61425 1.000 23.98353 205 THR B O 1
ATOM 4954 N N . ARG B 1 206 ? 53.53546 16.77040 38.49645 1.000 25.52579 206 ARG B N 1
ATOM 4955 C CA . ARG B 1 206 ? 52.25415 16.65233 39.18700 1.000 27.56127 206 ARG B CA 1
ATOM 4956 C C . ARG B 1 206 ? 51.27011 15.80702 38.38476 1.000 26.48338 206 ARG B C 1
ATOM 4957 O O . ARG B 1 206 ? 50.53587 14.99217 38.95254 1.000 26.46828 206 ARG B O 1
ATOM 4965 N N . GLU B 1 207 ? 51.24650 15.97929 37.06317 1.000 25.71464 207 GLU B N 1
ATOM 4966 C CA . GLU B 1 207 ? 50.34481 15.18346 36.23351 1.000 24.80740 207 GLU B CA 1
ATOM 4967 C C . GLU B 1 207 ? 50.69859 13.69950 36.29654 1.000 24.63421 207 GLU B C 1
ATOM 4968 O O . GLU B 1 207 ? 49.81778 12.84511 36.43821 1.000 24.51908 207 GLU B O 1
ATOM 4974 N N . ALA B 1 208 ? 51.98661 13.37200 36.17771 1.000 23.33722 208 ALA B N 1
ATOM 4975 C CA . ALA B 1 208 ? 52.39569 11.96980 36.24221 1.000 23.01478 208 ALA B CA 1
ATOM 4976 C C . ALA B 1 208 ? 52.08355 11.37191 37.60585 1.000 23.04456 208 ALA B C 1
ATOM 4977 O O . ALA B 1 208 ? 51.59021 10.24164 37.70236 1.000 21.90193 208 ALA B O 1
ATOM 4979 N N . ALA B 1 209 ? 52.37174 12.11835 38.67363 1.000 22.93898 209 ALA B N 1
ATOM 4980 C CA . ALA B 1 209 ? 52.07499 11.63029 40.01293 1.000 22.70997 209 ALA B CA 1
ATOM 4981 C C . ALA B 1 209 ? 50.58315 11.39646 40.18111 1.000 23.93562 209 ALA B C 1
ATOM 4982 O O . ALA B 1 209 ? 50.16386 10.37786 40.74087 1.000 24.99213 209 ALA B O 1
ATOM 4984 N N . THR B 1 210 ? 49.76521 12.32611 39.68626 1.000 25.04399 210 THR B N 1
ATOM 4985 C CA . THR B 1 210 ? 48.32106 12.15293 39.78759 1.000 26.70643 210 THR B CA 1
ATOM 4986 C C . THR B 1 210 ? 47.85123 10.94861 38.97728 1.000 25.97004 210 THR B C 1
ATOM 4987 O O . THR B 1 210 ? 46.97238 10.19948 39.42074 1.000 25.23188 210 THR B O 1
ATOM 4991 N N . ASP B 1 211 ? 48.44556 10.72699 37.79700 1.000 25.86090 211 ASP B N 1
ATOM 4992 C CA . ASP B 1 211 ? 48.04915 9.57912 36.98666 1.000 25.20710 211 ASP B CA 1
ATOM 4993 C C . ASP B 1 211 ? 48.37985 8.26447 37.68261 1.000 24.90235 211 ASP B C 1
ATOM 4994 O O . ASP B 1 211 ? 47.63441 7.28617 37.55799 1.000 24.54544 211 ASP B O 1
ATOM 4999 N N . ILE B 1 212 ? 49.50400 8.21457 38.40416 1.000 23.60119 212 ILE B N 1
ATOM 5000 C CA . ILE B 1 212 ? 49.81771 7.02946 39.19934 1.000 23.61294 212 ILE B CA 1
ATOM 5001 C C . ILE B 1 212 ? 48.74591 6.79584 40.25718 1.000 24.63095 212 ILE B C 1
ATOM 5002 O O . ILE B 1 212 ? 48.16702 5.70750 40.34848 1.000 24.43414 212 ILE B O 1
ATOM 5007 N N . LEU B 1 213 ? 48.46369 7.81575 41.07495 1.000 24.83368 213 LEU B N 1
ATOM 5008 C CA . LEU B 1 213 ? 47.54536 7.59965 42.18569 1.000 25.85709 213 LEU B CA 1
ATOM 5009 C C . LEU B 1 213 ? 46.14006 7.28216 41.70281 1.000 25.94585 213 LEU B C 1
ATOM 5010 O O . LEU B 1 213 ? 45.42737 6.51711 42.35728 1.000 26.37269 213 LEU B O 1
ATOM 5015 N N . LYS B 1 214 ? 45.73568 7.83928 40.55854 1.000 27.20755 214 LYS B N 1
ATOM 5016 C CA . LYS B 1 214 ? 44.39993 7.59753 40.01849 1.000 29.60881 214 LYS B CA 1
ATOM 5017 C C . LYS B 1 214 ? 44.17973 6.16506 39.54918 1.000 28.27010 214 LYS B C 1
ATOM 5018 O O . LYS B 1 214 ? 43.03384 5.81071 39.24225 1.000 29.16321 214 LYS B O 1
ATOM 5024 N N . THR B 1 215 ? 45.22715 5.34127 39.45183 1.000 27.90284 215 THR B N 1
ATOM 5025 C CA . THR B 1 215 ? 44.98228 3.92902 39.18580 1.000 27.19041 215 THR B CA 1
ATOM 5026 C C . THR B 1 215 ? 44.32955 3.24582 40.37394 1.000 27.96606 215 THR B C 1
ATOM 5027 O O . THR B 1 215 ? 43.66162 2.22036 40.19569 1.000 28.36651 215 THR B O 1
ATOM 5031 N N . ILE B 1 216 ? 44.50309 3.80138 41.57113 1.000 27.20943 216 ILE B N 1
ATOM 5032 C CA . ILE B 1 216 ? 44.05606 3.17500 42.80671 1.000 28.23239 216 ILE B CA 1
ATOM 5033 C C . ILE B 1 216 ? 42.92633 3.95702 43.46334 1.000 29.60995 216 ILE B C 1
ATOM 5034 O O . ILE B 1 216 ? 42.00399 3.36551 44.02765 1.000 30.70134 216 ILE B O 1
ATOM 5039 N N . PHE B 1 217 ? 43.00262 5.28130 43.43445 1.000 30.72238 217 PHE B N 1
ATOM 5040 C CA . PHE B 1 217 ? 42.09373 6.13690 44.17772 1.000 32.49114 217 PHE B CA 1
ATOM 5041 C C . PHE B 1 217 ? 41.22947 6.93403 43.21233 1.000 33.77667 217 PHE B C 1
ATOM 5042 O O . PHE B 1 217 ? 41.67307 7.32101 42.12754 1.000 34.88524 217 PHE B O 1
ATOM 5050 N N . THR B 1 218 ? 39.98126 7.17272 43.61415 1.000 34.72068 218 THR B N 1
ATOM 5051 C CA . THR B 1 218 ? 39.09823 7.97936 42.79948 1.000 36.47644 218 THR B CA 1
ATOM 5052 C C . THR B 1 218 ? 39.68053 9.38036 42.65628 1.000 37.38115 218 THR B C 1
ATOM 5053 O O . THR B 1 218 ? 40.45866 9.82956 43.50279 1.000 37.00880 218 THR B O 1
ATOM 5057 N N . PRO B 1 219 ? 39.32195 10.08730 41.58323 1.000 38.62723 219 PRO B N 1
ATOM 5058 C CA . PRO B 1 219 ? 39.79789 11.46911 41.43438 1.000 39.40894 219 PRO B CA 1
ATOM 5059 C C . PRO B 1 219 ? 39.41091 12.36059 42.59803 1.000 40.72829 219 PRO B C 1
ATOM 5060 O O . PRO B 1 219 ? 40.19277 13.24120 42.97642 1.000 41.57857 219 PRO B O 1
ATOM 5064 N N . ALA B 1 220 ? 38.23230 12.15049 43.18849 1.000 41.09372 220 ALA B N 1
ATOM 5065 C CA . ALA B 1 220 ? 37.84363 12.92949 44.35931 1.000 42.16236 220 ALA B CA 1
ATOM 5066 C C . ALA B 1 220 ? 38.85685 12.76151 45.48432 1.000 42.85359 220 ALA B C 1
ATOM 5067 O O . ALA B 1 220 ? 39.33352 13.74562 46.06205 1.000 43.75120 220 ALA B O 1
ATOM 5069 N N . PHE B 1 221 ? 39.20033 11.51426 45.80735 1.000 41.53921 221 PHE B N 1
ATOM 5070 C CA . PHE B 1 221 ? 40.19163 11.26482 46.84597 1.000 40.78338 221 PHE B CA 1
ATOM 5071 C C . PHE B 1 221 ? 41.50482 11.97666 46.53814 1.000 41.11623 221 PHE B C 1
ATOM 5072 O O . PHE B 1 221 ? 42.07286 12.66241 47.39676 1.000 40.94837 221 PHE B O 1
ATOM 5080 N N . VAL B 1 222 ? 41.99957 11.83047 45.30640 1.000 40.36696 222 VAL B N 1
ATOM 5081 C CA . VAL B 1 222 ? 43.30273 12.39319 44.96307 1.000 41.07884 222 VAL B CA 1
ATOM 5082 C C . VAL B 1 222 ? 43.29627 13.90970 45.09592 1.000 43.85946 222 VAL B C 1
ATOM 5083 O O . VAL B 1 222 ? 44.25968 14.50843 45.59012 1.000 43.30566 222 VAL B O 1
ATOM 5087 N N . GLU B 1 223 ? 42.22187 14.56153 44.65052 1.000 47.39429 223 GLU B N 1
ATOM 5088 C CA . GLU B 1 223 ? 42.22135 16.01619 44.69781 1.000 51.15735 223 GLU B CA 1
ATOM 5089 C C . GLU B 1 223 ? 42.04220 16.54609 46.11393 1.000 51.20298 223 GLU B C 1
ATOM 5090 O O . GLU B 1 223 ? 42.34059 17.71762 46.36881 1.000 51.12077 223 GLU B O 1
ATOM 5096 N N . ARG B 1 224 ? 41.58017 15.71090 47.04355 1.000 51.51604 224 ARG B N 1
ATOM 5097 C CA . ARG B 1 224 ? 41.54102 16.11177 48.44277 1.000 52.93510 224 ARG B CA 1
ATOM 5098 C C . ARG B 1 224 ? 42.90873 16.03497 49.10955 1.000 51.68872 224 ARG B C 1
ATOM 5099 O O . ARG B 1 224 ? 43.09493 16.62456 50.17923 1.000 52.31855 224 ARG B O 1
ATOM 5107 N N . MET B 1 225 ? 43.86443 15.33672 48.50021 1.000 50.00838 225 MET B N 1
ATOM 5108 C CA . MET B 1 225 ? 45.17354 15.14237 49.10697 1.000 48.43503 225 MET B CA 1
ATOM 5109 C C . MET B 1 225 ? 46.02095 16.40187 49.00057 1.000 50.07337 225 MET B C 1
ATOM 5110 O O . MET B 1 225 ? 45.94106 17.14853 48.02001 1.000 49.78897 225 MET B O 1
ATOM 5114 N N . GLU B 1 226 ? 46.83586 16.62607 50.01921 1.000 52.43823 226 GLU B N 1
ATOM 5115 C CA . GLU B 1 226 ? 47.88111 17.63042 49.93916 1.000 55.39205 226 GLU B CA 1
ATOM 5116 C C . GLU B 1 226 ? 48.69629 17.40441 48.66606 1.000 55.31916 226 GLU B C 1
ATOM 5117 O O . GLU B 1 226 ? 48.93141 16.25180 48.27895 1.000 54.84830 226 GLU B O 1
ATOM 5123 N N . PRO B 1 227 ? 49.12697 18.46504 47.97773 1.000 55.02137 227 PRO B N 1
ATOM 5124 C CA . PRO B 1 227 ? 49.94612 18.24883 46.77098 1.000 54.03859 227 PRO B CA 1
ATOM 5125 C C . PRO B 1 227 ? 51.27903 17.57947 47.05971 1.000 51.90958 227 PRO B C 1
ATOM 5126 O O . PRO B 1 227 ? 51.74049 16.75576 46.25878 1.000 51.88806 227 PRO B O 1
ATOM 5130 N N . SER B 1 228 ? 51.91724 17.91349 48.18456 1.000 49.62120 228 SER B N 1
ATOM 5131 C CA . SER B 1 228 ? 53.14116 17.21754 48.56733 1.000 47.38812 228 SER B CA 1
ATOM 5132 C C . SER B 1 228 ? 52.86731 15.75394 48.87021 1.000 44.12549 228 SER B C 1
ATOM 5133 O O . SER B 1 228 ? 53.71445 14.89507 48.59620 1.000 42.82664 228 SER B O 1
ATOM 5136 N N . ALA B 1 229 ? 51.69677 15.45539 49.43788 1.000 41.71732 229 ALA B N 1
ATOM 5137 C CA . ALA B 1 229 ? 51.32037 14.06791 49.67238 1.000 39.56735 229 ALA B CA 1
ATOM 5138 C C . ALA B 1 229 ? 51.14584 13.31483 48.36262 1.000 37.02887 229 ALA B C 1
ATOM 5139 O O . ALA B 1 229 ? 51.46071 12.12192 48.28460 1.000 35.75540 229 ALA B O 1
ATOM 5141 N N . VAL B 1 230 ? 50.64649 13.98815 47.32532 1.000 35.37463 230 VAL B N 1
ATOM 5142 C CA . VAL B 1 230 ? 50.50257 13.33691 46.02412 1.000 33.39570 230 VAL B CA 1
ATOM 5143 C C . VAL B 1 230 ? 51.86156 12.92437 45.47414 1.000 33.66029 230 VAL B C 1
ATOM 5144 O O . VAL B 1 230 ? 52.07759 11.76127 45.11396 1.000 31.80563 230 VAL B O 1
ATOM 5148 N N . THR B 1 231 ? 52.79827 13.87353 45.39281 1.000 34.93301 231 THR B N 1
ATOM 5149 C CA . THR B 1 231 ? 54.11412 13.55010 44.85012 1.000 36.51728 231 THR B CA 1
ATOM 5150 C C . THR B 1 231 ? 54.82654 12.50717 45.70275 1.000 34.30633 231 THR B C 1
ATOM 5151 O O . THR B 1 231 ? 55.47519 11.59776 45.16905 1.000 32.89119 231 THR B O 1
ATOM 5155 N N . LYS B 1 232 ? 54.70845 12.61614 47.02958 1.000 34.57243 232 LYS B N 1
ATOM 5156 C CA . LYS B 1 232 ? 55.38145 11.67707 47.92321 1.000 33.91427 232 LYS B CA 1
ATOM 5157 C C . LYS B 1 232 ? 54.84613 10.26318 47.74057 1.000 30.20117 232 LYS B C 1
ATOM 5158 O O . LYS B 1 232 ? 55.61841 9.30310 47.63185 1.000 29.77249 232 LYS B O 1
ATOM 5164 N N . ALA B 1 233 ? 53.51943 10.11185 47.71528 1.000 28.32928 233 ALA B N 1
ATOM 5165 C CA . ALA B 1 233 ? 52.93784 8.78598 47.52729 1.000 26.70212 233 ALA B CA 1
ATOM 5166 C C . ALA B 1 233 ? 53.26328 8.22859 46.14540 1.000 24.64227 233 ALA B C 1
ATOM 5167 O O . ALA B 1 233 ? 53.64482 7.05724 46.01751 1.000 23.93668 233 ALA B O 1
ATOM 5169 N N . ALA B 1 234 ? 53.12185 9.04954 45.10270 1.000 22.56781 234 ALA B N 1
ATOM 5170 C CA . ALA B 1 234 ? 53.42934 8.58225 43.75343 1.000 21.91679 234 ALA B CA 1
ATOM 5171 C C . ALA B 1 234 ? 54.88206 8.15153 43.64662 1.000 21.64004 234 ALA B C 1
ATOM 5172 O O . ALA B 1 234 ? 55.19289 7.13864 43.00708 1.000 20.89127 234 ALA B O 1
ATOM 5174 N N . GLN B 1 235 ? 55.79242 8.93267 44.22500 1.000 22.10576 235 GLN B N 1
ATOM 5175 C CA . GLN B 1 235 ? 57.20421 8.57481 44.16811 1.000 22.03108 235 GLN B CA 1
ATOM 5176 C C . GLN B 1 235 ? 57.45091 7.23850 44.85271 1.000 21.04195 235 GLN B C 1
ATOM 5177 O O . GLN B 1 235 ? 58.18619 6.38458 44.33712 1.000 20.82393 235 GLN B O 1
ATOM 5183 N N . ALA B 1 236 ? 56.85044 7.05048 46.02848 1.000 21.29858 236 ALA B N 1
ATOM 5184 C CA . ALA B 1 236 ? 56.98915 5.79176 46.74965 1.000 22.21183 236 ALA B CA 1
ATOM 5185 C C . ALA B 1 236 ? 56.52758 4.61667 45.89992 1.000 21.66179 236 ALA B C 1
ATOM 5186 O O . ALA B 1 236 ? 57.18673 3.57213 45.86186 1.000 22.67135 236 ALA B O 1
ATOM 5188 N N . LEU B 1 237 ? 55.39062 4.76825 45.21327 1.000 21.75073 237 LEU B N 1
ATOM 5189 C CA . LEU B 1 237 ? 54.84894 3.67460 44.41266 1.000 20.54224 237 LEU B CA 1
ATOM 5190 C C . LEU B 1 237 ? 55.66958 3.45319 43.14234 1.000 20.16778 237 LEU B C 1
ATOM 5191 O O . LEU B 1 237 ? 55.91402 2.30657 42.74557 1.000 20.93453 237 LEU B O 1
ATOM 5196 N N . TYR B 1 238 ? 56.10907 4.52967 42.48339 1.000 18.91315 238 TYR B N 1
ATOM 5197 C CA . TYR B 1 238 ? 57.01355 4.33887 41.36041 1.000 17.73450 238 TYR B CA 1
ATOM 5198 C C . TYR B 1 238 ? 58.26874 3.59266 41.80611 1.000 17.44381 238 TYR B C 1
ATOM 5199 O O . TYR B 1 238 ? 58.72443 2.66581 41.12609 1.000 18.05520 238 TYR B O 1
ATOM 5208 N N . ASP B 1 239 ? 58.84488 3.98559 42.94962 1.000 18.06302 239 ASP B N 1
ATOM 5209 C CA . ASP B 1 239 ? 60.05363 3.32417 43.43899 1.000 18.80547 239 ASP B CA 1
ATOM 5210 C C . ASP B 1 239 ? 59.82912 1.82821 43.62315 1.000 18.02154 239 ASP B C 1
ATOM 5211 O O . ASP B 1 239 ? 60.66418 1.00755 43.21803 1.000 18.18247 239 ASP B O 1
ATOM 5216 N N . LEU B 1 240 ? 58.72578 1.45376 44.27653 1.000 18.14558 240 LEU B N 1
ATOM 5217 C CA . LEU B 1 240 ? 58.46672 0.03625 44.50684 1.000 18.83191 240 LEU B CA 1
ATOM 5218 C C . LEU B 1 240 ? 58.21203 -0.70790 43.20293 1.000 18.70671 240 LEU B C 1
ATOM 5219 O O . LEU B 1 240 ? 58.62087 -1.86811 43.05723 1.000 19.24654 240 LEU B O 1
ATOM 5224 N N . ASP B 1 241 ? 57.56781 -0.05119 42.23684 1.000 18.08108 241 ASP B N 1
ATOM 5225 C CA . ASP B 1 241 ? 57.36119 -0.66666 40.93056 1.000 18.65350 241 ASP B CA 1
ATOM 5226 C C . ASP B 1 241 ? 58.68850 -0.82782 40.19135 1.000 17.95561 241 ASP B C 1
ATOM 5227 O O . ASP B 1 241 ? 58.92359 -1.84519 39.52979 1.000 18.43863 241 ASP B O 1
ATOM 5232 N N . ALA B 1 242 ? 59.57472 0.16509 40.30772 1.000 15.91070 242 ALA B N 1
ATOM 5233 C CA . ALA B 1 242 ? 60.81846 0.15237 39.54167 1.000 15.90053 242 ALA B CA 1
ATOM 5234 C C . ALA B 1 242 ? 61.75384 -0.95626 40.00246 1.000 16.46613 242 ALA B C 1
ATOM 5235 O O . ALA B 1 242 ? 62.55565 -1.46203 39.20614 1.000 17.14162 242 ALA B O 1
ATOM 5237 N N . ILE B 1 243 ? 61.67712 -1.33815 41.27732 1.000 16.74236 243 ILE B N 1
ATOM 5238 C CA . ILE B 1 243 ? 62.57761 -2.36159 41.81074 1.000 17.38497 243 ILE B CA 1
ATOM 5239 C C . ILE B 1 243 ? 61.93963 -3.74572 41.79235 1.000 17.30915 243 ILE B C 1
ATOM 5240 O O . ILE B 1 243 ? 62.63385 -4.74585 42.03960 1.000 17.97572 243 ILE B O 1
ATOM 5245 N N . ALA B 1 244 ? 60.64566 -3.83796 41.49166 1.000 17.45779 244 ALA B N 1
ATOM 5246 C CA . ALA B 1 244 ? 59.98100 -5.13474 41.39990 1.000 17.59564 244 ALA B CA 1
ATOM 5247 C C . ALA B 1 244 ? 60.70372 -6.13206 40.50232 1.000 18.12462 244 ALA B C 1
ATOM 5248 O O . ALA B 1 244 ? 60.73236 -7.32227 40.85779 1.000 19.01133 244 ALA B O 1
ATOM 5250 N N . PRO B 1 245 ? 61.28632 -5.75082 39.36264 1.000 18.46666 245 PRO B N 1
ATOM 5251 C CA . PRO B 1 245 ? 62.02329 -6.75017 38.57284 1.000 18.49553 245 PRO B CA 1
ATOM 5252 C C . PRO B 1 245 ? 63.16511 -7.40134 39.33116 1.000 18.45848 245 PRO B C 1
ATOM 5253 O O . PRO B 1 245 ? 63.52479 -8.54284 39.01001 1.000 18.66557 245 PRO B O 1
ATOM 5257 N N . ASP B 1 246 ? 63.73742 -6.72338 40.33457 1.000 18.26938 246 ASP B N 1
ATOM 5258 C CA . ASP B 1 246 ? 64.81232 -7.33003 41.11740 1.000 18.14773 246 ASP B CA 1
ATOM 5259 C C . ASP B 1 246 ? 64.30534 -8.54833 41.88610 1.000 19.00776 246 ASP B C 1
ATOM 5260 O O . ASP B 1 246 ? 65.08811 -9.44233 42.22694 1.000 20.11057 246 ASP B O 1
ATOM 5265 N N . LEU B 1 247 ? 63.00649 -8.59107 42.18014 1.000 19.40167 247 LEU B N 1
ATOM 5266 C CA . LEU B 1 247 ? 62.38019 -9.68663 42.91808 1.000 21.77935 247 LEU B CA 1
ATOM 5267 C C . LEU B 1 247 ? 61.68482 -10.69585 42.01373 1.000 23.72072 247 LEU B C 1
ATOM 5268 O O . LEU B 1 247 ? 60.78351 -11.40662 42.47350 1.000 24.11680 247 LEU B O 1
ATOM 5273 N N . SER B 1 248 ? 62.08670 -10.78485 40.74399 1.000 24.61238 248 SER B N 1
ATOM 5274 C CA . SER B 1 248 ? 61.40204 -11.66882 39.80218 1.000 24.39672 248 SER B CA 1
ATOM 5275 C C . SER B 1 248 ? 61.45357 -13.13407 40.23056 1.000 24.67781 248 SER B C 1
ATOM 5276 O O . SER B 1 248 ? 60.49950 -13.88478 39.98283 1.000 25.03754 248 SER B O 1
ATOM 5279 N N . VAL B 1 249 ? 62.54680 -13.56236 40.86832 1.000 25.45167 249 VAL B N 1
ATOM 5280 C CA . VAL B 1 249 ? 62.64434 -14.95345 41.30644 1.000 26.57713 249 VAL B CA 1
ATOM 5281 C C . VAL B 1 249 ? 61.63952 -15.23276 42.42048 1.000 27.48794 249 VAL B C 1
ATOM 5282 O O . VAL B 1 249 ? 61.02685 -16.30597 42.47224 1.000 28.53994 249 VAL B O 1
ATOM 5286 N N . GLU B 1 250 ? 61.43637 -14.25911 43.30861 1.000 26.94849 250 GLU B N 1
ATOM 5287 C CA . GLU B 1 250 ? 60.53108 -14.40533 44.43863 1.000 26.75335 250 GLU B CA 1
ATOM 5288 C C . GLU B 1 250 ? 59.05927 -14.30954 44.05343 1.000 27.21041 250 GLU B C 1
ATOM 5289 O O . GLU B 1 250 ? 58.20980 -14.84196 44.78005 1.000 28.37849 250 GLU B O 1
ATOM 5295 N N . GLY B 1 251 ? 58.73091 -13.67346 42.93977 1.000 27.62715 251 GLY B N 1
ATOM 5296 C CA . GLY B 1 251 ? 57.34766 -13.62519 42.51231 1.000 27.40966 251 GLY B CA 1
ATOM 5297 C C . GLY B 1 251 ? 57.08921 -12.47211 41.56728 1.000 26.97493 251 GLY B C 1
ATOM 5298 O O . GLY B 1 251 ? 57.99312 -11.74518 41.16698 1.000 26.02382 251 GLY B O 1
ATOM 5299 N N . ASN B 1 252 ? 55.81034 -12.33183 41.21610 1.000 27.87024 252 ASN B N 1
ATOM 5300 C CA . ASN B 1 252 ? 55.35031 -11.29286 40.30012 1.000 29.03941 252 ASN B CA 1
ATOM 5301 C C . ASN B 1 252 ? 54.07679 -10.69968 40.88243 1.000 28.31503 252 ASN B C 1
ATOM 5302 O O . ASN B 1 252 ? 53.02641 -11.35279 40.88347 1.000 29.34086 252 ASN B O 1
ATOM 5307 N N . TRP B 1 253 ? 54.16804 -9.47351 41.38261 1.000 27.45642 253 TRP B N 1
ATOM 5308 C CA . TRP B 1 253 ? 53.02866 -8.80344 41.99231 1.000 27.30485 253 TRP B CA 1
ATOM 5309 C C . TRP B 1 253 ? 52.30878 -7.86703 41.03493 1.000 26.04933 253 TRP B C 1
ATOM 5310 O O . TRP B 1 253 ? 51.33896 -7.21764 41.43868 1.000 25.03512 253 TRP B O 1
ATOM 5321 N N . HIS B 1 254 ? 52.76384 -7.77559 39.78565 1.000 25.58319 254 HIS B N 1
ATOM 5322 C CA . HIS B 1 254 ? 52.08979 -6.98466 38.75885 1.000 26.54087 254 HIS B CA 1
ATOM 5323 C C . HIS B 1 254 ? 51.82580 -5.56270 39.24702 1.000 25.78278 254 HIS B C 1
ATOM 5324 O O . HIS B 1 254 ? 50.72106 -5.02388 39.13473 1.000 25.13389 254 HIS B O 1
ATOM 5331 N N . LEU B 1 255 ? 52.87200 -4.95513 39.81034 1.000 24.48636 255 LEU B N 1
ATOM 5332 C CA . LEU B 1 255 ? 52.76220 -3.58404 40.28506 1.000 23.76443 255 LEU B CA 1
ATOM 5333 C C . LEU B 1 255 ? 52.58026 -2.60806 39.13946 1.000 23.09002 255 LEU B C 1
ATOM 5334 O O . LEU B 1 255 ? 52.14922 -1.47150 39.37042 1.000 22.97728 255 LEU B O 1
ATOM 5339 N N . ASP B 1 256 ? 52.87896 -3.03741 37.91265 1.000 22.20587 256 ASP B N 1
ATOM 5340 C CA . ASP B 1 256 ? 52.70417 -2.16997 36.75493 1.000 21.69994 256 ASP B CA 1
ATOM 5341 C C . ASP B 1 256 ? 51.24411 -1.76060 36.58949 1.000 21.89330 256 ASP B C 1
ATOM 5342 O O . ASP B 1 256 ? 50.96619 -0.72375 35.97829 1.000 22.05143 256 ASP B O 1
ATOM 5347 N N . ARG B 1 257 ? 50.30451 -2.54119 37.13675 1.000 23.57829 257 ARG B N 1
ATOM 5348 C CA . ARG B 1 257 ? 48.90171 -2.14823 37.07302 1.000 23.88463 257 ARG B CA 1
ATOM 5349 C C . ARG B 1 257 ? 48.69152 -0.76054 37.65189 1.000 24.24222 257 ARG B C 1
ATOM 5350 O O . ARG B 1 257 ? 47.75464 -0.05785 37.25929 1.000 24.88034 257 ARG B O 1
ATOM 5358 N N . PHE B 1 258 ? 49.52071 -0.36368 38.60836 1.000 21.81909 258 PHE B N 1
ATOM 5359 C CA . PHE B 1 258 ? 49.29725 0.86165 39.36176 1.000 21.51560 258 PHE B CA 1
ATOM 5360 C C . PHE B 1 258 ? 50.22582 1.99362 38.95141 1.000 20.63013 258 PHE B C 1
ATOM 5361 O O . PHE B 1 258 ? 50.15597 3.08163 39.53034 1.000 21.80209 258 PHE B O 1
ATOM 5369 N N . VAL B 1 259 ? 51.08188 1.76907 37.96207 1.000 19.65897 259 VAL B N 1
ATOM 5370 C CA . VAL B 1 259 ? 51.98148 2.80242 37.46578 1.000 18.12111 259 VAL B CA 1
ATOM 5371 C C . VAL B 1 259 ? 51.89867 2.79085 35.94713 1.000 17.89063 259 VAL B C 1
ATOM 5372 O O . VAL B 1 259 ? 52.53156 1.93939 35.30239 1.000 20.01597 259 VAL B O 1
ATOM 5376 N N . PRO B 1 260 ? 51.11629 3.68499 35.34185 1.000 18.69676 260 PRO B N 1
ATOM 5377 C CA . PRO B 1 260 ? 51.06167 3.73867 33.87875 1.000 18.47419 260 PRO B CA 1
ATOM 5378 C C . PRO B 1 260 ? 52.46767 3.87905 33.31442 1.000 17.53319 260 PRO B C 1
ATOM 5379 O O . PRO B 1 260 ? 53.31407 4.56500 33.89402 1.000 17.57281 260 PRO B O 1
ATOM 5383 N N . ARG B 1 261 ? 52.71832 3.20076 32.19240 1.000 16.14847 261 ARG B N 1
ATOM 5384 C CA . ARG B 1 261 ? 54.06735 3.18391 31.62374 1.000 14.65322 261 ARG B CA 1
ATOM 5385 C C . ARG B 1 261 ? 54.58191 4.59344 31.33924 1.000 16.17905 261 ARG B C 1
ATOM 5386 O O . ARG B 1 261 ? 55.75920 4.88824 31.57232 1.000 16.45689 261 ARG B O 1
ATOM 5394 N N . HIS B 1 262 ? 53.72931 5.47964 30.82125 1.000 15.42572 262 HIS B N 1
ATOM 5395 C CA . HIS B 1 262 ? 54.19632 6.84125 30.56394 1.000 15.63833 262 HIS B CA 1
ATOM 5396 C C . HIS B 1 262 ? 54.63815 7.52695 31.85612 1.000 16.15737 262 HIS B C 1
ATOM 5397 O O . HIS B 1 262 ? 55.64497 8.24380 31.87397 1.000 15.77150 262 HIS B O 1
ATOM 5404 N N . ALA B 1 263 ? 53.92452 7.27322 32.96212 1.000 16.44392 263 ALA B N 1
ATOM 5405 C CA . ALA B 1 263 ? 54.31035 7.85660 34.24462 1.000 15.50531 263 ALA B CA 1
ATOM 5406 C C . ALA B 1 263 ? 55.61988 7.26114 34.75935 1.000 15.73570 263 ALA B C 1
ATOM 5407 O O . ALA B 1 263 ? 56.46413 7.98215 35.30898 1.000 16.17329 263 ALA B O 1
ATOM 5409 N N . ALA B 1 264 ? 55.80789 5.95461 34.59441 1.000 15.30143 264 ALA B N 1
ATOM 5410 C CA . ALA B 1 264 ? 57.09543 5.34802 34.93206 1.000 15.34150 264 ALA B CA 1
ATOM 5411 C C . ALA B 1 264 ? 58.22108 5.95857 34.10616 1.000 15.68973 264 ALA B C 1
ATOM 5412 O O . ALA B 1 264 ? 59.30473 6.24775 34.63194 1.000 15.65526 264 ALA B O 1
ATOM 5414 N N . ALA B 1 265 ? 57.98800 6.14628 32.80367 1.000 14.47760 265 ALA B N 1
ATOM 5415 C CA . ALA B 1 265 ? 58.99798 6.77564 31.96051 1.000 14.56611 265 ALA B CA 1
ATOM 5416 C C . ALA B 1 265 ? 59.35272 8.16603 32.46792 1.000 14.61253 265 ALA B C 1
ATOM 5417 O O . ALA B 1 265 ? 60.53057 8.54743 32.48971 1.000 15.05101 265 ALA B O 1
ATOM 5419 N N . TRP B 1 266 ? 58.34381 8.94724 32.85996 1.000 14.73313 266 TRP B N 1
ATOM 5420 C CA . TRP B 1 266 ? 58.61048 10.27581 33.39250 1.000 15.03742 266 TRP B CA 1
ATOM 5421 C C . TRP B 1 266 ? 59.43959 10.20411 34.66930 1.000 15.80954 266 TRP B C 1
ATOM 5422 O O . TRP B 1 266 ? 60.46819 10.88306 34.80161 1.000 16.11321 266 TRP B O 1
ATOM 5433 N N . PHE B 1 267 ? 58.99400 9.40317 35.63567 1.000 15.07411 267 PHE B N 1
ATOM 5434 C CA . PHE B 1 267 ? 59.72064 9.33214 36.89684 1.000 15.19519 267 PHE B CA 1
ATOM 5435 C C . PHE B 1 267 ? 61.13505 8.78773 36.71215 1.000 14.30908 267 PHE B C 1
ATOM 5436 O O . PHE B 1 267 ? 62.05620 9.21537 37.41328 1.000 16.32142 267 PHE B O 1
ATOM 5444 N N . ALA B 1 268 ? 61.33934 7.86431 35.76919 1.000 13.21388 268 ALA B N 1
ATOM 5445 C CA . ALA B 1 268 ? 62.69753 7.41139 35.48168 1.000 13.40100 268 ALA B CA 1
ATOM 5446 C C . ALA B 1 268 ? 63.55489 8.56447 34.97782 1.000 14.29880 268 ALA B C 1
ATOM 5447 O O . ALA B 1 268 ? 64.72285 8.70296 35.36674 1.000 14.11771 268 ALA B O 1
ATOM 5449 N N . SER B 1 269 ? 62.99278 9.40489 34.10918 1.000 15.01061 269 SER B N 1
ATOM 5450 C CA . SER B 1 269 ? 63.77772 10.50795 33.56551 1.000 16.16964 269 SER B CA 1
ATOM 5451 C C . SER B 1 269 ? 64.14132 11.52508 34.64230 1.000 15.89667 269 SER B C 1
ATOM 5452 O O . SER B 1 269 ? 65.21942 12.13097 34.58315 1.000 15.29244 269 SER B O 1
ATOM 5455 N N . ILE B 1 270 ? 63.27139 11.70262 35.64230 1.000 15.76248 270 ILE B N 1
ATOM 5456 C CA . ILE B 1 270 ? 63.58731 12.58912 36.75850 1.000 16.31056 270 ILE B CA 1
ATOM 5457 C C . ILE B 1 270 ? 64.68393 11.98471 37.62065 1.000 15.68050 270 ILE B C 1
ATOM 5458 O O . ILE B 1 270 ? 65.63285 12.67029 38.01755 1.000 16.84195 270 ILE B O 1
ATOM 5463 N N . ASP B 1 271 ? 64.58066 10.68874 37.92704 1.000 15.61102 271 ASP B N 1
ATOM 5464 C CA . ASP B 1 271 ? 65.62378 10.05541 38.72317 1.000 16.50879 271 ASP B CA 1
ATOM 5465 C C . ASP B 1 271 ? 66.97462 10.13077 38.02683 1.000 16.50717 271 ASP B C 1
ATOM 5466 O O . ASP B 1 271 ? 67.99981 10.38176 38.67340 1.000 16.75627 271 ASP B O 1
ATOM 5471 N N . ASP B 1 272 ? 66.99938 9.91230 36.70670 1.000 16.33704 272 ASP B N 1
ATOM 5472 C CA . ASP B 1 272 ? 68.26097 9.99042 35.97281 1.000 14.41125 272 ASP B CA 1
ATOM 5473 C C . ASP B 1 272 ? 68.82681 11.40943 35.98957 1.000 15.03723 272 ASP B C 1
ATOM 5474 O O . ASP B 1 272 ? 70.04020 11.59497 36.15369 1.000 15.41248 272 ASP B O 1
ATOM 5479 N N . ALA B 1 273 ? 67.96576 12.42381 35.84160 1.000 15.22634 273 ALA B N 1
ATOM 5480 C CA . ALA B 1 273 ? 68.43291 13.80460 35.90309 1.000 17.06812 273 ALA B CA 1
ATOM 5481 C C . ALA B 1 273 ? 69.06526 14.10684 37.25805 1.000 17.74127 273 ALA B C 1
ATOM 5482 O O . ALA B 1 273 ? 70.17755 14.64363 37.32892 1.000 18.00043 273 ALA B O 1
ATOM 5484 N N . LYS B 1 274 ? 68.37355 13.75682 38.34777 1.000 16.84008 274 LYS B N 1
ATOM 5485 C CA . LYS B 1 274 ? 68.93326 13.96647 39.68023 1.000 17.00047 274 LYS B CA 1
ATOM 5486 C C . LYS B 1 274 ? 70.25673 13.23128 39.85003 1.000 17.38263 274 LYS B C 1
ATOM 5487 O O . LYS B 1 274 ? 71.21501 13.77254 40.41516 1.000 18.97133 274 LYS B O 1
ATOM 5492 N N . SER B 1 275 ? 70.32229 11.98758 39.37701 1.000 16.74104 275 SER B N 1
ATOM 5493 C CA . SER B 1 275 ? 71.52061 11.17964 39.58351 1.000 16.73391 275 SER B CA 1
ATOM 5494 C C . SER B 1 275 ? 72.67879 11.67089 38.73177 1.000 15.82018 275 SER B C 1
ATOM 5495 O O . SER B 1 275 ? 73.84120 11.57300 39.14564 1.000 17.06879 275 SER B O 1
ATOM 5498 N N . PHE B 1 276 ? 72.38091 12.19786 37.54448 1.000 16.60915 276 PHE B N 1
ATOM 5499 C CA . PHE B 1 276 ? 73.42923 12.73778 36.69034 1.000 16.76008 276 PHE B CA 1
ATOM 5500 C C . PHE B 1 276 ? 74.24393 13.80370 37.41550 1.000 16.96918 276 PHE B C 1
ATOM 5501 O O . PHE B 1 276 ? 75.47473 13.83582 37.31398 1.000 16.62835 276 PHE B O 1
ATOM 5509 N N . TYR B 1 277 ? 73.56664 14.69904 38.14282 1.000 16.24948 277 TYR B N 1
ATOM 5510 C CA . TYR B 1 277 ? 74.24731 15.78571 38.83834 1.000 17.45982 277 TYR B CA 1
ATOM 5511 C C . TYR B 1 277 ? 74.76424 15.38982 40.21525 1.000 18.21868 277 TYR B C 1
ATOM 5512 O O . TYR B 1 277 ? 75.80720 15.89897 40.64688 1.000 19.55119 277 TYR B O 1
ATOM 5521 N N . LYS B 1 278 ? 74.07516 14.47389 40.90089 1.000 18.02985 278 LYS B N 1
ATOM 5522 C CA . LYS B 1 278 ? 74.50407 14.06845 42.23407 1.000 18.02636 278 LYS B CA 1
ATOM 5523 C C . LYS B 1 278 ? 75.68801 13.11593 42.17051 1.000 18.56316 278 LYS B C 1
ATOM 5524 O O . LYS B 1 278 ? 76.56969 13.15841 43.03398 1.000 19.56634 278 LYS B O 1
ATOM 5530 N N . LYS B 1 279 ? 75.71432 12.23823 41.16389 1.000 17.97283 279 LYS B N 1
ATOM 5531 C CA . LYS B 1 279 ? 76.64456 11.11494 41.15821 1.000 18.78324 279 LYS B CA 1
ATOM 5532 C C . LYS B 1 279 ? 77.43679 11.00629 39.86245 1.000 17.93076 279 LYS B C 1
ATOM 5533 O O . LYS B 1 279 ? 78.57422 10.53358 39.87530 1.000 16.93638 279 LYS B O 1
ATOM 5539 N N . GLY B 1 280 ? 76.84700 11.42021 38.74531 1.000 17.47276 280 GLY B N 1
ATOM 5540 C CA . GLY B 1 280 ? 77.47284 11.26611 37.44807 1.000 16.30030 280 GLY B CA 1
ATOM 5541 C C . GLY B 1 280 ? 78.34026 12.43718 37.02299 1.000 16.65455 280 GLY B C 1
ATOM 5542 O O . GLY B 1 280 ? 78.84484 13.19337 37.85371 1.000 18.43824 280 GLY B O 1
ATOM 5543 N N . PRO B 1 281 ? 78.53864 12.59916 35.70649 1.000 15.45022 281 PRO B N 1
ATOM 5544 C CA . PRO B 1 281 ? 79.50212 13.60399 35.21959 1.000 16.54428 281 PRO B CA 1
ATOM 5545 C C . PRO B 1 281 ? 79.25996 15.02162 35.71463 1.000 17.25286 281 PRO B C 1
ATOM 5546 O O . PRO B 1 281 ? 80.22213 15.78523 35.85163 1.000 18.51893 281 PRO B O 1
ATOM 5550 N N . GLY B 1 282 ? 78.00958 15.41876 35.95177 1.000 17.11052 282 GLY B N 1
ATOM 5551 C CA . GLY B 1 282 ? 77.77127 16.77292 36.44064 1.000 17.67034 282 GLY B CA 1
ATOM 5552 C C . GLY B 1 282 ? 78.09787 17.87000 35.43028 1.000 19.22397 282 GLY B C 1
ATOM 5553 O O . GLY B 1 282 ? 77.93218 17.71134 34.21540 1.000 19.99566 282 GLY B O 1
ATOM 5554 N N . PHE B 1 283 ? 78.58382 18.99964 35.95319 1.000 20.02750 283 PHE B N 1
ATOM 5555 C CA . PHE B 1 283 ? 78.74357 20.23093 35.17803 1.000 20.39088 283 PHE B CA 1
ATOM 5556 C C . PHE B 1 283 ? 80.08502 20.29710 34.46518 1.000 22.66445 283 PHE B C 1
ATOM 5557 O O . PHE B 1 283 ? 81.12465 19.96444 35.03762 1.000 23.34363 283 PHE B O 1
ATOM 5565 N N . GLU B 1 284 ? 80.05451 20.80058 33.23281 1.000 24.06597 284 GLU B N 1
ATOM 5566 C CA . GLU B 1 284 ? 81.27226 21.03258 32.47214 1.000 27.57356 284 GLU B CA 1
ATOM 5567 C C . GLU B 1 284 ? 82.29802 21.74115 33.34529 1.000 29.01259 284 GLU B C 1
ATOM 5568 O O . GLU B 1 284 ? 81.97724 22.71089 34.03869 1.000 28.57973 284 GLU B O 1
ATOM 5574 N N . GLY B 1 285 ? 83.52995 21.23652 33.32626 1.000 29.40280 285 GLY B N 1
ATOM 5575 C CA . GLY B 1 285 ? 84.62813 21.88993 34.00566 1.000 30.09058 285 GLY B CA 1
ATOM 5576 C C . GLY B 1 285 ? 84.79096 21.57891 35.47939 1.000 29.50743 285 GLY B C 1
ATOM 5577 O O . GLY B 1 285 ? 85.68490 22.15518 36.11568 1.000 31.73234 285 GLY B O 1
ATOM 5578 N N . SER B 1 286 ? 83.96959 20.70532 36.05393 1.000 26.56951 286 SER B N 1
ATOM 5579 C CA . SER B 1 286 ? 84.10142 20.33970 37.45796 1.000 25.93117 286 SER B CA 1
ATOM 5580 C C . SER B 1 286 ? 84.26837 18.83627 37.58031 1.000 24.74853 286 SER B C 1
ATOM 5581 O O . SER B 1 286 ? 83.57399 18.07116 36.90521 1.000 25.83864 286 SER B O 1
ATOM 5584 N N . ASP B 1 287 ? 85.18900 18.42391 38.45160 1.000 23.38832 287 ASP B N 1
ATOM 5585 C CA . ASP B 1 287 ? 85.36797 17.01963 38.79437 1.000 21.97723 287 ASP B CA 1
ATOM 5586 C C . ASP B 1 287 ? 84.93511 16.71023 40.22437 1.000 21.49556 287 ASP B C 1
ATOM 5587 O O . 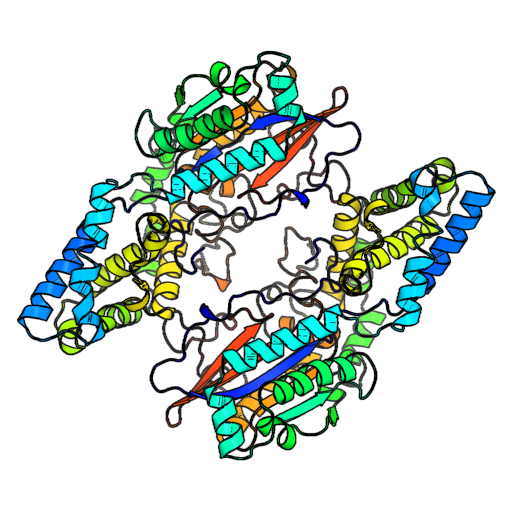ASP B 1 287 ? 85.31714 15.67502 40.77397 1.000 22.05516 287 ASP B O 1
ATOM 5592 N N . ILE B 1 288 ? 84.12870 17.58459 40.83660 1.000 22.15219 288 ILE B N 1
ATOM 5593 C CA . ILE B 1 288 ? 83.73851 17.37803 42.22712 1.000 21.62260 288 ILE B CA 1
ATOM 5594 C C . ILE B 1 288 ? 82.99172 16.06404 42.42841 1.000 21.10983 288 ILE B C 1
ATOM 5595 O O . ILE B 1 288 ? 83.11137 15.43444 43.48543 1.000 21.58552 288 ILE B O 1
ATOM 5600 N N . THR B 1 289 ? 82.20926 15.62444 41.44077 1.000 19.47492 289 THR B N 1
ATOM 5601 C CA . THR B 1 289 ? 81.44405 14.40325 41.66834 1.000 19.03030 289 THR B CA 1
ATOM 5602 C C . THR B 1 289 ? 82.26519 13.13604 41.47990 1.000 18.55278 289 THR B C 1
ATOM 5603 O O . THR B 1 289 ? 81.81769 12.06384 41.89585 1.000 19.76645 289 THR B O 1
ATOM 5607 N N . PHE B 1 290 ? 83.44288 13.21230 40.86425 1.000 17.71736 290 PHE B N 1
ATOM 5608 C CA . PHE B 1 290 ? 84.16185 11.98640 40.52352 1.000 17.51373 290 PHE B CA 1
ATOM 5609 C C . PHE B 1 290 ? 85.65511 11.96010 40.83929 1.000 17.72192 290 PHE B C 1
ATOM 5610 O O . PHE B 1 290 ? 86.26313 10.88869 40.73564 1.000 17.32518 290 PHE B O 1
ATOM 5618 N N . ALA B 1 291 ? 86.26494 13.07850 41.24461 1.000 18.67980 291 ALA B N 1
ATOM 5619 C CA . ALA B 1 291 ? 87.67887 13.04000 41.59782 1.000 19.23539 291 ALA B CA 1
ATOM 5620 C C . ALA B 1 291 ? 87.96841 12.00351 42.67928 1.000 20.22418 291 ALA B C 1
ATOM 5621 O O . ALA B 1 291 ? 89.05084 11.39927 42.69347 1.000 20.91075 291 ALA B O 1
ATOM 5623 N N . MET B 1 292 ? 87.02285 11.78351 43.59128 1.000 19.49575 292 MET B N 1
ATOM 5624 C CA . MET B 1 292 ? 87.24718 10.82139 44.66471 1.000 19.71460 292 MET B CA 1
ATOM 5625 C C . MET B 1 292 ? 87.42794 9.39740 44.14835 1.000 19.56613 292 MET B C 1
ATOM 5626 O O . MET B 1 292 ? 87.99220 8.56203 44.86688 1.000 19.83179 292 MET B O 1
ATOM 5630 N N . ALA B 1 293 ? 86.96443 9.09315 42.93044 1.000 17.63074 293 ALA B N 1
ATOM 5631 C CA . ALA B 1 293 ? 87.16952 7.76306 42.35591 1.000 17.31047 293 ALA B CA 1
ATOM 5632 C C . ALA B 1 293 ? 88.59754 7.52912 41.88275 1.000 17.01388 293 ALA B C 1
ATOM 5633 O O . ALA B 1 293 ? 88.90604 6.42575 41.41982 1.000 17.01686 293 ALA B O 1
ATOM 5635 N N . SER B 1 294 ? 89.47982 8.52733 41.99183 1.000 17.14417 294 SER B N 1
ATOM 5636 C CA . SER B 1 294 ? 90.85272 8.34141 41.53201 1.000 19.27871 294 SER B CA 1
ATOM 5637 C C . SER B 1 294 ? 91.53443 7.17127 42.23002 1.000 19.16006 294 SER B C 1
ATOM 5638 O O . SER B 1 294 ? 92.36933 6.49055 41.62318 1.000 20.17505 294 SER B O 1
ATOM 5641 N N . ILE B 1 295 ? 91.20608 6.92391 43.50025 1.000 18.54247 295 ILE B N 1
ATOM 5642 C CA . ILE B 1 295 ? 91.83530 5.81557 44.21876 1.000 18.76728 295 ILE B CA 1
ATOM 5643 C C . ILE B 1 295 ? 91.54815 4.48730 43.52912 1.000 17.93534 295 ILE B C 1
ATOM 5644 O O . ILE B 1 295 ? 92.40802 3.59907 43.47672 1.000 17.90426 295 ILE B O 1
ATOM 5649 N N . LEU B 1 296 ? 90.32924 4.32238 43.01119 1.000 16.85238 296 LEU B N 1
ATOM 5650 C CA . LEU B 1 296 ? 89.94776 3.05984 42.39414 1.000 15.72692 296 LEU B CA 1
ATOM 5651 C C . LEU B 1 296 ? 90.56196 2.93401 41.00566 1.000 17.00113 296 LEU B C 1
ATOM 5652 O O . LEU B 1 296 ? 91.01128 1.84759 40.61860 1.000 17.22057 296 LEU B O 1
ATOM 5657 N N . LEU B 1 297 ? 90.58809 4.03017 40.23788 1.000 16.98566 297 LEU B N 1
ATOM 5658 C CA . LEU B 1 297 ? 91.27653 4.00187 38.95182 1.000 15.53838 297 LEU B CA 1
ATOM 5659 C C . LEU B 1 297 ? 92.75651 3.72336 39.15678 1.000 16.83975 297 LEU B C 1
ATOM 5660 O O . LEU B 1 297 ? 93.35179 2.91283 38.43852 1.000 18.09599 297 LEU B O 1
ATOM 5665 N N A ASP B 1 298 ? 93.37383 4.40056 40.12971 0.574 17.24578 298 ASP B N 1
ATOM 5666 N N B ASP B 1 298 ? 93.35612 4.35774 40.16434 0.426 17.66477 298 ASP B N 1
ATOM 5667 C CA A ASP B 1 298 ? 94.75944 4.09728 40.47909 0.574 18.26289 298 ASP B CA 1
ATOM 5668 C CA B ASP B 1 298 ? 94.75818 4.10405 40.47543 0.426 18.89237 298 ASP B CA 1
ATOM 5669 C C A ASP B 1 298 ? 94.94477 2.60666 40.73712 0.574 18.14018 298 ASP B C 1
ATOM 5670 C C B ASP B 1 298 ? 94.99384 2.63651 40.82281 0.426 18.81473 298 ASP B C 1
ATOM 5671 O O A ASP B 1 298 ? 95.90277 1.99590 40.24862 0.574 17.96940 298 ASP B O 1
ATOM 5672 O O B ASP B 1 298 ? 96.03337 2.06710 40.46877 0.426 19.00049 298 ASP B O 1
ATOM 5681 N N . ASP B 1 299 ? 94.03612 2.00360 41.50828 1.000 18.78478 299 ASP B N 1
ATOM 5682 C CA . ASP B 1 299 ? 94.19681 0.59931 41.87005 1.000 19.42122 299 ASP B CA 1
ATOM 5683 C C . ASP B 1 299 ? 94.11927 -0.31607 40.64975 1.000 18.56358 299 ASP B C 1
ATOM 5684 O O . ASP B 1 299 ? 94.80679 -1.34194 40.59612 1.000 18.16713 299 ASP B O 1
ATOM 5689 N N . PHE B 1 300 ? 93.26714 0.01403 39.67479 1.000 17.43678 300 PHE B N 1
ATOM 5690 C CA . PHE B 1 300 ? 93.25592 -0.76817 38.44206 1.000 16.91773 300 PHE B CA 1
ATOM 5691 C C . PHE B 1 300 ? 94.63069 -0.77271 37.78668 1.000 15.85164 300 PHE B C 1
ATOM 5692 O O . PHE B 1 300 ? 95.11382 -1.82396 37.35429 1.000 16.67036 300 PHE B O 1
ATOM 5700 N N . PHE B 1 301 ? 95.28573 0.38940 37.73241 1.000 15.85317 301 PHE B N 1
ATOM 5701 C CA . PHE B 1 301 ? 96.62750 0.45791 37.15706 1.000 16.55366 301 PHE B CA 1
ATOM 5702 C C . PHE B 1 301 ? 97.63400 -0.28684 38.02304 1.000 18.45861 301 PHE B C 1
ATOM 5703 O O . PHE B 1 301 ? 98.44657 -1.07360 37.51465 1.000 19.18316 301 PHE B O 1
ATOM 5711 N N . LYS B 1 302 ? 97.59540 -0.05778 39.33900 1.000 19.40714 302 LYS B N 1
ATOM 5712 C CA . LYS B 1 302 ? 98.59904 -0.66121 40.20917 1.000 21.14381 302 LYS B CA 1
ATOM 5713 C C . LYS B 1 302 ? 98.52674 -2.17960 40.16950 1.000 20.53754 302 LYS B C 1
ATOM 5714 O O . LYS B 1 302 ? 99.56292 -2.85573 40.15179 1.000 20.72518 302 LYS B O 1
ATOM 5720 N N . GLN B 1 303 ? 97.31270 -2.73417 40.14795 1.000 21.28900 303 GLN B N 1
ATOM 5721 C CA . GLN B 1 303 ? 97.16910 -4.18280 40.05703 1.000 21.41787 303 GLN B CA 1
ATOM 5722 C C . GLN B 1 303 ? 97.65935 -4.70626 38.71207 1.000 21.54412 303 GLN B C 1
ATOM 5723 O O . GLN B 1 303 ? 98.33721 -5.74067 38.65249 1.000 22.19370 303 GLN B O 1
ATOM 5729 N N . ALA B 1 304 ? 97.33586 -4.00559 37.61945 1.000 20.83652 304 ALA B N 1
ATOM 5730 C CA . ALA B 1 304 ? 97.82791 -4.41887 36.30707 1.000 21.33954 304 ALA B CA 1
ATOM 5731 C C . ALA B 1 304 ? 99.34820 -4.37170 36.24371 1.000 23.82656 304 ALA B C 1
ATOM 5732 O O . ALA B 1 304 ? 99.98501 -5.29508 35.71942 1.000 23.82195 304 ALA B O 1
ATOM 5734 N N . GLU B 1 305 ? 99.95433 -3.30362 36.76769 1.000 24.76075 305 GLU B N 1
ATOM 5735 C CA . GLU B 1 305 ? 101.40995 -3.21668 36.73431 1.000 26.93185 305 GLU B CA 1
ATOM 5736 C C . GLU B 1 305 ? 102.04195 -4.27178 37.62822 1.000 27.16486 305 GLU B C 1
ATOM 5737 O O . GLU B 1 305 ? 103.08612 -4.84170 37.28439 1.000 27.26980 305 GLU B O 1
ATOM 5743 N N . ALA B 1 306 ? 101.43133 -4.53788 38.78439 1.000 26.66327 306 ALA B N 1
ATOM 5744 C CA . ALA B 1 306 ? 101.95422 -5.57128 39.66567 1.000 29.46933 306 ALA B CA 1
ATOM 5745 C C . ALA B 1 306 ? 101.86704 -6.94789 39.02933 1.000 31.68649 306 ALA B C 1
ATOM 5746 O O . ALA B 1 306 ? 102.67195 -7.82337 39.36176 1.000 31.49545 306 ALA B O 1
ATOM 5748 N N . ALA B 1 307 ? 100.91615 -7.15286 38.11588 1.000 34.77329 307 ALA B N 1
ATOM 5749 C CA . ALA B 1 307 ? 100.77597 -8.43865 37.44742 1.000 37.73653 307 ALA B CA 1
ATOM 5750 C C . ALA B 1 307 ? 102.03400 -8.83498 36.69272 1.000 39.70957 307 ALA B C 1
ATOM 5751 O O . ALA B 1 307 ? 102.23623 -10.02602 36.43317 1.000 40.22028 307 ALA B O 1
ATOM 5753 N N . ARG B 1 308 ? 102.87833 -7.86713 36.33155 1.000 41.99848 308 ARG B N 1
ATOM 5754 C CA . ARG B 1 308 ? 104.13160 -8.19252 35.66063 1.000 45.67843 308 ARG B CA 1
ATOM 5755 C C . ARG B 1 308 ? 105.01932 -9.06627 36.54127 1.000 47.43530 308 ARG B C 1
ATOM 5756 O O . ARG B 1 308 ? 105.63602 -10.02366 36.05894 1.000 48.00508 308 ARG B O 1
ATOM 5764 N N . ALA B 1 309 ? 105.08903 -8.76088 37.83932 1.000 48.73410 309 ALA B N 1
ATOM 5765 C CA . ALA B 1 309 ? 105.79656 -9.64305 38.76175 1.000 50.57759 309 ALA B CA 1
ATOM 5766 C C . ALA B 1 309 ? 105.17969 -11.03621 38.78172 1.000 52.37525 309 ALA B C 1
ATOM 5767 O O . ALA B 1 309 ? 105.88144 -12.02330 39.03492 1.000 52.61836 309 ALA B O 1
ATOM 5769 N N . GLY B 1 310 ? 103.87842 -11.13475 38.53005 1.000 53.88413 310 GLY B N 1
ATOM 5770 C CA . GLY B 1 310 ? 103.22661 -12.42389 38.39850 1.000 54.45800 310 GLY B CA 1
ATOM 5771 C C . GLY B 1 310 ? 102.93498 -13.14018 39.69856 1.000 55.16085 310 GLY B C 1
ATOM 5772 O O . GLY B 1 310 ? 103.01197 -14.37460 39.75027 1.000 55.99598 310 GLY B O 1
ATOM 5773 N N . LYS B 1 311 ? 102.58855 -12.40507 40.75686 1.000 54.33590 311 LYS B N 1
ATOM 5774 C CA . LYS B 1 311 ? 102.33883 -13.01778 42.05628 1.000 53.04812 311 LYS B CA 1
ATOM 5775 C C . LYS B 1 311 ? 100.85847 -13.13969 42.40759 1.000 49.35727 311 LYS B C 1
ATOM 5776 O O . LYS B 1 311 ? 100.52390 -13.87170 43.34439 1.000 48.37799 311 LYS B O 1
ATOM 5782 N N . LEU B 1 312 ? 99.96840 -12.44378 41.70320 1.000 45.78973 312 LEU B N 1
ATOM 5783 C CA . LEU B 1 312 ? 98.53840 -12.50748 41.97254 1.000 42.36696 312 LEU B CA 1
ATOM 5784 C C . LEU B 1 312 ? 97.80431 -12.97641 40.72199 1.000 37.59958 312 LEU B C 1
ATOM 5785 O O . LEU B 1 312 ? 98.15373 -12.58612 39.60357 1.000 37.67997 312 LEU B O 1
ATOM 5790 N N . GLY B 1 313 ? 96.78812 -13.81606 40.91079 1.000 31.85482 313 GLY B N 1
ATOM 5791 C CA . GLY B 1 313 ? 96.04017 -14.35240 39.78913 1.000 26.90796 313 GLY B CA 1
ATOM 5792 C C . GLY B 1 313 ? 94.89436 -13.46837 39.33441 1.000 23.91829 313 GLY B C 1
ATOM 5793 O O . GLY B 1 313 ? 94.69677 -13.24717 38.13439 1.000 24.02673 313 GLY B O 1
ATOM 5794 N N . ALA B 1 314 ? 94.12431 -12.95757 40.28974 1.000 22.37058 314 ALA B N 1
ATOM 5795 C CA . ALA B 1 314 ? 92.98973 -12.10848 39.96787 1.000 21.55958 314 ALA B CA 1
ATOM 5796 C C . ALA B 1 314 ? 92.68176 -11.25738 41.18768 1.000 19.92852 314 ALA B C 1
ATOM 5797 O O . ALA B 1 314 ? 93.03876 -11.60979 42.31272 1.000 21.39324 314 ALA B O 1
ATOM 5799 N N . ASP B 1 315 ? 92.02040 -10.12444 40.94696 1.000 18.47773 315 ASP B N 1
ATOM 5800 C CA . ASP B 1 315 ? 91.62020 -9.21276 42.01398 1.000 18.66863 315 ASP B CA 1
ATOM 5801 C C . ASP B 1 315 ? 90.14120 -8.90258 41.81312 1.000 17.90078 315 ASP B C 1
ATOM 5802 O O . ASP B 1 315 ? 89.76055 -8.31746 40.79039 1.000 18.58942 315 ASP B O 1
ATOM 5807 N N . LEU B 1 316 ? 89.30872 -9.29254 42.77427 1.000 17.15695 316 LEU B N 1
ATOM 5808 C CA . LEU B 1 316 ? 87.85829 -9.21564 42.62819 1.000 17.09813 316 LEU B CA 1
ATOM 5809 C C . LEU B 1 316 ? 87.32819 -8.26359 43.69591 1.000 16.33789 316 LEU B C 1
ATOM 581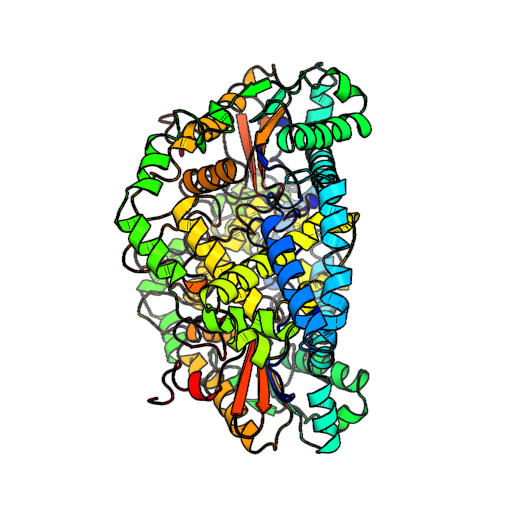0 O O . LEU B 1 316 ? 87.44182 -8.54690 44.89270 1.000 18.23500 316 LEU B O 1
ATOM 5815 N N . ARG B 1 317 ? 86.75579 -7.13441 43.27223 1.000 15.02244 317 ARG B N 1
ATOM 5816 C CA . ARG B 1 317 ? 86.32619 -6.08060 44.18649 1.000 15.15168 317 ARG B CA 1
ATOM 5817 C C . ARG B 1 317 ? 84.82053 -5.90049 44.08436 1.000 16.40306 317 ARG B C 1
ATOM 5818 O O . ARG B 1 317 ? 84.26879 -5.90572 42.98158 1.000 16.28310 317 ARG B O 1
ATOM 5826 N N . PHE B 1 318 ? 84.15957 -5.68998 45.23020 1.000 16.08751 318 PHE B N 1
ATOM 5827 C CA . PHE B 1 318 ? 82.70365 -5.55593 45.26238 1.000 15.49635 318 PHE B CA 1
ATOM 5828 C C . PHE B 1 318 ? 82.29863 -4.31032 46.04199 1.000 16.38937 318 PHE B C 1
ATOM 5829 O O . PHE B 1 318 ? 82.86270 -4.02187 47.10125 1.000 17.27482 318 PHE B O 1
ATOM 5837 N N . THR B 1 319 ? 81.32193 -3.57227 45.51200 1.000 14.74352 319 THR B N 1
ATOM 5838 C CA . THR B 1 319 ? 81.09203 -2.20542 45.96232 1.000 15.02758 319 THR B CA 1
ATOM 5839 C C . THR B 1 319 ? 79.66540 -1.77126 45.61594 1.000 14.64470 319 THR B C 1
ATOM 5840 O O . THR B 1 319 ? 78.81065 -2.58858 45.26240 1.000 14.94506 319 THR B O 1
ATOM 5844 N N . HIS B 1 320 ? 79.41198 -0.46841 45.70572 1.000 15.93301 320 HIS B N 1
ATOM 5845 C CA . HIS B 1 320 ? 78.08998 0.10771 45.50124 1.000 15.65672 320 HIS B CA 1
ATOM 5846 C C . HIS B 1 320 ? 78.05292 0.91140 44.21068 1.000 15.60327 320 HIS B C 1
ATOM 5847 O O . HIS B 1 320 ? 79.08787 1.18196 43.59006 1.000 15.18412 320 HIS B O 1
ATOM 5854 N N . ALA B 1 321 ? 76.83012 1.29710 43.81284 1.000 14.69972 321 ALA B N 1
ATOM 5855 C CA . ALA B 1 321 ? 76.67038 2.10521 42.60613 1.000 14.82507 321 ALA B CA 1
ATOM 5856 C C . ALA B 1 321 ? 77.43857 3.41362 42.71578 1.000 16.65463 321 ALA B C 1
ATOM 5857 O O . ALA B 1 321 ? 77.96631 3.91592 41.71814 1.000 17.30680 321 ALA B O 1
ATOM 5859 N N . GLU B 1 322 ? 77.51249 3.97701 43.91391 1.000 16.25828 322 GLU B N 1
ATOM 5860 C CA . GLU B 1 322 ? 78.13875 5.28048 44.06599 1.000 17.77856 322 GLU B CA 1
ATOM 5861 C C . GLU B 1 322 ? 79.65376 5.22949 43.94738 1.000 17.49488 322 GLU B C 1
ATOM 5862 O O . GLU B 1 322 ? 80.29787 6.28356 43.98927 1.000 19.15891 322 GLU B O 1
ATOM 5868 N N . GLU B 1 323 ? 80.24428 4.05089 43.80429 1.000 16.44733 323 GLU B N 1
ATOM 5869 C CA . GLU B 1 323 ? 81.64975 3.95620 43.43445 1.000 16.95660 323 GLU B CA 1
ATOM 5870 C C . GLU B 1 323 ? 81.82959 3.71269 41.94317 1.000 16.31692 323 GLU B C 1
ATOM 5871 O O . GLU B 1 323 ? 82.75596 4.26423 41.34087 1.000 17.04578 323 GLU B O 1
ATOM 5877 N N . ILE B 1 324 ? 80.93112 2.93139 41.33550 1.000 15.86977 324 ILE B N 1
ATOM 5878 C CA . ILE B 1 324 ? 81.00720 2.62449 39.90808 1.000 16.43805 324 ILE B CA 1
ATOM 5879 C C . ILE B 1 324 ? 80.66428 3.84740 39.07040 1.000 13.77918 324 ILE B C 1
ATOM 5880 O O . ILE B 1 324 ? 81.27173 4.08122 38.01809 1.000 15.67464 324 ILE B O 1
ATOM 5885 N N . ILE B 1 325 ? 79.64700 4.62015 39.48384 1.000 13.36310 325 ILE B N 1
ATOM 5886 C CA . ILE B 1 325 ? 79.23875 5.78489 38.69662 1.000 13.29067 325 ILE B CA 1
ATOM 5887 C C . ILE B 1 325 ? 80.35543 6.80753 38.54955 1.000 14.20104 325 ILE B C 1
ATOM 5888 O O . ILE B 1 325 ? 80.67163 7.18127 37.40958 1.000 14.00280 325 ILE B O 1
ATOM 5893 N N . PRO B 1 326 ? 80.98853 7.29312 39.62245 1.000 14.61581 326 PRO B N 1
ATOM 5894 C CA . PRO B 1 326 ? 82.08415 8.25017 39.42353 1.000 14.83227 326 PRO B CA 1
ATOM 5895 C C . PRO B 1 326 ? 83.29124 7.63854 38.73731 1.000 14.94661 326 PRO B C 1
ATOM 5896 O O . PRO B 1 326 ? 84.00774 8.35247 38.02860 1.000 15.90566 326 PRO B O 1
ATOM 5900 N N . LEU B 1 327 ? 83.54916 6.33573 38.91466 1.000 13.89530 327 LEU B N 1
ATOM 5901 C CA . LEU B 1 327 ? 84.65532 5.72620 38.18676 1.000 13.92152 327 LEU B CA 1
ATOM 5902 C C . LEU B 1 327 ? 84.43425 5.85329 36.68840 1.000 12.91650 327 LEU B C 1
ATOM 5903 O O . LEU B 1 327 ? 85.35442 6.21053 35.94273 1.000 14.70318 327 LEU B O 1
ATOM 5908 N N . ALA B 1 328 ? 83.20057 5.61772 36.23976 1.000 12.72228 328 ALA B N 1
ATOM 5909 C CA . ALA B 1 328 ? 82.87775 5.72601 34.82086 1.000 12.41004 328 ALA B CA 1
ATOM 5910 C C . ALA B 1 328 ? 83.04617 7.15541 34.31967 1.000 13.03776 328 ALA B C 1
ATOM 5911 O O . ALA B 1 328 ? 83.54383 7.37924 33.20432 1.000 14.18031 328 ALA B O 1
ATOM 5913 N N . ALA B 1 329 ? 82.62451 8.14102 35.11479 1.000 14.14607 329 ALA B N 1
ATOM 5914 C CA . ALA B 1 329 ? 82.79766 9.53557 34.70419 1.000 14.18586 329 ALA B CA 1
ATOM 5915 C C . ALA B 1 329 ? 84.27561 9.91882 34.64313 1.000 14.39850 329 ALA B C 1
ATOM 5916 O O . ALA B 1 329 ? 84.71413 10.60034 33.70189 1.000 15.85193 329 ALA B O 1
ATOM 5918 N N . LEU B 1 330 ? 85.05512 9.50290 35.64596 1.000 14.39307 330 LEU B N 1
ATOM 5919 C CA . LEU B 1 330 ? 86.48205 9.80591 35.67966 1.000 14.84656 330 LEU B CA 1
ATOM 5920 C C . LEU B 1 330 ? 87.20091 9.21111 34.47713 1.000 15.92425 330 LEU B C 1
ATOM 5921 O O . LEU B 1 330 ? 88.10233 9.83883 33.90689 1.000 17.53226 330 LEU B O 1
ATOM 5926 N N . MET B 1 331 ? 86.82489 7.98687 34.08764 1.000 14.19708 331 MET B N 1
ATOM 5927 C CA . MET B 1 331 ? 87.41746 7.31131 32.93562 1.000 14.71907 331 MET B CA 1
ATOM 5928 C C . MET B 1 331 ? 86.81534 7.72160 31.60001 1.000 15.31061 331 MET B C 1
ATOM 5929 O O . MET B 1 331 ? 87.36161 7.33564 30.55574 1.000 16.23438 331 MET B O 1
ATOM 5934 N N . GLN B 1 332 ? 85.72334 8.49473 31.59809 1.000 14.31798 332 GLN B N 1
ATOM 5935 C CA . GLN B 1 332 ? 85.04284 8.86923 30.36104 1.000 15.27816 332 GLN B CA 1
ATOM 5936 C C . GLN B 1 332 ? 84.56360 7.64052 29.59029 1.000 14.57772 332 GLN B C 1
ATOM 5937 O O . GLN B 1 332 ? 84.67312 7.56855 28.36370 1.000 15.52072 332 GLN B O 1
ATOM 5943 N N . LEU B 1 333 ? 84.04065 6.65548 30.32203 1.000 13.64850 333 LEU B N 1
ATOM 5944 C CA . LEU B 1 333 ? 83.49498 5.46867 29.69281 1.000 13.72508 333 LEU B CA 1
ATOM 5945 C C . LEU B 1 333 ? 82.26088 5.82818 28.87116 1.000 14.48976 333 LEU B C 1
ATOM 5946 O O . LEU B 1 333 ? 81.62908 6.86274 29.09872 1.000 14.78131 333 LEU B O 1
ATOM 5951 N N . PRO B 1 334 ? 81.89869 4.98845 27.90713 1.000 14.62423 334 PRO B N 1
ATOM 5952 C CA . PRO B 1 334 ? 80.73018 5.29070 27.07268 1.000 13.96442 334 PRO B CA 1
ATOM 5953 C C . PRO B 1 334 ? 79.50347 5.54899 27.93991 1.000 13.45706 334 PRO B C 1
ATOM 5954 O O . PRO B 1 334 ? 79.18883 4.77828 28.85693 1.000 14.38437 334 PRO B O 1
ATOM 5958 N N . GLY B 1 335 ? 78.80468 6.64912 27.64008 1.000 13.50932 335 GLY B N 1
ATOM 5959 C CA . GLY B 1 335 ? 77.66948 7.08799 28.41760 1.000 13.77871 335 GLY B CA 1
ATOM 5960 C C . GLY B 1 335 ? 77.99527 8.12974 29.46284 1.000 14.09123 335 GLY B C 1
ATOM 5961 O O . GLY B 1 335 ? 77.10056 8.87527 29.87823 1.000 14.28721 335 GLY B O 1
ATOM 5962 N N . SER B 1 336 ? 79.25744 8.21330 29.89019 1.000 12.91408 336 SER B N 1
ATOM 5963 C CA . SER B 1 336 ? 79.65145 9.12638 30.95187 1.000 14.23692 336 SER B CA 1
ATOM 5964 C C . SER B 1 336 ? 80.61501 10.19552 30.46825 1.000 15.27422 336 SER B C 1
ATOM 5965 O O . SER B 1 336 ? 81.25555 10.85423 31.29302 1.000 16.86373 336 SER B O 1
ATOM 5968 N N . GLU B 1 337 ? 80.72265 10.38169 29.15057 1.000 14.55561 337 GLU B N 1
ATOM 5969 C CA . GLU B 1 337 ? 81.71468 11.27732 28.56813 1.000 15.45608 337 GLU B CA 1
ATOM 5970 C C . GLU B 1 337 ? 81.22600 12.71143 28.39000 1.000 17.37888 337 GLU B C 1
ATOM 5971 O O . GLU B 1 337 ? 82.03605 13.58104 28.04308 1.000 19.70738 337 GLU B O 1
ATOM 5977 N N . LYS B 1 338 ? 79.93786 12.98865 28.60163 1.000 15.82386 338 LYS B N 1
ATOM 5978 C CA . LYS B 1 338 ? 79.37683 14.31239 28.33990 1.000 16.96614 338 LYS B CA 1
ATOM 5979 C C . LYS B 1 338 ? 78.91117 14.98003 29.62955 1.000 17.26086 338 LYS B C 1
ATOM 5980 O O . LYS B 1 338 ? 77.87907 14.59870 30.19534 1.000 19.19358 338 LYS B O 1
ATOM 5986 N N . GLN B 1 339 ? 79.63741 16.00775 30.05971 1.000 17.28836 339 GLN B N 1
ATOM 5987 C CA . GLN B 1 339 ? 79.16423 16.83449 31.15454 1.000 18.42127 339 GLN B CA 1
ATOM 5988 C C . GLN B 1 339 ? 78.15484 17.85135 30.63636 1.000 19.64359 339 GLN B C 1
ATOM 5989 O O . GLN B 1 339 ? 78.10984 18.16599 29.44238 1.000 20.21318 339 GLN B O 1
ATOM 5995 N N . ALA B 1 340 ? 77.34001 18.37212 31.55433 1.000 20.31535 340 ALA B N 1
ATOM 5996 C CA . ALA B 1 340 ? 76.26044 19.28400 31.19157 1.000 22.77782 340 ALA B CA 1
ATOM 5997 C C . ALA B 1 340 ? 76.71032 20.73876 31.17682 1.000 25.13636 340 ALA B C 1
ATOM 5998 O O . ALA B 1 340 ? 77.45060 21.19290 32.05566 1.000 25.11840 340 ALA B O 1
ATOM 6000 N N . ASP B 1 341 ? 76.23857 21.46202 30.17090 1.000 25.53300 341 ASP B N 1
ATOM 6001 C CA . ASP B 1 341 ? 76.34940 22.91096 30.15836 1.000 27.61630 341 ASP B CA 1
ATOM 6002 C C . ASP B 1 341 ? 75.49777 23.47376 31.29232 1.000 26.16279 341 ASP B C 1
ATOM 6003 O O . ASP B 1 341 ? 74.31122 23.13260 31.39633 1.000 25.87179 341 ASP B O 1
ATOM 6008 N N . PRO B 1 342 ? 76.05435 24.32564 32.15792 1.000 26.14847 342 PRO B N 1
ATOM 6009 C CA . PRO B 1 342 ? 75.24368 24.90582 33.24373 1.000 26.98375 342 PRO B CA 1
ATOM 6010 C C . PRO B 1 342 ? 73.97830 25.59923 32.76245 1.000 28.80676 342 PRO B C 1
ATOM 6011 O O . PRO B 1 342 ? 73.03231 25.73800 33.55049 1.000 28.86590 342 PRO B O 1
ATOM 6015 N N . ASP B 1 343 ? 73.93131 26.03821 31.50321 1.000 29.30251 343 ASP B N 1
ATOM 6016 C CA . ASP B 1 343 ? 72.77991 26.74005 30.95185 1.000 29.67636 343 ASP B CA 1
ATOM 6017 C C . ASP B 1 343 ? 71.87637 25.85416 30.10651 1.000 30.29743 343 ASP B C 1
ATOM 6018 O O . ASP B 1 343 ? 70.92393 26.36185 29.50672 1.000 30.59386 343 ASP B O 1
ATOM 6023 N N . GLU B 1 344 ? 72.15418 24.55354 30.02988 1.000 29.58909 344 GLU B N 1
ATOM 6024 C CA . GLU B 1 344 ? 71.28734 23.60188 29.32970 1.000 29.16128 344 GLU B CA 1
ATOM 6025 C C . GLU B 1 344 ? 71.21616 22.33113 30.17195 1.000 27.81722 344 GLU B C 1
ATOM 6026 O O . GLU B 1 344 ? 72.06916 21.44566 30.04764 1.000 26.82753 344 GLU B O 1
ATOM 6032 N N . ASP B 1 345 ? 70.18297 22.23636 31.00429 1.000 25.67886 345 ASP B N 1
ATOM 6033 C CA . ASP B 1 345 ? 70.07334 21.11815 31.92830 1.000 24.84119 345 ASP B CA 1
ATOM 6034 C C . ASP B 1 345 ? 69.97504 19.79303 31.18341 1.000 23.69632 345 ASP B C 1
ATOM 6035 O O . ASP B 1 345 ? 69.36110 19.69790 30.11521 1.000 24.18277 345 ASP B O 1
ATOM 6040 N N . TYR B 1 346 ? 70.57602 18.77203 31.78196 1.000 21.21870 346 TYR B N 1
ATOM 6041 C CA . TYR B 1 346 ? 70.47894 17.38930 31.33015 1.000 19.65258 346 TYR B CA 1
ATOM 6042 C C . TYR B 1 346 ? 69.05965 17.01967 30.91548 1.000 20.07964 346 TYR B C 1
ATOM 6043 O O . TYR B 1 346 ? 68.09781 17.26602 31.64695 1.000 20.84975 346 TYR B O 1
ATOM 6052 N N . THR B 1 347 ? 68.94745 16.41114 29.73771 1.000 19.21826 347 THR B N 1
ATOM 6053 C CA . THR B 1 347 ? 67.74664 15.69844 29.33641 1.000 18.86443 347 THR B CA 1
ATOM 6054 C C . THR B 1 347 ? 68.18077 14.42910 28.63315 1.000 17.31833 347 THR B C 1
ATOM 6055 O O . THR B 1 347 ? 69.34088 14.27615 28.24887 1.000 16.65269 347 THR B O 1
ATOM 6059 N N . TYR B 1 348 ? 67.22686 13.52241 28.47184 1.000 16.06721 348 TYR B N 1
ATOM 6060 C CA . TYR B 1 348 ? 67.48903 12.32036 27.69046 1.000 14.69320 348 TYR B CA 1
ATOM 6061 C C . TYR B 1 348 ? 67.91109 12.66454 26.26986 1.000 16.08091 348 TYR B C 1
ATOM 6062 O O . TYR B 1 348 ? 68.68632 11.92044 25.65270 1.000 17.63085 348 TYR B O 1
ATOM 6071 N N . ALA B 1 349 ? 67.40377 13.77614 25.72871 1.000 17.27210 349 ALA B N 1
ATOM 6072 C CA . ALA B 1 349 ? 67.69225 14.12274 24.34296 1.000 18.53691 349 ALA B CA 1
ATOM 6073 C C . ALA B 1 349 ? 69.08780 14.70455 24.18020 1.000 20.15679 349 ALA B C 1
ATOM 6074 O O . ALA B 1 349 ? 69.67555 14.59559 23.09466 1.000 23.37170 349 ALA B O 1
ATOM 6076 N N . ASN B 1 350 ? 69.63562 15.33468 25.21855 1.000 19.58718 350 ASN B N 1
ATOM 6077 C CA . ASN B 1 350 ? 70.91449 16.01873 25.06176 1.000 19.42360 350 ASN B CA 1
ATOM 6078 C C . ASN B 1 350 ? 72.08109 15.33095 25.76062 1.000 19.77072 350 ASN B C 1
ATOM 6079 O O . ASN B 1 350 ? 73.20006 15.85653 25.71380 1.000 20.49709 350 ASN B O 1
ATOM 6084 N N . ASN B 1 351 ? 71.86934 14.16297 26.38134 1.000 17.10456 351 ASN B N 1
ATOM 6085 C CA . ASN B 1 351 ? 72.95644 13.52117 27.09924 1.000 15.65132 351 ASN B CA 1
ATOM 6086 C C . ASN B 1 351 ? 72.75677 12.01557 27.06514 1.000 15.20996 351 ASN B C 1
ATOM 6087 O O . ASN B 1 351 ? 71.62258 11.54793 27.24528 1.000 15.86860 351 ASN B O 1
ATOM 6092 N N . PRO B 1 352 ? 73.82084 11.23628 26.85255 1.000 14.70233 352 PRO B N 1
ATOM 6093 C CA . PRO B 1 352 ? 73.66604 9.78020 26.76588 1.000 13.82916 352 PRO B CA 1
ATOM 6094 C C . PRO B 1 352 ? 73.65162 9.07267 28.11103 1.000 12.46339 352 PRO B C 1
ATOM 6095 O O . PRO B 1 352 ? 73.37455 7.86444 28.14610 1.000 14.54753 352 PRO B O 1
ATOM 6099 N N . TRP B 1 353 ? 73.91349 9.77136 29.21690 1.000 12.96068 353 TRP B N 1
ATOM 6100 C CA . TRP B 1 353 ? 74.02409 9.12344 30.52099 1.000 13.24619 353 TRP B CA 1
ATOM 6101 C C . TRP B 1 353 ? 72.66998 8.57279 30.96479 1.000 12.74270 353 TRP B C 1
ATOM 6102 O O . TRP B 1 353 ? 71.65314 9.26865 30.89091 1.000 13.45418 353 TRP B O 1
ATOM 6113 N N . ARG B 1 354 ? 72.65737 7.31076 31.40835 1.000 13.42933 354 ARG B N 1
ATOM 6114 C CA . ARG B 1 354 ? 71.44548 6.66490 31.91359 1.000 13.80912 354 ARG B CA 1
ATOM 6115 C C . ARG B 1 354 ? 71.83162 5.78405 33.08657 1.000 14.24175 354 ARG B C 1
ATOM 6116 O O . ARG B 1 354 ? 72.80974 5.03442 33.00406 1.000 14.13594 354 ARG B O 1
ATOM 6124 N N . GLY B 1 355 ? 71.03695 5.82015 34.15277 1.000 13.53765 355 GLY B N 1
ATOM 6125 C CA . GLY B 1 355 ? 71.29737 4.92075 35.26317 1.000 14.77204 355 GLY B CA 1
ATOM 6126 C C . GLY B 1 355 ? 71.28070 3.46254 34.85465 1.000 14.14099 355 GLY B C 1
ATOM 6127 O O . GLY B 1 355 ? 72.05022 2.65342 35.37672 1.000 15.35572 355 GLY B O 1
ATOM 6128 N N . ALA B 1 356 ? 70.40171 3.10298 33.91076 1.000 13.18872 356 ALA B N 1
ATOM 6129 C CA . ALA B 1 356 ? 70.26406 1.69476 33.53881 1.000 13.95050 356 ALA B CA 1
ATOM 6130 C C . ALA B 1 356 ? 71.49768 1.16442 32.81483 1.000 14.39966 356 ALA B C 1
ATOM 6131 O O . ALA B 1 356 ? 71.79549 -0.03658 32.88470 1.000 14.83356 356 ALA B O 1
ATOM 6133 N N A SER B 1 357 ? 72.21568 2.02425 32.10412 0.616 14.40426 357 SER B N 1
ATOM 6134 N N B SER B 1 357 ? 72.21090 2.03372 32.10537 0.384 14.37951 357 SER B N 1
ATOM 6135 C CA A SER B 1 357 ? 73.39783 1.58253 31.38011 0.616 14.50260 357 SER B CA 1
ATOM 6136 C CA B SER B 1 357 ? 73.39747 1.63513 31.36326 0.384 14.52467 357 SER B CA 1
ATOM 6137 C C A SER B 1 357 ? 74.69591 1.86929 32.11867 0.616 13.76699 357 SER B C 1
ATOM 6138 C C B SER B 1 357 ? 74.67155 1.83669 32.16096 0.384 14.02633 357 SER B C 1
ATOM 6139 O O A SER B 1 357 ? 75.68077 1.14645 31.91993 0.616 15.02985 357 SER B O 1
ATOM 6140 O O B SER B 1 357 ? 75.60904 1.03859 32.03908 0.384 14.80380 357 SER B O 1
ATOM 6145 N N . VAL B 1 358 ? 74.72230 2.88864 32.97459 1.000 14.25882 358 VAL B N 1
ATOM 6146 C CA . VAL B 1 358 ? 75.92817 3.20772 33.71926 1.000 14.70325 358 VAL B CA 1
ATOM 6147 C C . VAL B 1 358 ? 75.98347 2.42768 35.02253 1.000 17.12852 358 VAL B C 1
ATOM 6148 O O . VAL B 1 358 ? 77.05152 1.96073 35.43250 1.000 20.32220 358 VAL B O 1
ATOM 6152 N N A SER B 1 359 ? 74.86996 2.27973 35.73099 0.358 16.66231 359 SER B N 1
ATOM 6153 N N B SER B 1 359 ? 74.83011 2.24405 35.67025 0.642 16.89739 359 SER B N 1
ATOM 6154 C CA A SER B 1 359 ? 74.87436 1.57290 37.01249 0.358 16.92833 359 SER B CA 1
ATOM 6155 C CA B SER B 1 359 ? 74.77228 1.67520 37.01775 0.642 18.38918 359 SER B CA 1
ATOM 6156 C C A SER B 1 359 ? 73.60820 0.75020 37.19026 0.358 16.14985 359 SER B C 1
ATOM 6157 C C B SER B 1 359 ? 73.55751 0.76512 37.18610 0.642 16.67349 359 SER B C 1
ATOM 6158 O O A SER B 1 359 ? 72.79595 0.99770 38.08774 0.358 16.91830 359 SER B O 1
ATOM 6159 O O B SER B 1 359 ? 72.74507 0.95151 38.09512 0.642 17.47952 359 SER B O 1
ATOM 6164 N N . PRO B 1 360 ? 73.42172 -0.26274 36.35533 1.000 14.67684 360 PRO B N 1
ATOM 6165 C CA . PRO B 1 360 ? 72.41929 -1.28584 36.65296 1.000 14.25395 360 PRO B CA 1
ATOM 6166 C C . PRO B 1 360 ? 72.84259 -2.03796 37.90551 1.000 13.01439 360 PRO B C 1
ATOM 6167 O O . PRO B 1 360 ? 73.93697 -1.84423 38.44603 1.000 13.91152 360 PRO B O 1
ATOM 6171 N N . MET B 1 361 ? 71.95213 -2.89528 38.38636 1.000 13.21041 361 MET B N 1
ATOM 6172 C CA . MET B 1 361 ? 72.39023 -3.90488 39.33755 1.000 14.38973 361 MET B CA 1
ATOM 6173 C C . MET B 1 361 ? 73.55695 -4.67898 38.73013 1.000 13.67140 361 MET B C 1
ATOM 6174 O O . MET B 1 361 ? 73.63399 -4.86865 37.51103 1.000 14.52530 361 MET B O 1
ATOM 6179 N N . ALA B 1 362 ? 74.50474 -5.06571 39.58929 1.000 14.44324 362 ALA B N 1
ATOM 6180 C CA . ALA B 1 362 ? 75.73079 -5.76828 39.19883 1.000 13.68303 362 ALA B CA 1
ATOM 6181 C C . ALA B 1 362 ? 76.56651 -5.01035 38.16949 1.000 13.79257 362 ALA B C 1
ATOM 6182 O O . ALA B 1 362 ? 77.35001 -5.63377 37.43753 1.000 14.22978 362 ALA B O 1
ATOM 6184 N N . ALA B 1 363 ? 76.43016 -3.68089 38.09849 1.000 13.79407 363 ALA B N 1
ATOM 6185 C CA . ALA B 1 363 ? 77.28499 -2.88472 37.22249 1.000 13.66565 363 ALA B CA 1
ATOM 6186 C C . ALA B 1 363 ? 78.74198 -3.24201 37.49006 1.000 13.38723 363 ALA B C 1
ATOM 6187 O O . ALA B 1 363 ? 79.16130 -3.34574 38.64144 1.000 14.69060 363 ALA B O 1
ATOM 6189 N N . ASN B 1 364 ? 79.52992 -3.41889 36.42989 1.000 13.73294 364 ASN B N 1
ATOM 6190 C CA . ASN B 1 364 ? 80.88856 -3.90204 36.65881 1.000 13.20213 364 ASN B CA 1
ATOM 6191 C C . ASN B 1 364 ? 81.84282 -3.47877 35.55586 1.000 14.37920 364 ASN B C 1
ATOM 6192 O O . ASN B 1 364 ? 81.45574 -3.31061 34.39621 1.000 14.19449 364 ASN B O 1
ATOM 6197 N N . LEU B 1 365 ? 83.10452 -3.34413 35.94083 1.000 13.76325 365 LEU B N 1
ATOM 6198 C CA . LEU B 1 365 ? 84.19570 -3.04984 35.02329 1.000 13.66476 365 LEU B CA 1
ATOM 6199 C C . LEU B 1 365 ? 85.25710 -4.11725 35.23242 1.000 12.57970 365 LEU B C 1
ATOM 6200 O O . LEU B 1 365 ? 85.56936 -4.46064 36.37704 1.000 12.83713 365 LEU B O 1
ATOM 6205 N N . GLN B 1 366 ? 85.81522 -4.63415 34.13982 1.000 13.64120 366 GLN B N 1
ATOM 6206 C CA . GLN B 1 366 ? 86.82482 -5.67486 34.23760 1.000 13.90293 366 GLN B CA 1
ATOM 6207 C C . GLN B 1 366 ? 87.95604 -5.34543 33.27884 1.000 13.47964 366 GLN B C 1
ATOM 6208 O O . GLN B 1 366 ? 87.71386 -4.84092 32.17506 1.000 14.12044 366 GLN B O 1
ATOM 6214 N N . TRP B 1 367 ? 89.18825 -5.60364 33.70952 1.000 13.08573 367 TRP B N 1
ATOM 6215 C CA . TRP B 1 367 ? 90.35313 -5.52457 32.83874 1.000 13.54449 367 TRP B CA 1
ATOM 6216 C C . TRP B 1 367 ? 90.98267 -6.90266 32.79880 1.000 13.47121 367 TRP B C 1
ATOM 6217 O O . TRP B 1 367 ? 91.23600 -7.49700 33.85218 1.000 15.73960 367 TRP B O 1
ATOM 6228 N N . ASP B 1 368 ? 91.23952 -7.39423 31.58999 1.000 13.95451 368 ASP B N 1
ATOM 6229 C CA . ASP B 1 368 ? 92.01486 -8.60638 31.36790 1.000 15.19853 368 ASP B CA 1
ATOM 6230 C C . ASP B 1 368 ? 93.40900 -8.21160 30.89500 1.000 16.25615 368 ASP B C 1
ATOM 6231 O O . ASP B 1 368 ? 93.54580 -7.41822 29.95512 1.000 16.32522 368 ASP B O 1
ATOM 6236 N N . ILE B 1 369 ? 94.43771 -8.75780 31.54086 1.000 17.36638 369 ILE B N 1
ATOM 6237 C CA . ILE B 1 369 ? 95.83099 -8.43898 31.23482 1.000 18.44365 369 ILE B CA 1
ATOM 6238 C C . ILE B 1 369 ? 96.45164 -9.62128 30.50062 1.000 17.91892 369 ILE B C 1
ATOM 6239 O O . ILE B 1 369 ? 96.38075 -10.76209 30.97635 1.000 18.18220 369 ILE B O 1
ATOM 6244 N N . TYR B 1 370 ? 97.07854 -9.34275 29.35781 1.000 18.39587 370 TYR B N 1
ATOM 6245 C CA . TYR B 1 370 ? 97.68396 -10.34656 28.49352 1.000 19.83304 370 TYR B CA 1
ATOM 6246 C C . TYR B 1 370 ? 99.17129 -10.05865 28.33076 1.000 21.82391 370 TYR B C 1
ATOM 6247 O O . TYR B 1 370 ? 99.60505 -8.90181 28.34670 1.000 23.34071 370 TYR B O 1
ATOM 6256 N N . ARG B 1 371 ? 99.94894 -11.12266 28.15141 1.000 24.09982 371 ARG B N 1
ATOM 6257 C CA . ARG B 1 371 ? 101.39865 -11.03190 28.09209 1.000 26.45476 371 ARG B CA 1
ATOM 6258 C C . ARG B 1 371 ? 101.92014 -11.74443 26.85808 1.000 26.78909 371 ARG B C 1
ATOM 6259 O O . ARG B 1 371 ? 101.45511 -12.83262 26.51398 1.000 26.57214 371 ARG B O 1
ATOM 6267 N N . ASN B 1 372 ? 102.88918 -11.11730 26.20038 1.000 27.68983 372 ASN B N 1
ATOM 6268 C CA . ASN B 1 372 ? 103.71772 -11.77774 25.19768 1.000 29.40975 372 ASN B CA 1
ATOM 6269 C C . ASN B 1 372 ? 105.13305 -11.27409 25.42699 1.000 31.34063 372 ASN B C 1
ATOM 6270 O O . ASN B 1 372 ? 105.42783 -10.10729 25.14797 1.000 32.15938 372 ASN B O 1
ATOM 6275 N N . GLY B 1 373 ? 105.99784 -12.14038 25.94343 1.000 33.11861 373 GLY B N 1
ATOM 6276 C CA . GLY B 1 373 ? 107.34136 -11.70959 26.28998 1.000 33.35005 373 GLY B CA 1
ATOM 6277 C C . GLY B 1 373 ? 107.28325 -10.65997 27.38431 1.000 34.32529 373 GLY B C 1
ATOM 6278 O O . GLY B 1 373 ? 106.79627 -10.90935 28.49572 1.000 35.57400 373 GLY B O 1
ATOM 6279 N N . THR B 1 374 ? 107.78185 -9.46425 27.08325 1.000 34.01139 374 THR B N 1
ATOM 6280 C CA . THR B 1 374 ? 107.74831 -8.35623 28.02698 1.000 34.08098 374 THR B CA 1
ATOM 6281 C C . THR B 1 374 ? 106.62873 -7.36679 27.73786 1.000 31.90123 374 THR B C 1
ATOM 6282 O O . THR B 1 374 ? 106.53454 -6.34159 28.42108 1.000 32.35241 374 THR B O 1
ATOM 6286 N N . THR B 1 375 ? 105.78227 -7.64773 26.75285 1.000 29.68681 375 THR B N 1
ATOM 6287 C CA . THR B 1 375 ? 104.70750 -6.74915 26.35211 1.000 27.16591 375 THR B CA 1
ATOM 6288 C C . THR B 1 375 ? 103.41970 -7.14338 27.06458 1.000 24.49236 375 THR B C 1
ATOM 6289 O O . THR B 1 375 ? 103.00575 -8.30517 27.00818 1.000 24.80663 375 THR B O 1
ATOM 6293 N N . TYR B 1 376 ? 102.78010 -6.17386 27.71170 1.000 22.11985 376 TYR B N 1
ATOM 6294 C CA . TYR B 1 376 ? 101.53042 -6.40168 28.42876 1.000 21.05679 376 TYR B CA 1
ATOM 6295 C C . TYR B 1 376 ? 100.40833 -5.59434 27.79725 1.000 19.49330 376 TYR B C 1
ATOM 6296 O O . TYR B 1 376 ? 100.55798 -4.38726 27.57097 1.000 20.42355 376 TYR B O 1
ATOM 6305 N N . LEU B 1 377 ? 99.28501 -6.26090 27.53334 1.000 17.23724 377 LEU B N 1
ATOM 6306 C CA . LEU B 1 377 ? 98.09974 -5.63360 26.96455 1.000 17.25433 377 LEU B CA 1
ATOM 6307 C C . LEU B 1 377 ? 96.93317 -5.71032 27.94226 1.000 16.25544 377 LEU B C 1
ATOM 6308 O O . LEU B 1 377 ? 96.85317 -6.62914 28.77039 1.000 17.57107 377 LEU B O 1
ATOM 6313 N N . VAL B 1 378 ? 96.01807 -4.74332 27.81385 1.000 14.68641 378 VAL B N 1
ATOM 6314 C CA . VAL B 1 378 ? 94.77739 -4.68209 28.57971 1.000 14.60389 378 VAL B CA 1
ATOM 6315 C C . VAL B 1 378 ? 93.61388 -4.68618 27.59849 1.000 14.27186 378 VAL B C 1
ATOM 6316 O O . VAL B 1 378 ? 93.64737 -3.98460 26.57817 1.000 15.25453 378 VAL B O 1
ATOM 6320 N N . ARG B 1 379 ? 92.58113 -5.46658 27.92119 1.000 14.32330 379 ARG B N 1
ATOM 6321 C CA . ARG B 1 379 ? 91.29038 -5.43024 27.24912 1.000 14.74657 379 ARG B CA 1
ATOM 6322 C C . ARG B 1 379 ? 90.25445 -5.13189 28.32294 1.000 14.34773 379 ARG B C 1
ATOM 6323 O O . ARG B 1 379 ? 90.26714 -5.76483 29.38648 1.000 15.75272 379 ARG B O 1
ATOM 6331 N N . MET B 1 380 ? 89.37511 -4.16385 28.06493 1.000 13.08574 380 MET B N 1
ATOM 6332 C CA . MET B 1 380 ? 88.42126 -3.69414 29.06318 1.000 12.65581 380 MET B CA 1
ATOM 6333 C C . MET B 1 380 ? 86.98478 -4.08546 28.72430 1.000 12.39119 380 MET B C 1
ATOM 6334 O O . MET B 1 380 ? 86.54829 -3.97470 27.57058 1.000 13.04391 380 MET B O 1
ATOM 6339 N N . LEU B 1 381 ? 86.25966 -4.58171 29.73581 1.000 12.30430 381 LEU B N 1
ATOM 6340 C CA . LEU B 1 381 ? 84.84807 -4.92254 29.60092 1.000 13.01717 381 LEU B CA 1
ATOM 6341 C C . LEU B 1 381 ? 84.01766 -4.07505 30.55218 1.000 12.94901 381 LEU B C 1
ATOM 6342 O O . LEU B 1 381 ? 84.36354 -3.92782 31.73355 1.000 13.82049 381 LEU B O 1
ATOM 6347 N N . TYR B 1 382 ? 82.90636 -3.54364 30.04682 1.000 12.01691 382 TYR B N 1
ATOM 6348 C CA . TYR B 1 382 ? 82.03220 -2.67774 30.83280 1.000 11.43729 382 TYR B CA 1
ATOM 6349 C C . TYR B 1 382 ? 80.62395 -3.22151 30.66473 1.000 12.21597 382 TYR B C 1
ATOM 6350 O O . TYR B 1 382 ? 80.11667 -3.28522 29.54282 1.000 12.86080 382 TYR B O 1
ATOM 6359 N N . GLN B 1 383 ? 80.00401 -3.65043 31.76924 1.000 12.16857 383 GLN B N 1
ATOM 6360 C CA . GLN B 1 383 ? 78.77600 -4.44364 31.68247 1.000 12.68453 383 GLN B CA 1
ATOM 6361 C C . GLN B 1 383 ? 78.97230 -5.62098 30.72720 1.000 13.53009 383 GLN B C 1
ATOM 6362 O O . GLN B 1 383 ? 78.04364 -6.05845 30.03837 1.000 13.84125 383 GLN B O 1
ATOM 6368 N N . GLU B 1 384 ? 80.20413 -6.12741 30.67675 1.000 13.34955 384 GLU B N 1
ATOM 6369 C CA . GLU B 1 384 ? 80.61139 -7.24695 29.83205 1.000 14.57874 384 GLU B CA 1
ATOM 6370 C C . GLU B 1 384 ? 80.53207 -6.96600 28.33650 1.000 15.16543 384 GLU B C 1
ATOM 6371 O O . GLU B 1 384 ? 80.58060 -7.90155 27.52513 1.000 16.53390 384 GLU B O 1
ATOM 6377 N N . LYS B 1 385 ? 80.42917 -5.69760 27.95167 1.000 14.95084 385 LYS B N 1
ATOM 6378 C CA . LYS B 1 385 ? 80.68671 -5.28513 26.58115 1.000 14.83589 385 LYS B CA 1
ATOM 6379 C C . LYS B 1 385 ? 82.15641 -4.91658 26.48694 1.000 13.94505 385 LYS B C 1
ATOM 6380 O O . LYS B 1 385 ? 82.67190 -4.16420 27.32149 1.000 14.28323 385 LYS B O 1
ATOM 6386 N N . GLU B 1 386 ? 82.82800 -5.44784 25.46756 1.000 13.88489 386 GLU B N 1
ATOM 6387 C CA . GLU B 1 386 ? 84.21917 -5.10300 25.20983 1.000 13.29159 386 GLU B CA 1
ATOM 6388 C C . GLU B 1 386 ? 84.23657 -3.72099 24.57339 1.000 13.69623 386 GLU B C 1
ATOM 6389 O O . GLU B 1 386 ? 83.70146 -3.53967 23.47831 1.000 16.05987 386 GLU B O 1
ATOM 6395 N N . ILE B 1 387 ? 84.83572 -2.74801 25.25742 1.000 13.00873 387 ILE B N 1
ATOM 6396 C CA . ILE B 1 387 ? 84.75004 -1.35249 24.82860 1.000 13.37821 387 ILE B CA 1
ATOM 6397 C C . ILE B 1 387 ? 86.13992 -0.77442 24.59841 1.000 13.95053 387 ILE B C 1
ATOM 6398 O O . ILE B 1 387 ? 87.12154 -1.21605 25.22134 1.000 14.66424 387 ILE B O 1
ATOM 6403 N N . PRO B 1 388 ? 86.25874 0.24507 23.75369 1.000 14.51672 388 PRO B N 1
ATOM 6404 C CA . PRO B 1 388 ? 87.51585 0.99055 23.67965 1.000 14.29047 388 PRO B CA 1
ATOM 6405 C C . PRO B 1 388 ? 87.71368 1.84137 24.92406 1.000 13.31603 388 PRO B C 1
ATOM 6406 O O . PRO B 1 388 ? 86.78608 2.10792 25.68895 1.000 14.25824 388 PRO B O 1
ATOM 6410 N N . PHE B 1 389 ? 88.96209 2.24753 25.12971 1.000 13.42870 389 PHE B N 1
ATOM 6411 C CA . PHE B 1 389 ? 89.27748 3.34272 26.03049 1.000 14.27958 389 PHE B CA 1
ATOM 6412 C C . PHE B 1 389 ? 88.97970 4.67608 25.34630 1.000 14.94975 389 PHE B C 1
ATOM 6413 O O . PHE B 1 389 ? 88.74092 4.74528 24.13927 1.000 16.66051 389 PHE B O 1
ATOM 6421 N N . LYS B 1 390 ? 88.98103 5.73816 26.14488 1.000 14.88938 390 LYS B N 1
ATOM 6422 C CA . LYS B 1 390 ? 88.74834 7.08634 25.64073 1.000 15.92749 390 LYS B CA 1
ATOM 6423 C C . LYS B 1 390 ? 89.66764 7.35103 24.44968 1.000 15.39489 390 LYS B C 1
ATOM 6424 O O . LYS B 1 390 ? 90.73377 6.73378 24.33666 1.000 16.28762 390 LYS B O 1
ATOM 6430 N N . PRO B 1 391 ? 89.29137 8.24874 23.53280 1.000 16.43806 391 PRO B N 1
ATOM 6431 C CA . PRO B 1 391 ? 89.90113 8.22548 22.19061 1.000 17.54636 391 PRO B CA 1
ATOM 6432 C C . PRO B 1 391 ? 91.34696 8.70139 22.11945 1.000 17.77048 391 PRO B C 1
ATOM 6433 O O . PRO B 1 391 ? 92.00556 8.43002 21.10704 1.000 19.42591 391 PRO B O 1
ATOM 6437 N N . ASP B 1 392 ? 91.87225 9.39406 23.12936 1.000 17.76682 392 ASP B N 1
ATOM 6438 C CA . ASP B 1 392 ? 93.28999 9.72984 23.05378 1.000 19.10988 392 ASP B CA 1
ATOM 6439 C C . ASP B 1 392 ? 94.19306 8.56254 23.42867 1.000 18.67628 392 ASP B C 1
ATOM 6440 O O . ASP B 1 392 ? 95.41756 8.70848 23.36516 1.000 19.21476 392 ASP B O 1
ATOM 6445 N N . CYS B 1 393 ? 93.61805 7.41208 23.79091 1.000 16.09860 393 CYS B N 1
ATOM 6446 C CA . CYS B 1 393 ? 94.37390 6.18018 23.99687 1.000 15.21120 393 CYS B CA 1
ATOM 6447 C C . CYS B 1 393 ? 94.46353 5.42038 22.67552 1.000 16.57599 393 CYS B C 1
ATOM 6448 O O . CYS B 1 393 ? 93.43977 5.12788 22.04770 1.000 16.43896 393 CYS B O 1
ATOM 6451 N N . THR B 1 394 ? 95.68675 5.06279 22.27862 1.000 15.83991 394 THR B N 1
ATOM 6452 C CA . THR B 1 394 ? 95.92597 4.42840 20.98342 1.000 16.51383 394 THR B CA 1
ATOM 6453 C C . THR B 1 394 ? 95.85369 2.91296 21.12685 1.000 15.54609 394 THR B C 1
ATOM 6454 O O . THR B 1 394 ? 96.59755 2.34512 21.93632 1.000 15.18095 394 THR B O 1
ATOM 6458 N N . PRO B 1 395 ? 95.00515 2.22690 20.36575 1.000 14.90173 395 PRO B N 1
ATOM 6459 C CA . PRO B 1 395 ? 94.92864 0.76759 20.46663 1.000 15.77844 395 PRO B CA 1
ATOM 6460 C C . PRO B 1 395 ? 96.19772 0.10621 19.94818 1.000 15.49643 395 PRO B C 1
ATOM 6461 O O . PRO B 1 395 ? 96.99304 0.70386 19.22275 1.000 15.81273 395 PRO B O 1
ATOM 6465 N N . PHE B 1 396 ? 96.35448 -1.16705 20.31880 1.000 15.69565 396 PHE B N 1
ATOM 6466 C CA . PHE B 1 396 ? 97.54976 -1.93678 19.97980 1.000 15.42513 396 PHE B CA 1
ATOM 6467 C C . PHE B 1 396 ? 97.73446 -2.04665 18.46796 1.000 15.92987 396 PHE B C 1
ATOM 6468 O O . PHE B 1 396 ? 98.85702 -1.92399 17.95337 1.000 18.16695 396 PHE B O 1
ATOM 6476 N N . THR B 1 397 ? 96.65324 -2.30135 17.74954 1.000 15.45042 397 THR B N 1
ATOM 6477 C CA . THR B 1 397 ? 96.64502 -2.34297 16.29615 1.000 15.58142 397 THR B CA 1
ATOM 6478 C C . THR B 1 397 ? 95.35884 -1.67235 15.83587 1.000 15.96316 397 THR B C 1
ATOM 6479 O O . THR B 1 397 ? 94.46068 -1.43244 16.65319 1.000 15.56235 397 THR B O 1
ATOM 6483 N N . PRO B 1 398 ? 95.23562 -1.33591 14.55533 1.000 15.46437 398 PRO B N 1
ATOM 6484 C CA . PRO B 1 398 ? 94.02731 -0.63726 14.08812 1.000 13.86389 398 PRO B CA 1
ATOM 6485 C C . PRO B 1 398 ? 92.77700 -1.46089 14.35159 1.000 13.07143 398 PRO B C 1
ATOM 6486 O O . PRO B 1 398 ? 92.72018 -2.65382 14.03348 1.000 13.56138 398 PRO B O 1
ATOM 6490 N N . GLY B 1 399 ? 91.77590 -0.82224 14.95532 1.000 13.29067 399 GLY B N 1
ATOM 6491 C CA . GLY B 1 399 ? 90.53556 -1.49640 15.28424 1.000 13.00390 399 GLY B CA 1
ATOM 6492 C C . GLY B 1 399 ? 90.56882 -2.33617 16.54662 1.000 12.88723 399 GLY B C 1
ATOM 6493 O O . GLY B 1 399 ? 89.52344 -2.85731 16.94601 1.000 14.60881 399 GLY B O 1
ATOM 6494 N N . SER B 1 400 ? 91.72485 -2.48151 17.18772 1.000 13.25913 400 SER B N 1
ATOM 6495 C CA . SER B 1 400 ? 91.84676 -3.36640 18.33957 1.000 13.57651 400 SER B CA 1
ATOM 6496 C C . SER B 1 400 ? 91.17848 -2.79519 19.57650 1.000 13.19443 400 SER B C 1
ATOM 6497 O O . SER B 1 400 ? 91.14615 -1.57745 19.80483 1.000 14.01145 400 SER B O 1
ATOM 6500 N N . HIS B 1 401 ? 90.66782 -3.70550 20.40324 1.000 12.78155 401 HIS B N 1
ATOM 6501 C CA . HIS B 1 401 ? 90.21508 -3.37492 21.74036 1.000 13.40578 401 HIS B CA 1
ATOM 6502 C C . HIS B 1 401 ? 91.26783 -3.68999 22.78600 1.000 14.90134 401 HIS B C 1
ATOM 6503 O O . HIS B 1 401 ? 90.99776 -3.55091 23.98785 1.000 15.60101 401 HIS B O 1
ATOM 6510 N N . TYR B 1 402 ? 92.45089 -4.11619 22.35891 1.000 14.09482 402 TYR B N 1
ATOM 6511 C CA . TYR B 1 402 ? 93.58813 -4.34843 23.23567 1.000 14.02321 402 TYR B CA 1
ATOM 6512 C C . TYR B 1 402 ? 94.49045 -3.12802 23.19345 1.000 14.38892 402 TYR B C 1
ATOM 6513 O O . TYR B 1 402 ? 94.68872 -2.52992 22.12996 1.000 15.07336 402 TYR B O 1
ATOM 6522 N N . TYR B 1 403 ? 95.04290 -2.77140 24.34892 1.000 14.06044 403 TYR B N 1
ATOM 6523 C CA . TYR B 1 403 ? 95.89452 -1.59790 24.50079 1.000 14.07282 403 TYR B CA 1
ATOM 6524 C C . TYR B 1 403 ? 97.14887 -1.96176 25.28296 1.000 15.77459 403 TYR B C 1
ATOM 6525 O O . TYR B 1 403 ? 97.07844 -2.70568 26.26617 1.000 16.55195 403 TYR B O 1
ATOM 6534 N N . ARG B 1 404 ? 98.29062 -1.40977 24.87502 1.000 17.68819 404 ARG B N 1
ATOM 6535 C CA . ARG B 1 404 ? 99.50031 -1.57734 25.67028 1.000 19.00813 404 ARG B CA 1
ATOM 6536 C C . ARG B 1 404 ? 99.28709 -0.92073 27.02567 1.000 18.28616 404 ARG B C 1
ATOM 6537 O O . ARG B 1 404 ? 98.79148 0.20804 27.11074 1.000 17.53748 404 ARG B O 1
ATOM 6545 N N . LEU B 1 405 ? 99.64955 -1.63547 28.09278 1.000 18.17450 405 LEU B N 1
ATOM 6546 C CA . LEU B 1 405 ? 99.52485 -1.04938 29.42151 1.000 19.25304 405 LEU B CA 1
ATOM 6547 C C . LEU B 1 405 ? 100.29622 0.26065 29.50889 1.000 20.57233 405 LEU B C 1
ATOM 6548 O O . LEU B 1 405 ? 99.83233 1.22088 30.13148 1.000 19.49632 405 LEU B O 1
ATOM 6553 N N . ASP B 1 406 ? 101.47344 0.31969 28.87680 1.000 21.81291 406 ASP B N 1
ATOM 6554 C CA . ASP B 1 406 ? 102.26070 1.54792 28.89360 1.000 24.35016 406 ASP B CA 1
ATOM 6555 C C . ASP B 1 406 ? 101.54429 2.68550 28.17385 1.000 21.72150 406 ASP B C 1
ATOM 6556 O O . ASP B 1 406 ? 101.69753 3.85370 28.55080 1.000 20.27543 406 ASP B O 1
ATOM 6561 N N . GLU B 1 407 ? 100.76223 2.37145 27.13941 1.000 20.12255 407 GLU B N 1
ATOM 6562 C CA . GLU B 1 407 ? 99.99881 3.41253 26.45916 1.000 18.68506 407 GLU B CA 1
ATOM 6563 C C . GLU B 1 407 ? 98.86029 3.92096 27.33645 1.000 17.20378 407 GLU B C 1
ATOM 6564 O O . GLU B 1 407 ? 98.60530 5.12678 27.38712 1.000 17.39393 407 GLU B O 1
ATOM 6570 N N . LEU B 1 408 ? 98.16293 3.01601 28.03183 1.000 16.95228 408 LEU B N 1
ATOM 6571 C CA . LEU B 1 408 ? 97.13864 3.44658 28.98236 1.000 16.49266 408 LEU B CA 1
ATOM 6572 C C . LEU B 1 408 ? 97.72695 4.35136 30.05269 1.000 17.30688 408 LEU B C 1
ATOM 6573 O O . LEU B 1 408 ? 97.12327 5.36416 30.42331 1.000 17.44737 408 LEU B O 1
ATOM 6578 N N A SER B 1 409 ? 98.90455 4.00235 30.57072 0.586 17.60386 409 SER B N 1
ATOM 6579 N N B SER B 1 409 ? 98.90172 3.99364 30.57331 0.414 17.90332 409 SER B N 1
ATOM 6580 C CA A SER B 1 409 ? 99.54603 4.87952 31.53823 0.586 19.54956 409 SER B CA 1
ATOM 6581 C CA B SER B 1 409 ? 99.57215 4.86042 31.53212 0.414 19.75361 409 SER B CA 1
ATOM 6582 C C A SER B 1 409 ? 99.77183 6.26252 30.94470 0.586 19.26103 409 SER B C 1
ATOM 6583 C C B SER B 1 409 ? 99.79049 6.25068 30.94998 0.414 19.16535 409 SER B C 1
ATOM 6584 O O A SER B 1 409 ? 99.50737 7.27933 31.59789 0.586 19.71747 409 SER B O 1
ATOM 6585 O O B SER B 1 409 ? 99.55098 7.26074 31.62287 0.414 19.34206 409 SER B O 1
ATOM 6590 N N . ARG B 1 410 ? 100.23240 6.32305 29.69441 1.000 18.56108 410 ARG B N 1
ATOM 6591 C CA . ARG B 1 410 ? 100.46159 7.61834 29.06279 1.000 19.34626 410 ARG B CA 1
ATOM 6592 C C . ARG B 1 410 ? 99.15669 8.37877 28.86596 1.000 18.94726 410 ARG B C 1
ATOM 6593 O O . ARG B 1 410 ? 99.05197 9.55457 29.23492 1.000 19.44094 410 ARG B O 1
ATOM 6601 N N . CYS B 1 411 ? 98.14814 7.72606 28.27627 1.000 18.03644 411 CYS B N 1
ATOM 6602 C CA . CYS B 1 411 ? 96.93247 8.45156 27.91684 1.000 18.52310 411 CYS B CA 1
ATOM 6603 C C . CYS B 1 411 ? 96.08728 8.83757 29.12650 1.000 19.80958 411 CYS B C 1
ATOM 6604 O O . CYS B 1 411 ? 95.24868 9.73688 29.01413 1.000 19.90166 411 CYS B O 1
ATOM 6607 N N . PHE B 1 412 ? 96.28665 8.19151 30.27396 1.000 18.67867 412 PHE B N 1
ATOM 6608 C CA . PHE B 1 412 ? 95.65876 8.61528 31.51907 1.000 19.52678 412 PHE B CA 1
ATOM 6609 C C . PHE B 1 412 ? 96.53143 9.58118 32.31712 1.000 21.72495 412 PHE B C 1
ATOM 6610 O O . PHE B 1 412 ? 96.18638 9.92290 33.45391 1.000 22.70905 412 PHE B O 1
ATOM 6618 N N . GLY B 1 413 ? 97.64082 10.03914 31.72972 1.000 22.34305 413 GLY B N 1
ATOM 6619 C CA . GLY B 1 413 ? 98.47772 11.05549 32.34024 1.000 23.81219 413 GLY B CA 1
ATOM 6620 C C . GLY B 1 413 ? 99.33587 10.56541 33.48032 1.000 24.62040 413 GLY B C 1
ATOM 6621 O O . GLY B 1 413 ? 99.83744 11.37953 34.26501 1.000 26.91007 413 GLY B O 1
ATOM 6622 N N . ARG B 1 414 ? 99.51918 9.25347 33.60075 1.000 25.24600 414 ARG B N 1
ATOM 6623 C CA . ARG B 1 414 ? 100.30591 8.69464 34.69001 1.000 26.51106 414 ARG B CA 1
ATOM 6624 C C . ARG B 1 414 ? 101.78802 8.65840 34.35469 1.000 29.41351 414 ARG B C 1
ATOM 6625 O O . ARG B 1 414 ? 102.61895 8.57936 35.26613 1.000 30.69386 414 ARG B O 1
ATOM 6633 N N . THR B 1 415 ? 102.13014 8.71983 33.07077 1.000 31.19629 415 THR B N 1
ATOM 6634 C CA . THR B 1 415 ? 103.51112 8.74487 32.61619 1.000 34.12086 415 THR B CA 1
ATOM 6635 C C . THR B 1 415 ? 103.63569 9.75763 31.48583 1.000 34.05018 415 THR B C 1
ATOM 6636 O O . THR B 1 415 ? 102.65688 10.08428 30.81048 1.000 33.95285 415 THR B O 1
ATOM 6640 N N . ALA B 1 416 ? 104.86149 10.25467 31.28255 1.000 33.18170 416 ALA B N 1
ATOM 6641 C CA . ALA B 1 416 ? 105.05861 11.34870 30.33450 1.000 34.08050 416 ALA B CA 1
ATOM 6642 C C . ALA B 1 416 ? 104.96298 10.86576 28.89224 1.000 35.33108 416 ALA B C 1
ATOM 6643 O O . ALA B 1 416 ? 104.47046 11.58852 28.01811 1.000 37.33174 416 ALA B O 1
ATOM 6645 N N . ARG B 1 417 ? 105.43607 9.65677 28.62405 1.000 33.23408 417 ARG B N 1
ATOM 6646 C CA . ARG B 1 417 ? 105.48596 9.13736 27.26505 1.000 31.92232 417 ARG B CA 1
ATOM 6647 C C . ARG B 1 417 ? 104.99303 7.69518 27.23203 1.000 33.05174 417 ARG B C 1
ATOM 6648 O O . ARG B 1 417 ? 104.82750 7.11312 26.15965 1.000 34.56771 417 ARG B O 1
#

CATH classification: 3.40.50.1240

Radius of gyration: 28.53 Å; Cα contacts (8 Å, |Δi|>4): 1574; chains: 2; bounding box: 73×54×66 Å

Nearest PDB structures (foldseek):
  7zgg-assembly2_B  TM=9.998E-01  e=5.917E-69  Amycolatopsis jejuensis
  6rxe-assembly2_B  TM=9.142E-01  e=1.542E-31  Bifidobacterium longum subsp. infantis ATCC 15697 = JCM 1222 = DSM 20088
  6rxe-assembly1_A  TM=9.072E-01  e=1.396E-31  Bifidobacterium longum subsp. infantis ATCC 15697 = JCM 1222 = DSM 20088
  4fdt-assembly1_A  TM=8.618E-01  e=2.177E-22  Bacteroides thetaiotaomicron VPI-5482
  7r5y-assembly2_B  TM=8.409E-01  e=2.497E-18  Prevotella sp. CAG:617

InterPro domains:
  IPR000560 Histidine phosphatase superfamily, clade-2 [PF00328] (38-383)
  IPR029033 Histidine phosphatase superfamily [G3DSA:3.40.50.1240] (4-417)
  IPR029033 Histidine phosphatase superfamily [SSF53254] (8-395)

Foldseek 3Di:
DADQQFLLFFADQPDDLVPADDDPPQKAFAEKEKEWAQGAAAAQDCVLLVLLLVLLVVQVVVVFWDPLLVCVNVLSVLLSVLNPVQNHQAAAPSRLVVLLVVLVVVCVNRVVLVVVCLVVVFAEAEEELDDDGRQVVSSCSNLVSNCVVPVSRNVRYDDYDYDNLQFVVCPDPLNPLLVCCCVDPPLLVVLLVCLVPPPPLLVQLLQLQVLTGPSVSLVPDDSVSSSSNSLSLLNNVSNVVSNVVVHDSPSCSRHPPVSSNSVSFSVQLNCCCSQALEEPPDLSNAPSLVSNVVVVLVVLVCSVVSNHSYYYYYHHQSNQRSVCLLQCPPQRVDYDYSVDRDGVVPGSHTSCQRNYGGFMKMWTWMDRDHWIKIWIATSHRTDATDDVQDDPDPPDSIGTSVSVCCVSPNDVD/DADQQFQLFFADFDDDLVPADDDDPQKAFQEKEKEWAQGAAAAQDCVLLVLLLVLLVVQVVVVFWDPLLVCPNVLSVVLSVLNVVQNHQAAAPSSLVNLLVVLVVVCVNRVVLVVVCLVVVFAEAEEEQDCDGRQVVSSCSNLVSNCVVPVSCNVRYDDYDYDNLQFVVCPDPLVVLLVVCCVDPVLLVVQLVCLVPPPPLLVLLLQLCVLTGPPVSLVVDDSVSSSSSSLSLLNNVSNVVSNVVVHDSPSCSRHPPVSSNSSSQSVQLNCCCSQALEAPPDLSNAPSLVSNVVVVLVVLVVCLVSRHSYYYYYHHQSNQRSVCLLQCPPQRVDYDHSVGGDGVVPGSHTSCQRNYGTFMKMWTWIDRPNWIKIFIATSHRTDAGDPVQDAPDPPDSIGTSVSVCCSSPVDVD

Organism: NCBI:txid330084

Secondary structure (DSSP, 8-state):
--SS-GGGPPP--SS-GGGSPPPPTT-EEEEEEEEEE--SB--S--HHHHHHHHHHHHHHHTT-B-TGGGGHHHHHHHHHHHHHHH-TT-B-HHHHHHHHHHHHHHHHH-HHHHHHHHHHT--EEEEESSSSSHHHHHHHHHHHHHHHHSGGGGGGBPPPEE-HHHH-GGGSGGGHHHHHHHHH-HHHHHHHHHHHT-TTHHHHHHHHHTTTB-HHHHHHS-HHHHHHHHHHHHHHHHHGGGGTTT----GGGGS-HHHHHHHHHHHHHHHHHHTSS-BTT--TTTGGGHHHHHHHHHHHHHGGG---SEEEEEE-HHHHHHHHHHHT-TTSS-PBPTTS---TTT----HHHHS-TT-EEEEEEEEETTEEEEEEEETTEEEPPPTTSPPSSTT-SEEEHHHHHHHTTSS--/--SS-GGGPPP--SS-GGGSPPPPTT-EEEEEEEEEE--SB--S--HHHHHHHHHHHHHHHTT-B-TGGGGHHHHHHHHHHHHHHH-TT-B-HHHHHHHHHHHHHHHHH-HHHHHHHHHHT--EEEEES-SSSHHHHHHHHHHHHHHHH-GGGGGGBPPPEE-HHHH-GGGSGGGHHHHHHHHH-HHHHHHHHHHHT-TTHHHHHHHHHTTTB-HHHHHHS-HHHHHHHHHHHHHHHHHGGGGTTT----GGGGS-HHHHHHHHHHHHHHHHHHTSS-BTT--TTTGGGHHHHHHHHHHHHHTTT---SEEEEEE-HHHHHHHHHHHT-TTS--PBPTTS---TTT----HHHHS-TT-EEEEEEEEETTEEEEEEEETTEEEPPPTTSPPSSTT-SEEEHHHHHHHTTSS--

B-factor: mean 22.09, std 10.25, range [7.91, 64.73]